Protein AF-0000000085220485 (afdb_homodimer)

Organism: Amphiprion ocellaris (NCBI:txid80972)

Secondary structure (DSSP, 8-state):
-GGGGGS----------S---S-------------S----HHHHHHHHHHHHHHHHHHHHHHHHHHSHHHHHHS-HHHHHHHHHHHHHHHHHHHTPPPPGGG-HHHIIIIIHHHHHHHHHHTS-HHHHHHTHHHHHIIIIIHHHHHHHHHHHHHHHHHTSGGGS-TT--HHHHHHHHHHHT---THHHHHHHHHHTB-HHHHHHHHHHHHHHHHHHHHHHHHHHHHHH-SS--HHHHHHHHHHHHHHHHHHHHHHHHHHHHHHHHHTT-TT-GGGHHHHHHHHHHHHHHHHHHTTS-HHHHHHHHHHHHHHHHHHHS-HHHHHHHHHHHHHHHHHHHHHHHHHHHHHHHHS-----HHHHHHHHHHHHHHHHHHHHHHHHHHGGG-SS---HHHHHHHHHT----HHHHHHHTT--TT-TTHHHHHHHHHHHHHHIIIIIHHHHHHHHHHHT--B----TTHHHHHHHHHHHHHHHHHHHHHS----TTHHHHHHHHHIIIIIHHHH-S------HHHHHHHHHHHHHHHHHHHS-GGGHHHHHHHHHHHHHHHHHHHH-/--GGGSS----------S---S-------------S----HHHHHHHHHHHHHHHHHHHHHHHHHHSHHHHHHS-HHHHHHHHHHHHHHHHHHHTPPPPGGG-HHHIIIIIHHHHHHHHHHTS-HHHHHHTHHHHHIIIIIHHHHHHHHHHHHHHHHHTSGGGS-TT--HHHHHHHHHHHT---THHHHHHHHHHTB-HHHHHHHHHHHHHHHHHHHHHHHHHHHHHT-SS--HHHHHHHHHHHHHHHHHHHHHHHHHHHHHHHHHTT-TT-GGGHHHHHHHHHHHHHHHHHHTTS-HHHHHHHHHHHHHHHHHHHS-HHHHHHHHHHHHHHHHHHHHHHHHHHHHHHHHS-----HHHHHHHHHHHHHHHHHHHHHHHHHHGGG-SSPPPHHHHHHHHHT----HHHHHHHHT--TT-TTHHHHHHHHHHHHHHIIIIIHHHHHHHHHHHT--B----TTHHHHHHHHHHHHHHHHHHHHHS----TTHHHHHHHHHIIIIIHHHH-S------HHHHHHHHHHHHHHHHHHHS-GGGHHHHHHHHHHHHHHHHHHHH-

Radius of gyration: 33.9 Å; Cα contacts (8 Å, |Δi|>4): 1233; chains: 2; bounding box: 104×90×86 Å

Sequence (1120 aa):
AAIMWIFPTDSNVCPLHDELNQPQAFPEEQRANLPVFTMDYPRIQVPFEFTLWVLLASFAKIGFHIYHKITIWIPESCLLISIGLVVGAIMHSVKEEPPAVLSSNVFFLYMLPPIVLDNGYFMPTRPFFENVGTVLWYAVVGTLWNSVGIGLSLFAICQIEAFGVQDINLQENLLFASIISAVDPVAALNVFEDIGVNEQLYIVIFGEGLFNDAVTVVLYSMFSFLADLPVVESVDVFLGVARFFVVGVGGVLFGLLFGFVAAFTTRFTHNVRQIEPLFVFMYSYLAYLVAELFAISSVLAIITCAITMKYYVEENVSQRSCTTIRHVVKMLATVSETLIFFFLGVVTITTEHEWSWAYVLFTLLFAFVWRGIGMLVLTQIINPFRTIQFNFKDQFGLAYGGLRGAICFALVFTLPDNINRRNLFVTASIAIIIFTVFIQGISIRPIVEYINIRRTNKDLNTINVEVHTRMMEHVVCGIEDLCGQWSHYYWKDKFKKFNDKVLRRILLRDNRAESSIVSLYKKLELQNAIDLLDTPMGDLSAQKYIHKCHFTNFTFYLKDAAIMWIFPTDSNVCPLHDELNQPQAFPEEQRANLPVFTMDYPRIQVPFEFTLWVLLASFAKIGFHIYHKITIWIPESCLLISIGLVVGAIMHSVKEEPPAVLSSNVFFLYMLPPIVLDNGYFMPTRPFFENVGTVLWYAVVGTLWNSVGIGLSLFAICQIEAFGVQDINLQENLLFASIISAVDPVAALNVFEDIGVNEQLYIVIFGEGLFNDAVTVVLYSMFSFLADLPVVESVDVFLGVARFFVVGVGGVLFGLLFGFVAAFTTRFTHNVRQIEPLFVFMYSYLAYLVAELFAISSVLAIITCAITMKYYVEENVSQRSCTTIRHVVKMLATVSETLIFFFLGVVTITTEHEWSWAYVLFTLLFAFVWRGIGMLVLTQIINPFRTIQFNFKDQFGLAYGGLRGAICFALVFTLPDNINRRNLFVTASIAIIIFTVFIQGISIRPIVEYINIRRTNKDLNTINVEVHTRMMEHVVCGIEDLCGQWSHYYWKDKFKKFNDKVLRRILLRDNRAESSIVSLYKKLELQNAIDLLDTPMGDLSAQKYIHKCHFTNFTFYLKD

Foldseek 3Di:
DVVVPPPDPPPDPDPPPDPPPDPPPPPPPPPPPDPPDDDDCVVCVVVVVVVVLLVVLVVQVVVCVVPVVNCLQAPPLLSLLVVLQVVLVVCVVVVHDDDPCPALVNLQQPLPLLQLLLLLQPQDDVLCLLCVVVLCLCQAVVLVLQLLQLLVVLQVVLVDPVQVNVVDDSLNSSLLRLLLSQFDLPLVLVLCVVQFFDPNLSNSLSSSNLSNLLLSVLSNVLSLVVVVDPDDDPVSVVVSVVSSVCLLVVLLVLLLVLLLVLLLVLLPCPVPQPCNLVSLVVSLSVQLVVSVVVVHRSSSSSSNSSNSNSVRVCQRHDPVSVVVNSVVSVVSSVSSQSSLSSNLSSCLNVDDADDRPVSLVSSLVSSLVSLLVSLVVSLVVCQVVDPDHDDPLSSVSSSLSGANDRSSQSSLSVRDPVRPPSRHSNNSSSVRNSCSSGPSSSVSNVVCVVSVRHHDPPPVCVVVVVVVVVVVVVVVVVVVVVVPDCDDCVVVVVVVVCCLPPSCVSSHNPNPPPDPVVVVVVVVVVVVVVVLVPPDPPVNVPVVVVVVVVVVVVVVVVVD/DVVVPPPDPPPDPDPPPDPPPDPPPPPPPPPPPPPPDDDDCVVCVVVVVVVVLLVVLVVQVVVCVVPVVNCLQAPPLLSLLVVLLVVLVVCVVVVHDDDPCPALVNLQQPLPLLQLLLLLQPQDDVLCLQCVVVLCLCQAVVLVLQLLQLLVVLQVVLPDPVQVNVVDDSLNSSLLRLLLSQFDLPLVLVLCVVQFFDPNLSNSLSSSNLSNLLLSVLSNVLSLVVVVDPDDDPVSVVVSVVSSVCLLVVLLVLLLVLLLVLLLVLLPCPVPQPCNLVSLVVSLSVQLVVSVVVVHRSSSSSSNSSNSNSVRVCQSHDPVSVVVNSVVSVVSSVSSQSSLSSNLSSCLNVDDADDRPVSLVSSLVSSLVSLLVSLVVSLVVCQVVDPDHDDPLSSVSSSLSGANDRSSQSSLSVRDPPRPPSRHSNNSSSVRNSCSSGPSSSVSNVVCVVSVRHHDPPPVCVVVVVVVVVVVVVVVVVVVVVVPDCDDCVVVVVVVVCCLPPSCVSSHNPNPPPDPVVVVVVVVVVVVVVVLVPPDPPVNVPVVVVVVVVVVVVVVVVVD

Nearest PDB structures (foldseek):
  7dsx-assembly1_A  TM=9.451E-01  e=5.344E-35  Homo sapiens
  7dsv-assembly1_B  TM=9.401E-01  e=3.914E-32  Homo sapiens
  7dsw-assembly1_A  TM=9.656E-01  e=1.649E-29  Homo sapiens
  7x2u-assembly1_A  TM=8.412E-01  e=3.575E-31  Homo sapiens
  8pd9-assembly1_A  TM=7.531E-01  e=2.000E-15  Strongylocentrotus purpuratus

InterPro domains:
  IPR004709 Na+/H+ exchanger [PR01084] (106-117)
  IPR004709 Na+/H+ exchanger [PR01084] (120-134)
  IPR004709 Na+/H+ exchanger [PR01084] (135-143)
  IPR004709 Na+/H+ exchanger [PR01084] (177-187)
  IPR004709 Na+/H+ exchanger [TIGR00840] (40-535)
  IPR006153 Cation/H+ exchanger, transmembrane domain [PF00999] (55-449)
  IPR018422 Cation/H+ exchanger, CPA1 family [PTHR10110] (40-530)

Solvent-accessible surface area (backbone atoms only — not comparable to full-atom values): 59218 Å² total; per-residue (Å²): 118,70,76,62,63,66,68,69,80,80,73,77,79,70,82,83,73,71,96,66,73,60,86,62,71,69,70,73,73,75,72,76,64,80,67,82,67,46,74,48,55,82,83,45,42,67,66,50,51,51,52,49,50,53,48,51,48,50,50,52,54,42,58,46,52,72,43,54,74,53,51,74,60,37,41,66,64,48,55,36,23,52,52,14,37,52,51,17,49,52,34,54,71,70,69,53,75,75,64,80,72,73,37,49,63,46,42,63,70,63,37,43,52,39,39,47,34,35,56,26,50,69,47,64,60,66,69,39,65,73,40,42,70,62,20,50,44,48,13,51,54,43,36,50,49,30,14,54,48,36,10,53,52,52,39,58,54,25,68,38,73,89,69,73,45,63,85,59,50,62,49,58,30,38,31,52,20,21,37,68,46,22,36,36,32,65,61,46,47,54,48,40,60,72,71,35,44,32,65,65,60,50,47,40,54,50,44,21,32,59,46,20,46,39,47,27,54,52,47,32,56,49,30,53,55,54,49,70,42,92,71,87,47,75,65,52,54,54,52,44,55,52,41,52,51,50,23,52,53,46,8,41,52,48,4,44,50,39,15,49,50,43,20,44,53,46,47,63,30,77,81,44,62,61,53,48,50,52,48,58,55,49,38,40,51,45,26,27,49,54,22,46,27,45,58,26,35,27,58,40,6,23,30,37,15,25,44,47,26,52,68,46,36,61,74,50,46,54,70,68,43,45,52,35,43,56,49,48,39,48,26,47,17,51,50,32,52,49,46,51,35,24,45,52,15,23,48,66,58,64,49,80,73,41,89,52,72,63,62,40,53,49,52,51,48,37,56,52,48,40,41,45,52,45,48,53,54,52,45,65,66,48,35,81,78,40,92,76,62,76,49,73,66,54,47,49,50,58,41,65,36,57,21,35,38,69,65,29,55,47,52,52,64,59,56,59,82,84,45,88,61,48,42,39,52,42,40,39,50,51,49,47,29,54,46,30,39,52,50,44,43,40,44,44,56,62,49,48,63,68,69,56,59,65,56,49,78,74,59,80,68,41,66,62,44,48,55,48,45,54,52,41,48,56,47,44,54,54,46,48,69,67,50,79,73,83,52,94,57,51,64,58,50,51,50,49,48,45,36,64,65,51,48,42,64,68,35,39,68,72,78,67,71,70,52,72,62,56,58,48,47,51,49,48,51,48,47,48,49,48,52,56,63,68,44,62,82,76,61,54,64,60,55,49,51,55,52,49,52,54,51,57,54,51,58,53,57,74,73,103,118,71,76,64,65,67,71,72,80,82,72,78,78,71,83,83,74,74,90,62,74,58,87,59,72,71,69,73,72,74,71,77,67,80,68,83,67,45,75,50,54,81,82,45,43,66,67,50,51,51,50,50,51,52,48,52,49,50,49,52,55,42,59,45,52,72,44,55,73,54,51,74,58,38,42,65,64,47,54,37,23,52,51,15,36,52,52,16,49,52,34,53,73,70,69,52,75,77,64,81,73,74,38,50,63,46,41,62,71,62,36,42,52,38,40,47,35,35,57,26,48,69,45,62,60,66,69,39,66,75,42,41,68,61,21,49,43,47,14,51,55,41,36,51,50,30,13,53,48,36,12,53,52,50,40,58,54,24,70,37,74,89,70,73,45,62,85,60,51,62,48,56,30,38,30,53,21,22,36,67,46,22,36,37,31,65,61,43,47,55,49,40,61,72,70,35,44,32,63,68,61,50,46,40,54,51,44,22,30,60,46,20,45,37,47,27,53,52,48,34,58,48,31,53,56,53,48,73,42,90,73,88,48,76,64,53,54,52,51,44,54,52,40,51,50,50,24,51,51,46,8,41,51,47,3,45,52,38,14,50,50,43,21,44,54,47,47,63,30,77,80,44,63,60,54,49,48,52,48,59,54,49,38,42,50,46,27,27,50,54,22,47,29,45,58,27,34,25,58,40,6,23,30,38,15,25,45,47,25,52,68,44,36,60,75,49,46,53,70,70,42,44,52,33,44,54,50,48,39,50,26,48,17,51,50,31,51,47,46,50,37,24,46,53,16,23,48,66,59,65,49,79,73,41,89,52,72,64,62,41,52,48,51,50,49,38,55,52,48,40,42,44,52,45,46,53,55,53,45,64,65,48,35,80,79,41,92,74,61,75,49,72,65,55,47,48,50,58,40,64,36,58,22,36,39,69,67,29,56,47,50,52,66,58,56,62,83,83,45,87,61,47,41,39,51,43,38,38,51,52,50,47,28,53,47,31,39,51,52,45,44,40,45,45,58,60,48,47,63,69,68,57,60,66,55,49,80,74,58,81,67,41,68,63,45,49,55,48,46,55,52,41,47,56,47,45,54,54,45,48,70,68,49,80,73,83,54,93,55,50,65,56,50,50,49,48,48,45,35,63,64,52,47,41,64,67,35,38,68,72,78,66,72,70,51,73,61,56,58,49,48,51,51,47,52,48,47,48,49,48,51,56,64,68,46,63,84,76,64,54,67,61,55,50,53,55,52,50,54,55,51,57,57,52,58,52,56,74,72,105

pLDDT: mean 74.8, std 22.11, range [21.05, 96.5]

Structure (mmCIF, N/CA/C/O backbone):
data_AF-0000000085220485-model_v1
#
loop_
_entity.id
_entity.type
_entity.pdbx_description
1 polymer 'Sodium/hydrogen exchanger'
#
loop_
_atom_site.group_PDB
_atom_site.id
_atom_site.type_symbol
_atom_site.label_atom_id
_atom_site.label_alt_id
_atom_site.label_comp_id
_atom_site.label_asym_id
_atom_site.label_entity_id
_atom_site.label_seq_id
_atom_site.pdbx_PDB_ins_code
_atom_site.Cartn_x
_atom_site.Cartn_y
_atom_site.Cartn_z
_atom_site.occupancy
_atom_site.B_iso_or_equiv
_atom_site.auth_seq_id
_atom_site.auth_comp_id
_atom_site.auth_asym_id
_atom_site.auth_atom_id
_atom_site.pdbx_PDB_model_num
ATOM 1 N N . ALA A 1 1 ? -16.891 -7.574 15.453 1 21.05 1 ALA A N 1
ATOM 2 C CA . ALA A 1 1 ? -18.266 -7.859 15.016 1 21.05 1 ALA A CA 1
ATOM 3 C C . ALA A 1 1 ? -19.203 -8.023 16.203 1 21.05 1 ALA A C 1
ATOM 5 O O . ALA A 1 1 ? -20.328 -7.551 16.188 1 21.05 1 ALA A O 1
ATOM 6 N N . ALA A 1 2 ? -18.609 -8.727 17.266 1 23.48 2 ALA A N 1
ATOM 7 C CA . ALA A 1 2 ? -19.359 -8.992 18.5 1 23.48 2 ALA A CA 1
ATOM 8 C C . ALA A 1 2 ? -19.594 -7.707 19.281 1 23.48 2 ALA A C 1
ATOM 10 O O . ALA A 1 2 ? -20.531 -7.625 20.078 1 23.48 2 ALA A O 1
ATOM 11 N N . ILE A 1 3 ? -18.625 -6.793 19.141 1 24.27 3 ILE A N 1
ATOM 12 C CA . ILE A 1 3 ? -18.859 -5.688 20.062 1 24.27 3 ILE A CA 1
ATOM 13 C C . ILE A 1 3 ? -20.047 -4.852 19.562 1 24.27 3 ILE A C 1
ATOM 15 O O . ILE A 1 3 ? -20.5 -3.945 20.266 1 24.27 3 ILE A O 1
ATOM 19 N N . MET A 1 4 ? -20.391 -5.059 18.25 1 26.12 4 MET A N 1
ATOM 20 C CA . MET A 1 4 ? -21.609 -4.387 17.797 1 26.12 4 MET A CA 1
ATOM 21 C C . MET A 1 4 ? -22.812 -4.844 18.609 1 26.12 4 MET A C 1
ATOM 23 O O . MET A 1 4 ? -23.875 -4.223 18.562 1 26.12 4 MET A O 1
ATOM 27 N N . TRP A 1 5 ? -22.766 -6.105 19.078 1 27.62 5 TRP A N 1
ATOM 28 C CA . TRP A 1 5 ? -24 -6.66 19.609 1 27.62 5 TRP A CA 1
ATOM 29 C C . TRP A 1 5 ? -24.484 -5.859 20.812 1 27.62 5 TRP A C 1
ATOM 31 O O . TRP A 1 5 ? -25.547 -6.137 21.375 1 27.62 5 TRP A O 1
ATOM 41 N N . ILE A 1 6 ? -23.531 -5.199 21.547 1 25.52 6 ILE A N 1
ATOM 42 C CA . ILE A 1 6 ? -24.078 -4.844 22.844 1 25.52 6 ILE A CA 1
ATOM 43 C C . ILE A 1 6 ? -25.109 -3.732 22.688 1 25.52 6 ILE A C 1
ATOM 45 O O . ILE A 1 6 ? -25.906 -3.482 23.594 1 25.52 6 ILE A O 1
ATOM 49 N N . PHE A 1 7 ? -24.891 -2.773 21.688 1 27.36 7 PHE A N 1
ATOM 50 C CA . PHE A 1 7 ? -25.859 -1.714 21.906 1 27.36 7 PHE A CA 1
ATOM 51 C C . PHE A 1 7 ? -27.234 -2.125 21.375 1 27.36 7 PHE A C 1
ATOM 53 O O . PHE A 1 7 ? -27.359 -2.498 20.203 1 27.36 7 PHE A O 1
ATOM 60 N N . PRO A 1 8 ? -28.188 -2.666 22.219 1 25.06 8 PRO A N 1
ATOM 61 C CA . PRO A 1 8 ? -29.547 -3.105 21.953 1 25.06 8 PRO A CA 1
ATOM 62 C C . PRO A 1 8 ? -30.328 -2.125 21.078 1 25.06 8 PRO A C 1
ATOM 64 O O . PRO A 1 8 ? -30.141 -0.91 21.188 1 25.06 8 PRO A O 1
ATOM 67 N N . THR A 1 9 ? -30.547 -2.436 19.859 1 27.03 9 THR A N 1
ATOM 68 C CA . THR A 1 9 ? -31.594 -1.802 19.078 1 27.03 9 THR A CA 1
ATOM 69 C C . THR A 1 9 ? -32.906 -1.751 19.875 1 27.03 9 THR A C 1
ATOM 71 O O . THR A 1 9 ? -33.531 -2.785 20.109 1 27.03 9 THR A O 1
ATOM 74 N N . ASP A 1 10 ? -33 -1.04 21.031 1 25.73 10 ASP A N 1
ATOM 75 C CA . ASP A 1 10 ? -34.312 -0.892 21.703 1 25.73 10 ASP A CA 1
ATOM 76 C C . ASP A 1 10 ? -35.406 -0.529 20.719 1 25.73 10 ASP A C 1
ATOM 78 O O . ASP A 1 10 ? -35.375 0.541 20.094 1 25.73 10 ASP A O 1
ATOM 82 N N . SER A 1 11 ? -36 -1.492 19.969 1 25.62 11 SER A N 1
ATOM 83 C CA . SER A 1 11 ? -37.188 -1.529 19.141 1 25.62 11 SER A CA 1
ATOM 84 C C . SER A 1 11 ? -38.344 -0.764 19.797 1 25.62 11 SER A C 1
ATOM 86 O O . SER A 1 11 ? -39.094 -0.064 19.109 1 25.62 11 SER A O 1
ATOM 88 N N . ASN A 1 12 ? -38.75 -1.252 20.984 1 25.95 12 ASN A N 1
ATOM 89 C CA . ASN A 1 12 ? -40.188 -1.247 21.297 1 25.95 12 ASN A CA 1
ATOM 90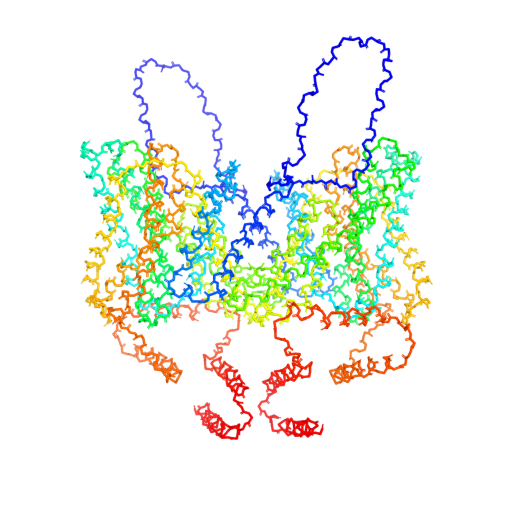 C C . ASN A 1 12 ? -40.656 0.131 21.75 1 25.95 12 ASN A C 1
ATOM 92 O O . ASN A 1 12 ? -40.969 0.321 22.922 1 25.95 12 ASN A O 1
ATOM 96 N N . VAL A 1 13 ? -40.062 1.266 21.609 1 27.34 13 VAL A N 1
ATOM 97 C CA . VAL A 1 13 ? -40.812 2.359 22.234 1 27.34 13 VAL A CA 1
ATOM 98 C C . VAL A 1 13 ? -42.188 2.484 21.578 1 27.34 13 VAL A C 1
ATOM 100 O O . VAL A 1 13 ? -42.281 2.717 20.359 1 27.34 13 VAL A O 1
ATOM 103 N N . CYS A 1 14 ? -43.219 1.809 22.109 1 25.25 14 CYS A N 1
ATOM 104 C CA . CYS A 1 14 ? -44.656 1.859 21.859 1 25.25 14 CYS A CA 1
ATOM 105 C C . CYS A 1 14 ? -45.125 3.301 21.75 1 25.25 14 CYS A C 1
ATOM 107 O O . CYS A 1 14 ? -44.688 4.164 22.531 1 25.25 14 CYS A O 1
ATOM 109 N N . PRO A 1 15 ? -45.969 3.635 20.703 1 27.27 15 PRO A N 1
ATOM 110 C CA . PRO A 1 15 ? -46.531 4.957 20.469 1 27.27 15 PRO A CA 1
ATOM 111 C C . PRO A 1 15 ? -47.5 5.379 21.578 1 27.27 15 PRO A C 1
ATOM 113 O O . PRO A 1 15 ? -48.531 4.738 21.797 1 27.27 15 PRO A O 1
ATOM 116 N N . LEU A 1 16 ? -47.125 5.453 22.922 1 25.89 16 LEU A N 1
ATOM 117 C CA . LEU A 1 16 ? -48.219 5.875 23.812 1 25.89 16 LEU A CA 1
ATOM 118 C C . LEU A 1 16 ? -48.938 7.098 23.25 1 25.89 16 LEU A C 1
ATOM 120 O O . LEU A 1 16 ? -48.312 8.148 23.047 1 25.89 16 LEU A O 1
ATOM 124 N N . HIS A 1 17 ? -50.094 6.965 22.641 1 26 17 HIS A N 1
ATOM 125 C CA . HIS A 1 17 ? -51.062 7.824 21.969 1 26 17 HIS A CA 1
ATOM 126 C C . HIS A 1 17 ? -51.469 9 22.844 1 26 17 HIS A C 1
ATOM 128 O O . HIS A 1 17 ? -51.75 10.086 22.344 1 26 17 HIS A O 1
ATOM 134 N N . ASP A 1 18 ? -52.125 8.594 24.062 1 26.05 18 ASP A N 1
ATOM 135 C CA . ASP A 1 18 ? -53.312 9.305 24.469 1 26.05 18 ASP A CA 1
ATOM 136 C C . ASP A 1 18 ? -53 10.758 24.828 1 26.05 18 ASP A C 1
ATOM 138 O O . ASP A 1 18 ? -53.75 11.672 24.422 1 26.05 18 ASP A O 1
ATOM 142 N N . GLU A 1 19 ? -52.75 10.945 26.234 1 29.34 19 GLU A N 1
ATOM 143 C CA . GLU A 1 19 ? -53.062 12.164 26.969 1 29.34 19 GLU A CA 1
ATOM 144 C C . GLU A 1 19 ? -52.281 13.359 26.469 1 29.34 19 GLU A C 1
ATOM 146 O O . GLU A 1 19 ? -51.125 13.555 26.875 1 29.34 19 GLU A O 1
ATOM 151 N N . LEU A 1 20 ? -52.531 13.797 25.25 1 27.78 20 LEU A N 1
ATOM 152 C CA . LEU A 1 20 ? -51.906 14.719 24.297 1 27.78 20 LEU A CA 1
ATOM 153 C C . LEU A 1 20 ? -51.938 16.141 24.828 1 27.78 20 LEU A C 1
ATOM 155 O O . LEU A 1 20 ? -51.344 17.047 24.25 1 27.78 20 LEU A O 1
ATOM 159 N N . ASN A 1 21 ? -53.125 16.438 25.5 1 27.73 21 ASN A N 1
ATOM 160 C CA . ASN A 1 21 ? -53.562 17.828 25.453 1 27.73 21 ASN A CA 1
ATOM 161 C C . ASN A 1 21 ? -52.625 18.75 26.219 1 27.73 21 ASN A C 1
ATOM 163 O O . ASN A 1 21 ? -52.844 19.969 26.281 1 27.73 21 ASN A O 1
ATOM 167 N N . GLN A 1 22 ? -52.312 18.297 27.469 1 28.64 22 GLN A N 1
ATOM 168 C CA . GLN A 1 22 ? -51.75 19.375 28.281 1 28.64 22 GLN A CA 1
ATOM 169 C C . GLN A 1 22 ? -50.469 19.922 27.641 1 28.64 22 GLN A C 1
ATOM 171 O O . GLN A 1 22 ? -49.75 19.188 26.984 1 28.64 22 GLN A O 1
ATOM 176 N N . PRO A 1 23 ? -50.406 21.375 27.406 1 30.55 23 PRO A N 1
ATOM 177 C CA . PRO A 1 23 ? -49.25 21.953 26.75 1 30.55 23 PRO A CA 1
ATOM 178 C C . PRO A 1 23 ? -47.938 21.297 27.188 1 30.55 23 PRO A C 1
ATOM 180 O O . PRO A 1 23 ? -47.562 21.375 28.359 1 30.55 23 PRO A O 1
ATOM 183 N N . GLN A 1 24 ? -47.906 19.969 27.109 1 27.91 24 GLN A N 1
ATOM 184 C CA . GLN A 1 24 ? -46.75 19.25 27.656 1 27.91 24 GLN A CA 1
ATOM 185 C C . GLN A 1 24 ? -45.438 19.953 27.297 1 27.91 24 GLN A C 1
ATOM 187 O O . GLN A 1 24 ? -45.219 20.297 26.125 1 27.91 24 GLN A O 1
ATOM 192 N N . ALA A 1 25 ? -44.938 20.656 28.375 1 32.09 25 ALA A N 1
ATOM 193 C CA . ALA A 1 25 ? -43.594 21.281 28.312 1 32.09 25 ALA A CA 1
ATOM 194 C C . ALA A 1 25 ? -42.656 20.5 27.391 1 32.09 25 ALA A C 1
ATOM 196 O O . ALA A 1 25 ? -42.625 19.266 27.438 1 32.09 25 ALA A O 1
ATOM 197 N N . PHE A 1 26 ? -42.688 20.891 26.125 1 32.41 26 PHE A N 1
ATOM 198 C CA . PHE A 1 26 ? -41.75 20.328 25.188 1 32.41 26 PHE A CA 1
ATOM 199 C C . PHE A 1 26 ? -40.594 19.688 25.906 1 32.41 26 PHE A C 1
ATOM 201 O O . PHE A 1 26 ? -40.031 20.25 26.859 1 32.41 26 PHE A O 1
ATOM 208 N N . PRO A 1 27 ? -40.719 18.312 26.203 1 33.19 27 PRO A N 1
ATOM 209 C CA . PRO A 1 27 ? -39.594 17.656 26.875 1 33.19 27 PRO A CA 1
ATOM 210 C C . PRO A 1 27 ? -38.25 18.359 26.609 1 33.19 27 PRO A C 1
ATOM 212 O O . PRO A 1 27 ? -38.062 18.938 25.531 1 33.19 27 PRO A O 1
ATOM 215 N N . GLU A 1 28 ? -37.781 19.031 27.641 1 33.38 28 GLU A N 1
ATOM 216 C CA . GLU A 1 28 ? -36.438 19.594 27.609 1 33.38 28 GLU A CA 1
ATOM 217 C C . GLU A 1 28 ? -35.531 18.812 26.672 1 33.38 28 GLU A C 1
ATOM 219 O O . GLU A 1 28 ? -35.438 17.578 26.781 1 33.38 28 GLU A O 1
ATOM 224 N N . GLU A 1 29 ? -35.719 18.953 25.344 1 37.59 29 GLU A N 1
ATOM 225 C CA . GLU A 1 29 ? -34.75 18.422 24.375 1 37.59 29 GLU A CA 1
ATOM 226 C C . GLU A 1 29 ? -33.438 18 25.047 1 37.59 29 GLU A C 1
ATOM 228 O O . GLU A 1 29 ? -32.75 18.828 25.656 1 37.59 29 GLU A O 1
ATOM 233 N N . GLN A 1 30 ? -33.438 16.953 25.812 1 38.88 30 GLN A N 1
ATOM 234 C CA . GLN A 1 30 ? -32.281 16.359 26.469 1 38.88 30 GLN A CA 1
ATOM 235 C C . GLN A 1 30 ? -30.984 16.703 25.719 1 38.88 30 GLN A C 1
ATOM 237 O O . GLN A 1 30 ? -30.812 16.344 24.562 1 38.88 30 GLN A O 1
ATOM 242 N N . ARG A 1 31 ? -30.438 17.875 25.906 1 45.56 31 ARG A N 1
ATOM 243 C CA . ARG A 1 31 ? -29.156 18.453 25.5 1 45.56 31 ARG A CA 1
ATOM 244 C C . ARG A 1 31 ? -28.078 17.375 25.406 1 45.56 31 ARG A C 1
ATOM 246 O O . ARG A 1 31 ? -27.766 16.719 26.406 1 45.56 31 ARG A O 1
ATOM 253 N N . ALA A 1 32 ? -28.094 16.516 24.469 1 48.5 32 ALA A N 1
ATOM 254 C CA . ALA A 1 32 ? -27.078 15.477 24.25 1 48.5 32 ALA A CA 1
ATOM 255 C C . ALA A 1 32 ? -25.688 15.984 24.625 1 48.5 32 ALA A C 1
ATOM 257 O O . ALA A 1 32 ? -25.203 16.969 24.047 1 48.5 32 ALA A O 1
ATOM 258 N N . ASN A 1 33 ? -25.375 15.914 25.953 1 49.38 33 ASN A N 1
ATOM 259 C CA . ASN A 1 33 ? -24.031 16.203 26.453 1 49.38 33 ASN A CA 1
ATOM 260 C C . ASN A 1 33 ? -22.953 15.656 25.516 1 49.38 33 ASN A C 1
ATOM 262 O O . ASN A 1 33 ? -23.219 14.742 24.734 1 49.38 33 ASN A O 1
ATOM 266 N N . LEU A 1 34 ? -21.984 16.406 25.25 1 55.78 34 LEU A N 1
ATOM 267 C CA . LEU A 1 34 ? -20.828 16.031 24.453 1 55.78 34 LEU A CA 1
ATOM 268 C C . LEU A 1 34 ? -20.391 14.602 24.781 1 55.78 34 LEU A C 1
ATOM 270 O O . LEU A 1 34 ? -20.047 14.305 25.922 1 55.78 34 LEU A O 1
ATOM 274 N N . PRO A 1 35 ? -20.906 13.609 23.984 1 58.28 35 PRO A N 1
ATOM 275 C CA . PRO A 1 35 ? -20.406 12.266 24.297 1 58.28 35 PRO A CA 1
ATOM 276 C C . PRO A 1 35 ? -18.891 12.203 24.344 1 58.28 35 PRO A C 1
ATOM 278 O O . PRO A 1 35 ? -18.203 12.742 23.469 1 58.28 35 PRO A O 1
ATOM 281 N N . VAL A 1 36 ? -18.391 11.977 25.578 1 59.88 36 VAL A N 1
ATOM 282 C CA . VAL A 1 36 ? -16.969 11.82 25.812 1 59.88 36 VAL A CA 1
ATOM 283 C C . VAL A 1 36 ? -16.406 10.758 24.859 1 59.88 36 VAL A C 1
ATOM 285 O O . VAL A 1 36 ? -15.273 10.867 24.391 1 59.88 36 VAL A O 1
ATOM 288 N N . PHE A 1 37 ? -17.359 9.688 24.453 1 62.28 37 PHE A N 1
ATOM 289 C CA . PHE A 1 37 ? -16.875 8.609 23.594 1 62.28 37 PHE A CA 1
ATOM 290 C C . PHE A 1 37 ? -17.844 8.359 22.438 1 62.28 37 PHE A C 1
ATOM 292 O O . PHE A 1 37 ? -19.047 8.25 22.656 1 62.28 37 PHE A O 1
ATOM 299 N N . THR A 1 38 ? -17.438 8.812 21.266 1 68.62 38 THR A N 1
ATOM 300 C CA . THR A 1 38 ? -18.25 8.445 20.109 1 68.62 38 THR A CA 1
ATOM 301 C C . THR A 1 38 ? -17.531 7.398 19.266 1 68.62 38 THR A C 1
ATOM 303 O O . THR A 1 38 ? -16.297 7.371 19.219 1 68.62 38 THR A O 1
ATOM 306 N N . MET A 1 39 ? -18.297 6.297 18.953 1 71.75 39 MET A N 1
ATOM 307 C CA . MET A 1 39 ? -17.75 5.246 18.094 1 71.75 39 MET A CA 1
ATOM 308 C C . MET A 1 39 ? -18.281 5.367 16.672 1 71.75 39 MET A C 1
ATOM 310 O O . MET A 1 39 ? -19.484 5.395 16.453 1 71.75 39 MET A O 1
ATOM 314 N N . ASP A 1 40 ? -17.422 5.816 15.758 1 75.75 40 ASP A N 1
ATOM 315 C CA . ASP A 1 40 ? -17.781 5.891 14.344 1 75.75 40 ASP A CA 1
ATOM 316 C C . ASP A 1 40 ? -17.203 4.703 13.57 1 75.75 40 ASP A C 1
ATOM 318 O O . ASP A 1 40 ? -16.172 4.82 12.914 1 75.75 40 ASP A O 1
ATOM 322 N N . TYR A 1 41 ? -17.984 3.619 13.453 1 76.06 41 TYR A N 1
ATOM 323 C CA . TYR A 1 41 ? -17.5 2.375 12.867 1 76.06 41 TYR A CA 1
ATOM 324 C C . TYR A 1 41 ? -17.703 2.371 11.352 1 76.06 41 TYR A C 1
ATOM 326 O O . TYR A 1 41 ? -16.812 1.967 10.602 1 76.06 41 TYR A O 1
ATOM 334 N N . PRO A 1 42 ? -18.719 2.973 10.836 1 74 42 PRO A N 1
ATOM 335 C CA . PRO A 1 42 ? -18.953 2.828 9.398 1 74 42 PRO A CA 1
ATOM 336 C C . PRO A 1 42 ? -17.922 3.582 8.555 1 74 42 PRO A C 1
ATOM 338 O O . PRO A 1 42 ? -17.609 3.172 7.434 1 74 42 PRO A O 1
ATOM 341 N N . ARG A 1 43 ? -17.406 4.512 9.156 1 77.56 43 ARG A N 1
ATOM 342 C CA . ARG A 1 43 ? -16.438 5.324 8.414 1 77.56 43 ARG A CA 1
ATOM 343 C C . ARG A 1 43 ? -15.141 4.566 8.195 1 77.56 43 ARG A C 1
ATOM 345 O O . ARG A 1 43 ? -14.5 4.703 7.148 1 77.56 43 ARG A O 1
ATOM 352 N N . ILE A 1 44 ? -14.797 3.719 9.125 1 80.5 44 ILE A N 1
ATOM 353 C CA . ILE A 1 44 ? -13.492 3.078 9.07 1 80.5 44 ILE A CA 1
ATOM 354 C C . ILE A 1 44 ? -13.656 1.579 8.828 1 80.5 44 ILE A C 1
ATOM 356 O O . ILE A 1 44 ? -12.695 0.819 8.906 1 80.5 44 ILE A O 1
ATOM 360 N N . GLN A 1 45 ? -14.789 1.115 8.422 1 80.56 45 GLN A N 1
ATOM 361 C CA . GLN A 1 45 ? -15.078 -0.313 8.375 1 80.56 45 GLN A CA 1
ATOM 362 C C . GLN A 1 45 ? -14.188 -1.024 7.363 1 80.56 45 GLN A C 1
ATOM 364 O O . GLN A 1 45 ? -13.57 -2.043 7.68 1 80.56 45 GLN A O 1
ATOM 369 N N . VAL A 1 46 ? -13.969 -0.447 6.203 1 78.75 46 VAL A N 1
ATOM 370 C CA . VAL A 1 46 ? -13.273 -1.135 5.121 1 78.75 46 VAL A CA 1
ATOM 371 C C . VAL A 1 46 ? -11.781 -1.229 5.445 1 78.75 46 VAL A C 1
ATOM 373 O O . VAL A 1 46 ? -11.219 -2.324 5.473 1 78.75 46 VAL A O 1
ATOM 376 N N . PRO A 1 47 ? -11.203 -0.118 5.789 1 83.31 47 PRO A N 1
ATOM 377 C CA . PRO A 1 47 ? -9.773 -0.25 6.102 1 83.31 47 PRO A CA 1
ATOM 378 C C . PRO A 1 47 ? -9.523 -1.028 7.391 1 83.31 47 PRO A C 1
ATOM 380 O O . PRO A 1 47 ? -8.508 -1.722 7.508 1 83.31 47 PRO A O 1
ATOM 383 N N . PHE A 1 48 ? -10.453 -0.976 8.32 1 87.25 48 PHE A N 1
ATOM 384 C CA . PHE A 1 48 ? -10.289 -1.674 9.594 1 87.25 48 PHE A CA 1
ATOM 385 C C . PHE A 1 48 ? -10.391 -3.182 9.398 1 87.25 48 PHE A C 1
ATOM 387 O O . PHE A 1 48 ? -9.562 -3.936 9.914 1 87.25 48 PHE A O 1
ATOM 394 N N . GLU A 1 49 ? -11.359 -3.592 8.625 1 83 49 GLU A N 1
ATOM 395 C CA . GLU A 1 49 ? -11.516 -5.02 8.352 1 83 49 GLU A CA 1
ATOM 396 C C . GLU A 1 49 ? -10.352 -5.559 7.531 1 83 49 GLU A C 1
ATOM 398 O O . GLU A 1 49 ? -9.875 -6.668 7.777 1 83 49 GLU A O 1
ATOM 403 N N . PHE A 1 50 ? -9.938 -4.82 6.633 1 85.25 50 PHE A N 1
ATOM 404 C CA . PHE A 1 50 ? -8.805 -5.25 5.816 1 85.25 50 PHE A CA 1
ATOM 405 C C . PHE A 1 50 ? -7.559 -5.426 6.672 1 85.25 50 PHE A C 1
ATOM 407 O O . PHE A 1 50 ? -6.848 -6.43 6.547 1 85.25 50 PHE A O 1
ATOM 414 N N . THR A 1 51 ? -7.297 -4.477 7.516 1 87.06 51 THR A N 1
ATOM 415 C CA . THR A 1 51 ? -6.105 -4.531 8.359 1 87.06 51 THR A CA 1
ATOM 416 C C . THR A 1 51 ? -6.191 -5.699 9.336 1 87.06 51 THR A C 1
ATOM 418 O O . THR A 1 51 ? -5.199 -6.391 9.578 1 87.06 51 THR A O 1
ATOM 421 N N . LEU A 1 52 ? -7.359 -5.973 9.812 1 87.56 52 LEU A N 1
ATOM 422 C CA . LEU A 1 52 ? -7.531 -7.066 10.766 1 87.56 52 LEU A CA 1
ATOM 423 C C . LEU A 1 52 ? -7.34 -8.414 10.078 1 87.56 52 LEU A C 1
ATOM 425 O O . LEU A 1 52 ? -6.734 -9.328 10.656 1 87.56 52 LEU A O 1
ATOM 429 N N . TRP A 1 53 ? -7.816 -8.539 8.867 1 86.25 53 TRP A N 1
ATOM 430 C CA . TRP A 1 53 ? -7.668 -9.789 8.125 1 86.25 53 TRP A CA 1
ATOM 431 C C . TRP A 1 53 ? -6.207 -10.039 7.766 1 86.25 53 TRP A C 1
ATOM 433 O O . TRP A 1 53 ? -5.73 -11.172 7.836 1 86.25 53 TRP A O 1
ATOM 443 N N . VAL A 1 54 ? -5.535 -9 7.375 1 88.94 54 VAL A N 1
ATOM 444 C CA . VAL A 1 54 ? -4.121 -9.141 7.039 1 88.94 54 VAL A CA 1
ATOM 445 C C . VAL A 1 54 ? -3.33 -9.531 8.281 1 88.94 54 VAL A C 1
ATOM 447 O O . VAL A 1 54 ? -2.449 -10.391 8.219 1 88.94 54 VAL A O 1
ATOM 450 N N . LEU A 1 55 ? -3.682 -8.945 9.414 1 90.38 55 LEU A N 1
ATOM 451 C CA . LEU A 1 55 ? -2.982 -9.258 10.656 1 90.38 55 LEU A CA 1
ATOM 452 C C . LEU A 1 55 ? -3.281 -10.68 11.117 1 90.38 55 LEU A C 1
ATOM 454 O O . LEU A 1 55 ? -2.383 -11.398 11.562 1 90.38 55 LEU A O 1
ATOM 458 N N . LEU A 1 56 ? -4.523 -11.078 10.969 1 87.88 56 LEU A N 1
ATOM 459 C CA . LEU A 1 56 ? -4.898 -12.438 11.352 1 87.88 56 LEU A CA 1
ATOM 460 C C . LEU A 1 56 ? -4.16 -13.461 10.5 1 87.88 56 LEU A C 1
ATOM 462 O O . LEU A 1 56 ? -3.637 -14.453 11.023 1 87.88 56 LEU A O 1
ATOM 466 N N . ALA A 1 57 ? -4.191 -13.188 9.234 1 88.06 57 ALA A N 1
ATOM 467 C CA . ALA A 1 57 ? -3.488 -14.086 8.328 1 88.06 57 ALA A CA 1
ATOM 468 C C . ALA A 1 57 ? -1.989 -14.102 8.617 1 88.06 57 ALA A C 1
ATOM 470 O O . ALA A 1 57 ? -1.347 -15.148 8.547 1 88.06 57 ALA A O 1
ATOM 471 N N . SER A 1 58 ? -1.43 -12.977 8.969 1 88.25 58 SER A N 1
ATOM 472 C CA . SER A 1 58 ? -0.003 -12.891 9.266 1 88.25 58 SER A CA 1
ATOM 473 C C . SER A 1 58 ? 0.328 -13.562 10.594 1 88.25 58 SER A C 1
ATOM 475 O O . SER A 1 58 ? 1.401 -14.148 10.742 1 88.25 58 SER A O 1
ATOM 477 N N . PHE A 1 59 ? -0.579 -13.508 11.555 1 88.69 59 PHE A N 1
ATOM 478 C CA . PHE A 1 59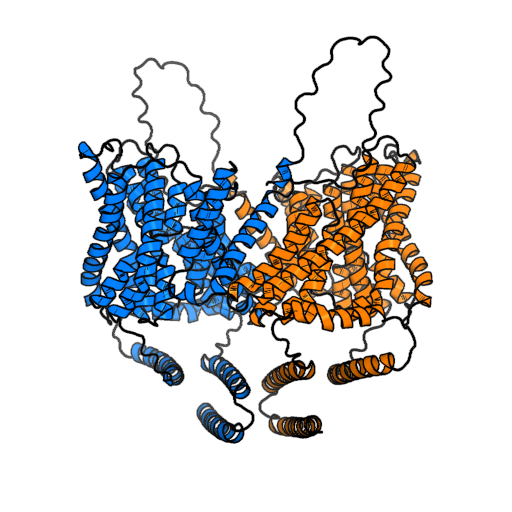 ? -0.385 -14.203 12.82 1 88.69 59 PHE A CA 1
ATOM 479 C C . PHE A 1 59 ? -0.393 -15.711 12.625 1 88.69 59 PHE A C 1
ATOM 481 O O . PHE A 1 59 ? 0.364 -16.438 13.273 1 88.69 59 PHE A O 1
ATOM 488 N N . ALA A 1 60 ? -1.278 -16.109 11.766 1 86.88 60 ALA A N 1
ATOM 489 C CA . ALA A 1 60 ? -1.317 -17.547 11.469 1 86.88 60 ALA A CA 1
ATOM 490 C C . ALA A 1 60 ? -0.003 -18.016 10.852 1 86.88 60 ALA A C 1
ATOM 492 O O . ALA A 1 60 ? 0.509 -19.078 11.195 1 86.88 60 ALA A O 1
ATOM 493 N N . LYS A 1 61 ? 0.487 -17.203 10.016 1 87.31 61 LYS A N 1
ATOM 494 C CA . LYS A 1 61 ? 1.744 -17.562 9.367 1 87.31 61 LYS A CA 1
ATOM 495 C C . LYS A 1 61 ? 2.889 -17.609 10.375 1 87.31 61 LYS A C 1
ATOM 497 O O . LYS A 1 61 ? 3.754 -18.484 10.289 1 87.31 61 LYS A O 1
ATOM 502 N N . ILE A 1 62 ? 2.926 -16.703 11.32 1 85.38 62 ILE A N 1
ATOM 503 C CA . ILE A 1 62 ? 3.945 -16.703 12.367 1 85.38 62 ILE A CA 1
ATOM 504 C C . ILE A 1 62 ? 3.793 -17.938 13.234 1 85.38 62 ILE A C 1
ATOM 506 O O . ILE A 1 62 ? 4.789 -18.562 13.617 1 85.38 62 ILE A O 1
ATOM 510 N N . GLY A 1 63 ? 2.594 -18.281 13.547 1 82.88 63 GLY A N 1
ATOM 511 C CA . GLY A 1 63 ? 2.33 -19.438 14.398 1 82.88 63 GLY A CA 1
ATOM 512 C C . GLY A 1 63 ? 2.848 -20.734 13.82 1 82.88 63 GLY A C 1
ATOM 513 O O . GLY A 1 63 ? 3.379 -21.578 14.547 1 82.88 63 GLY A O 1
ATOM 514 N N . PHE A 1 64 ? 2.752 -20.828 12.508 1 83.94 64 PHE A N 1
ATOM 515 C CA . PHE A 1 64 ? 3.195 -22.047 11.836 1 83.94 64 PHE A CA 1
ATOM 516 C C . PHE A 1 64 ? 4.715 -22.156 11.867 1 83.94 64 PHE A C 1
ATOM 518 O O . PHE A 1 64 ? 5.266 -23.266 11.938 1 83.94 64 PHE A O 1
ATOM 525 N N . HIS A 1 65 ? 5.297 -21.031 11.797 1 79.62 65 HIS A N 1
ATOM 526 C CA . HIS A 1 65 ? 6.746 -21.078 11.633 1 79.62 65 HIS A CA 1
ATOM 527 C C . HIS A 1 65 ? 7.457 -21.094 12.984 1 79.62 65 HIS A C 1
ATOM 529 O O . HIS A 1 65 ? 8.672 -21.266 13.047 1 79.62 65 HIS A O 1
ATOM 535 N N . ILE A 1 66 ? 6.668 -20.812 14.031 1 78.06 66 ILE A N 1
ATOM 536 C CA . ILE A 1 66 ? 7.262 -20.969 15.359 1 78.06 66 ILE A CA 1
ATOM 537 C C . ILE A 1 66 ? 7.574 -22.438 15.609 1 78.06 66 ILE A C 1
ATOM 539 O O . ILE A 1 66 ? 8.602 -22.781 16.203 1 78.06 66 ILE A O 1
ATOM 543 N N . TYR A 1 67 ? 6.711 -23.297 15.062 1 74.38 67 TYR A N 1
ATOM 544 C CA . TYR A 1 67 ? 6.969 -24.734 15.141 1 74.38 67 TYR A CA 1
ATOM 545 C C . TYR A 1 67 ? 7.484 -25.266 13.812 1 74.38 67 TYR A C 1
ATOM 547 O O . TYR A 1 67 ? 6.719 -25.797 13.016 1 74.38 67 TYR A O 1
ATOM 555 N N . HIS A 1 68 ? 8.641 -25.156 13.523 1 72.31 68 HIS A N 1
ATOM 556 C CA . HIS A 1 68 ? 9.305 -25.438 12.258 1 72.31 68 HIS A CA 1
ATOM 557 C C . HIS A 1 68 ? 9.102 -26.891 11.844 1 72.31 68 HIS A C 1
ATOM 559 O O . HIS A 1 68 ? 9.07 -27.219 10.656 1 72.31 68 HIS A O 1
ATOM 565 N N . LYS A 1 69 ? 8.812 -27.719 12.789 1 75.19 69 LYS A N 1
ATOM 566 C CA . LYS A 1 69 ? 8.68 -29.141 12.469 1 75.19 69 LYS A CA 1
ATOM 567 C C . LYS A 1 69 ? 7.406 -29.406 11.664 1 75.19 69 LYS A C 1
ATOM 569 O O . LYS A 1 69 ? 7.375 -30.312 10.82 1 75.19 69 LYS A O 1
ATOM 574 N N . ILE A 1 70 ? 6.406 -28.609 11.82 1 77.75 70 ILE A N 1
ATOM 575 C CA . ILE A 1 70 ? 5.129 -28.797 11.148 1 77.75 70 ILE A CA 1
ATOM 576 C C . ILE A 1 70 ? 5.234 -28.312 9.703 1 77.75 70 ILE A C 1
ATOM 578 O O . ILE A 1 70 ? 4.688 -28.922 8.789 1 77.75 70 ILE A O 1
ATOM 582 N N . THR A 1 71 ? 5.973 -27.312 9.484 1 75 71 THR A N 1
ATOM 583 C CA . THR A 1 71 ? 6.02 -26.688 8.164 1 75 71 THR A CA 1
ATOM 584 C C . THR A 1 71 ? 6.914 -27.484 7.223 1 75 71 THR A C 1
ATOM 586 O O . THR A 1 71 ? 6.844 -27.328 6.004 1 75 71 THR A O 1
ATOM 589 N N . ILE A 1 72 ? 7.645 -28.438 7.738 1 77.12 72 ILE A N 1
ATOM 590 C CA . ILE A 1 72 ? 8.477 -29.266 6.883 1 77.12 72 ILE A CA 1
ATOM 591 C C . ILE A 1 72 ? 7.621 -30.359 6.234 1 77.12 72 ILE A C 1
ATOM 593 O O . ILE A 1 72 ? 7.801 -30.672 5.055 1 77.12 72 ILE A O 1
ATOM 597 N N . TRP A 1 73 ? 6.637 -30.797 6.992 1 79.19 73 TRP A N 1
ATOM 598 C CA . TRP A 1 73 ? 5.844 -31.906 6.492 1 79.19 73 TRP A CA 1
ATOM 599 C C . TRP A 1 73 ? 4.566 -31.422 5.82 1 79.19 73 TRP A C 1
ATOM 601 O O . TRP A 1 73 ? 4.059 -32.062 4.895 1 79.19 73 TRP A O 1
ATOM 611 N N . ILE A 1 74 ? 4.039 -30.344 6.27 1 87.38 74 ILE A N 1
ATOM 612 C CA . ILE A 1 74 ? 2.783 -29.812 5.746 1 87.38 74 ILE A CA 1
ATOM 613 C C . ILE A 1 74 ? 3.023 -28.469 5.078 1 87.38 74 ILE A C 1
ATOM 615 O O . ILE A 1 74 ? 3.498 -27.531 5.719 1 87.38 74 ILE A O 1
ATOM 619 N N . PRO A 1 75 ? 2.713 -28.469 3.795 1 87.56 75 PRO A N 1
ATOM 620 C CA . PRO A 1 75 ? 2.883 -27.188 3.117 1 87.56 75 PRO A CA 1
ATOM 621 C C . PRO A 1 75 ? 2.086 -26.062 3.777 1 87.56 75 PRO A C 1
ATOM 623 O O . PRO A 1 75 ? 1.023 -26.312 4.352 1 87.56 75 PRO A O 1
ATOM 626 N N . GLU A 1 76 ? 2.576 -24.859 3.666 1 86.94 76 GLU A N 1
ATOM 627 C CA . GLU A 1 76 ? 1.975 -23.688 4.293 1 86.94 76 GLU A CA 1
ATOM 628 C C . GLU A 1 76 ? 0.566 -23.438 3.762 1 86.94 76 GLU A C 1
ATOM 630 O O . GLU A 1 76 ? -0.302 -22.953 4.492 1 86.94 76 GLU A O 1
ATOM 635 N N . SER A 1 77 ? 0.359 -23.734 2.51 1 89 77 SER A N 1
ATOM 636 C CA . SER A 1 77 ? -0.952 -23.5 1.909 1 89 77 SER A CA 1
ATOM 637 C C . SER A 1 77 ? -2.025 -24.344 2.588 1 89 77 SER A C 1
ATOM 639 O O . SER A 1 77 ? -3.143 -23.875 2.809 1 89 77 SER A O 1
ATOM 641 N N . CYS A 1 78 ? -1.698 -25.531 2.963 1 90.56 78 CYS A N 1
ATOM 642 C CA . CYS A 1 78 ? -2.639 -26.406 3.637 1 90.56 78 CYS A CA 1
ATOM 643 C C . CYS A 1 78 ? -2.99 -25.875 5.023 1 90.56 78 CYS A C 1
ATOM 645 O O . CYS A 1 78 ? -4.148 -25.938 5.438 1 90.56 78 CYS A O 1
ATOM 647 N N . LEU A 1 79 ? -2.027 -25.438 5.711 1 91.19 79 LEU A N 1
ATOM 648 C CA . LEU A 1 79 ? -2.248 -24.922 7.059 1 91.19 79 LEU A CA 1
ATOM 649 C C . LEU A 1 79 ? -3.102 -23.656 7.02 1 91.19 79 LEU A C 1
ATOM 651 O O . LEU A 1 79 ? -3.975 -23.469 7.871 1 91.19 79 LEU A O 1
ATOM 655 N N . LEU A 1 80 ? -2.836 -22.859 6.09 1 92.38 80 LEU A N 1
ATOM 656 C CA . LEU A 1 80 ? -3.602 -21.625 5.957 1 92.38 80 LEU A CA 1
ATOM 657 C C . LEU A 1 80 ? -5.062 -21.938 5.629 1 92.38 80 LEU A C 1
ATOM 659 O O . LEU A 1 80 ? -5.965 -21.297 6.18 1 92.38 80 LEU A O 1
ATOM 663 N N . ILE A 1 81 ? -5.297 -22.859 4.766 1 93.25 81 ILE A N 1
ATOM 664 C CA . ILE A 1 81 ? -6.66 -23.25 4.418 1 93.25 81 ILE A CA 1
ATOM 665 C C . ILE A 1 81 ? -7.359 -23.844 5.645 1 93.25 81 ILE A C 1
ATOM 667 O O . ILE A 1 81 ? -8.539 -23.562 5.883 1 93.25 81 ILE A O 1
ATOM 671 N N . SER A 1 82 ? -6.648 -24.625 6.414 1 94.06 82 SER A N 1
ATOM 672 C CA . SER A 1 82 ? -7.227 -25.234 7.605 1 94.06 82 SER A CA 1
ATOM 673 C C . SER A 1 82 ? -7.664 -24.172 8.609 1 94.06 82 SER A C 1
ATOM 675 O O . SER A 1 82 ? -8.75 -24.266 9.188 1 94.06 82 SER A O 1
ATOM 677 N N . ILE A 1 83 ? -6.812 -23.219 8.805 1 92.81 83 ILE A N 1
ATOM 678 C CA . ILE A 1 83 ? -7.176 -22.141 9.711 1 92.81 83 ILE A CA 1
ATOM 679 C C . ILE A 1 83 ? -8.352 -21.359 9.133 1 92.81 83 ILE A C 1
ATOM 681 O O . ILE A 1 83 ? -9.242 -20.922 9.875 1 92.81 83 ILE A O 1
ATOM 685 N N . GLY A 1 84 ? -8.352 -21.141 7.871 1 92.44 84 GLY A N 1
ATOM 686 C CA . GLY A 1 84 ? -9.477 -20.484 7.223 1 92.44 84 GLY A CA 1
ATOM 687 C C . GLY A 1 84 ? -10.789 -21.234 7.406 1 92.44 84 GLY A C 1
ATOM 688 O O . GLY A 1 84 ? -11.836 -20.625 7.59 1 92.44 84 GLY A O 1
ATOM 689 N N . LEU A 1 85 ? -10.703 -22.516 7.336 1 94.19 85 LEU A N 1
ATOM 690 C CA . LEU A 1 85 ? -11.883 -23.344 7.547 1 94.19 85 LEU A CA 1
ATOM 691 C C . LEU A 1 85 ? -12.43 -23.172 8.961 1 94.19 85 LEU A C 1
ATOM 693 O O . LEU A 1 85 ? -13.641 -23.078 9.156 1 94.19 85 LEU A O 1
ATOM 697 N N . VAL A 1 86 ? -11.516 -23.094 9.875 1 93.56 86 VAL A N 1
ATOM 698 C CA . VAL A 1 86 ? -11.914 -22.922 11.273 1 93.56 86 VAL A CA 1
ATOM 699 C C . VAL A 1 86 ? -12.578 -21.562 11.461 1 93.56 86 VAL A C 1
ATOM 701 O O . VAL A 1 86 ? -13.641 -21.469 12.078 1 93.56 86 VAL A O 1
ATOM 704 N N . VAL A 1 87 ? -11.984 -20.594 10.953 1 89.81 87 VAL A N 1
ATOM 705 C CA . VAL A 1 87 ? -12.531 -19.25 11.078 1 89.81 87 VAL A CA 1
ATOM 706 C C . VAL A 1 87 ? -13.867 -19.172 10.328 1 89.81 87 VAL A C 1
ATOM 708 O O . VAL A 1 87 ? -14.805 -18.516 10.797 1 89.81 87 VAL A O 1
ATOM 711 N N . GLY A 1 88 ? -13.906 -19.734 9.148 1 89.31 88 GLY A N 1
ATOM 712 C CA . GLY A 1 88 ? -15.164 -19.781 8.414 1 89.31 88 GLY A CA 1
ATOM 713 C C . GLY A 1 88 ? -16.281 -20.469 9.188 1 89.31 88 GLY A C 1
ATOM 714 O O . GLY A 1 88 ? -17.422 -20.031 9.141 1 89.31 88 GLY A O 1
ATOM 715 N N . ALA A 1 89 ? -15.93 -21.484 9.914 1 91.44 89 ALA A N 1
ATOM 716 C CA . ALA A 1 89 ? -16.906 -22.203 10.711 1 91.44 89 ALA A CA 1
ATOM 717 C C . ALA A 1 89 ? -17.422 -21.359 11.867 1 91.44 89 ALA A C 1
ATOM 719 O O . ALA A 1 89 ? -18.609 -21.375 12.195 1 91.44 89 ALA A O 1
ATOM 720 N N . ILE A 1 90 ? -16.516 -20.656 12.414 1 89.12 90 ILE A N 1
ATOM 721 C CA . ILE A 1 90 ? -16.906 -19.75 13.492 1 89.12 90 ILE A CA 1
ATOM 722 C C . ILE A 1 90 ? -17.812 -18.656 12.945 1 89.12 90 ILE A C 1
ATOM 724 O O . ILE A 1 90 ? -18.828 -18.312 13.57 1 89.12 90 ILE A O 1
ATOM 728 N N . MET A 1 91 ? -17.484 -18.172 11.836 1 85.31 91 MET A N 1
ATOM 729 C CA . MET A 1 91 ? -18.297 -17.125 11.227 1 85.31 91 MET A CA 1
ATOM 730 C C . MET A 1 91 ? -19.672 -17.641 10.844 1 85.31 91 MET A C 1
ATOM 732 O O . MET A 1 91 ? -20.672 -16.922 10.969 1 85.31 91 MET A O 1
ATOM 736 N N . HIS A 1 92 ? -19.734 -18.766 10.289 1 84.75 92 HIS A N 1
ATOM 737 C CA . HIS A 1 92 ? -21.016 -19.375 9.914 1 84.75 92 HIS A CA 1
ATOM 738 C C . HIS A 1 92 ? -21.891 -19.594 11.141 1 84.75 92 HIS A C 1
ATOM 740 O O . HIS A 1 92 ? -23.109 -19.438 11.07 1 84.75 92 HIS A O 1
ATOM 746 N N . SER A 1 93 ? -21.219 -19.906 12.188 1 86.44 93 SER A N 1
ATOM 747 C CA . SER A 1 93 ? -21.969 -20.141 13.414 1 86.44 93 SER A CA 1
ATOM 748 C C . SER A 1 93 ? -22.547 -18.844 13.969 1 86.44 93 SER A C 1
ATOM 750 O O . SER A 1 93 ? -23.641 -18.844 14.531 1 86.44 93 SER A O 1
ATOM 752 N N . VAL A 1 94 ? -21.859 -17.75 13.734 1 80.75 94 VAL A N 1
ATOM 753 C CA . VAL A 1 94 ? -22.297 -16.469 14.242 1 80.75 94 VAL A CA 1
ATOM 754 C C . VAL A 1 94 ? -23.125 -15.75 13.164 1 80.75 94 VAL A C 1
ATOM 756 O O . VAL A 1 94 ? -23.641 -14.656 13.398 1 80.75 94 VAL A O 1
ATOM 759 N N . LYS A 1 95 ? -23.391 -16.297 11.984 1 73.56 95 LYS A N 1
ATOM 760 C CA . LYS A 1 95 ? -24.203 -15.812 10.859 1 73.56 95 LYS A CA 1
ATOM 761 C C . LYS A 1 95 ? -23.625 -14.508 10.297 1 73.56 95 LYS A C 1
ATOM 763 O O . LYS A 1 95 ? -24.375 -13.57 10.023 1 73.56 95 LYS A O 1
ATOM 768 N N . GLU A 1 96 ? -22.391 -14.406 10.328 1 70.12 96 GLU A N 1
ATOM 769 C CA . GLU A 1 96 ? -21.766 -13.227 9.75 1 70.12 96 GLU A CA 1
ATOM 770 C C . GLU A 1 96 ? -21.406 -13.453 8.281 1 70.12 96 GLU A C 1
ATOM 772 O O . GLU A 1 96 ? -21.094 -14.57 7.879 1 70.12 96 GLU A O 1
ATOM 777 N N . GLU A 1 97 ? -21.75 -12.453 7.488 1 66.25 97 GLU A N 1
ATOM 778 C CA . GLU A 1 97 ? -21.406 -12.523 6.07 1 66.25 97 GLU A CA 1
ATOM 779 C C . GLU A 1 97 ? -19.922 -12.234 5.84 1 66.25 97 GLU A C 1
ATOM 781 O O . GLU A 1 97 ? -19.312 -11.469 6.594 1 66.25 97 GLU A O 1
ATOM 786 N N . PRO A 1 98 ? -19.438 -13.07 5.016 1 62.5 98 PRO A N 1
ATOM 787 C CA . PRO A 1 98 ? -18.031 -12.82 4.711 1 62.5 98 PRO A CA 1
ATOM 788 C C . PRO A 1 98 ? -17.781 -11.398 4.227 1 62.5 98 PRO A C 1
ATOM 790 O O . PRO A 1 98 ? -18.672 -10.766 3.652 1 62.5 98 PRO A O 1
ATOM 793 N N . PRO A 1 99 ? -16.656 -10.867 4.664 1 60.53 99 PRO A N 1
ATOM 794 C CA . PRO A 1 99 ? -16.359 -9.477 4.328 1 60.53 99 PRO A CA 1
ATOM 795 C C . PRO A 1 99 ? -16.453 -9.195 2.83 1 60.53 99 PRO A C 1
ATOM 797 O O . PRO A 1 99 ? -16.25 -10.102 2.02 1 60.53 99 PRO A O 1
ATOM 800 N N . ALA A 1 100 ? -17.047 -8.062 2.408 1 54.81 100 ALA A N 1
ATOM 801 C CA . ALA A 1 100 ? -17.172 -7.531 1.055 1 54.81 100 ALA A CA 1
ATOM 802 C C . ALA A 1 100 ? -15.852 -7.617 0.299 1 54.81 100 ALA A C 1
ATOM 804 O O . ALA A 1 100 ? -15.828 -7.566 -0.933 1 54.81 100 ALA A O 1
ATOM 805 N N . VAL A 1 101 ? -14.836 -7.785 1.054 1 53.56 101 VAL A N 1
ATOM 806 C CA . VAL A 1 101 ? -13.5 -7.77 0.459 1 53.56 101 VAL A CA 1
ATOM 807 C C . VAL A 1 101 ? -13.305 -9.016 -0.403 1 53.56 101 VAL A C 1
ATOM 809 O O . VAL A 1 101 ? -12.422 -9.055 -1.262 1 53.56 101 VAL A O 1
ATOM 812 N N . LEU A 1 102 ? -14.281 -9.922 -0.276 1 62.19 102 LEU A N 1
ATOM 813 C CA . LEU A 1 102 ? -14.086 -11.203 -0.946 1 62.19 102 LEU A CA 1
ATOM 814 C C . LEU A 1 102 ? -14.797 -11.219 -2.297 1 62.19 102 LEU A C 1
ATOM 816 O O . LEU A 1 102 ? -15.188 -12.281 -2.779 1 62.19 102 LEU A O 1
ATOM 820 N N . SER A 1 103 ? -14.711 -10.016 -2.887 1 69.88 103 SER A N 1
ATOM 821 C CA . SER A 1 103 ? -15.266 -10.039 -4.238 1 69.88 103 SER A CA 1
ATOM 822 C C . SER A 1 103 ? -14.211 -10.461 -5.258 1 69.88 103 SER A C 1
ATOM 824 O O . SER A 1 103 ? -13.008 -10.328 -5.008 1 69.88 103 SER A O 1
ATOM 826 N N . SER A 1 104 ? -14.617 -11.18 -6.227 1 75.44 104 SER A N 1
ATOM 827 C CA . SER A 1 104 ? -13.758 -11.656 -7.301 1 75.44 104 SER A CA 1
ATOM 828 C C . SER A 1 104 ? -12.969 -10.516 -7.938 1 75.44 104 SER A C 1
ATOM 830 O O . SER A 1 104 ? -11.812 -10.688 -8.32 1 75.44 104 SER A O 1
ATOM 832 N N . ASN A 1 105 ? -13.508 -9.336 -7.832 1 77.56 105 ASN A N 1
ATOM 833 C CA . ASN A 1 105 ? -12.82 -8.188 -8.422 1 77.56 105 ASN A CA 1
ATOM 834 C C . ASN A 1 105 ? -11.617 -7.766 -7.59 1 77.56 105 ASN A C 1
ATOM 836 O O . ASN A 1 105 ? -10.578 -7.391 -8.141 1 77.56 105 ASN A O 1
ATOM 840 N N . VAL A 1 106 ? -11.742 -7.93 -6.344 1 79 106 VAL A N 1
ATOM 841 C CA . VAL A 1 106 ? -10.633 -7.555 -5.469 1 79 106 VAL A CA 1
ATOM 842 C C . VAL A 1 106 ? -9.484 -8.547 -5.637 1 79 106 VAL A C 1
ATOM 844 O O . VAL A 1 106 ? -8.312 -8.156 -5.625 1 79 106 VAL A O 1
ATOM 847 N N . PHE A 1 107 ? -9.875 -9.719 -5.938 1 82.88 107 PHE A N 1
ATOM 848 C CA . PHE A 1 107 ? -8.852 -10.742 -6.125 1 82.88 107 PHE A CA 1
ATOM 849 C C . PHE A 1 107 ? -8.055 -10.492 -7.398 1 82.88 107 PHE A C 1
ATOM 851 O O . PHE A 1 107 ? -6.824 -10.492 -7.379 1 82.88 107 PHE A O 1
ATOM 858 N N . PHE A 1 108 ? -8.68 -10.156 -8.391 1 83.94 108 PHE A N 1
ATOM 859 C CA . PHE A 1 108 ? -8.031 -10.023 -9.688 1 83.94 108 PHE A CA 1
ATOM 860 C C . PHE A 1 108 ? -7.297 -8.695 -9.797 1 83.94 108 PHE A C 1
ATOM 862 O O . PHE A 1 108 ? -6.234 -8.617 -10.422 1 83.94 108 PHE A O 1
ATOM 869 N N . LEU A 1 109 ? -7.836 -7.742 -9.164 1 86.75 109 LEU A N 1
ATOM 870 C CA . LEU A 1 109 ? -7.266 -6.414 -9.383 1 86.75 109 LEU A CA 1
ATOM 871 C C . LEU A 1 109 ? -6.195 -6.105 -8.344 1 86.75 109 LEU A C 1
ATOM 873 O O . LEU A 1 109 ? -5.238 -5.383 -8.625 1 86.75 109 LEU A O 1
ATOM 877 N N . TYR A 1 110 ? -6.297 -6.789 -7.164 1 87.12 110 TYR A N 1
ATOM 878 C CA . TYR A 1 110 ? -5.395 -6.328 -6.109 1 87.12 110 TYR A CA 1
ATOM 879 C C . TYR A 1 110 ? -4.52 -7.469 -5.605 1 87.12 110 TYR A C 1
ATOM 881 O O . TYR A 1 110 ? -3.393 -7.242 -5.156 1 87.12 110 TYR A O 1
ATOM 889 N N . MET A 1 111 ? -4.926 -8.672 -5.676 1 89.38 111 MET A N 1
ATOM 890 C CA . MET A 1 111 ? -4.172 -9.742 -5.031 1 89.38 111 MET A CA 1
ATOM 891 C C . MET A 1 111 ? -3.346 -10.523 -6.051 1 89.38 111 MET A C 1
ATOM 893 O O . MET A 1 111 ? -2.252 -10.992 -5.738 1 89.38 111 MET A O 1
ATOM 897 N N . LEU A 1 112 ? -3.801 -10.57 -7.211 1 89.19 112 LEU A N 1
ATOM 898 C CA . LEU A 1 112 ? -3.129 -11.391 -8.211 1 89.19 112 LEU A CA 1
ATOM 899 C C . LEU A 1 112 ? -1.895 -10.68 -8.758 1 89.19 112 LEU A C 1
ATOM 901 O O . LEU A 1 112 ? -0.84 -11.289 -8.922 1 89.19 112 LEU A O 1
ATOM 905 N N . PRO A 1 113 ? -1.97 -9.414 -9 1 92.62 113 PRO A N 1
ATOM 906 C CA . PRO A 1 113 ? -0.833 -8.75 -9.641 1 92.62 113 PRO A CA 1
ATOM 907 C C . PRO A 1 113 ? 0.452 -8.859 -8.82 1 92.62 113 PRO A C 1
ATOM 909 O O . PRO A 1 113 ? 1.515 -9.164 -9.367 1 92.62 113 PRO A O 1
ATOM 912 N N . PRO A 1 114 ? 0.389 -8.711 -7.516 1 93.19 114 PRO A N 1
ATOM 913 C CA . PRO A 1 114 ? 1.641 -8.836 -6.766 1 93.19 114 PRO A CA 1
ATOM 914 C C . PRO A 1 114 ? 2.227 -10.242 -6.828 1 93.19 114 PRO A C 1
ATOM 916 O O . PRO A 1 114 ? 3.449 -10.414 -6.82 1 93.19 114 PRO A O 1
ATOM 919 N N . ILE A 1 115 ? 1.483 -11.219 -6.855 1 91 115 ILE A N 1
ATOM 920 C CA . ILE A 1 115 ? 1.962 -12.594 -6.914 1 91 115 ILE A CA 1
ATOM 921 C C . ILE A 1 115 ? 2.658 -12.844 -8.25 1 91 115 ILE A C 1
ATOM 923 O O . ILE A 1 115 ? 3.762 -13.391 -8.289 1 91 115 ILE A O 1
ATOM 927 N N . VAL A 1 116 ? 1.992 -12.375 -9.336 1 92.5 116 VAL A N 1
ATOM 928 C CA . VAL A 1 116 ? 2.541 -12.578 -10.672 1 92.5 116 VAL A CA 1
ATOM 929 C C . VAL A 1 116 ? 3.797 -11.727 -10.844 1 92.5 116 VAL A C 1
ATOM 931 O O . VAL A 1 116 ? 4.754 -12.148 -11.5 1 92.5 116 VAL A O 1
ATOM 934 N N . LEU A 1 117 ? 3.742 -10.555 -10.242 1 94.12 117 LEU A N 1
ATOM 935 C CA . LEU A 1 117 ? 4.918 -9.695 -10.289 1 94.12 117 LEU A CA 1
ATOM 936 C C . LEU A 1 117 ? 6.105 -10.352 -9.594 1 94.12 117 LEU A C 1
ATOM 938 O O . LEU A 1 117 ? 7.23 -10.297 -10.102 1 94.12 117 LEU A O 1
ATOM 942 N N . ASP A 1 118 ? 5.879 -10.969 -8.531 1 92.31 118 ASP A N 1
ATOM 943 C CA . ASP A 1 118 ? 6.93 -11.664 -7.789 1 92.31 118 ASP A CA 1
ATOM 944 C C . ASP A 1 118 ? 7.527 -12.797 -8.609 1 92.31 118 ASP A C 1
ATOM 946 O O . ASP A 1 118 ? 8.75 -12.922 -8.719 1 92.31 118 ASP A O 1
ATOM 950 N N . ASN A 1 119 ? 6.711 -13.562 -9.234 1 89.5 119 ASN A N 1
ATOM 951 C CA . ASN A 1 119 ? 7.168 -14.68 -10.039 1 89.5 119 ASN A CA 1
ATOM 952 C C . ASN A 1 119 ? 7.934 -14.211 -11.273 1 89.5 119 ASN A C 1
ATOM 954 O O . ASN A 1 119 ? 8.906 -14.844 -11.695 1 89.5 119 ASN A O 1
ATOM 958 N N . GLY A 1 120 ? 7.473 -13.094 -11.781 1 88.31 120 GLY A N 1
ATOM 959 C CA . GLY A 1 120 ? 8.164 -12.562 -12.945 1 88.31 120 GLY A CA 1
ATOM 960 C C . GLY A 1 120 ? 9.477 -11.883 -12.602 1 88.31 120 GLY A C 1
ATOM 961 O O . GLY A 1 120 ? 10.461 -12.016 -13.336 1 88.31 120 GLY A O 1
ATOM 962 N N . TYR A 1 121 ? 9.484 -11.242 -11.461 1 88.69 121 TYR A N 1
ATOM 963 C CA . TYR A 1 121 ? 10.664 -10.461 -11.086 1 88.69 121 TYR A CA 1
ATOM 964 C C . TYR A 1 121 ? 11.781 -11.367 -10.586 1 88.69 121 TYR A C 1
ATOM 966 O O . TYR A 1 121 ? 12.961 -11.078 -10.797 1 88.69 121 TYR A O 1
ATOM 974 N N . PHE A 1 122 ? 11.516 -12.492 -10 1 86 122 PHE A N 1
ATOM 975 C CA . PHE A 1 122 ? 12.547 -13.328 -9.406 1 86 122 PHE A CA 1
ATOM 976 C C . PHE A 1 122 ? 12.789 -14.57 -10.25 1 86 122 PHE A C 1
ATOM 978 O O . PHE A 1 122 ? 13.484 -15.492 -9.828 1 86 122 PHE A O 1
ATOM 985 N N . MET A 1 123 ? 12.289 -14.57 -11.375 1 85.5 123 MET A N 1
ATOM 986 C CA . MET A 1 123 ? 12.555 -15.664 -12.305 1 85.5 123 MET A CA 1
ATOM 987 C C . MET A 1 123 ? 13.992 -15.594 -12.828 1 85.5 123 MET A C 1
ATOM 989 O O . MET A 1 123 ? 14.453 -14.539 -13.25 1 85.5 123 MET A O 1
ATOM 993 N N . PRO A 1 124 ? 14.641 -16.719 -12.594 1 80.56 124 PRO A N 1
ATOM 994 C CA . PRO A 1 124 ? 15.969 -16.719 -13.211 1 80.56 124 PRO A CA 1
ATOM 995 C C . PRO A 1 124 ? 15.914 -16.609 -14.734 1 80.56 124 PRO A C 1
ATOM 997 O O . PRO A 1 124 ? 15.398 -17.516 -15.398 1 80.56 124 PRO A O 1
ATOM 1000 N N . THR A 1 125 ? 16.438 -15.656 -15.281 1 78.31 125 THR A N 1
ATOM 1001 C CA . THR A 1 125 ? 16.234 -15.305 -16.688 1 78.31 125 THR A CA 1
ATOM 1002 C C . THR A 1 125 ? 17.094 -16.203 -17.594 1 78.31 125 THR A C 1
ATOM 1004 O O . THR A 1 125 ? 16.625 -16.656 -18.625 1 78.31 125 THR A O 1
ATOM 1007 N N . ARG A 1 126 ? 18.281 -16.531 -17.156 1 77.25 126 ARG A N 1
ATOM 1008 C CA . ARG A 1 126 ? 19.172 -17.297 -18.031 1 77.25 126 ARG A CA 1
ATOM 1009 C C . ARG A 1 126 ? 18.672 -18.734 -18.203 1 77.25 126 ARG A C 1
ATOM 1011 O O . ARG A 1 126 ? 18.438 -19.172 -19.328 1 77.25 126 ARG A O 1
ATOM 1018 N N . PRO A 1 127 ? 18.5 -19.375 -17.125 1 80.94 127 PRO A N 1
ATOM 1019 C CA . PRO A 1 127 ? 17.984 -20.734 -17.312 1 80.94 127 PRO A CA 1
ATOM 1020 C C . PRO A 1 127 ? 16.594 -20.766 -17.906 1 80.94 127 PRO A C 1
ATOM 1022 O O . PRO A 1 127 ? 16.234 -21.719 -18.609 1 80.94 127 PRO A O 1
ATOM 1025 N N . PHE A 1 128 ? 15.898 -19.781 -17.75 1 85.19 128 PHE A N 1
ATOM 1026 C CA . PHE A 1 128 ? 14.539 -19.719 -18.297 1 85.19 128 PHE A CA 1
ATOM 1027 C C . PHE A 1 128 ? 14.57 -19.578 -19.812 1 85.19 128 PHE A C 1
ATOM 1029 O O . PHE A 1 128 ? 13.828 -20.281 -20.516 1 85.19 128 PHE A O 1
ATOM 1036 N N . PHE A 1 129 ? 15.383 -18.781 -20.312 1 82.38 129 PHE A N 1
ATOM 1037 C CA . PHE A 1 129 ? 15.406 -18.547 -21.766 1 82.38 129 PHE A CA 1
ATOM 1038 C C . PHE A 1 129 ? 16.062 -19.719 -22.484 1 82.38 129 PHE A C 1
ATOM 1040 O O . PHE A 1 129 ? 15.789 -19.938 -23.672 1 82.38 129 PHE A O 1
ATOM 1047 N N . GLU A 1 130 ? 16.844 -20.5 -21.688 1 82 130 GLU A N 1
ATOM 1048 C CA . GLU A 1 130 ? 17.406 -21.719 -22.266 1 82 130 GLU A CA 1
ATOM 1049 C C . GLU A 1 130 ? 16.344 -22.797 -22.422 1 82 130 GLU A C 1
ATOM 1051 O O . GLU A 1 130 ? 16.453 -23.672 -23.281 1 82 130 GLU A O 1
ATOM 1056 N N . ASN A 1 131 ? 15.328 -22.734 -21.625 1 87.56 131 ASN A N 1
ATOM 1057 C CA . ASN A 1 131 ? 14.266 -23.734 -21.656 1 87.56 131 ASN A CA 1
ATOM 1058 C C . ASN A 1 131 ? 12.93 -23.109 -22.062 1 87.56 131 ASN A C 1
ATOM 1060 O O . ASN A 1 131 ? 11.867 -23.625 -21.688 1 87.56 131 ASN A O 1
ATOM 1064 N N . VAL A 1 132 ? 12.914 -22 -22.797 1 87.44 132 VAL A N 1
ATOM 1065 C CA . VAL A 1 132 ? 11.688 -21.281 -23.094 1 87.44 132 VAL A CA 1
ATOM 1066 C C . VAL A 1 132 ? 10.8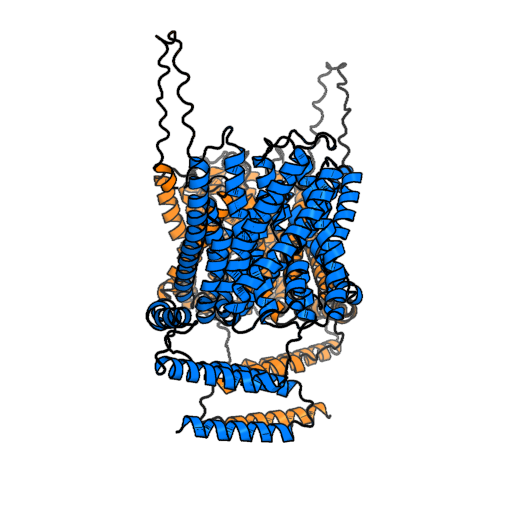05 -22.109 -24.016 1 87.44 132 VAL A C 1
ATOM 1068 O O . VAL A 1 132 ? 9.578 -22.094 -23.891 1 87.44 132 VAL A O 1
ATOM 1071 N N . GLY A 1 133 ? 11.422 -22.844 -24.938 1 88.31 133 GLY A N 1
ATOM 1072 C CA . GLY A 1 133 ? 10.641 -23.688 -25.844 1 88.31 133 GLY A CA 1
ATOM 1073 C C . GLY A 1 133 ? 9.875 -24.781 -25.125 1 88.31 133 GLY A C 1
ATOM 1074 O O . GLY A 1 133 ? 8.695 -25 -25.406 1 88.31 133 GLY A O 1
ATOM 1075 N N . THR A 1 134 ? 10.516 -25.438 -24.188 1 91.25 134 THR A N 1
ATOM 1076 C CA . THR A 1 134 ? 9.867 -26.5 -23.438 1 91.25 134 THR A CA 1
ATOM 1077 C C . THR A 1 134 ? 8.789 -25.922 -22.516 1 91.25 134 THR A C 1
ATOM 1079 O O . THR A 1 134 ? 7.703 -26.5 -22.391 1 91.25 134 THR A O 1
ATOM 1082 N N . VAL A 1 135 ? 9.062 -24.797 -21.938 1 91.62 135 VAL A N 1
ATOM 1083 C CA . VAL A 1 135 ? 8.125 -24.172 -21.016 1 91.62 135 VAL A CA 1
ATOM 1084 C C . VAL A 1 135 ? 6.855 -23.766 -21.75 1 91.62 135 VAL A C 1
ATOM 1086 O O . VAL A 1 135 ? 5.742 -24.016 -21.297 1 91.62 135 VAL A O 1
ATOM 1089 N N . LEU A 1 136 ? 7.004 -23.172 -22.906 1 91.31 136 LEU A N 1
ATOM 1090 C CA . LEU A 1 136 ? 5.855 -22.719 -23.688 1 91.31 136 LEU A CA 1
ATOM 1091 C C . LEU A 1 136 ? 5.066 -23.906 -24.219 1 91.31 136 LEU A C 1
ATOM 1093 O O . LEU A 1 136 ? 3.842 -23.828 -24.344 1 91.31 136 LEU A O 1
ATOM 1097 N N . TRP A 1 137 ? 5.809 -24.922 -24.484 1 93.31 137 TRP A N 1
ATOM 1098 C CA . TRP A 1 137 ? 5.16 -26.141 -24.953 1 93.31 137 TRP A CA 1
ATOM 1099 C C . TRP A 1 137 ? 4.234 -26.719 -23.891 1 93.31 137 TRP A C 1
ATOM 1101 O O . TRP A 1 137 ? 3.074 -27.031 -24.172 1 93.31 137 TRP A O 1
ATOM 1111 N N . TYR A 1 138 ? 4.723 -26.828 -22.75 1 93.25 138 TYR A N 1
ATOM 1112 C CA . TYR A 1 138 ? 3.914 -27.359 -21.656 1 93.25 138 TYR A CA 1
ATOM 1113 C C . TYR A 1 138 ? 2.811 -26.375 -21.281 1 93.25 138 TYR A C 1
ATOM 1115 O O . TYR A 1 138 ? 1.691 -26.797 -20.969 1 93.25 138 TYR A O 1
ATOM 1123 N N . ALA A 1 139 ? 3.088 -25.125 -21.266 1 93.44 139 ALA A N 1
ATOM 1124 C CA . ALA A 1 139 ? 2.145 -24.109 -20.781 1 93.44 139 ALA A CA 1
ATOM 1125 C C . ALA A 1 139 ? 0.994 -23.922 -21.766 1 93.44 139 ALA A C 1
ATOM 1127 O O . ALA A 1 139 ? -0.168 -23.828 -21.359 1 93.44 139 ALA A O 1
ATOM 1128 N N . VAL A 1 140 ? 1.266 -23.844 -23.062 1 92.62 140 VAL A N 1
ATOM 1129 C CA . VAL A 1 140 ? 0.234 -23.547 -24.047 1 92.62 140 VAL A CA 1
ATOM 1130 C C . VAL A 1 140 ? -0.439 -24.844 -24.516 1 92.62 140 VAL A C 1
ATOM 1132 O O . VAL A 1 140 ? -1.635 -25.031 -24.281 1 92.62 140 VAL A O 1
ATOM 1135 N N . VAL A 1 141 ? 0.35 -25.734 -25.062 1 94.31 141 VAL A N 1
ATOM 1136 C CA . VAL A 1 141 ? -0.212 -26.969 -25.609 1 94.31 141 VAL A CA 1
ATOM 1137 C C . VAL A 1 141 ? -0.697 -27.859 -24.469 1 94.31 141 VAL A C 1
ATOM 1139 O O . VAL A 1 141 ? -1.738 -28.516 -24.578 1 94.31 141 VAL A O 1
ATOM 1142 N N . GLY A 1 142 ? 0.081 -27.906 -23.438 1 94.12 142 GLY A N 1
ATOM 1143 C CA . GLY A 1 142 ? -0.337 -28.703 -22.297 1 94.12 142 GLY A CA 1
ATOM 1144 C C . GLY A 1 142 ? -1.656 -28.25 -21.703 1 94.12 142 GLY A C 1
ATOM 1145 O O . GLY A 1 142 ? -2.508 -29.078 -21.359 1 94.12 142 GLY A O 1
ATOM 1146 N N . THR A 1 143 ? -1.857 -26.953 -21.516 1 94.44 143 THR A N 1
ATOM 1147 C CA . THR A 1 143 ? -3.09 -26.422 -20.953 1 94.44 143 THR A CA 1
ATOM 1148 C C . THR A 1 143 ? -4.266 -26.656 -21.891 1 94.44 143 THR A C 1
ATOM 1150 O O . THR A 1 143 ? -5.371 -26.969 -21.453 1 94.44 143 THR A O 1
ATOM 1153 N N . LEU A 1 144 ? -4.039 -26.469 -23.203 1 93.88 144 LEU A N 1
ATOM 1154 C CA . LEU A 1 144 ? -5.082 -26.75 -24.172 1 93.88 144 LEU A CA 1
ATOM 1155 C C . LEU A 1 144 ? -5.473 -28.219 -24.141 1 93.88 144 LEU A C 1
ATOM 1157 O O . LEU A 1 144 ? -6.656 -28.547 -24.203 1 93.88 144 LEU A O 1
ATOM 1161 N N . TRP A 1 145 ? -4.465 -29.016 -24.047 1 95.19 145 TRP A N 1
ATOM 1162 C CA . TRP A 1 145 ? -4.68 -30.453 -23.953 1 95.19 145 TRP A CA 1
ATOM 1163 C C . TRP A 1 145 ? -5.512 -30.797 -22.719 1 95.19 145 TRP A C 1
ATOM 1165 O O . TRP A 1 145 ? -6.477 -31.562 -22.812 1 95.19 145 TRP A O 1
ATOM 1175 N N . ASN A 1 146 ? -5.215 -30.266 -21.641 1 95.19 146 ASN A N 1
ATOM 1176 C CA . ASN A 1 146 ? -5.938 -30.531 -20.391 1 95.19 146 ASN A CA 1
ATOM 1177 C C . ASN A 1 146 ? -7.348 -29.953 -20.438 1 95.19 146 ASN A C 1
ATOM 1179 O O . ASN A 1 146 ? -8.305 -30.609 -20.031 1 95.19 146 ASN A O 1
ATOM 1183 N N . SER A 1 147 ? -7.512 -28.734 -20.891 1 95.19 147 SER A N 1
ATOM 1184 C CA . SER A 1 147 ? -8.812 -28.078 -20.906 1 95.19 147 SER A CA 1
ATOM 1185 C C . SER A 1 147 ? -9.781 -28.781 -21.859 1 95.19 147 SER A C 1
ATOM 1187 O O . SER A 1 147 ? -10.914 -29.094 -21.469 1 95.19 147 SER A O 1
ATOM 1189 N N . VAL A 1 148 ? -9.352 -29.125 -23.078 1 93.88 148 VAL A N 1
ATOM 1190 C CA . VAL A 1 148 ? -10.219 -29.781 -24.047 1 93.88 148 VAL A CA 1
ATOM 1191 C C . VAL A 1 148 ? -10.453 -31.234 -23.625 1 93.88 148 VAL A C 1
ATOM 1193 O O . VAL A 1 148 ? -11.57 -31.75 -23.734 1 93.88 148 VAL A O 1
ATOM 1196 N N . GLY A 1 149 ? -9.43 -31.875 -23.156 1 96.19 149 GLY A N 1
ATOM 1197 C CA . GLY A 1 149 ? -9.57 -33.25 -22.719 1 96.19 149 GLY A CA 1
ATOM 1198 C C . GLY A 1 149 ? -10.547 -33.406 -21.562 1 96.19 149 GLY A C 1
ATOM 1199 O O . GLY A 1 149 ? -11.453 -34.25 -21.625 1 96.19 149 GLY A O 1
ATOM 1200 N N . ILE A 1 150 ? -10.375 -32.656 -20.562 1 96.5 150 ILE A N 1
ATOM 1201 C CA . ILE A 1 150 ? -11.258 -32.719 -19.391 1 96.5 150 ILE A CA 1
ATOM 1202 C C . ILE A 1 150 ? -12.672 -32.312 -19.797 1 96.5 150 ILE A C 1
ATOM 1204 O O . ILE A 1 150 ? -13.648 -32.938 -19.406 1 96.5 150 ILE A O 1
ATOM 1208 N N . GLY A 1 151 ? -12.805 -31.219 -20.562 1 95.38 151 GLY A N 1
ATOM 1209 C CA . GLY A 1 151 ? -14.109 -30.734 -20.984 1 95.38 151 GLY A CA 1
ATOM 1210 C C . GLY A 1 151 ? -14.891 -31.766 -21.781 1 95.38 151 GLY A C 1
ATOM 1211 O O . GLY A 1 151 ? -16.078 -31.984 -21.531 1 95.38 151 GLY A O 1
ATOM 1212 N N . LEU A 1 152 ? -14.273 -32.438 -22.719 1 95.12 152 LEU A N 1
ATOM 1213 C CA . LEU A 1 152 ? -14.938 -33.438 -23.547 1 95.12 152 LEU A CA 1
ATOM 1214 C C . LEU A 1 152 ? -15.281 -34.656 -22.734 1 95.12 152 LEU A C 1
ATOM 1216 O O . LEU A 1 152 ? -16.344 -35.281 -22.922 1 95.12 152 LEU A O 1
ATOM 1220 N N . SER A 1 153 ? -14.414 -35.031 -21.859 1 96.44 153 SER A N 1
ATOM 1221 C CA . SER A 1 153 ? -14.68 -36.188 -21.016 1 96.44 153 SER A CA 1
ATOM 1222 C C . SER A 1 153 ? -15.844 -35.938 -20.062 1 96.44 153 SER A C 1
ATOM 1224 O O . SER A 1 153 ? -16.672 -36.812 -19.828 1 96.44 153 SER A O 1
ATOM 1226 N N . LEU A 1 154 ? -15.875 -34.781 -19.531 1 95.56 154 LEU A N 1
ATOM 1227 C CA . LEU A 1 154 ? -16.984 -34.438 -18.625 1 95.56 154 LEU A CA 1
ATOM 1228 C C . LEU A 1 154 ? -18.297 -34.344 -19.391 1 95.56 154 LEU A C 1
ATOM 1230 O O . LEU A 1 154 ? -19.344 -34.75 -18.875 1 95.56 154 LEU A O 1
ATOM 1234 N N . PHE A 1 155 ? -18.25 -33.844 -20.609 1 93.94 155 PHE A N 1
ATOM 1235 C CA . PHE A 1 155 ? -19.453 -33.781 -21.438 1 93.94 155 PHE A CA 1
ATOM 1236 C C . PHE A 1 155 ? -19.969 -35.188 -21.734 1 93.94 155 PHE A C 1
ATOM 1238 O O . PHE A 1 155 ? -21.172 -35.406 -21.75 1 93.94 155 PHE A O 1
ATOM 1245 N N . ALA A 1 156 ? -19.062 -36.125 -21.922 1 92.88 156 ALA A N 1
ATOM 1246 C CA . ALA A 1 156 ? -19.438 -37.531 -22.188 1 92.88 156 ALA A CA 1
ATOM 1247 C C . ALA A 1 156 ? -20.141 -38.125 -20.969 1 92.88 156 ALA A C 1
ATOM 1249 O O . ALA A 1 156 ? -21.109 -38.875 -21.125 1 92.88 156 ALA A O 1
ATOM 1250 N N . ILE A 1 157 ? -19.75 -37.75 -19.844 1 90.81 157 ILE A N 1
ATOM 1251 C CA . ILE A 1 157 ? -20.344 -38.281 -18.625 1 90.81 157 ILE A CA 1
ATOM 1252 C C . ILE A 1 157 ? -21.703 -37.625 -18.391 1 90.81 157 ILE A C 1
ATOM 1254 O O . ILE A 1 157 ? -22.625 -38.281 -17.875 1 90.81 157 ILE A O 1
ATOM 1258 N N . CYS A 1 158 ? -21.844 -36.375 -18.766 1 89.94 158 CYS A N 1
ATOM 1259 C CA . CYS A 1 158 ? -23.109 -35.688 -18.562 1 89.94 158 CYS A CA 1
ATOM 1260 C C . CYS A 1 158 ? -24.188 -36.25 -19.469 1 89.94 158 CYS A C 1
ATOM 1262 O O . CYS A 1 158 ? -25.375 -36.094 -19.203 1 89.94 158 CYS A O 1
ATOM 1264 N N . GLN A 1 159 ? -23.844 -37.031 -20.531 1 88.19 159 GLN A N 1
ATOM 1265 C CA . GLN A 1 159 ? -24.812 -37.594 -21.453 1 88.19 159 GLN A CA 1
ATOM 1266 C C . GLN A 1 159 ? -25.391 -38.906 -20.891 1 88.19 159 GLN A C 1
ATOM 1268 O O . GLN A 1 159 ? -26.422 -39.375 -21.344 1 88.19 159 GLN A O 1
ATOM 1273 N N . ILE A 1 160 ? -24.734 -39.312 -19.875 1 88.06 160 ILE A N 1
ATOM 1274 C CA . ILE A 1 160 ? -25.234 -40.531 -19.25 1 88.06 160 ILE A CA 1
ATOM 1275 C C . ILE A 1 160 ? -26.359 -40.156 -18.266 1 88.06 160 ILE A C 1
ATOM 1277 O O . ILE A 1 160 ? -26.141 -39.406 -17.328 1 88.06 160 ILE A O 1
ATOM 1281 N N . GLU A 1 161 ? -27.547 -40.656 -18.438 1 84.62 161 GLU A N 1
ATOM 1282 C CA . GLU A 1 161 ? -28.75 -40.344 -17.688 1 84.62 161 GLU A CA 1
ATOM 1283 C C . GLU A 1 161 ? -28.609 -40.75 -16.219 1 84.62 161 GLU A C 1
ATOM 1285 O O . GLU A 1 161 ? -29.234 -40.156 -15.344 1 84.62 161 GLU A O 1
ATOM 1290 N N . ALA A 1 162 ? -27.766 -41.594 -15.93 1 80.69 162 ALA A N 1
ATOM 1291 C CA . ALA A 1 162 ? -27.641 -42.156 -14.586 1 80.69 162 ALA A CA 1
ATOM 1292 C C . ALA A 1 162 ? -27.125 -41.125 -13.602 1 80.69 162 ALA A C 1
ATOM 1294 O O . ALA A 1 162 ? -27.422 -41.156 -12.406 1 80.69 162 ALA A O 1
ATOM 1295 N N . PHE A 1 163 ? -26.562 -40.062 -14.031 1 82.88 163 PHE A N 1
ATOM 1296 C CA . PHE A 1 163 ? -25.906 -39.125 -13.117 1 82.88 163 PHE A CA 1
ATOM 1297 C C . PHE A 1 163 ? -26.75 -37.875 -12.953 1 82.88 163 PHE A C 1
ATOM 1299 O O . PHE A 1 163 ? -26.484 -37.062 -12.039 1 82.88 163 PHE A O 1
ATOM 1306 N N . GLY A 1 164 ? -27.734 -37.625 -13.641 1 76.94 164 GLY A N 1
ATOM 1307 C CA . GLY A 1 164 ? -28.719 -36.594 -13.453 1 76.94 164 GLY A CA 1
ATOM 1308 C C . GLY A 1 164 ? -28.172 -35.188 -13.789 1 76.94 164 GLY A C 1
ATOM 1309 O O . GLY A 1 164 ? -28.578 -34.219 -13.18 1 76.94 164 GLY A O 1
ATOM 1310 N N . VAL A 1 165 ? -27.094 -35.062 -14.484 1 81.75 165 VAL A N 1
ATOM 1311 C CA . VAL A 1 165 ? -26.516 -33.781 -14.828 1 81.75 165 VAL A CA 1
ATOM 1312 C C . VAL A 1 165 ? -26.594 -33.562 -16.344 1 81.75 165 VAL A C 1
ATOM 1314 O O . VAL A 1 165 ? -25.641 -33.062 -16.953 1 81.75 165 VAL A O 1
ATOM 1317 N N . GLN A 1 166 ? -27.625 -33.844 -16.969 1 81.19 166 GLN A N 1
ATOM 1318 C CA . GLN A 1 166 ? -27.766 -33.75 -18.406 1 81.19 166 GLN A CA 1
ATOM 1319 C C . GLN A 1 166 ? -28.078 -32.312 -18.844 1 81.19 166 GLN A C 1
ATOM 1321 O O . GLN A 1 166 ? -27.969 -31.984 -20.016 1 81.19 166 GLN A O 1
ATOM 1326 N N . ASP A 1 167 ? -28.203 -31.516 -17.875 1 84.69 167 ASP A N 1
ATOM 1327 C CA . ASP A 1 167 ? -28.594 -30.141 -18.188 1 84.69 167 ASP A CA 1
ATOM 1328 C C . ASP A 1 167 ? -27.375 -29.266 -18.484 1 84.69 167 ASP A C 1
ATOM 1330 O O . ASP A 1 167 ? -27.516 -28.109 -18.875 1 84.69 167 ASP A O 1
ATOM 1334 N N . ILE A 1 168 ? -26.188 -29.906 -18.406 1 88.25 168 ILE A N 1
ATOM 1335 C CA . ILE A 1 168 ? -24.984 -29.109 -18.641 1 88.25 168 ILE A CA 1
ATOM 1336 C C . ILE A 1 168 ? -24.531 -29.266 -20.094 1 88.25 168 ILE A C 1
ATOM 1338 O O . ILE A 1 168 ? -24.297 -30.391 -20.562 1 88.25 168 ILE A O 1
ATOM 1342 N N . ASN A 1 169 ? -24.453 -28.188 -20.781 1 88.12 169 ASN A N 1
ATOM 1343 C CA . ASN A 1 169 ? -24.062 -28.188 -22.188 1 88.12 169 ASN A CA 1
ATOM 1344 C C . ASN A 1 169 ? -22.547 -28.312 -22.359 1 88.12 169 ASN A C 1
ATOM 1346 O O . ASN A 1 169 ? -21.797 -28.266 -21.375 1 88.12 169 ASN A O 1
ATOM 1350 N N . LEU A 1 170 ? -22.141 -28.562 -23.578 1 89.12 170 LEU A N 1
ATOM 1351 C CA . LEU A 1 170 ? -20.734 -28.734 -23.906 1 89.12 170 LEU A CA 1
ATOM 1352 C C . LEU A 1 170 ? -19.938 -27.453 -23.625 1 89.12 170 LEU A C 1
ATOM 1354 O O . LEU A 1 170 ? -18.828 -27.5 -23.109 1 89.12 170 LEU A O 1
ATOM 1358 N N . GLN A 1 171 ? -20.547 -26.312 -23.875 1 88.38 171 GLN A N 1
ATOM 1359 C CA . GLN A 1 171 ? -19.875 -25.031 -23.688 1 88.38 171 GLN A CA 1
ATOM 1360 C C . GLN A 1 171 ? -19.594 -24.766 -22.203 1 88.38 171 GLN A C 1
ATOM 1362 O O . GLN A 1 171 ? -18.516 -24.281 -21.844 1 88.38 171 GLN A O 1
ATOM 1367 N N . GLU A 1 172 ? -20.453 -25.141 -21.375 1 91.69 172 GLU A N 1
ATOM 1368 C CA . GLU A 1 172 ? -20.281 -24.938 -19.938 1 91.69 172 GLU A CA 1
ATOM 1369 C C . GLU A 1 172 ? -19.234 -25.891 -19.375 1 91.69 172 GLU A C 1
ATOM 1371 O O . GLU A 1 172 ? -18.484 -25.531 -18.453 1 91.69 172 GLU A O 1
ATOM 1376 N N . ASN A 1 173 ? -19.172 -27.094 -20 1 93.5 173 ASN A N 1
ATOM 1377 C CA . ASN A 1 173 ? -18.156 -28.031 -19.547 1 93.5 173 ASN A CA 1
ATOM 1378 C C . ASN A 1 173 ? -16.766 -27.594 -19.969 1 93.5 173 ASN A C 1
ATOM 1380 O O . ASN A 1 173 ? -15.789 -27.766 -19.234 1 93.5 173 ASN A O 1
ATOM 1384 N N . LEU A 1 174 ? -16.672 -27.031 -21.125 1 92.62 174 LEU A N 1
ATOM 1385 C CA . LEU A 1 174 ? -15.383 -26.531 -21.594 1 92.62 174 LEU A CA 1
ATOM 1386 C C . LEU A 1 174 ? -14.953 -25.312 -20.766 1 92.62 174 LEU A C 1
ATOM 1388 O O . LEU A 1 174 ? -13.766 -25.141 -20.484 1 92.62 174 LEU A O 1
ATOM 1392 N N . LEU A 1 175 ? -15.906 -24.516 -20.406 1 93.06 175 LEU A N 1
ATOM 1393 C CA . LEU A 1 175 ? -15.633 -23.375 -19.531 1 93.06 175 LEU A CA 1
ATOM 1394 C C . LEU A 1 175 ? -15.141 -23.844 -18.172 1 93.06 175 LEU A C 1
ATOM 1396 O O . LEU A 1 175 ? -14.125 -23.344 -17.672 1 93.06 175 LEU A O 1
ATOM 1400 N N . PHE A 1 176 ? -15.844 -24.797 -17.609 1 95 176 PHE A N 1
ATOM 1401 C CA . PHE A 1 176 ? -15.445 -25.328 -16.312 1 95 176 PHE A CA 1
ATOM 1402 C C . PHE A 1 176 ? -14.086 -26.016 -16.406 1 95 176 PHE A C 1
ATOM 1404 O O . PHE A 1 176 ? -13.266 -25.875 -15.492 1 95 176 PHE A O 1
ATOM 1411 N N . ALA A 1 177 ? -13.844 -26.703 -17.469 1 96 177 ALA A N 1
ATOM 1412 C CA . ALA A 1 177 ? -12.578 -27.406 -17.656 1 96 177 ALA A CA 1
ATOM 1413 C C . ALA A 1 177 ? -11.414 -26.422 -17.766 1 96 177 ALA A C 1
ATOM 1415 O O . ALA A 1 177 ? -10.297 -26.719 -17.328 1 96 177 ALA A O 1
ATOM 1416 N N . SER A 1 178 ? -11.586 -25.297 -18.359 1 94 178 SER A N 1
ATOM 1417 C CA . SER A 1 178 ? -10.539 -24.281 -18.453 1 94 178 SER A CA 1
ATOM 1418 C C . SER A 1 178 ? -10.148 -23.781 -17.062 1 94 178 SER A C 1
ATOM 1420 O O . SER A 1 178 ? -8.984 -23.469 -16.812 1 94 178 SER A O 1
ATOM 1422 N N . ILE A 1 179 ? -11.078 -23.719 -16.156 1 94.19 179 ILE A N 1
ATOM 1423 C CA . ILE A 1 179 ? -10.828 -23.281 -14.789 1 94.19 179 ILE A CA 1
ATOM 1424 C C . ILE A 1 179 ? -9.984 -24.312 -14.055 1 94.19 179 ILE A C 1
ATOM 1426 O O . ILE A 1 179 ? -9.016 -23.969 -13.375 1 94.19 179 ILE A O 1
ATOM 1430 N N . ILE A 1 180 ? -10.289 -25.531 -14.297 1 94.62 180 ILE A N 1
ATOM 1431 C CA . ILE A 1 180 ? -9.656 -26.625 -13.562 1 94.62 180 ILE A CA 1
ATOM 1432 C C . ILE A 1 180 ? -8.273 -26.906 -14.141 1 94.62 180 ILE A C 1
ATOM 1434 O O . ILE A 1 180 ? -7.426 -27.516 -13.484 1 94.62 180 ILE A O 1
ATOM 1438 N N . SER A 1 181 ? -8.031 -26.438 -15.305 1 93.19 181 SER A N 1
ATOM 1439 C CA . SER A 1 181 ? -6.742 -26.688 -15.953 1 93.19 181 SER A CA 1
ATOM 1440 C C . SER A 1 181 ? -5.664 -25.75 -15.406 1 93.19 181 SER A C 1
ATOM 1442 O O . SER A 1 181 ? -4.477 -25.953 -15.68 1 93.19 181 SER A O 1
ATOM 1444 N N . ALA A 1 182 ? -6.016 -24.797 -14.547 1 91.31 182 ALA A N 1
ATOM 1445 C CA . ALA A 1 182 ? -5.047 -23.906 -13.938 1 91.31 182 ALA A CA 1
ATOM 1446 C C . ALA A 1 182 ? -4.262 -24.609 -12.836 1 91.31 182 ALA A C 1
ATOM 1448 O O . ALA A 1 182 ? -4.848 -25.125 -11.883 1 91.31 182 ALA A O 1
ATOM 1449 N N . VAL A 1 183 ? -2.961 -24.672 -13 1 89.69 183 VAL A N 1
ATOM 1450 C CA . VAL A 1 183 ? -2.09 -25.344 -12.039 1 89.69 183 VAL A CA 1
ATOM 1451 C C . VAL A 1 183 ? -1.256 -24.297 -11.289 1 89.69 183 VAL A C 1
ATOM 1453 O O . VAL A 1 183 ? -0.818 -23.312 -11.867 1 89.69 183 VAL A O 1
ATOM 1456 N N . ASP A 1 184 ? -1.159 -24.469 -10.023 1 87.25 184 ASP A N 1
ATOM 1457 C CA . ASP A 1 184 ? -0.337 -23.641 -9.156 1 87.25 184 ASP A CA 1
ATOM 1458 C C . ASP A 1 184 ? 0.679 -24.484 -8.391 1 87.25 184 ASP A C 1
ATOM 1460 O O . ASP A 1 184 ? 0.36 -25.047 -7.34 1 87.25 184 ASP A O 1
ATOM 1464 N N . PRO A 1 185 ? 1.843 -24.453 -8.867 1 84.81 185 PRO A N 1
ATOM 1465 C CA . PRO A 1 185 ? 2.824 -25.328 -8.219 1 84.81 185 PRO A CA 1
ATOM 1466 C C . PRO A 1 185 ? 3.547 -24.656 -7.059 1 84.81 185 PRO A C 1
ATOM 1468 O O . PRO A 1 185 ? 4.73 -24.906 -6.828 1 84.81 185 PRO A O 1
ATOM 1471 N N . VAL A 1 186 ? 2.965 -23.734 -6.395 1 80.81 186 VAL A N 1
ATOM 1472 C CA . VAL A 1 186 ? 3.639 -23 -5.332 1 80.81 186 VAL A CA 1
ATOM 1473 C C . VAL A 1 186 ? 4.09 -23.969 -4.238 1 80.81 186 VAL A C 1
ATOM 1475 O O . VAL A 1 186 ? 5.223 -23.906 -3.764 1 80.81 186 VAL A O 1
ATOM 1478 N N . ALA A 1 187 ? 3.301 -24.906 -3.855 1 80.75 187 ALA A N 1
ATOM 1479 C CA . ALA A 1 187 ? 3.637 -25.875 -2.809 1 80.75 187 ALA A CA 1
ATOM 1480 C C . ALA A 1 187 ? 4.723 -26.844 -3.277 1 80.75 187 ALA A C 1
ATOM 1482 O O . ALA A 1 187 ? 5.637 -27.172 -2.52 1 80.75 187 ALA A O 1
ATOM 1483 N N . ALA A 1 188 ? 4.586 -27.219 -4.469 1 85.44 188 ALA A N 1
ATOM 1484 C CA . ALA A 1 188 ? 5.562 -28.156 -5.016 1 85.44 188 ALA A CA 1
ATOM 1485 C C . ALA A 1 188 ? 6.93 -27.484 -5.168 1 85.44 188 ALA A C 1
ATOM 1487 O O . ALA A 1 188 ? 7.961 -28.109 -4.914 1 85.44 188 ALA A O 1
ATOM 1488 N N . LEU A 1 189 ? 6.879 -26.297 -5.512 1 85.81 189 LEU A N 1
ATOM 1489 C CA . LEU A 1 189 ? 8.133 -25.578 -5.727 1 85.81 189 LEU A CA 1
ATOM 1490 C C . LEU A 1 189 ? 8.891 -25.406 -4.418 1 85.81 189 LEU A C 1
ATOM 1492 O O . LEU A 1 189 ? 10.117 -25.484 -4.391 1 85.81 189 LEU A O 1
ATOM 1496 N N . ASN A 1 190 ? 8.219 -25.172 -3.383 1 81 190 ASN A N 1
ATOM 1497 C CA . ASN A 1 190 ? 8.867 -25.047 -2.082 1 81 190 ASN A CA 1
ATOM 1498 C C . ASN A 1 190 ? 9.539 -26.344 -1.654 1 81 190 ASN A C 1
ATOM 1500 O O . ASN A 1 190 ? 10.641 -26.328 -1.106 1 81 190 ASN A O 1
ATOM 1504 N N . VAL A 1 191 ? 8.945 -27.375 -1.957 1 82.75 191 VAL A N 1
ATOM 1505 C CA . VAL A 1 191 ? 9.484 -28.688 -1.592 1 82.75 191 VAL A CA 1
ATOM 1506 C C . VAL A 1 191 ? 10.664 -29.031 -2.494 1 82.75 191 VAL A C 1
ATOM 1508 O O . VAL A 1 191 ? 11.68 -29.547 -2.027 1 82.75 191 VAL A O 1
ATOM 1511 N N . PHE A 1 192 ? 10.516 -28.703 -3.711 1 83.94 192 PHE A N 1
ATOM 1512 C CA . PHE A 1 192 ? 11.594 -28.984 -4.652 1 83.94 192 PHE A CA 1
ATOM 1513 C C . PHE A 1 192 ? 12.836 -28.156 -4.312 1 83.94 192 PHE A C 1
ATOM 1515 O O . PHE A 1 192 ? 13.961 -28.641 -4.477 1 83.94 192 PHE A O 1
ATOM 1522 N N . GLU A 1 193 ? 12.57 -27 -3.885 1 81.31 193 GLU A N 1
ATOM 1523 C CA . GLU A 1 193 ? 13.688 -26.156 -3.486 1 81.31 193 GLU A CA 1
ATOM 1524 C C . GLU A 1 193 ? 14.359 -26.672 -2.221 1 81.31 193 GLU A C 1
ATOM 1526 O O . GLU A 1 193 ? 15.586 -26.656 -2.105 1 81.31 193 GLU A O 1
ATOM 1531 N N . ASP A 1 194 ? 13.625 -27.203 -1.358 1 77.94 194 ASP A N 1
ATOM 1532 C CA . ASP A 1 194 ? 14.141 -27.734 -0.097 1 77.94 194 ASP A CA 1
ATOM 1533 C C . ASP A 1 194 ? 14.945 -29 -0.32 1 77.94 194 ASP A C 1
ATOM 1535 O O . ASP A 1 194 ? 15.977 -29.219 0.328 1 77.94 194 ASP A O 1
ATOM 1539 N N . ILE A 1 195 ? 14.539 -29.766 -1.246 1 78.19 195 ILE A N 1
ATOM 1540 C CA . ILE A 1 195 ? 15.195 -31.047 -1.5 1 78.19 195 ILE A CA 1
ATOM 1541 C C . ILE A 1 195 ? 16.359 -30.844 -2.459 1 78.19 195 ILE A C 1
ATOM 1543 O O . ILE A 1 195 ? 17.281 -31.656 -2.498 1 78.19 195 ILE A O 1
ATOM 1547 N N . GLY A 1 196 ? 16.375 -29.672 -3.117 1 78.38 196 GLY A N 1
ATOM 1548 C CA . GLY A 1 196 ? 17.453 -29.391 -4.051 1 78.38 196 GLY A CA 1
ATOM 1549 C C . GLY A 1 196 ? 17.344 -30.172 -5.344 1 78.38 196 GLY A C 1
ATOM 1550 O O . GLY A 1 196 ? 18.312 -30.812 -5.77 1 78.38 196 GLY A O 1
ATOM 1551 N N . VAL A 1 197 ? 16.297 -30.203 -5.91 1 78.5 197 VAL A N 1
ATOM 1552 C CA . VAL A 1 197 ? 16.078 -30.922 -7.164 1 78.5 197 VAL A CA 1
ATOM 1553 C C . VAL A 1 197 ? 16.828 -30.203 -8.297 1 78.5 197 VAL A C 1
ATOM 1555 O O . VAL A 1 197 ? 17.25 -29.062 -8.148 1 78.5 197 VAL A O 1
ATOM 1558 N N . ASN A 1 198 ? 16.922 -30.844 -9.414 1 81.5 198 ASN A N 1
ATOM 1559 C CA . ASN A 1 198 ? 17.609 -30.328 -10.594 1 81.5 198 ASN A CA 1
ATOM 1560 C C . ASN A 1 198 ? 17.062 -28.969 -11 1 81.5 198 ASN A C 1
ATOM 1562 O O . ASN A 1 198 ? 15.852 -28.75 -11.016 1 81.5 198 ASN A O 1
ATOM 1566 N N . GLU A 1 199 ? 17.953 -28.125 -11.352 1 83.38 199 GLU A N 1
ATOM 1567 C CA . GLU A 1 199 ? 17.609 -26.75 -11.695 1 83.38 199 GLU A CA 1
ATOM 1568 C C . GLU A 1 199 ? 16.734 -26.688 -12.938 1 83.38 199 GLU A C 1
ATOM 1570 O O . GLU A 1 199 ? 15.82 -25.859 -13.023 1 83.38 199 GLU A O 1
ATOM 1575 N N . GLN A 1 200 ? 16.969 -27.609 -13.844 1 85.06 200 GLN A N 1
ATOM 1576 C CA . GLN A 1 200 ? 16.203 -27.594 -15.07 1 85.06 200 GLN A CA 1
ATOM 1577 C C . GLN A 1 200 ? 14.742 -27.969 -14.812 1 85.06 200 GLN A C 1
ATOM 1579 O O . GLN A 1 200 ? 13.828 -27.359 -15.367 1 85.06 200 GLN A O 1
ATOM 1584 N N . LEU A 1 201 ? 14.602 -28.953 -13.992 1 86.94 201 LEU A N 1
ATOM 1585 C CA . LEU A 1 201 ? 13.25 -29.375 -13.641 1 86.94 201 LEU A CA 1
ATOM 1586 C C . LEU A 1 201 ? 12.531 -28.281 -12.859 1 86.94 201 LEU A C 1
ATOM 1588 O O . LEU A 1 201 ? 11.344 -28.031 -13.094 1 86.94 201 LEU A O 1
ATOM 1592 N N . TYR A 1 202 ? 13.273 -27.641 -12.039 1 87.56 202 TYR A N 1
ATOM 1593 C CA . TYR A 1 202 ? 12.703 -26.547 -11.242 1 87.56 202 TYR A CA 1
ATOM 1594 C C . TYR A 1 202 ? 12.227 -25.422 -12.141 1 87.56 202 TYR A C 1
ATOM 1596 O O . TYR A 1 202 ? 11.117 -24.906 -11.977 1 87.56 202 TYR A O 1
ATOM 1604 N N . ILE A 1 203 ? 12.945 -25.078 -13.117 1 88.5 203 ILE A N 1
ATOM 1605 C CA . ILE A 1 203 ? 12.641 -23.953 -13.977 1 88.5 203 ILE A CA 1
ATOM 1606 C C . ILE A 1 203 ? 11.461 -24.281 -14.883 1 88.5 203 ILE A C 1
ATOM 1608 O O . ILE A 1 203 ? 10.633 -23.422 -15.18 1 88.5 203 ILE A O 1
ATOM 1612 N N . VAL A 1 204 ? 11.438 -25.484 -15.258 1 90.94 204 VAL A N 1
ATOM 1613 C CA . VAL A 1 204 ? 10.359 -25.891 -16.156 1 90.94 204 VAL A CA 1
ATOM 1614 C C . VAL A 1 204 ? 9.039 -25.922 -15.391 1 90.94 204 VAL A C 1
ATOM 1616 O O . VAL A 1 204 ? 8.016 -25.453 -15.898 1 90.94 204 VAL A O 1
ATOM 1619 N N . ILE A 1 205 ? 9.078 -26.422 -14.172 1 90.81 205 ILE A N 1
ATOM 1620 C CA . ILE A 1 205 ? 7.867 -26.469 -13.359 1 90.81 205 ILE A CA 1
ATOM 1621 C C . ILE A 1 205 ? 7.449 -25.031 -12.992 1 90.81 205 ILE A C 1
ATOM 1623 O O . ILE A 1 205 ? 6.266 -24.703 -13.047 1 90.81 205 ILE A O 1
ATOM 1627 N N . PHE A 1 206 ? 8.453 -24.281 -12.703 1 89.25 206 PHE A N 1
ATOM 1628 C CA . PHE A 1 206 ? 8.219 -22.875 -12.367 1 89.25 206 PHE A CA 1
ATOM 1629 C C . PHE A 1 206 ? 7.66 -22.109 -13.562 1 89.25 206 PHE A C 1
ATOM 1631 O O . PHE A 1 206 ? 6.668 -21.391 -13.445 1 89.25 206 PHE A O 1
ATOM 1638 N N . GLY A 1 207 ? 8.227 -22.25 -14.672 1 89.56 207 GLY A N 1
ATOM 1639 C CA . GLY A 1 207 ? 7.801 -21.562 -15.883 1 89.56 207 GLY A CA 1
ATOM 1640 C C . GLY A 1 207 ? 6.441 -22.016 -16.375 1 89.56 207 GLY A C 1
ATOM 1641 O O . GLY A 1 207 ? 5.629 -21.203 -16.828 1 89.56 207 GLY A O 1
ATOM 1642 N N . GLU A 1 208 ? 6.207 -23.281 -16.281 1 90.62 208 GLU A N 1
ATOM 1643 C CA . GLU A 1 208 ? 4.906 -23.797 -16.688 1 90.62 208 GLU A CA 1
ATOM 1644 C C . GLU A 1 208 ? 3.785 -23.203 -15.836 1 90.62 208 GLU A C 1
ATOM 1646 O O . GLU A 1 208 ? 2.74 -22.812 -16.359 1 90.62 208 GLU A O 1
ATOM 1651 N N . GLY A 1 209 ? 4.016 -23.172 -14.562 1 90.06 209 GLY A N 1
ATOM 1652 C CA . GLY A 1 209 ? 3.008 -22.609 -13.672 1 90.06 209 GLY A CA 1
ATOM 1653 C C . GLY A 1 209 ? 2.719 -21.141 -13.953 1 90.06 209 GLY A C 1
ATOM 1654 O O . GLY A 1 209 ? 1.562 -20.719 -13.922 1 90.06 209 GLY A O 1
ATOM 1655 N N . LEU A 1 210 ? 3.68 -20.438 -14.242 1 89.12 210 LEU A N 1
ATOM 1656 C CA . LEU A 1 210 ? 3.562 -19 -14.484 1 89.12 210 LEU A CA 1
ATOM 1657 C C . LEU A 1 210 ? 2.777 -18.734 -15.766 1 89.12 210 LEU A C 1
ATOM 1659 O O . LEU A 1 210 ? 1.836 -17.938 -15.758 1 89.12 210 LEU A O 1
ATOM 1663 N N . PHE A 1 211 ? 3.074 -19.391 -16.828 1 91.69 211 PHE A N 1
ATOM 1664 C CA . PHE A 1 211 ? 2.461 -19.125 -18.125 1 91.69 211 PHE A CA 1
ATOM 1665 C C . PHE A 1 211 ? 1.135 -19.859 -18.25 1 91.69 211 PHE A C 1
ATOM 1667 O O . PHE A 1 211 ? 0.265 -19.453 -19.031 1 91.69 211 PHE A O 1
ATOM 1674 N N . ASN A 1 212 ? 1.04 -20.953 -17.531 1 92.56 212 ASN A N 1
ATOM 1675 C CA . ASN A 1 212 ? -0.235 -21.672 -17.531 1 92.56 212 ASN A CA 1
ATOM 1676 C C . ASN A 1 212 ? -1.364 -20.797 -17 1 92.56 212 ASN A C 1
ATOM 1678 O O . ASN A 1 212 ? -2.486 -20.844 -17.516 1 92.56 212 ASN A O 1
ATOM 1682 N N . ASP A 1 213 ? -1.052 -19.984 -16.062 1 89.12 213 ASP A N 1
ATOM 1683 C CA . ASP A 1 213 ? -2.033 -19.047 -15.516 1 89.12 213 ASP A CA 1
ATOM 1684 C C . ASP A 1 213 ? -2.51 -18.062 -16.578 1 89.12 213 ASP A C 1
ATOM 1686 O O . ASP A 1 213 ? -3.703 -17.766 -16.672 1 89.12 213 ASP A O 1
ATOM 1690 N N . ALA A 1 214 ? -1.605 -17.594 -17.344 1 89.75 214 ALA A N 1
ATOM 1691 C CA . ALA A 1 214 ? -1.932 -16.641 -18.391 1 89.75 214 ALA A CA 1
ATOM 1692 C C . ALA A 1 214 ? -2.818 -17.281 -19.469 1 89.75 214 ALA A C 1
ATOM 1694 O O . ALA A 1 214 ? -3.82 -16.688 -19.875 1 89.75 214 ALA A O 1
ATOM 1695 N N . VAL A 1 215 ? -2.514 -18.453 -19.875 1 92 215 VAL A N 1
ATOM 1696 C CA . VAL A 1 215 ? -3.246 -19.141 -20.938 1 92 215 VAL A CA 1
ATOM 1697 C C . VAL A 1 215 ? -4.645 -19.516 -20.438 1 92 215 VAL A C 1
ATOM 1699 O O . VAL A 1 215 ? -5.621 -19.391 -21.172 1 92 215 VAL A O 1
ATOM 1702 N N . THR A 1 216 ? -4.715 -19.891 -19.219 1 92.44 216 THR A N 1
ATOM 1703 C CA . THR A 1 216 ? -6.004 -20.297 -18.656 1 92.44 216 THR A CA 1
ATOM 1704 C C . THR A 1 216 ? -6.957 -19.109 -18.594 1 92.44 216 THR A C 1
ATOM 1706 O O . THR A 1 216 ? -8.148 -19.234 -18.891 1 92.44 216 THR A O 1
ATOM 1709 N N . VAL A 1 217 ? -6.473 -18.031 -18.188 1 88.06 217 VAL A N 1
ATOM 1710 C CA . VAL A 1 217 ? -7.316 -16.844 -18.094 1 88.06 217 VAL A CA 1
ATOM 1711 C C . VAL A 1 217 ? -7.82 -16.453 -19.484 1 88.06 217 VAL A C 1
ATOM 1713 O O . VAL A 1 217 ? -8.977 -16.047 -19.641 1 88.06 217 VAL A O 1
ATOM 1716 N N . VAL A 1 218 ? -6.977 -16.578 -20.469 1 88.69 218 VAL A N 1
ATOM 1717 C CA . VAL A 1 218 ? -7.371 -16.25 -21.844 1 88.69 218 VAL A CA 1
ATOM 1718 C C . VAL A 1 218 ? -8.406 -17.266 -22.328 1 88.69 218 VAL A C 1
ATOM 1720 O O . VAL A 1 218 ? -9.391 -16.891 -22.969 1 88.69 218 VAL A O 1
ATOM 1723 N N . LEU A 1 219 ? -8.195 -18.5 -22.031 1 90.81 219 LEU A N 1
ATOM 1724 C CA . LEU A 1 219 ? -9.133 -19.531 -22.438 1 90.81 219 LEU A CA 1
ATOM 1725 C C . LEU A 1 219 ? -10.484 -19.344 -21.75 1 90.81 219 LEU A C 1
ATOM 1727 O O . LEU A 1 219 ? -11.531 -19.531 -22.359 1 90.81 219 LEU A O 1
ATOM 1731 N N . TYR A 1 220 ? -10.375 -19 -20.484 1 89.81 220 TYR A N 1
ATOM 1732 C CA . TYR A 1 220 ? -11.602 -18.75 -19.734 1 89.81 220 TYR A CA 1
ATOM 1733 C C . TYR A 1 220 ? -12.406 -17.625 -20.375 1 89.81 220 TYR A C 1
ATOM 1735 O O . TYR A 1 220 ? -13.625 -17.734 -20.531 1 89.81 220 TYR A O 1
ATOM 1743 N N . SER A 1 221 ? -11.766 -16.578 -20.719 1 83.12 221 SER A N 1
ATOM 1744 C CA . SER A 1 221 ? -12.453 -15.445 -21.328 1 83.12 221 SER A CA 1
ATOM 1745 C C . SER A 1 221 ? -13.055 -15.836 -22.672 1 83.12 221 SER A C 1
ATOM 1747 O O . SER A 1 221 ? -14.164 -15.406 -23.016 1 83.12 221 SER A O 1
ATOM 1749 N N . MET A 1 222 ? -12.445 -16.656 -23.391 1 84.38 222 MET A N 1
ATOM 1750 C CA . MET A 1 222 ? -12.922 -17.109 -24.688 1 84.38 222 MET A CA 1
ATOM 1751 C C . MET A 1 222 ? -14.133 -18.016 -24.531 1 84.38 222 MET A C 1
ATOM 1753 O O . MET A 1 222 ? -15.148 -17.828 -25.203 1 84.38 222 MET A O 1
ATOM 1757 N N . PHE A 1 223 ? -14.047 -18.906 -23.656 1 87.38 223 PHE A N 1
ATOM 1758 C CA . PHE A 1 223 ? -15.133 -19.859 -23.484 1 87.38 223 PHE A CA 1
ATOM 1759 C C . PHE A 1 223 ? -16.328 -19.203 -22.797 1 87.38 223 PHE A C 1
ATOM 1761 O O . PHE A 1 223 ? -17.469 -19.609 -23.016 1 87.38 223 PHE A O 1
ATOM 1768 N N . SER A 1 224 ? -16 -18.297 -21.906 1 84.5 224 SER A N 1
ATOM 1769 C CA . SER A 1 224 ? -17.094 -17.562 -21.281 1 84.5 224 SER A CA 1
ATOM 1770 C C . SER A 1 224 ? -17.922 -16.797 -22.312 1 84.5 224 SER A C 1
ATOM 1772 O O . SER A 1 224 ? -19.141 -16.719 -22.203 1 84.5 224 SER A O 1
ATOM 1774 N N . PHE A 1 225 ? -17.266 -16.312 -23.297 1 78.25 225 PHE A N 1
ATOM 1775 C CA . PHE A 1 225 ? -17.953 -15.617 -24.375 1 78.25 225 PHE A CA 1
ATOM 1776 C C . PHE A 1 225 ? -18.734 -16.609 -25.234 1 78.25 225 PHE A C 1
ATOM 1778 O O . PHE A 1 225 ? -19.875 -16.328 -25.641 1 78.25 225 PHE A O 1
ATOM 1785 N N . LEU A 1 226 ? -18.188 -17.75 -25.5 1 79.5 226 LEU A N 1
ATOM 1786 C CA . LEU A 1 226 ? -18.828 -18.766 -26.328 1 79.5 226 LEU A CA 1
ATOM 1787 C C . LEU A 1 226 ? -20.031 -19.359 -25.609 1 79.5 226 LEU A C 1
ATOM 1789 O O . LEU A 1 226 ? -21 -19.781 -26.234 1 79.5 226 LEU A O 1
ATOM 1793 N N . ALA A 1 227 ? -19.906 -19.406 -24.312 1 79.56 227 ALA A N 1
ATOM 1794 C CA . ALA A 1 227 ? -21 -19.969 -23.516 1 79.56 227 ALA A CA 1
ATOM 1795 C C . ALA A 1 227 ? -22.219 -19.062 -23.531 1 79.56 227 ALA A C 1
ATOM 1797 O O . ALA A 1 227 ? -23.344 -19.516 -23.328 1 79.56 227 ALA A O 1
ATOM 1798 N N . ASP A 1 228 ? -22 -17.828 -23.719 1 75.69 228 ASP A N 1
ATOM 1799 C CA . ASP A 1 228 ? -23.094 -16.859 -23.734 1 75.69 228 ASP A CA 1
ATOM 1800 C C . ASP A 1 228 ? -23.812 -16.844 -25.078 1 75.69 228 ASP A C 1
ATOM 1802 O O . ASP A 1 228 ? -24.922 -16.344 -25.203 1 75.69 228 ASP A O 1
ATOM 1806 N N . LEU A 1 229 ? -23.156 -17.562 -26.062 1 74.69 229 LEU A N 1
ATOM 1807 C CA . LEU A 1 229 ? -23.766 -17.625 -27.391 1 74.69 229 LEU A CA 1
ATOM 1808 C C . LEU A 1 229 ? -24.688 -18.828 -27.516 1 74.69 229 LEU A C 1
ATOM 1810 O O . LEU A 1 229 ? -24.344 -19.922 -27.062 1 74.69 229 LEU A O 1
ATOM 1814 N N . PRO A 1 230 ? -25.875 -18.625 -27.891 1 68.62 230 PRO A N 1
ATOM 1815 C CA . PRO A 1 230 ? -26.828 -19.734 -28 1 68.62 230 PRO A CA 1
ATOM 1816 C C . PRO A 1 230 ? -26.375 -20.797 -29 1 68.62 230 PRO A C 1
ATOM 1818 O O . PRO A 1 230 ? -26.562 -22 -28.766 1 68.62 230 PRO A O 1
ATOM 1821 N N . VAL A 1 231 ? -25.906 -20.422 -30.203 1 70.62 231 VAL A N 1
ATOM 1822 C CA . VAL A 1 231 ? -25.5 -21.391 -31.203 1 70.62 231 VAL A CA 1
ATOM 1823 C C . VAL A 1 231 ? -24.062 -21.109 -31.641 1 70.62 231 VAL A C 1
ATOM 1825 O O . VAL A 1 231 ? -23.719 -19.984 -31.969 1 70.62 231 VAL A O 1
ATOM 1828 N N . VAL A 1 232 ? -23.203 -22.188 -31.422 1 69.44 232 VAL A N 1
ATOM 1829 C CA . VAL A 1 232 ? -21.797 -22.047 -31.766 1 69.44 232 VAL A CA 1
ATOM 1830 C C . VAL A 1 232 ? -21.594 -22.406 -33.25 1 69.44 232 VAL A C 1
ATOM 1832 O O . VAL A 1 232 ? -21.906 -23.516 -33.656 1 69.44 232 VAL A O 1
ATOM 1835 N N . GLU A 1 233 ? -21.344 -21.359 -34 1 75.19 233 GLU A N 1
ATOM 1836 C CA . GLU A 1 233 ? -21 -21.594 -35.375 1 75.19 233 GLU A CA 1
ATOM 1837 C C . GLU A 1 233 ? -19.5 -21.781 -35.562 1 75.19 233 GLU A C 1
ATOM 1839 O O . GLU A 1 233 ? -18.719 -21.469 -34.656 1 75.19 233 GLU A O 1
ATOM 1844 N N . SER A 1 234 ? -19.125 -22.5 -36.594 1 76.88 234 SER A N 1
ATOM 1845 C CA . SER A 1 234 ? -17.719 -22.75 -36.906 1 76.88 234 SER A CA 1
ATOM 1846 C C . SER A 1 234 ? -16.922 -21.453 -37 1 76.88 234 SER A C 1
ATOM 1848 O O . SER A 1 234 ? -15.75 -21.406 -36.625 1 76.88 234 SER A O 1
ATOM 1850 N N . VAL A 1 235 ? -17.578 -20.438 -37.375 1 76.31 235 VAL A N 1
ATOM 1851 C CA . VAL A 1 235 ? -16.922 -19.141 -37.5 1 76.31 235 VAL A CA 1
ATOM 1852 C C . VAL A 1 235 ? -16.562 -18.594 -36.125 1 76.31 235 VAL A C 1
ATOM 1854 O O . VAL A 1 235 ? -15.523 -17.953 -35.969 1 76.31 235 VAL A O 1
ATOM 1857 N N . ASP A 1 236 ? -17.344 -18.984 -35.25 1 77.25 236 ASP A N 1
ATOM 1858 C CA . ASP A 1 236 ? -17.094 -18.5 -33.906 1 77.25 236 ASP A CA 1
ATOM 1859 C C . ASP A 1 236 ? -15.867 -19.156 -33.281 1 77.25 236 ASP A C 1
ATOM 1861 O O . ASP A 1 236 ? -15.125 -18.531 -32.531 1 77.25 236 ASP A O 1
ATOM 1865 N N . VAL A 1 237 ? -15.641 -20.359 -33.719 1 77.81 237 VAL A N 1
ATOM 1866 C CA . VAL A 1 237 ? -14.477 -21.062 -33.188 1 77.81 237 VAL A CA 1
ATOM 1867 C C . VAL A 1 237 ? -13.195 -20.469 -33.781 1 77.81 237 VAL A C 1
ATOM 1869 O O . VAL A 1 237 ? -12.203 -20.312 -33.062 1 77.81 237 VAL A O 1
ATOM 1872 N N . PHE A 1 238 ? -13.273 -20.094 -35 1 80.81 238 PHE A N 1
ATOM 1873 C CA . PHE A 1 238 ? -12.109 -19.5 -35.656 1 80.81 238 PHE A CA 1
ATOM 1874 C C . PHE A 1 238 ? -11.82 -18.109 -35.062 1 80.81 238 PHE A C 1
ATOM 1876 O O . PHE A 1 238 ? -10.664 -17.75 -34.875 1 80.81 238 PHE A O 1
ATOM 1883 N N . LEU A 1 239 ? -12.844 -17.469 -34.812 1 78.94 239 LEU A N 1
ATOM 1884 C CA . LEU A 1 239 ? -12.672 -16.156 -34.219 1 78.94 239 LEU A CA 1
ATOM 1885 C C . LEU A 1 239 ? -12.156 -16.266 -32.781 1 78.94 239 LEU A C 1
ATOM 1887 O O . LEU A 1 239 ? -11.391 -15.422 -32.344 1 78.94 239 LEU A O 1
ATOM 1891 N N . GLY A 1 240 ? -12.508 -17.328 -32.219 1 79.12 240 GLY A N 1
ATOM 1892 C CA . GLY A 1 240 ? -12 -17.578 -30.875 1 79.12 240 GLY A CA 1
ATOM 1893 C C . GLY A 1 240 ? -10.508 -17.859 -30.844 1 79.12 240 GLY A C 1
ATOM 1894 O O . GLY A 1 240 ? -9.781 -17.359 -29.984 1 79.12 240 GLY A O 1
ATOM 1895 N N . VAL A 1 241 ? -10.102 -18.578 -31.75 1 81.56 241 VAL A N 1
ATOM 1896 C CA . VAL A 1 241 ? -8.68 -18.922 -31.844 1 81.56 241 VAL A CA 1
ATOM 1897 C C . VAL A 1 241 ? -7.875 -17.672 -32.219 1 81.56 241 VAL A C 1
ATOM 1899 O O . VAL A 1 241 ? -6.789 -17.453 -31.656 1 81.56 241 VAL A O 1
ATOM 1902 N N . ALA A 1 242 ? -8.375 -16.906 -33.094 1 83.12 242 ALA A N 1
ATOM 1903 C CA . ALA A 1 242 ? -7.703 -15.672 -33.469 1 83.12 242 ALA A CA 1
ATOM 1904 C C . ALA A 1 242 ? -7.621 -14.711 -32.281 1 83.12 242 ALA A C 1
ATOM 1906 O O . ALA A 1 242 ? -6.602 -14.055 -32.094 1 83.12 242 ALA A O 1
ATOM 1907 N N . ARG A 1 243 ? -8.586 -14.727 -31.516 1 83.88 243 ARG A N 1
ATOM 1908 C CA . ARG A 1 243 ? -8.609 -13.875 -30.328 1 83.88 243 ARG A CA 1
ATOM 1909 C C . ARG A 1 243 ? -7.586 -14.344 -29.297 1 83.88 243 ARG A C 1
ATOM 1911 O O . ARG A 1 243 ? -6.98 -13.523 -28.594 1 83.88 243 ARG A O 1
ATOM 1918 N N . PHE A 1 244 ? -7.484 -15.617 -29.297 1 84.44 244 PHE A N 1
ATOM 1919 C CA . PHE A 1 244 ? -6.504 -16.188 -28.375 1 84.44 244 PHE A CA 1
ATOM 1920 C C . PHE A 1 244 ? -5.105 -15.664 -28.688 1 84.44 244 PHE A C 1
ATOM 1922 O O . PHE A 1 244 ? -4.379 -15.242 -27.781 1 84.44 244 PHE A O 1
ATOM 1929 N N . PHE A 1 245 ? -4.754 -15.516 -29.906 1 87.06 245 PHE A N 1
ATOM 1930 C CA . PHE A 1 245 ? -3.43 -15.062 -30.312 1 87.06 245 PHE A CA 1
ATOM 1931 C C . PHE A 1 245 ? -3.311 -13.547 -30.172 1 87.06 245 PHE A C 1
ATOM 1933 O O . PHE A 1 245 ? -2.262 -13.039 -29.766 1 87.06 245 PHE A O 1
ATOM 1940 N N . VAL A 1 246 ? -4.332 -12.883 -30.406 1 87.44 246 VAL A N 1
ATOM 1941 C CA . VAL A 1 246 ? -4.297 -11.43 -30.297 1 87.44 246 VAL A CA 1
ATOM 1942 C C . VAL A 1 246 ? -4.16 -11.016 -28.828 1 87.44 246 VAL A C 1
ATOM 1944 O O . VAL A 1 246 ? -3.389 -10.109 -28.516 1 87.44 246 VAL A O 1
ATOM 1947 N N . VAL A 1 247 ? -4.852 -11.711 -28.016 1 88.56 247 VAL A N 1
ATOM 1948 C CA . VAL A 1 247 ? -4.816 -11.391 -26.594 1 88.56 247 VAL A CA 1
ATOM 1949 C C . VAL A 1 247 ? -3.453 -11.758 -26 1 88.56 247 VAL A C 1
ATOM 1951 O O . VAL A 1 247 ? -2.902 -11.023 -25.188 1 88.56 247 VAL A O 1
ATOM 1954 N N . GLY A 1 248 ? -2.883 -12.828 -26.469 1 88.12 248 GLY A N 1
ATOM 1955 C CA . GLY A 1 248 ? -1.569 -13.242 -26 1 88.12 248 GLY A CA 1
ATOM 1956 C C . GLY A 1 248 ? -0.451 -12.336 -26.484 1 88.12 248 GLY A C 1
ATOM 1957 O O . GLY A 1 248 ? 0.358 -11.867 -25.672 1 88.12 248 GLY A O 1
ATOM 1958 N N . VAL A 1 249 ? -0.435 -12.008 -27.688 1 90.31 249 VAL A N 1
ATOM 1959 C CA . VAL A 1 249 ? 0.597 -11.156 -28.266 1 90.31 249 VAL A CA 1
ATOM 1960 C C . VAL A 1 249 ? 0.412 -9.719 -27.797 1 90.31 249 VAL A C 1
ATOM 1962 O O . VAL A 1 249 ? 1.391 -9.008 -27.547 1 90.31 249 VAL A O 1
ATOM 1965 N N . GLY A 1 250 ? -0.793 -9.359 -27.719 1 90.5 250 GLY A N 1
ATOM 1966 C CA . GLY A 1 250 ? -1.058 -8.031 -27.188 1 90.5 250 GLY A CA 1
ATOM 1967 C C . GLY A 1 250 ? -0.548 -7.859 -25.766 1 90.5 250 GLY A C 1
ATOM 1968 O O . GLY A 1 250 ? 0.001 -6.809 -25.422 1 90.5 250 GLY A O 1
ATOM 1969 N N . GLY A 1 251 ? -0.695 -8.875 -24.953 1 92.31 251 GLY A N 1
ATOM 1970 C CA . GLY A 1 251 ? -0.181 -8.812 -23.594 1 92.31 251 GLY A CA 1
ATOM 1971 C C . GLY A 1 251 ? 1.327 -8.664 -23.547 1 92.31 251 GLY A C 1
ATOM 1972 O O . GLY A 1 251 ? 1.844 -7.855 -22.766 1 92.31 251 GLY A O 1
ATOM 1973 N N . VAL A 1 252 ? 2.023 -9.32 -24.375 1 92.25 252 VAL A N 1
ATOM 1974 C CA . VAL A 1 252 ? 3.482 -9.266 -24.406 1 92.25 252 VAL A CA 1
ATOM 1975 C C . VAL A 1 252 ? 3.939 -7.895 -24.906 1 92.25 252 VAL A C 1
ATOM 1977 O O . VAL A 1 252 ? 4.859 -7.301 -24.328 1 92.25 252 VAL A O 1
ATOM 1980 N N . LEU A 1 253 ? 3.275 -7.363 -25.859 1 93.81 253 LEU A N 1
ATOM 1981 C CA . LEU A 1 253 ? 3.662 -6.082 -26.438 1 93.81 253 LEU A CA 1
ATOM 1982 C C . LEU A 1 253 ? 3.438 -4.949 -25.438 1 93.81 253 LEU A C 1
ATOM 1984 O O . LEU A 1 253 ? 4.301 -4.086 -25.266 1 93.81 253 LEU A O 1
ATOM 1988 N N . PHE A 1 254 ? 2.332 -5.004 -24.812 1 92.5 254 PHE A N 1
ATOM 1989 C CA . PHE A 1 254 ? 2.049 -3.986 -23.812 1 92.5 254 PHE A CA 1
ATOM 1990 C C . PHE A 1 254 ? 3.01 -4.105 -22.625 1 92.5 254 PHE A C 1
ATOM 1992 O O . PHE A 1 254 ? 3.436 -3.096 -22.062 1 92.5 254 PHE A O 1
ATOM 1999 N N . GLY A 1 255 ? 3.279 -5.324 -22.25 1 93.75 255 GLY A N 1
ATOM 2000 C CA . GLY A 1 255 ? 4.25 -5.523 -21.188 1 93.75 255 GLY A CA 1
ATOM 2001 C C . GLY A 1 255 ? 5.625 -4.988 -21.531 1 93.75 255 GLY A C 1
ATOM 2002 O O . GLY A 1 255 ? 6.266 -4.336 -20.703 1 93.75 255 GLY A O 1
ATOM 2003 N N . LEU A 1 256 ? 6.047 -5.184 -22.734 1 91.62 256 LEU A N 1
ATOM 2004 C CA . LEU A 1 256 ? 7.34 -4.688 -23.188 1 91.62 256 LEU A CA 1
ATOM 2005 C C . LEU A 1 256 ? 7.344 -3.164 -23.25 1 91.62 256 LEU A C 1
ATOM 2007 O O . LEU A 1 256 ? 8.32 -2.523 -22.844 1 91.62 256 LEU A O 1
ATOM 2011 N N . LEU A 1 257 ? 6.316 -2.637 -23.672 1 92.81 257 LEU A N 1
ATOM 2012 C CA . LEU A 1 257 ? 6.211 -1.187 -23.797 1 92.81 257 LEU A CA 1
ATOM 2013 C C . LEU A 1 257 ? 6.336 -0.521 -22.438 1 92.81 257 LEU A C 1
ATOM 2015 O O . LEU A 1 257 ? 7.168 0.371 -22.25 1 92.81 257 LEU A O 1
ATOM 2019 N N . PHE A 1 258 ? 5.562 -0.986 -21.516 1 93 258 PHE A N 1
ATOM 2020 C CA . PHE A 1 258 ? 5.582 -0.367 -20.188 1 93 258 PHE A CA 1
ATOM 2021 C C . PHE A 1 258 ? 6.875 -0.698 -19.453 1 93 258 PHE A C 1
ATOM 2023 O O . PHE A 1 258 ? 7.34 0.082 -18.625 1 93 258 PHE A O 1
ATOM 2030 N N . GLY A 1 259 ? 7.406 -1.895 -19.734 1 90.62 259 GLY A N 1
ATOM 2031 C CA . GLY A 1 259 ? 8.711 -2.203 -19.172 1 90.62 259 GLY A CA 1
ATOM 2032 C C . GLY A 1 259 ? 9.805 -1.27 -19.656 1 90.62 259 GLY A C 1
ATOM 2033 O O . GLY A 1 259 ? 10.633 -0.82 -18.859 1 90.62 259 GLY A O 1
ATOM 2034 N N . PHE A 1 260 ? 9.773 -0.862 -20.891 1 89.06 260 PHE A N 1
ATOM 2035 C CA . PHE A 1 260 ? 10.766 0.044 -21.453 1 89.06 260 PHE A CA 1
ATOM 2036 C C . PHE A 1 260 ? 10.531 1.471 -20.969 1 89.06 260 PHE A C 1
ATOM 2038 O O . PHE A 1 260 ? 11.484 2.199 -20.688 1 89.06 260 PHE A O 1
ATOM 2045 N N . VAL A 1 261 ? 9.32 1.816 -20.875 1 89.69 261 VAL A N 1
ATOM 2046 C CA . VAL A 1 261 ? 9.008 3.154 -20.391 1 89.69 261 VAL A CA 1
ATOM 2047 C C . VAL A 1 261 ? 9.445 3.285 -18.938 1 89.69 261 VAL A C 1
ATOM 2049 O O . VAL A 1 261 ? 9.961 4.332 -18.516 1 89.69 261 VAL A O 1
ATOM 2052 N N . ALA A 1 262 ? 9.188 2.26 -18.203 1 89.38 262 ALA A N 1
ATOM 2053 C CA . ALA A 1 262 ? 9.633 2.273 -16.812 1 89.38 262 ALA A CA 1
ATOM 2054 C C . ALA A 1 262 ? 11.148 2.41 -16.719 1 89.38 262 ALA A C 1
ATOM 2056 O O . ALA A 1 262 ? 11.656 3.162 -15.883 1 89.38 262 ALA A O 1
ATOM 2057 N N . ALA A 1 263 ? 11.875 1.694 -17.562 1 86.06 263 ALA A N 1
ATOM 2058 C CA . ALA A 1 263 ? 13.328 1.772 -17.562 1 86.06 263 ALA A CA 1
ATOM 2059 C C . ALA A 1 263 ? 13.797 3.16 -18 1 86.06 263 ALA A C 1
ATOM 2061 O O . ALA A 1 263 ? 14.773 3.688 -17.453 1 86.06 263 ALA A O 1
ATOM 2062 N N . PHE A 1 264 ? 13.109 3.752 -18.891 1 86 264 PHE A N 1
ATOM 2063 C CA . PHE A 1 264 ? 13.445 5.086 -19.375 1 86 264 PHE A CA 1
ATOM 2064 C C . PHE A 1 264 ? 13.227 6.125 -18.281 1 86 264 PHE A C 1
ATOM 2066 O O . PHE A 1 264 ? 14.039 7.035 -18.109 1 86 264 PHE A O 1
ATOM 2073 N N . THR A 1 265 ? 12.164 6.004 -17.594 1 86.44 265 THR A N 1
ATOM 2074 C CA . THR A 1 265 ? 11.828 6.973 -16.547 1 86.44 265 THR A CA 1
ATOM 2075 C C . THR A 1 265 ? 12.805 6.863 -15.383 1 86.44 265 THR A C 1
ATOM 2077 O O . THR A 1 265 ? 13.164 7.875 -14.773 1 86.44 265 THR A O 1
ATOM 2080 N N . THR A 1 266 ? 13.234 5.684 -15.039 1 85.06 266 THR A N 1
ATOM 2081 C CA . THR A 1 266 ? 14.117 5.48 -13.891 1 85.06 266 THR A CA 1
ATOM 2082 C C . THR A 1 266 ? 15.508 6.039 -14.164 1 85.06 266 THR A C 1
ATOM 2084 O O . THR A 1 266 ? 16.297 6.258 -13.242 1 85.06 266 THR A O 1
ATOM 2087 N N . ARG A 1 267 ? 15.797 6.309 -15.375 1 81.19 267 ARG A N 1
ATOM 2088 C CA . ARG A 1 267 ? 17.078 6.918 -15.727 1 81.19 267 ARG A CA 1
ATOM 2089 C C . ARG A 1 267 ? 17.172 8.336 -15.18 1 81.19 267 ARG A C 1
ATOM 2091 O O . ARG A 1 267 ? 18.266 8.812 -14.859 1 81.19 267 ARG A O 1
ATOM 2098 N N . PHE A 1 268 ? 16.047 8.945 -15.055 1 79.88 268 PHE A N 1
ATOM 2099 C CA . PHE A 1 268 ? 16.047 10.344 -14.648 1 79.88 268 PHE A CA 1
ATOM 2100 C C . PHE A 1 268 ? 15.75 10.484 -13.164 1 79.88 268 PHE A C 1
ATOM 2102 O O . PHE A 1 268 ? 15.562 11.594 -12.664 1 79.88 268 PHE A O 1
ATOM 2109 N N . THR A 1 269 ? 15.688 9.461 -12.422 1 78 269 THR A N 1
ATOM 2110 C CA . THR A 1 269 ? 15.281 9.531 -11.016 1 78 269 THR A CA 1
ATOM 2111 C C . THR A 1 269 ? 16.5 9.555 -10.102 1 78 269 THR A C 1
ATOM 2113 O O . THR A 1 269 ? 16.391 9.367 -8.891 1 78 269 THR A O 1
ATOM 2116 N N . HIS A 1 270 ? 17.625 9.844 -10.508 1 75.94 270 HIS A N 1
ATOM 2117 C CA . HIS A 1 270 ? 18.844 9.781 -9.703 1 75.94 270 HIS A CA 1
ATOM 2118 C C . HIS A 1 270 ? 18.844 10.852 -8.617 1 75.94 270 HIS A C 1
ATOM 2120 O O . HIS A 1 270 ? 19.406 10.648 -7.547 1 75.94 270 HIS A O 1
ATOM 2126 N N . ASN A 1 271 ? 18.125 11.914 -8.898 1 75.94 271 ASN A N 1
ATOM 2127 C CA . ASN A 1 271 ? 18.109 13 -7.922 1 75.94 271 ASN A CA 1
ATOM 2128 C C . ASN A 1 271 ? 16.984 12.82 -6.898 1 75.94 271 ASN A C 1
ATOM 2130 O O . ASN A 1 271 ? 16.938 13.539 -5.895 1 75.94 271 ASN A O 1
ATOM 2134 N N . VAL A 1 272 ? 16.109 11.938 -7.137 1 81.12 272 VAL A N 1
ATOM 2135 C CA . VAL A 1 272 ? 14.992 11.672 -6.23 1 81.12 272 VAL A CA 1
ATOM 2136 C C . VAL A 1 272 ? 14.953 10.188 -5.879 1 81.12 272 VAL A C 1
ATOM 2138 O O . VAL A 1 272 ? 14.039 9.469 -6.289 1 81.12 272 VAL A O 1
ATOM 2141 N N . ARG A 1 273 ? 15.781 9.789 -5.047 1 79.81 273 ARG A N 1
ATOM 2142 C CA . ARG A 1 273 ? 15.984 8.375 -4.727 1 79.81 273 ARG A CA 1
ATOM 2143 C C . ARG A 1 273 ? 14.812 7.824 -3.922 1 79.81 273 ARG A C 1
ATOM 2145 O O . ARG A 1 273 ? 14.516 6.629 -3.996 1 79.81 273 ARG A O 1
ATOM 2152 N N . GLN A 1 274 ? 14.07 8.68 -3.35 1 83.62 274 GLN A N 1
ATOM 2153 C CA . GLN A 1 274 ? 13.008 8.234 -2.461 1 83.62 274 GLN A CA 1
ATOM 2154 C C . GLN A 1 274 ? 11.812 7.707 -3.256 1 83.62 274 GLN A C 1
ATOM 2156 O O . GLN A 1 274 ? 11.07 6.844 -2.777 1 83.62 274 GLN A O 1
ATOM 2161 N N . ILE A 1 275 ? 11.664 8.109 -4.441 1 86.81 275 ILE A N 1
ATOM 2162 C CA . ILE A 1 275 ? 10.461 7.73 -5.172 1 86.81 275 ILE A CA 1
ATOM 2163 C C . ILE A 1 275 ? 10.82 6.715 -6.254 1 86.81 275 ILE A C 1
ATOM 2165 O O . ILE A 1 275 ? 9.953 6.281 -7.016 1 86.81 275 ILE A O 1
ATOM 2169 N N . GLU A 1 276 ? 12.047 6.242 -6.309 1 86.56 276 GLU A N 1
ATOM 2170 C CA . GLU A 1 276 ? 12.492 5.312 -7.34 1 86.56 276 GLU A CA 1
ATOM 2171 C C . GLU A 1 276 ? 11.711 4.004 -7.285 1 86.56 276 GLU A C 1
ATOM 2173 O O . GLU A 1 276 ? 11.203 3.535 -8.305 1 86.56 276 GLU A O 1
ATOM 2178 N N . PRO A 1 277 ? 11.555 3.471 -6.09 1 87.56 277 PRO A N 1
ATOM 2179 C CA . PRO A 1 277 ? 10.836 2.193 -6.047 1 87.56 277 PRO A CA 1
ATOM 2180 C C . PRO A 1 277 ? 9.359 2.33 -6.426 1 87.56 277 PRO A C 1
ATOM 2182 O O . PRO A 1 277 ? 8.75 1.371 -6.906 1 87.56 277 PRO A O 1
ATOM 2185 N N . LEU A 1 278 ? 8.883 3.455 -6.285 1 90.06 278 LEU A N 1
ATOM 2186 C CA . LEU A 1 278 ? 7.473 3.689 -6.57 1 90.06 278 LEU A CA 1
ATOM 2187 C C . LEU A 1 278 ? 7.184 3.533 -8.062 1 90.06 278 LEU A C 1
ATOM 2189 O O . LEU A 1 278 ? 6.137 3.008 -8.445 1 90.06 278 LEU A O 1
ATOM 2193 N N . PHE A 1 279 ? 8.047 3.9 -8.883 1 89.19 279 PHE A N 1
ATOM 2194 C CA . PHE A 1 279 ? 7.848 3.838 -10.32 1 89.19 279 PHE A CA 1
ATOM 2195 C C . PHE A 1 279 ? 7.789 2.391 -10.797 1 89.19 279 PHE A C 1
ATOM 2197 O O . PHE A 1 279 ? 7.035 2.066 -11.719 1 89.19 279 PHE A O 1
ATOM 2204 N N . VAL A 1 280 ? 8.57 1.577 -10.141 1 89.75 280 VAL A N 1
ATOM 2205 C CA . VAL A 1 280 ? 8.57 0.173 -10.531 1 89.75 280 VAL A CA 1
ATOM 2206 C C . VAL A 1 280 ? 7.219 -0.454 -10.211 1 89.75 280 VAL A C 1
ATOM 2208 O O . VAL A 1 280 ? 6.648 -1.171 -11.039 1 89.75 280 VAL A O 1
ATOM 2211 N N . PHE A 1 281 ? 6.645 -0.117 -9.164 1 91.44 281 PHE A N 1
ATOM 2212 C CA . PHE A 1 281 ? 5.359 -0.672 -8.75 1 91.44 281 PHE A CA 1
ATOM 2213 C C . PHE A 1 281 ? 4.223 -0.059 -9.562 1 91.44 281 PHE A C 1
ATOM 2215 O O . PHE A 1 281 ? 3.301 -0.765 -9.977 1 91.44 281 PHE A O 1
ATOM 2222 N N . MET A 1 282 ? 4.324 1.178 -9.844 1 92.75 282 MET A N 1
ATOM 2223 C CA . MET A 1 282 ? 3.24 1.863 -10.539 1 92.75 282 MET A CA 1
ATOM 2224 C C . MET A 1 282 ? 3.188 1.449 -12.008 1 92.75 282 MET A C 1
ATOM 2226 O O . MET A 1 282 ? 2.107 1.22 -12.555 1 92.75 282 MET A O 1
ATOM 2230 N N . TYR A 1 283 ? 4.309 1.311 -12.633 1 93.25 283 TYR A N 1
ATOM 2231 C CA . TYR A 1 283 ? 4.316 0.919 -14.031 1 93.25 283 TYR A CA 1
ATOM 2232 C C . TYR A 1 283 ? 3.887 -0.533 -14.195 1 93.25 283 TYR A C 1
ATOM 2234 O O . TYR A 1 283 ? 3.207 -0.88 -15.164 1 93.25 283 TYR A O 1
ATOM 2242 N N . SER A 1 284 ? 4.348 -1.395 -13.289 1 94.06 284 SER A N 1
ATOM 2243 C CA . SER A 1 284 ? 3.902 -2.783 -13.367 1 94.06 284 SER A CA 1
ATOM 2244 C C . SER A 1 284 ? 2.391 -2.891 -13.195 1 94.06 284 SER A C 1
ATOM 2246 O O . SER A 1 284 ? 1.727 -3.617 -13.93 1 94.06 284 SER A O 1
ATOM 2248 N N . TYR A 1 285 ? 1.9 -2.172 -12.242 1 94.5 285 TYR A N 1
ATOM 2249 C CA . TYR A 1 285 ? 0.46 -2.188 -12.016 1 94.5 285 TYR A CA 1
ATOM 2250 C C . TYR A 1 285 ? -0.287 -1.539 -13.172 1 94.5 285 TYR A C 1
ATOM 2252 O O . TYR A 1 285 ? -1.373 -1.986 -13.547 1 94.5 285 TYR A O 1
ATOM 2260 N N . LEU A 1 286 ? 0.233 -0.51 -13.75 1 93.88 286 LEU A N 1
ATOM 2261 C CA . LEU A 1 286 ? -0.388 0.153 -14.891 1 93.88 286 LEU A CA 1
ATOM 2262 C C . LEU A 1 286 ? -0.445 -0.778 -16.094 1 93.88 286 LEU A C 1
ATOM 2264 O O . LEU A 1 286 ? -1.422 -0.77 -16.859 1 93.88 286 LEU A O 1
ATOM 2268 N N . ALA A 1 287 ? 0.63 -1.499 -16.25 1 94.56 287 ALA A N 1
ATOM 2269 C CA . ALA A 1 287 ? 0.628 -2.477 -17.344 1 94.56 287 ALA A CA 1
ATOM 2270 C C . ALA A 1 287 ? -0.503 -3.486 -17.172 1 94.56 287 ALA A C 1
ATOM 2272 O O . ALA A 1 287 ? -1.178 -3.844 -18.141 1 94.56 287 ALA A O 1
ATOM 2273 N N . TYR A 1 288 ? -0.704 -3.926 -15.961 1 94.19 288 TYR A N 1
ATOM 2274 C CA . TYR A 1 288 ? -1.777 -4.863 -15.656 1 94.19 288 TYR A CA 1
ATOM 2275 C C . TYR A 1 288 ? -3.141 -4.234 -15.906 1 94.19 288 TYR A C 1
ATOM 2277 O O . TYR A 1 288 ? -4.008 -4.844 -16.547 1 94.19 288 TYR A O 1
ATOM 2285 N N . LEU A 1 289 ? -3.338 -3.016 -15.531 1 93.12 289 LEU A N 1
ATOM 2286 C CA . LEU A 1 289 ? -4.633 -2.352 -15.617 1 93.12 289 LEU A CA 1
ATOM 2287 C C . LEU A 1 289 ? -4.957 -1.985 -17.062 1 93.12 289 LEU A C 1
ATOM 2289 O O . LEU A 1 289 ? -6.105 -2.119 -17.5 1 93.12 289 LEU A O 1
ATOM 2293 N N . VAL A 1 290 ? -4.02 -1.517 -17.797 1 91.56 290 VAL A N 1
ATOM 2294 C CA . VAL A 1 290 ? -4.254 -1.152 -19.188 1 91.56 290 VAL A CA 1
ATOM 2295 C C . VAL A 1 290 ? -4.594 -2.4 -20 1 91.56 290 VAL A C 1
ATOM 2297 O O . VAL A 1 290 ? -5.438 -2.357 -20.891 1 91.56 290 VAL A O 1
ATOM 2300 N N . ALA A 1 291 ? -3.904 -3.447 -19.625 1 92.12 291 ALA A N 1
ATOM 2301 C CA . ALA A 1 291 ? -4.234 -4.699 -20.297 1 92.12 291 ALA A CA 1
ATOM 2302 C C . ALA A 1 291 ? -5.656 -5.145 -19.953 1 92.12 291 ALA A C 1
ATOM 2304 O O . ALA A 1 291 ? -6.371 -5.656 -20.812 1 92.12 291 ALA A O 1
ATOM 2305 N N . GLU A 1 292 ? -6.078 -4.973 -18.75 1 87.94 292 GLU A N 1
ATOM 2306 C CA . GLU A 1 292 ? -7.445 -5.301 -18.359 1 87.94 292 GLU A CA 1
ATOM 2307 C C . GLU A 1 292 ? -8.453 -4.391 -19.062 1 87.94 292 GLU A C 1
ATOM 2309 O O . GLU A 1 292 ? -9.57 -4.816 -19.375 1 87.94 292 GLU A O 1
ATOM 2314 N N . LEU A 1 293 ? -8.062 -3.164 -19.25 1 87.31 293 LEU A N 1
ATOM 2315 C CA . LEU A 1 293 ? -8.93 -2.197 -19.922 1 87.31 293 LEU A CA 1
ATOM 2316 C C . LEU A 1 293 ? -9.227 -2.633 -21.359 1 87.31 293 LEU A C 1
ATOM 2318 O O . LEU A 1 293 ? -10.367 -2.539 -21.812 1 87.31 293 LEU A O 1
ATOM 2322 N N . PHE A 1 294 ? -8.242 -3.168 -22.078 1 87.69 294 PHE A N 1
ATOM 2323 C CA . PHE A 1 294 ? -8.398 -3.559 -23.469 1 87.69 294 PHE A CA 1
ATOM 2324 C C . PHE A 1 294 ? -8.742 -5.039 -23.578 1 87.69 294 PHE A C 1
ATOM 2326 O O . PHE A 1 294 ? -8.703 -5.605 -24.672 1 87.69 294 PHE A O 1
ATOM 2333 N N . ALA A 1 295 ? -9 -5.672 -22.5 1 83.44 295 ALA A N 1
ATOM 2334 C CA . ALA A 1 295 ? -9.367 -7.086 -22.469 1 83.44 295 ALA A CA 1
ATOM 2335 C C . ALA A 1 295 ? -8.266 -7.957 -23.062 1 83.44 295 ALA A C 1
ATOM 2337 O O . ALA A 1 295 ? -8.539 -8.867 -23.844 1 83.44 295 ALA A O 1
ATOM 2338 N N . ILE A 1 296 ? -7.102 -7.5 -22.891 1 89.38 296 ILE A N 1
ATOM 2339 C CA . ILE A 1 296 ? -5.93 -8.289 -23.25 1 89.38 296 ILE A CA 1
ATOM 2340 C C . ILE A 1 296 ? -5.41 -9.031 -22.016 1 89.38 296 ILE A C 1
ATOM 2342 O O . ILE A 1 296 ? -5.938 -8.852 -20.906 1 89.38 296 ILE A O 1
ATOM 2346 N N . SER A 1 297 ? -4.559 -9.992 -22.25 1 90.81 297 SER A N 1
ATOM 2347 C CA . SER A 1 297 ? -4.059 -10.789 -21.141 1 90.81 297 SER A CA 1
ATOM 2348 C C . SER A 1 297 ? -3.266 -9.93 -20.156 1 90.81 297 SER A C 1
ATOM 2350 O O . SER A 1 297 ? -2.139 -9.523 -20.453 1 90.81 297 SER A O 1
ATOM 2352 N N . SER A 1 298 ? -3.803 -9.672 -19.016 1 91.69 298 SER A N 1
ATOM 2353 C CA . SER A 1 298 ? -3.164 -8.844 -18 1 91.69 298 SER A CA 1
ATOM 2354 C C . SER A 1 298 ? -1.998 -9.578 -17.344 1 91.69 298 SER A C 1
ATOM 2356 O O . SER A 1 298 ? -0.977 -8.969 -17.016 1 91.69 298 SER A O 1
ATOM 2358 N N . VAL A 1 299 ? -2.094 -10.875 -17.219 1 91.38 299 VAL A N 1
ATOM 2359 C CA . VAL A 1 299 ? -1.067 -11.68 -16.562 1 91.38 299 VAL A CA 1
ATOM 2360 C C . VAL A 1 299 ? 0.207 -11.68 -17.391 1 91.38 299 VAL A C 1
ATOM 2362 O O . VAL A 1 299 ? 1.303 -11.461 -16.875 1 91.38 299 VAL A O 1
ATOM 2365 N N . LEU A 1 300 ? 0.038 -11.844 -18.672 1 93.44 300 LEU A N 1
ATOM 2366 C CA . LEU A 1 300 ? 1.202 -11.844 -19.562 1 93.44 300 LEU A CA 1
ATOM 2367 C C . LEU A 1 300 ? 1.845 -10.461 -19.609 1 93.44 300 LEU A C 1
ATOM 2369 O O . LEU A 1 300 ? 3.066 -10.344 -19.734 1 93.44 300 LEU A O 1
ATOM 2373 N N . ALA A 1 301 ? 1.033 -9.492 -19.516 1 95.44 301 ALA A N 1
ATOM 2374 C CA . ALA A 1 301 ? 1.551 -8.125 -19.562 1 95.44 301 ALA A CA 1
ATOM 2375 C C . ALA A 1 301 ? 2.43 -7.84 -18.344 1 95.44 301 ALA A C 1
ATOM 2377 O O . ALA A 1 301 ? 3.535 -7.312 -18.484 1 95.44 301 ALA A O 1
ATOM 2378 N N . ILE A 1 302 ? 2.008 -8.211 -17.203 1 95.5 302 ILE A N 1
ATOM 2379 C CA . ILE A 1 302 ? 2.76 -7.902 -15.992 1 95.5 302 ILE A CA 1
ATOM 2380 C C . ILE A 1 302 ? 4.008 -8.781 -15.922 1 95.5 302 ILE A C 1
ATOM 2382 O O . ILE A 1 302 ? 5.055 -8.344 -15.445 1 95.5 302 ILE A O 1
ATOM 2386 N N . ILE A 1 303 ? 3.994 -10 -16.406 1 92.56 303 ILE A N 1
ATOM 2387 C CA . ILE A 1 303 ? 5.156 -10.883 -16.406 1 92.56 303 ILE A CA 1
ATOM 2388 C C . ILE A 1 303 ? 6.242 -10.305 -17.312 1 92.56 303 ILE A C 1
ATOM 2390 O O . ILE A 1 303 ? 7.406 -10.219 -16.906 1 92.56 303 ILE A O 1
ATOM 2394 N N . THR A 1 304 ? 5.836 -9.922 -18.484 1 92.75 304 THR A N 1
ATOM 2395 C CA . THR A 1 304 ? 6.805 -9.383 -19.422 1 92.75 304 THR A CA 1
ATOM 2396 C C . THR A 1 304 ? 7.355 -8.047 -18.938 1 92.75 304 THR A C 1
ATOM 2398 O O . THR A 1 304 ? 8.539 -7.75 -19.141 1 92.75 304 THR A O 1
ATOM 2401 N N . CYS A 1 305 ? 6.477 -7.324 -18.344 1 93.81 305 CYS A N 1
ATOM 2402 C CA . CYS A 1 305 ? 6.93 -6.055 -17.781 1 93.81 305 CYS A CA 1
ATOM 2403 C C . CYS A 1 305 ? 7.953 -6.281 -16.672 1 93.81 305 CYS A C 1
ATOM 2405 O O . CYS A 1 305 ? 8.969 -5.59 -16.609 1 93.81 305 CYS A O 1
ATOM 2407 N N . ALA A 1 306 ? 7.676 -7.188 -15.859 1 92.5 306 ALA A N 1
ATOM 2408 C CA . ALA A 1 306 ? 8.562 -7.484 -14.734 1 92.5 306 ALA A CA 1
ATOM 2409 C C . ALA A 1 306 ? 9.914 -7.996 -15.219 1 92.5 306 ALA A C 1
ATOM 2411 O O . ALA A 1 306 ? 10.961 -7.586 -14.711 1 92.5 306 ALA A O 1
ATOM 2412 N N . ILE A 1 307 ? 9.953 -8.82 -16.172 1 87.62 307 ILE A N 1
ATOM 2413 C CA . ILE A 1 307 ? 11.195 -9.383 -16.703 1 87.62 307 ILE A CA 1
ATOM 2414 C C . ILE A 1 307 ? 12.031 -8.273 -17.344 1 87.62 307 ILE A C 1
ATOM 2416 O O . ILE A 1 307 ? 13.242 -8.211 -17.141 1 87.62 307 ILE A O 1
ATOM 2420 N N . THR A 1 308 ? 11.375 -7.438 -18.047 1 87.19 308 THR A N 1
ATOM 2421 C CA . THR A 1 308 ? 12.07 -6.348 -18.719 1 87.19 308 THR A CA 1
ATOM 2422 C C . THR A 1 308 ? 12.617 -5.352 -17.703 1 87.19 308 THR A C 1
ATOM 2424 O O . THR A 1 308 ? 13.75 -4.871 -17.844 1 87.19 308 THR A O 1
ATOM 2427 N N . MET A 1 309 ? 11.812 -5.082 -16.75 1 87.25 309 MET A N 1
ATOM 2428 C CA . MET A 1 309 ? 12.227 -4.117 -15.727 1 87.25 309 MET A CA 1
ATOM 2429 C C . MET A 1 309 ? 13.391 -4.664 -14.906 1 87.25 309 MET A C 1
ATOM 2431 O O . MET A 1 309 ? 14.289 -3.91 -14.523 1 87.25 309 MET A O 1
ATOM 2435 N N . LYS A 1 310 ? 13.289 -5.906 -14.57 1 83.94 310 LYS A N 1
ATOM 2436 C CA . LYS A 1 310 ? 14.359 -6.5 -13.773 1 83.94 310 LYS A CA 1
ATOM 2437 C C . LYS A 1 310 ? 15.711 -6.336 -14.461 1 83.94 310 LYS A C 1
ATOM 2439 O O . LYS A 1 310 ? 16.703 -6.016 -13.805 1 83.94 310 LYS A O 1
ATOM 2444 N N . TYR A 1 311 ? 15.758 -6.418 -15.68 1 78.31 311 TYR A N 1
ATOM 2445 C CA . TYR A 1 311 ? 17 -6.348 -16.438 1 78.31 311 TYR A CA 1
ATOM 2446 C C . TYR A 1 311 ? 17.5 -4.91 -16.531 1 78.31 311 TYR A C 1
ATOM 2448 O O . TYR A 1 311 ? 18.703 -4.652 -16.375 1 78.31 311 TYR A O 1
ATOM 2456 N N . TYR A 1 312 ? 16.703 -3.939 -16.641 1 78.62 312 TYR A N 1
ATOM 2457 C CA . TYR A 1 312 ? 17.141 -2.576 -16.922 1 78.62 312 TYR A CA 1
ATOM 2458 C C . TYR A 1 312 ? 17.047 -1.708 -15.664 1 78.62 312 TYR A C 1
ATOM 2460 O O . TYR A 1 312 ? 17.922 -0.879 -15.414 1 78.62 312 TYR A O 1
ATOM 2468 N N . VAL A 1 313 ? 16.078 -1.868 -14.891 1 79.81 313 VAL A N 1
ATOM 2469 C CA . VAL A 1 313 ? 15.836 -0.985 -13.75 1 79.81 313 VAL A CA 1
ATOM 2470 C C . VAL A 1 313 ? 16.859 -1.252 -12.656 1 79.81 313 VAL A C 1
ATOM 2472 O O . VAL A 1 313 ? 17.328 -0.321 -11.992 1 79.81 313 VAL A O 1
ATOM 2475 N N . GLU A 1 314 ? 17.188 -2.529 -12.453 1 77.81 314 GLU A N 1
ATOM 2476 C CA . GLU A 1 314 ? 18.141 -2.85 -11.391 1 77.81 314 GLU A CA 1
ATOM 2477 C C . GLU A 1 314 ? 19.516 -2.271 -11.68 1 77.81 314 GLU A C 1
ATOM 2479 O O . GLU A 1 314 ? 20.297 -2.002 -10.758 1 77.81 314 GLU A O 1
ATOM 2484 N N . GLU A 1 315 ? 19.766 -1.958 -12.883 1 74.94 315 GLU A N 1
ATOM 2485 C CA . GLU A 1 315 ? 21.047 -1.35 -13.242 1 74.94 315 GLU A CA 1
ATOM 2486 C C . GLU A 1 315 ? 21 0.169 -13.102 1 74.94 315 GLU A C 1
ATOM 2488 O O . GLU A 1 315 ? 22.031 0.819 -12.938 1 74.94 315 GLU A O 1
ATOM 2493 N N . ASN A 1 316 ? 19.859 0.704 -13.117 1 77.88 316 ASN A N 1
ATOM 2494 C CA . ASN A 1 316 ? 19.688 2.152 -13.078 1 77.88 316 ASN A CA 1
ATOM 2495 C C . ASN A 1 316 ? 19.5 2.65 -11.641 1 77.88 316 ASN A C 1
ATOM 2497 O O . ASN A 1 316 ? 19.766 3.814 -11.344 1 77.88 316 ASN A O 1
ATOM 2501 N N . VAL A 1 317 ? 19.078 1.789 -10.781 1 77.31 317 VAL A N 1
ATOM 2502 C CA . VAL A 1 317 ? 18.641 2.248 -9.469 1 77.31 317 VAL A CA 1
ATOM 2503 C C . VAL A 1 317 ? 19.75 2.002 -8.445 1 77.31 317 VAL A C 1
ATOM 2505 O O . VAL A 1 317 ? 20.625 1.166 -8.656 1 77.31 317 VAL A O 1
ATOM 2508 N N . SER A 1 318 ? 19.703 2.723 -7.391 1 78.12 318 SER A N 1
ATOM 2509 C CA . SER A 1 318 ? 20.656 2.59 -6.289 1 78.12 318 SER A CA 1
ATOM 2510 C C . SER A 1 318 ? 20.484 1.252 -5.574 1 78.12 318 SER A C 1
ATOM 2512 O O . SER A 1 318 ? 19.469 0.571 -5.75 1 78.12 318 SER A O 1
ATOM 2514 N N . GLN A 1 319 ? 21.469 0.801 -4.875 1 78.19 319 GLN A N 1
ATOM 2515 C CA . GLN A 1 319 ? 21.453 -0.476 -4.168 1 78.19 319 GLN A CA 1
ATOM 2516 C C . GLN A 1 319 ? 20.375 -0.494 -3.098 1 78.19 319 GLN A C 1
ATOM 2518 O O . GLN A 1 319 ? 19.703 -1.515 -2.893 1 78.19 319 GLN A O 1
ATOM 2523 N N . ARG A 1 320 ? 20.219 0.634 -2.443 1 79.06 320 ARG A N 1
ATOM 2524 C CA . ARG A 1 320 ? 19.188 0.715 -1.412 1 79.06 320 ARG A CA 1
ATOM 2525 C C . ARG A 1 320 ? 17.797 0.572 -2.018 1 79.06 320 ARG A C 1
ATOM 2527 O O . ARG A 1 320 ? 16.938 -0.123 -1.463 1 79.06 320 ARG A O 1
ATOM 2534 N N . SER A 1 321 ? 17.672 1.219 -3.141 1 85.31 321 SER A N 1
ATOM 2535 C CA . SER A 1 321 ? 16.375 1.134 -3.812 1 85.31 321 SER A CA 1
ATOM 2536 C C . SER A 1 321 ? 16.125 -0.268 -4.359 1 85.31 321 SER A C 1
ATOM 2538 O O . SER A 1 321 ? 15 -0.753 -4.348 1 85.31 321 SER A O 1
ATOM 2540 N N . CYS A 1 322 ? 17.188 -0.942 -4.777 1 85.88 322 CYS A N 1
ATOM 2541 C CA . CYS A 1 322 ? 17.062 -2.305 -5.281 1 85.88 322 CYS A CA 1
ATOM 2542 C C . CYS A 1 322 ? 16.641 -3.262 -4.172 1 85.88 322 CYS A C 1
ATOM 2544 O O . CYS A 1 322 ? 15.773 -4.109 -4.367 1 85.88 322 CYS A O 1
ATOM 2546 N N . THR A 1 323 ? 17.266 -3.088 -3.025 1 84 323 THR A N 1
ATOM 2547 C CA . THR A 1 323 ? 16.906 -3.928 -1.887 1 84 323 THR A CA 1
ATOM 2548 C C . THR A 1 323 ? 15.461 -3.695 -1.47 1 84 323 THR A C 1
ATOM 2550 O O . THR A 1 323 ? 14.742 -4.645 -1.162 1 84 323 THR A O 1
ATOM 2553 N N . THR A 1 324 ? 15.102 -2.467 -1.521 1 88 324 THR A N 1
ATOM 2554 C CA . THR A 1 324 ? 13.734 -2.123 -1.144 1 88 324 THR A CA 1
ATOM 2555 C C . THR A 1 324 ? 12.734 -2.723 -2.129 1 88 324 THR A C 1
ATOM 2557 O O . THR A 1 324 ? 11.727 -3.301 -1.723 1 88 324 THR A O 1
ATOM 2560 N N . ILE A 1 325 ? 13.039 -2.615 -3.41 1 90 325 ILE A N 1
ATOM 2561 C CA . ILE A 1 325 ? 12.141 -3.137 -4.441 1 90 325 ILE A CA 1
ATOM 2562 C C . ILE A 1 325 ? 12 -4.648 -4.281 1 90 325 ILE A C 1
ATOM 2564 O O . ILE A 1 325 ? 10.883 -5.176 -4.27 1 90 325 ILE A O 1
ATOM 2568 N N . ARG A 1 326 ? 13.055 -5.336 -4.094 1 89.19 326 ARG A N 1
ATOM 2569 C CA . ARG A 1 326 ? 13.039 -6.793 -3.994 1 89.19 326 ARG A CA 1
ATOM 2570 C C . ARG A 1 326 ? 12.289 -7.25 -2.752 1 89.19 326 ARG A C 1
ATOM 2572 O O . ARG A 1 326 ? 11.461 -8.164 -2.82 1 89.19 326 ARG A O 1
ATOM 2579 N N . HIS A 1 327 ? 12.492 -6.582 -1.702 1 89.75 327 HIS A N 1
ATOM 2580 C CA . HIS A 1 327 ? 11.875 -6.992 -0.447 1 89.75 327 HIS A CA 1
ATOM 2581 C C . HIS A 1 327 ? 10.391 -6.656 -0.427 1 89.75 327 HIS A C 1
ATOM 2583 O O . HIS A 1 327 ? 9.578 -7.422 0.107 1 89.75 327 HIS A O 1
ATOM 2589 N N . VAL A 1 328 ? 10.039 -5.609 -0.99 1 91.75 328 VAL A N 1
ATOM 2590 C CA . VAL A 1 328 ? 8.633 -5.215 -1.006 1 91.75 328 VAL A CA 1
ATOM 2591 C C . VAL A 1 328 ? 7.848 -6.125 -1.947 1 91.75 328 VAL A C 1
ATOM 2593 O O . VAL A 1 328 ? 6.707 -6.496 -1.655 1 91.75 328 VAL A O 1
ATOM 2596 N N . VAL A 1 329 ? 8.414 -6.418 -3.076 1 92.62 329 VAL A N 1
ATOM 2597 C CA . VAL A 1 329 ? 7.754 -7.32 -4.008 1 92.62 329 VAL A CA 1
ATOM 2598 C C . VAL A 1 329 ? 7.508 -8.672 -3.334 1 92.62 329 VAL A C 1
ATOM 2600 O O . VAL A 1 329 ? 6.406 -9.219 -3.414 1 92.62 329 VAL A O 1
ATOM 2603 N N . LYS A 1 330 ? 8.477 -9.156 -2.635 1 91.12 330 LYS A N 1
ATOM 2604 C CA . LYS A 1 330 ? 8.336 -10.43 -1.944 1 91.12 330 LYS A CA 1
ATOM 2605 C C . LYS A 1 330 ? 7.305 -10.344 -0.824 1 91.12 330 LYS A C 1
ATOM 2607 O O . LYS A 1 330 ? 6.52 -11.273 -0.624 1 91.12 330 LYS A O 1
ATOM 2612 N N . MET A 1 331 ? 7.332 -9.281 -0.125 1 91.25 331 MET A N 1
ATOM 2613 C CA . MET A 1 331 ? 6.391 -9.078 0.974 1 91.25 331 MET A CA 1
ATOM 2614 C C . MET A 1 331 ? 4.957 -9.039 0.461 1 91.25 331 MET A C 1
ATOM 2616 O O . MET A 1 331 ? 4.082 -9.719 0.994 1 91.25 331 MET A O 1
ATOM 2620 N N . LEU A 1 332 ? 4.723 -8.289 -0.541 1 92.62 332 LEU A N 1
ATOM 2621 C CA . LEU A 1 332 ? 3.379 -8.141 -1.087 1 92.62 332 LEU A CA 1
ATOM 2622 C C . LEU A 1 332 ? 2.873 -9.469 -1.654 1 92.62 332 LEU A C 1
ATOM 2624 O O . LEU A 1 332 ? 1.688 -9.789 -1.536 1 92.62 332 LEU A O 1
ATOM 2628 N N . ALA A 1 333 ? 3.725 -10.133 -2.307 1 92.06 333 ALA A N 1
ATOM 2629 C CA . ALA A 1 333 ? 3.35 -11.43 -2.875 1 92.06 333 ALA A CA 1
ATOM 2630 C C . ALA A 1 333 ? 2.986 -12.422 -1.779 1 92.06 333 ALA A C 1
ATOM 2632 O O . ALA A 1 333 ? 1.979 -13.125 -1.879 1 92.06 333 ALA A O 1
ATOM 2633 N N . THR A 1 334 ? 3.76 -12.477 -0.753 1 89.5 334 THR A N 1
ATOM 2634 C CA . THR A 1 334 ? 3.52 -13.414 0.339 1 89.5 334 THR A CA 1
ATOM 2635 C C . THR A 1 334 ? 2.217 -13.078 1.06 1 89.5 334 THR A C 1
ATOM 2637 O O . THR A 1 334 ? 1.452 -13.984 1.415 1 89.5 334 THR A O 1
ATOM 2640 N N . VAL A 1 335 ? 2.006 -11.867 1.235 1 90.25 335 VAL A N 1
ATOM 2641 C CA . VAL A 1 335 ? 0.775 -11.453 1.899 1 90.25 335 VAL A CA 1
ATOM 2642 C C . VAL A 1 335 ? -0.428 -11.812 1.033 1 90.25 335 VAL A C 1
ATOM 2644 O O . VAL A 1 335 ? -1.442 -12.297 1.54 1 90.25 335 VAL A O 1
ATOM 2647 N N . SER A 1 336 ? -0.359 -11.539 -0.224 1 90.5 336 SER A N 1
ATOM 2648 C CA . SER A 1 336 ? -1.462 -11.844 -1.13 1 90.5 336 SER A CA 1
ATOM 2649 C C . SER A 1 336 ? -1.729 -13.344 -1.192 1 90.5 336 SER A C 1
ATOM 2651 O O . SER A 1 336 ? -2.883 -13.773 -1.174 1 90.5 336 SER A O 1
ATOM 2653 N N . GLU A 1 337 ? -0.673 -14.062 -1.243 1 89.31 337 GLU A N 1
ATOM 2654 C CA . GLU A 1 337 ? -0.819 -15.516 -1.261 1 89.31 337 GLU A CA 1
ATOM 2655 C C . GLU A 1 337 ? -1.462 -16.016 0.028 1 89.31 337 GLU A C 1
ATOM 2657 O O . GLU A 1 337 ? -2.338 -16.891 -0.008 1 89.31 337 GLU A O 1
ATOM 2662 N N . THR A 1 338 ? -1.011 -15.523 1.117 1 90.12 338 THR A N 1
ATOM 2663 C CA . THR A 1 338 ? -1.549 -15.922 2.412 1 90.12 338 THR A CA 1
ATOM 2664 C C . THR A 1 338 ? -3.031 -15.57 2.514 1 90.12 338 THR A C 1
ATOM 2666 O O . THR A 1 338 ? -3.834 -16.375 2.992 1 90.12 338 THR A O 1
ATOM 2669 N N . LEU A 1 339 ? -3.363 -14.477 2.016 1 89.81 339 LEU A N 1
ATOM 2670 C CA . LEU A 1 339 ? -4.754 -14.039 2.084 1 89.81 339 LEU A CA 1
ATOM 2671 C C . LEU A 1 339 ? -5.641 -14.891 1.187 1 89.81 339 LEU A C 1
ATOM 2673 O O . LEU A 1 339 ? -6.758 -15.242 1.568 1 89.81 339 LEU A O 1
ATOM 2677 N N . ILE A 1 340 ? -5.172 -15.18 0.053 1 89 340 ILE A N 1
ATOM 2678 C CA . ILE A 1 340 ? -5.973 -15.938 -0.9 1 89 340 ILE A CA 1
ATOM 2679 C C . ILE A 1 340 ? -6.281 -17.328 -0.327 1 89 340 ILE A C 1
ATOM 2681 O O . ILE A 1 340 ? -7.43 -17.766 -0.341 1 89 340 ILE A O 1
ATOM 2685 N N . PHE A 1 341 ? -5.336 -18.016 0.214 1 90.06 341 PHE A N 1
ATOM 2686 C CA . PHE A 1 341 ? -5.555 -19.344 0.749 1 90.06 341 PHE A CA 1
ATOM 2687 C C . PHE A 1 341 ? -6.375 -19.297 2.033 1 90.06 341 PHE A C 1
ATOM 2689 O O . PHE A 1 341 ? -7.164 -20.203 2.311 1 90.06 341 PHE A O 1
ATOM 2696 N N . PHE A 1 342 ? -6.141 -18.312 2.793 1 90.44 342 PHE A N 1
ATOM 2697 C CA . PHE A 1 342 ? -6.953 -18.094 3.984 1 90.44 342 PHE A CA 1
ATOM 2698 C C . PHE A 1 342 ? -8.414 -17.891 3.611 1 90.44 342 PHE A C 1
ATOM 2700 O O . PHE A 1 342 ? -9.305 -18.484 4.215 1 90.44 342 PHE A O 1
ATOM 2707 N N . PHE A 1 343 ? -8.641 -17.125 2.637 1 88.31 343 PHE A N 1
ATOM 2708 C CA . PHE A 1 343 ? -10.008 -16.812 2.221 1 88.31 343 PHE A CA 1
ATOM 2709 C C . PHE A 1 343 ? -10.641 -18.016 1.528 1 88.31 343 PHE A C 1
ATOM 2711 O O . PHE A 1 343 ? -11.859 -18.203 1.593 1 88.31 343 PHE A O 1
ATOM 2718 N N . LEU A 1 344 ? -9.836 -18.719 0.818 1 90.12 344 LEU A N 1
ATOM 2719 C CA . LEU A 1 344 ? -10.352 -19.953 0.236 1 90.12 344 LEU A CA 1
ATOM 2720 C C . LEU A 1 344 ? -10.969 -20.844 1.309 1 90.12 344 LEU A C 1
ATOM 2722 O O . LEU A 1 344 ? -12.031 -21.422 1.1 1 90.12 344 LEU A O 1
ATOM 2726 N N . GLY A 1 345 ? -10.359 -20.906 2.479 1 90.44 345 GLY A N 1
ATOM 2727 C CA . GLY A 1 345 ? -10.906 -21.672 3.588 1 90.44 345 GLY A CA 1
ATOM 2728 C C . GLY A 1 345 ? -12.188 -21.078 4.141 1 90.44 345 GLY A C 1
ATOM 2729 O O . GLY A 1 345 ? -13.148 -21.812 4.395 1 90.44 345 GLY A O 1
ATOM 2730 N N . VAL A 1 346 ? -12.234 -19.844 4.207 1 88.38 346 VAL A N 1
ATOM 2731 C CA . VAL A 1 346 ? -13.398 -19.188 4.781 1 88.38 346 VAL A CA 1
ATOM 2732 C C . VAL A 1 346 ? -14.594 -19.344 3.84 1 88.38 346 VAL A C 1
ATOM 2734 O O . VAL A 1 346 ? -15.695 -19.672 4.277 1 88.38 346 VAL A O 1
ATOM 2737 N N . VAL A 1 347 ? -14.391 -19.172 2.586 1 86.38 347 VAL A N 1
ATOM 2738 C CA . VAL A 1 347 ? -15.461 -19.172 1.602 1 86.38 347 VAL A CA 1
ATOM 2739 C C . VAL A 1 347 ? -15.984 -20.594 1.406 1 86.38 347 VAL A C 1
ATOM 2741 O O . VAL A 1 347 ? -17.156 -20.797 1.048 1 86.38 347 VAL A O 1
ATOM 2744 N N . THR A 1 348 ? -15.164 -21.578 1.607 1 89.69 348 THR A N 1
ATOM 2745 C CA . THR A 1 348 ? -15.586 -22.969 1.5 1 89.69 348 THR A CA 1
ATOM 2746 C C . THR A 1 348 ? -16.734 -23.25 2.459 1 89.69 348 THR A C 1
ATOM 2748 O O . THR A 1 348 ? -17.672 -23.984 2.109 1 89.69 348 THR A O 1
ATOM 2751 N N . ILE A 1 349 ? -16.734 -22.594 3.562 1 89.31 349 ILE A N 1
ATOM 2752 C CA . ILE A 1 349 ? -17.734 -22.875 4.574 1 89.31 349 ILE A CA 1
ATOM 2753 C C . ILE A 1 349 ? -18.938 -21.953 4.383 1 89.31 349 ILE A C 1
ATOM 2755 O O . ILE A 1 349 ? -20.094 -22.375 4.555 1 89.31 349 ILE A O 1
ATOM 2759 N N . THR A 1 350 ? -18.734 -20.797 3.965 1 84.94 350 THR A N 1
ATOM 2760 C CA . THR A 1 350 ? -19.797 -19.797 3.969 1 84.94 350 THR A CA 1
ATOM 2761 C C . THR A 1 350 ? -20.609 -19.875 2.678 1 84.94 350 THR A C 1
ATOM 2763 O O . THR A 1 350 ? -21.719 -19.344 2.607 1 84.94 350 THR A O 1
ATOM 2766 N N . THR A 1 351 ? -20.125 -20.469 1.685 1 83.06 351 THR A N 1
ATOM 2767 C CA . THR A 1 351 ? -20.828 -20.547 0.41 1 83.06 351 THR A CA 1
ATOM 2768 C C . THR A 1 351 ? -21.812 -21.703 0.397 1 83.06 351 THR A C 1
ATOM 2770 O O . THR A 1 351 ? -21.609 -22.703 1.095 1 83.06 351 THR A O 1
ATOM 2773 N N . GLU A 1 352 ? -22.875 -21.484 -0.39 1 85.31 352 GLU A N 1
ATOM 2774 C CA . GLU A 1 352 ? -23.844 -22.562 -0.591 1 85.31 352 GLU A CA 1
ATOM 2775 C C . GLU A 1 352 ? -23.344 -23.562 -1.634 1 85.31 352 GLU A C 1
ATOM 2777 O O . GLU A 1 352 ? -22.906 -23.172 -2.719 1 85.31 352 GLU A O 1
ATOM 2782 N N . HIS A 1 353 ? -23.406 -24.828 -1.253 1 88.81 353 HIS A N 1
ATOM 2783 C CA . HIS A 1 353 ? -22.828 -25.859 -2.109 1 88.81 353 HIS A CA 1
ATOM 2784 C C . HIS A 1 353 ? -23.922 -26.75 -2.705 1 88.81 353 HIS A C 1
ATOM 2786 O O . HIS A 1 353 ? -24.953 -26.969 -2.076 1 88.81 353 HIS A O 1
ATOM 2792 N N . GLU A 1 354 ? -23.797 -27 -3.98 1 90.25 354 GLU A N 1
ATOM 2793 C CA . GLU A 1 354 ? -24.516 -28.062 -4.664 1 90.25 354 GLU A CA 1
ATOM 2794 C C . GLU A 1 354 ? -23.609 -29.25 -4.945 1 90.25 354 GLU A C 1
ATOM 2796 O O . GLU A 1 354 ? -22.625 -29.125 -5.688 1 90.25 354 GLU A O 1
ATOM 2801 N N . TRP A 1 355 ? -23.969 -30.422 -4.328 1 90.38 355 TRP A N 1
ATOM 2802 C CA . TRP A 1 355 ? -23.047 -31.547 -4.387 1 90.38 355 TRP A CA 1
ATOM 2803 C C . TRP A 1 355 ? -23.578 -32.625 -5.312 1 90.38 355 TRP A C 1
ATOM 2805 O O . TRP A 1 355 ? -24.75 -33 -5.246 1 90.38 355 TRP A O 1
ATOM 2815 N N . SER A 1 356 ? -22.812 -32.938 -6.293 1 91 356 SER A N 1
ATOM 2816 C CA . SER A 1 356 ? -23 -34.125 -7.121 1 91 356 SER A CA 1
ATOM 2817 C C . SER A 1 356 ? -21.781 -35.062 -7.047 1 91 356 SER A C 1
ATOM 2819 O O . SER A 1 356 ? -20.719 -34.719 -7.562 1 91 356 SER A O 1
ATOM 2821 N N . TRP A 1 357 ? -21.844 -36.25 -6.496 1 90.94 357 TRP A N 1
ATOM 2822 C CA . TRP A 1 357 ? -20.734 -37.188 -6.293 1 90.94 357 TRP A CA 1
ATOM 2823 C C . TRP A 1 357 ? -20.125 -37.594 -7.625 1 90.94 357 TRP A C 1
ATOM 2825 O O . TRP A 1 357 ? -18.891 -37.625 -7.766 1 90.94 357 TRP A O 1
ATOM 2835 N N . ALA A 1 358 ? -20.938 -37.812 -8.539 1 91.62 358 ALA A N 1
ATOM 2836 C CA . ALA A 1 358 ? -20.438 -38.281 -9.828 1 91.62 358 ALA A CA 1
ATOM 2837 C C . ALA A 1 358 ? -19.641 -37.219 -10.547 1 91.62 358 ALA A C 1
ATOM 2839 O O . ALA A 1 358 ? -18.531 -37.438 -11 1 91.62 358 ALA A O 1
ATOM 2840 N N . TYR A 1 359 ? -20.188 -36.062 -10.562 1 93.88 359 TYR A N 1
ATOM 2841 C CA . TYR A 1 359 ? -19.531 -35 -11.297 1 93.88 359 TYR A CA 1
ATOM 2842 C C . TYR A 1 359 ? -18.203 -34.625 -10.633 1 93.88 359 TYR A C 1
ATOM 2844 O O . TYR A 1 359 ? -17.203 -34.438 -11.32 1 93.88 359 TYR A O 1
ATOM 2852 N N . VAL A 1 360 ? -18.094 -34.562 -9.32 1 94.19 360 VAL A N 1
ATOM 2853 C CA . VAL A 1 360 ? -16.906 -34.156 -8.594 1 94.19 360 VAL A CA 1
ATOM 2854 C C . VAL A 1 360 ? -15.836 -35.25 -8.688 1 94.19 360 VAL A C 1
ATOM 2856 O O . VAL A 1 360 ? -14.672 -34.938 -8.961 1 94.19 360 VAL A O 1
ATOM 2859 N N . LEU A 1 361 ? -16.188 -36.469 -8.586 1 95.12 361 LEU A N 1
ATOM 2860 C CA . LEU A 1 361 ? -15.227 -37.562 -8.602 1 95.12 361 LEU A CA 1
ATOM 2861 C C . LEU A 1 361 ? -14.664 -37.781 -10.008 1 95.12 361 LEU A C 1
ATOM 2863 O O . LEU A 1 361 ? -13.469 -38.062 -10.164 1 95.12 361 LEU A O 1
ATOM 2867 N N . PHE A 1 362 ? -15.484 -37.625 -10.953 1 95 362 PHE A N 1
ATOM 2868 C CA . PHE A 1 362 ? -15 -37.781 -12.32 1 95 362 PHE A CA 1
ATOM 2869 C C . PHE A 1 362 ? -14.133 -36.594 -12.727 1 95 362 PHE A C 1
ATOM 2871 O O . PHE A 1 362 ? -13.18 -36.75 -13.5 1 95 362 PHE A O 1
ATOM 2878 N N . THR A 1 363 ? -14.539 -35.406 -12.258 1 95.5 363 THR A N 1
ATOM 2879 C CA . THR A 1 363 ? -13.68 -34.25 -12.531 1 95.5 363 THR A CA 1
ATOM 2880 C C . THR A 1 363 ? -12.289 -34.469 -11.953 1 95.5 363 THR A C 1
ATOM 2882 O O . THR A 1 363 ? -11.281 -34.188 -12.617 1 95.5 363 THR A O 1
ATOM 2885 N N . LEU A 1 364 ? -12.211 -34.969 -10.734 1 95.44 364 LEU A N 1
ATOM 2886 C CA . LEU A 1 364 ? -10.938 -35.281 -10.094 1 95.44 364 LEU A CA 1
ATOM 2887 C C . LEU A 1 364 ? -10.172 -36.344 -10.867 1 95.44 364 LEU A C 1
ATOM 2889 O O . LEU A 1 364 ? -8.977 -36.188 -11.125 1 95.44 364 LEU A O 1
ATOM 2893 N N . LEU A 1 365 ? -10.844 -37.312 -11.281 1 96.12 365 LEU A N 1
ATOM 2894 C CA . LEU A 1 365 ? -10.211 -38.406 -12.008 1 96.12 365 LEU A CA 1
ATOM 2895 C C . LEU A 1 365 ? -9.672 -37.938 -13.352 1 96.12 365 LEU A C 1
ATOM 2897 O O . LEU A 1 365 ? -8.523 -38.219 -13.703 1 96.12 365 LEU A O 1
ATOM 2901 N N . PHE A 1 366 ? -10.461 -37.188 -14.055 1 96.06 366 PHE A N 1
ATOM 2902 C CA . PHE A 1 366 ? -10.055 -36.75 -15.383 1 96.06 366 PHE A CA 1
ATOM 2903 C C . PHE A 1 366 ? -8.961 -35.688 -15.297 1 96.06 366 PHE A C 1
ATOM 2905 O O . PHE A 1 366 ? -8.125 -35.594 -16.188 1 96.06 366 PHE A O 1
ATOM 2912 N N . ALA A 1 367 ? -9.008 -34.875 -14.211 1 94.38 367 ALA A N 1
ATOM 2913 C CA . ALA A 1 367 ? -7.934 -33.906 -14.039 1 94.38 367 ALA A CA 1
ATOM 2914 C C . ALA A 1 367 ? -6.586 -34.594 -13.883 1 94.38 367 ALA A C 1
ATOM 2916 O O . ALA A 1 367 ? -5.578 -34.156 -14.438 1 94.38 367 ALA A O 1
ATOM 2917 N N . PHE A 1 368 ? -6.531 -35.781 -13.234 1 94.44 368 PHE A N 1
ATOM 2918 C CA . PHE A 1 368 ? -5.297 -36.531 -13.023 1 94.44 368 PHE A CA 1
ATOM 2919 C C . PHE A 1 368 ? -4.902 -37.312 -14.281 1 94.44 368 PHE A C 1
ATOM 2921 O O . PHE A 1 368 ? -3.729 -37.344 -14.648 1 94.44 368 PHE A O 1
ATOM 2928 N N . VAL A 1 369 ? -5.863 -37.812 -14.93 1 95.62 369 VAL A N 1
ATOM 2929 C CA . VAL A 1 369 ? -5.59 -38.688 -16.078 1 95.62 369 VAL A CA 1
ATOM 2930 C C . VAL A 1 369 ? -5.09 -37.812 -17.25 1 95.62 369 VAL A C 1
ATOM 2932 O O . VAL A 1 369 ? -4.07 -38.156 -17.859 1 95.62 369 VAL A O 1
ATOM 2935 N N . TRP A 1 370 ? -5.789 -36.812 -17.5 1 95.56 370 TRP A N 1
ATOM 2936 C CA . TRP A 1 370 ? -5.406 -36 -18.656 1 95.56 370 TRP A CA 1
ATOM 2937 C C . TRP A 1 370 ? -4.094 -35.281 -18.391 1 95.56 370 TRP A C 1
ATOM 2939 O O . TRP A 1 370 ? -3.307 -35.031 -19.312 1 95.56 370 TRP A O 1
ATOM 2949 N N . ARG A 1 371 ? -3.785 -34.812 -17.172 1 94.19 371 ARG A N 1
ATOM 2950 C CA . ARG A 1 371 ? -2.492 -34.219 -16.859 1 94.19 371 ARG A CA 1
ATOM 2951 C C . ARG A 1 371 ? -1.368 -35.25 -16.984 1 94.19 371 ARG A C 1
ATOM 2953 O O . ARG A 1 371 ? -0.32 -34.938 -17.562 1 94.19 371 ARG A O 1
ATOM 2960 N N . GLY A 1 372 ? -1.606 -36.5 -16.469 1 93.94 372 GLY A N 1
ATOM 2961 C CA . GLY A 1 372 ? -0.603 -37.531 -16.562 1 93.94 372 GLY A CA 1
ATOM 2962 C C . GLY A 1 372 ? -0.292 -37.969 -17.984 1 93.94 372 GLY A C 1
ATOM 2963 O O . GLY A 1 372 ? 0.872 -37.969 -18.391 1 93.94 372 GLY A O 1
ATOM 2964 N N . ILE A 1 373 ? -1.316 -38.188 -18.719 1 95.19 373 ILE A N 1
ATOM 2965 C CA . ILE A 1 373 ? -1.138 -38.594 -20.109 1 95.19 373 ILE A CA 1
ATOM 2966 C C . ILE A 1 373 ? -0.571 -37.438 -20.922 1 95.19 373 ILE A C 1
ATOM 2968 O O . ILE A 1 373 ? 0.261 -37.656 -21.812 1 95.19 373 ILE A O 1
ATOM 2972 N N . GLY A 1 374 ? -1.074 -36.312 -20.641 1 93.56 374 GLY A N 1
ATOM 2973 C CA . GLY A 1 374 ? -0.575 -35.125 -21.344 1 93.56 374 GLY A CA 1
ATOM 2974 C C . GLY A 1 374 ? 0.914 -34.906 -21.156 1 93.56 374 GLY A C 1
ATOM 2975 O O . GLY A 1 374 ? 1.639 -34.688 -22.125 1 93.56 374 GLY A O 1
ATOM 2976 N N . MET A 1 375 ? 1.373 -35 -19.922 1 92.31 375 MET A N 1
ATOM 2977 C CA . MET A 1 375 ? 2.791 -34.781 -19.641 1 92.31 375 MET A CA 1
ATOM 2978 C C . MET A 1 375 ? 3.639 -35.875 -20.281 1 92.31 375 MET A C 1
ATOM 2980 O O . MET A 1 375 ? 4.742 -35.625 -20.766 1 92.31 375 MET A O 1
ATOM 2984 N N . LEU A 1 376 ? 3.154 -37.094 -20.359 1 93.12 376 LEU A N 1
ATOM 2985 C CA . LEU A 1 376 ? 3.883 -38.188 -20.969 1 93.12 376 LEU A CA 1
ATOM 2986 C C . LEU A 1 376 ? 3.988 -38.031 -22.469 1 93.12 376 LEU A C 1
ATOM 2988 O O . LEU A 1 376 ? 5.07 -38.156 -23.047 1 93.12 376 LEU A O 1
ATOM 2992 N N . VAL A 1 377 ? 2.918 -37.656 -23.062 1 94.38 377 VAL A N 1
ATOM 2993 C CA . VAL A 1 377 ? 2.885 -37.531 -24.516 1 94.38 377 VAL A CA 1
ATOM 2994 C C . VAL A 1 377 ? 3.688 -36.312 -24.953 1 94.38 377 VAL A C 1
ATOM 2996 O O . VAL A 1 377 ? 4.488 -36.375 -25.891 1 94.38 377 VAL A O 1
ATOM 2999 N N . LEU A 1 378 ? 3.488 -35.25 -24.281 1 95.06 378 LEU A N 1
ATOM 3000 C CA . LEU A 1 378 ? 4.16 -34 -24.656 1 95.06 378 LEU A CA 1
ATOM 3001 C C . LEU A 1 378 ? 5.664 -34.125 -24.438 1 95.06 378 LEU A C 1
ATOM 3003 O O . LEU A 1 378 ? 6.457 -33.562 -25.188 1 95.06 378 LEU A O 1
ATOM 3007 N N . THR A 1 379 ? 6.07 -34.781 -23.328 1 93.94 379 THR A N 1
ATOM 3008 C CA . THR A 1 379 ? 7.492 -34.938 -23.047 1 93.94 379 THR A CA 1
ATOM 3009 C C . THR A 1 379 ? 8.156 -35.844 -24.094 1 93.94 379 THR A C 1
ATOM 3011 O O . THR A 1 379 ? 9.305 -35.625 -24.469 1 93.94 379 THR A O 1
ATOM 3014 N N . GLN A 1 380 ? 7.441 -36.844 -24.625 1 92.38 380 GLN A N 1
ATOM 3015 C CA . GLN A 1 380 ? 7.988 -37.719 -25.656 1 92.38 380 GLN A CA 1
ATOM 3016 C C . GLN A 1 380 ? 8.219 -36.938 -26.969 1 92.38 380 GLN A C 1
ATOM 3018 O O . GLN A 1 380 ? 9.156 -37.219 -27.703 1 92.38 380 GLN A O 1
ATOM 3023 N N . ILE A 1 381 ? 7.48 -35.969 -27.172 1 92.88 381 ILE A N 1
ATOM 3024 C CA . ILE A 1 381 ? 7.594 -35.156 -28.391 1 92.88 381 ILE A CA 1
ATOM 3025 C C . ILE A 1 381 ? 8.742 -34.188 -28.25 1 92.88 381 ILE A C 1
ATOM 3027 O O . ILE A 1 381 ? 9.5 -33.938 -29.203 1 92.88 381 ILE A O 1
ATOM 3031 N N . ILE A 1 382 ? 8.93 -33.625 -27.094 1 91.25 382 ILE A N 1
ATOM 3032 C CA . ILE A 1 382 ? 9.883 -32.531 -26.953 1 91.25 382 ILE A CA 1
ATOM 3033 C C . ILE A 1 382 ? 11.25 -33.094 -26.547 1 91.25 382 ILE A C 1
ATOM 3035 O O . ILE A 1 382 ? 12.281 -32.469 -26.781 1 91.25 382 ILE A O 1
ATOM 3039 N N . ASN A 1 383 ? 11.359 -34.281 -25.953 1 90.06 383 ASN A N 1
ATOM 3040 C CA . ASN A 1 383 ? 12.586 -34.844 -25.422 1 90.06 383 ASN A CA 1
ATOM 3041 C C . ASN A 1 383 ? 13.672 -34.969 -26.484 1 90.06 383 ASN A C 1
ATOM 3043 O O . ASN A 1 383 ? 14.844 -34.688 -26.219 1 90.06 383 ASN A O 1
ATOM 3047 N N . PRO A 1 384 ? 13.32 -35.312 -27.703 1 88.25 384 PRO A N 1
ATOM 3048 C CA . PRO A 1 384 ? 14.375 -35.438 -28.719 1 88.25 384 PRO A CA 1
ATOM 3049 C C . PRO A 1 384 ? 14.953 -34.062 -29.094 1 88.25 384 PRO A C 1
ATOM 3051 O O . PRO A 1 384 ? 16.062 -34 -29.625 1 88.25 384 PRO A O 1
ATOM 3054 N N . PHE A 1 385 ? 14.305 -33.031 -28.812 1 84.94 385 PHE A N 1
ATOM 3055 C CA . PHE A 1 385 ? 14.758 -31.703 -29.188 1 84.94 385 PHE A CA 1
ATOM 3056 C C . PHE A 1 385 ? 15.531 -31.047 -28.047 1 84.94 385 PHE A C 1
ATOM 3058 O O . PHE A 1 385 ? 16.109 -29.984 -28.203 1 84.94 385 PHE A O 1
ATOM 3065 N N . ARG A 1 386 ? 15.602 -31.781 -26.938 1 85 386 ARG A N 1
ATOM 3066 C CA . ARG A 1 386 ? 16.266 -31.203 -25.781 1 85 386 ARG A CA 1
ATOM 3067 C C . ARG A 1 386 ? 17.672 -31.797 -25.609 1 85 386 ARG A C 1
ATOM 3069 O O . ARG A 1 386 ? 17.906 -32.938 -25.984 1 85 386 ARG A O 1
ATOM 3076 N N . THR A 1 387 ? 18.531 -30.859 -25 1 76.19 387 THR A N 1
ATOM 3077 C CA . THR A 1 387 ? 19.875 -31.312 -24.719 1 76.19 387 THR A CA 1
ATOM 3078 C C . THR A 1 387 ? 19.891 -32.25 -23.516 1 76.19 387 THR A C 1
ATOM 3080 O O . THR A 1 387 ? 20.516 -33.312 -23.547 1 76.19 387 THR A O 1
ATOM 3083 N N . ILE A 1 388 ? 19.156 -31.781 -22.531 1 78.44 388 ILE A N 1
ATOM 3084 C CA . ILE A 1 388 ? 19.031 -32.625 -21.359 1 78.44 388 ILE A CA 1
ATOM 3085 C C . ILE A 1 388 ? 17.641 -33.25 -21.297 1 78.44 388 ILE A C 1
ATOM 3087 O O . ILE A 1 388 ? 16.656 -32.531 -21.094 1 78.44 388 ILE A O 1
ATOM 3091 N N . GLN A 1 389 ? 17.641 -34.469 -21.484 1 84.25 389 GLN A N 1
ATOM 3092 C CA . GLN A 1 389 ? 16.375 -35.156 -21.578 1 84.25 389 GLN A CA 1
ATOM 3093 C C . GLN A 1 389 ? 15.797 -35.438 -20.188 1 84.25 389 GLN A C 1
ATOM 3095 O O . GLN A 1 389 ? 16.547 -35.625 -19.219 1 84.25 389 GLN A O 1
ATOM 3100 N N . PHE A 1 390 ? 14.469 -35.438 -20.172 1 88.25 390 PHE A N 1
ATOM 3101 C CA . PHE A 1 390 ? 13.758 -35.75 -18.938 1 88.25 390 PHE A CA 1
ATOM 3102 C C . PHE A 1 390 ? 13.477 -37.25 -18.844 1 88.25 390 PHE A C 1
ATOM 3104 O O . PHE A 1 390 ? 12.977 -37.875 -19.797 1 88.25 390 PHE A O 1
ATOM 3111 N N . ASN A 1 391 ? 13.812 -37.781 -17.719 1 88.5 391 ASN A N 1
ATOM 3112 C CA . ASN A 1 391 ? 13.523 -39.188 -17.469 1 88.5 391 ASN A CA 1
ATOM 3113 C C . ASN A 1 391 ? 12.094 -39.375 -16.969 1 88.5 391 ASN A C 1
ATOM 3115 O O . ASN A 1 391 ? 11.367 -38.406 -16.766 1 88.5 391 ASN A O 1
ATOM 3119 N N . PHE A 1 392 ? 11.734 -40.656 -16.844 1 89.38 392 PHE A N 1
ATOM 3120 C CA . PHE A 1 392 ? 10.375 -40.969 -16.422 1 89.38 392 PHE A CA 1
ATOM 3121 C C . PHE A 1 392 ? 10.133 -40.5 -14.992 1 89.38 392 PHE A C 1
ATOM 3123 O O . PHE A 1 392 ? 9.016 -40.125 -14.641 1 89.38 392 PHE A O 1
ATOM 3130 N N . LYS A 1 393 ? 11.125 -40.438 -14.219 1 88.62 393 LYS A N 1
ATOM 3131 C CA . LYS A 1 393 ? 10.992 -39.969 -12.844 1 88.62 393 LYS A CA 1
ATOM 3132 C C . LYS A 1 393 ? 10.75 -38.469 -12.805 1 88.62 393 LYS A C 1
ATOM 3134 O O . LYS A 1 393 ? 9.945 -37.969 -12.008 1 88.62 393 LYS A O 1
ATOM 3139 N N . ASP A 1 394 ? 11.453 -37.812 -13.742 1 89 394 ASP A N 1
ATOM 3140 C CA . ASP A 1 394 ? 11.25 -36.375 -13.844 1 89 394 ASP A CA 1
ATOM 3141 C C . ASP A 1 394 ? 9.844 -36.031 -14.344 1 89 394 ASP A C 1
ATOM 3143 O O . ASP A 1 394 ? 9.219 -35.094 -13.883 1 89 394 ASP A O 1
ATOM 3147 N N . GLN A 1 395 ? 9.398 -36.875 -15.266 1 90.62 395 GLN A N 1
ATOM 3148 C CA . GLN A 1 395 ? 8.07 -36.656 -15.82 1 90.62 395 GLN A CA 1
ATOM 3149 C C . GLN A 1 395 ? 6.984 -36.875 -14.773 1 90.62 395 GLN A C 1
ATOM 3151 O O . GLN A 1 395 ? 5.961 -36.188 -14.773 1 90.62 395 GLN A O 1
ATOM 3156 N N . PHE A 1 396 ? 7.227 -37.812 -13.945 1 89.88 396 PHE A N 1
ATOM 3157 C CA . PHE A 1 396 ? 6.285 -38.062 -12.852 1 89.88 396 PHE A CA 1
ATOM 3158 C C . PHE A 1 396 ? 6.246 -36.875 -11.891 1 89.88 396 PHE A C 1
ATOM 3160 O O . PHE A 1 396 ? 5.18 -36.531 -11.391 1 89.88 396 PHE A O 1
ATOM 3167 N N . GLY A 1 397 ? 7.41 -36.344 -11.633 1 86.5 397 GLY A N 1
ATOM 3168 C CA . GLY A 1 397 ? 7.461 -35.156 -10.805 1 86.5 397 GLY A CA 1
ATOM 3169 C C . GLY A 1 397 ? 6.727 -33.969 -11.414 1 86.5 397 GLY A C 1
ATOM 3170 O O . GLY A 1 397 ? 6.051 -33.219 -10.703 1 86.5 397 GLY A O 1
ATOM 3171 N N . LEU A 1 398 ? 6.812 -33.844 -12.703 1 89.19 398 LEU A N 1
ATOM 3172 C CA . LEU A 1 398 ? 6.129 -32.781 -13.414 1 89.19 398 LEU A CA 1
ATOM 3173 C C . LEU A 1 398 ? 4.617 -33 -13.383 1 89.19 398 LEU A C 1
ATOM 3175 O O . LEU A 1 398 ? 3.861 -32.031 -13.227 1 89.19 398 LEU A O 1
ATOM 3179 N N . ALA A 1 399 ? 4.242 -34.156 -13.539 1 91.31 399 ALA A N 1
ATOM 3180 C CA . ALA A 1 399 ? 2.816 -34.469 -13.562 1 91.31 399 ALA A CA 1
ATOM 3181 C C . ALA A 1 399 ? 2.209 -34.344 -12.164 1 91.31 399 ALA A C 1
ATOM 3183 O O . ALA A 1 399 ? 1.117 -33.812 -12 1 91.31 399 ALA A O 1
ATOM 3184 N N . TYR A 1 400 ? 2.93 -34.781 -11.148 1 90.31 400 TYR A N 1
ATOM 3185 C CA . TYR A 1 400 ? 2.406 -34.812 -9.789 1 90.31 400 TYR A CA 1
ATOM 3186 C C . TYR A 1 400 ? 2.51 -33.438 -9.148 1 90.31 400 TYR A C 1
ATOM 3188 O O . TYR A 1 400 ? 1.795 -33.125 -8.188 1 90.31 400 TYR A O 1
ATOM 3196 N N . GLY A 1 401 ? 3.383 -32.594 -9.664 1 85.56 401 GLY A N 1
ATOM 3197 C CA . GLY A 1 401 ? 3.578 -31.25 -9.109 1 85.56 401 GLY A CA 1
ATOM 3198 C C . GLY A 1 401 ? 2.523 -30.25 -9.555 1 85.56 401 GLY A C 1
ATOM 3199 O O . GLY A 1 401 ? 2.531 -29.094 -9.125 1 85.56 401 GLY A O 1
ATOM 3200 N N . GLY A 1 402 ? 1.556 -30.672 -10.281 1 86.12 402 GLY A N 1
ATOM 3201 C CA . GLY A 1 402 ? 0.527 -29.766 -10.773 1 86.12 402 GLY A CA 1
ATOM 3202 C C . GLY A 1 402 ? -0.652 -29.641 -9.828 1 86.12 402 GLY A C 1
ATOM 3203 O O . GLY A 1 402 ? -1.719 -30.203 -10.07 1 86.12 402 GLY A O 1
ATOM 3204 N N . LEU A 1 403 ? -0.5 -28.828 -8.789 1 88.25 403 LEU A N 1
ATOM 3205 C CA . LEU A 1 403 ? -1.585 -28.562 -7.848 1 88.25 403 LEU A CA 1
ATOM 3206 C C . LEU A 1 403 ? -2.482 -27.438 -8.352 1 88.25 403 LEU A C 1
ATOM 3208 O O . LEU A 1 403 ? -2.061 -26.625 -9.18 1 88.25 403 LEU A O 1
ATOM 3212 N N . ARG A 1 404 ? -3.678 -27.578 -7.934 1 88.62 404 ARG A N 1
ATOM 3213 C CA . ARG A 1 404 ? -4.598 -26.5 -8.258 1 88.62 404 ARG A CA 1
ATOM 3214 C C . ARG A 1 404 ? -4.648 -25.469 -7.125 1 88.62 404 ARG A C 1
ATOM 3216 O O . ARG A 1 404 ? -4.457 -25.812 -5.957 1 88.62 404 ARG A O 1
ATOM 3223 N N . GLY A 1 405 ? -4.809 -24.219 -7.492 1 85.25 405 GLY A N 1
ATOM 3224 C CA . GLY A 1 405 ? -4.656 -23.25 -6.414 1 85.25 405 GLY A CA 1
ATOM 3225 C C . GLY A 1 405 ? -5.457 -21.984 -6.637 1 85.25 405 GLY A C 1
ATOM 3226 O O . GLY A 1 405 ? -6.652 -22.031 -6.926 1 85.25 405 GLY A O 1
ATOM 3227 N N . ALA A 1 406 ? -4.711 -20.797 -6.504 1 82.25 406 ALA A N 1
ATOM 3228 C CA . ALA A 1 406 ? -5.281 -19.453 -6.328 1 82.25 406 ALA A CA 1
ATOM 3229 C C . ALA A 1 406 ? -6.039 -19.016 -7.578 1 82.25 406 ALA A C 1
ATOM 3231 O O . ALA A 1 406 ? -7.145 -18.484 -7.484 1 82.25 406 ALA A O 1
ATOM 3232 N N . ILE A 1 407 ? -5.516 -19.25 -8.711 1 87.56 407 ILE A N 1
ATOM 3233 C CA . ILE A 1 407 ? -6.145 -18.766 -9.938 1 87.56 407 ILE A CA 1
ATOM 3234 C C . ILE A 1 407 ? -7.422 -19.562 -10.211 1 87.56 407 ILE A C 1
ATOM 3236 O O . ILE A 1 407 ? -8.414 -19 -10.688 1 87.56 407 ILE A O 1
ATOM 3240 N N . CYS A 1 408 ? -7.414 -20.891 -9.969 1 90.88 408 CYS A N 1
ATOM 3241 C CA . CYS A 1 408 ? -8.617 -21.703 -10.094 1 90.88 408 CYS A CA 1
ATOM 3242 C C . CYS A 1 408 ? -9.734 -21.172 -9.203 1 90.88 408 CYS A C 1
ATOM 3244 O O . CYS A 1 408 ? -10.883 -21.047 -9.641 1 90.88 408 CYS A O 1
ATOM 3246 N N . PHE A 1 409 ? -9.359 -20.859 -8.078 1 88.44 409 PHE A N 1
ATOM 3247 C CA . PHE A 1 409 ? -10.305 -20.312 -7.105 1 88.44 409 PHE A CA 1
ATOM 3248 C C . PHE A 1 409 ? -10.844 -18.969 -7.574 1 88.44 409 PHE A C 1
ATOM 3250 O O . PHE A 1 409 ? -12.047 -18.719 -7.496 1 88.44 409 PHE A O 1
ATOM 3257 N N . ALA A 1 410 ? -10.055 -18.141 -8.023 1 86.25 410 ALA A N 1
ATOM 3258 C CA . ALA A 1 410 ? -10.477 -16.812 -8.445 1 86.25 410 ALA A CA 1
ATOM 3259 C C . ALA A 1 410 ? -11.391 -16.891 -9.672 1 86.25 410 ALA A C 1
ATOM 3261 O O . ALA A 1 410 ? -12.391 -16.172 -9.758 1 86.25 410 ALA A O 1
ATOM 3262 N N . LEU A 1 411 ? -11.133 -17.703 -10.578 1 88.19 411 LEU A N 1
ATOM 3263 C CA . LEU A 1 411 ? -11.875 -17.781 -11.836 1 88.19 411 LEU A CA 1
ATOM 3264 C C . LEU A 1 411 ? -13.266 -18.359 -11.594 1 88.19 411 LEU A C 1
ATOM 3266 O O . LEU A 1 411 ? -14.234 -17.953 -12.234 1 88.19 411 LEU A O 1
ATOM 3270 N N . VAL A 1 412 ? -13.352 -19.281 -10.711 1 90.44 412 VAL A N 1
ATOM 3271 C CA . VAL A 1 412 ? -14.641 -19.938 -10.508 1 90.44 412 VAL A CA 1
ATOM 3272 C C . VAL A 1 412 ? -15.641 -18.938 -9.922 1 90.44 412 VAL A C 1
ATOM 3274 O O . VAL A 1 412 ? -16.828 -19 -10.219 1 90.44 412 VAL A O 1
ATOM 3277 N N . PHE A 1 413 ? -15.203 -18.016 -9.195 1 85.94 413 PHE A N 1
ATOM 3278 C CA . PHE A 1 413 ? -16.109 -17.062 -8.562 1 85.94 413 PHE A CA 1
ATOM 3279 C C . PHE A 1 413 ? -16.438 -15.922 -9.516 1 85.94 413 PHE A C 1
ATOM 3281 O O . PHE A 1 413 ? -17.312 -15.109 -9.227 1 85.94 413 PHE A O 1
ATOM 3288 N N . THR A 1 414 ? -15.773 -15.898 -10.602 1 83.25 414 THR A N 1
ATOM 3289 C CA . THR A 1 414 ? -16.109 -14.898 -11.609 1 83.25 414 THR A CA 1
ATOM 3290 C C . THR A 1 414 ? -17.172 -15.43 -12.562 1 83.25 414 THR A C 1
ATOM 3292 O O . THR A 1 414 ? -17.656 -14.695 -13.43 1 83.25 414 THR A O 1
ATOM 3295 N N . LEU A 1 415 ? -17.594 -16.594 -12.398 1 87.81 415 LEU A N 1
ATOM 3296 C CA . LEU A 1 415 ? -18.625 -17.156 -13.25 1 87.81 415 LEU A CA 1
ATOM 3297 C C . LEU A 1 415 ? -19.906 -16.359 -13.156 1 87.81 415 LEU A C 1
ATOM 3299 O O . LEU A 1 415 ? -20.344 -16 -12.055 1 87.81 415 LEU A O 1
ATOM 3303 N N . PRO A 1 416 ? -20.422 -15.977 -14.289 1 81.69 416 PRO A N 1
ATOM 3304 C CA . PRO A 1 416 ? -21.656 -15.203 -14.266 1 81.69 416 PRO A CA 1
ATOM 3305 C C . PRO A 1 416 ? -22.828 -15.977 -13.688 1 81.69 416 PRO A C 1
ATOM 3307 O O . PRO A 1 416 ? -22.797 -17.219 -13.648 1 81.69 416 PRO A O 1
ATOM 3310 N N . ASP A 1 417 ? -23.812 -15.305 -13.328 1 79.31 417 ASP A N 1
ATOM 3311 C CA . ASP A 1 417 ? -24.969 -15.898 -12.68 1 79.31 417 ASP A CA 1
ATOM 3312 C C . ASP A 1 417 ? -25.891 -16.578 -13.703 1 79.31 417 ASP A C 1
ATOM 3314 O O . ASP A 1 417 ? -26.75 -17.375 -13.336 1 79.31 417 ASP A O 1
ATOM 3318 N N . ASN A 1 418 ? -25.594 -16.312 -14.922 1 80.12 418 ASN A N 1
ATOM 3319 C CA . ASN A 1 418 ? -26.469 -16.859 -15.945 1 80.12 418 ASN A CA 1
ATOM 3320 C C . ASN A 1 418 ? -26.203 -18.344 -16.172 1 80.12 418 ASN A C 1
ATOM 3322 O O . ASN A 1 418 ? -26.984 -19.016 -16.859 1 80.12 418 ASN A O 1
ATOM 3326 N N . ILE A 1 419 ? -25.203 -18.844 -15.516 1 83.25 419 ILE A N 1
ATOM 3327 C CA . ILE A 1 419 ? -24.875 -20.25 -15.68 1 83.25 419 ILE A CA 1
ATOM 3328 C C . ILE A 1 419 ? -25.766 -21.109 -14.773 1 83.25 419 ILE A C 1
ATOM 3330 O O . ILE A 1 419 ? -25.953 -20.781 -13.594 1 83.25 419 ILE A O 1
ATOM 3334 N N . ASN A 1 420 ? -26.422 -21.969 -15.328 1 78.56 420 ASN A N 1
ATOM 3335 C CA . ASN A 1 420 ? -27.422 -22.781 -14.656 1 78.56 420 ASN A CA 1
ATOM 3336 C C . ASN A 1 420 ? -26.859 -23.469 -13.422 1 78.56 420 ASN A C 1
ATOM 3338 O O . ASN A 1 420 ? -27.469 -23.453 -12.359 1 78.56 420 ASN A O 1
ATOM 3342 N N . ARG A 1 421 ? -25.719 -24.156 -13.555 1 88.38 421 ARG A N 1
ATOM 3343 C CA . ARG A 1 421 ? -25.156 -24.906 -12.438 1 88.38 421 ARG A CA 1
ATOM 3344 C C . ARG A 1 421 ? -23.875 -24.25 -11.93 1 88.38 421 ARG A C 1
ATOM 3346 O O . ARG A 1 421 ? -22.844 -24.906 -11.789 1 88.38 421 ARG A O 1
ATOM 3353 N N . ARG A 1 422 ? -23.969 -23.047 -11.578 1 89.88 422 ARG A N 1
ATOM 3354 C CA . ARG A 1 422 ? -22.828 -22.297 -11.078 1 89.88 422 ARG A CA 1
ATOM 3355 C C . ARG A 1 422 ? -22.359 -22.844 -9.734 1 89.88 422 ARG A C 1
ATOM 3357 O O . ARG A 1 422 ? -21.156 -22.984 -9.5 1 89.88 422 ARG A O 1
ATOM 3364 N N . ASN A 1 423 ? -23.297 -23.266 -8.891 1 91.62 423 ASN A N 1
ATOM 3365 C CA . ASN A 1 423 ? -22.953 -23.75 -7.559 1 91.62 423 ASN A CA 1
ATOM 3366 C C . ASN A 1 423 ? -22.266 -25.109 -7.617 1 91.62 423 ASN A C 1
ATOM 3368 O O . ASN A 1 423 ? -21.422 -25.422 -6.773 1 91.62 423 ASN A O 1
ATOM 3372 N N . LEU A 1 424 ? -22.641 -25.828 -8.617 1 93.19 424 LEU A N 1
ATOM 3373 C CA . LEU A 1 424 ? -21.984 -27.125 -8.789 1 93.19 424 LEU A CA 1
ATOM 3374 C C . LEU A 1 424 ? -20.531 -26.938 -9.211 1 93.19 424 LEU A C 1
ATOM 3376 O O . LEU A 1 424 ? -19.641 -27.641 -8.727 1 93.19 424 LEU A O 1
ATOM 3380 N N . PHE A 1 425 ? -20.281 -26 -10.086 1 93.69 425 PHE A N 1
ATOM 3381 C CA . PHE A 1 425 ? -18.922 -25.719 -10.547 1 93.69 425 PHE A CA 1
ATOM 3382 C C . PHE A 1 425 ? -18.062 -25.188 -9.414 1 93.69 425 PHE A C 1
ATOM 3384 O O . PHE A 1 425 ? -16.891 -25.531 -9.297 1 93.69 425 PHE A O 1
ATOM 3391 N N . VAL A 1 426 ? -18.688 -24.359 -8.609 1 92.75 426 VAL A N 1
ATOM 3392 C CA . VAL A 1 426 ? -17.953 -23.781 -7.48 1 92.75 426 VAL A CA 1
ATOM 3393 C C . VAL A 1 426 ? -17.609 -24.891 -6.484 1 92.75 426 VAL A C 1
ATOM 3395 O O . VAL A 1 426 ? -16.469 -24.969 -6.012 1 92.75 426 VAL A O 1
ATOM 3398 N N . THR A 1 427 ? -18.516 -25.734 -6.223 1 94.44 427 THR A N 1
ATOM 3399 C CA . THR A 1 427 ? -18.297 -26.828 -5.281 1 94.44 427 THR A CA 1
ATOM 3400 C C . THR A 1 427 ? -17.25 -27.797 -5.82 1 94.44 427 THR A C 1
ATOM 3402 O O . THR A 1 427 ? -16.359 -28.25 -5.082 1 94.44 427 THR A O 1
ATOM 3405 N N . ALA A 1 428 ? -17.359 -28.094 -7.074 1 94.69 428 ALA A N 1
ATOM 3406 C CA . ALA A 1 428 ? -16.391 -29.016 -7.68 1 94.69 428 ALA A CA 1
ATOM 3407 C C . ALA A 1 428 ? -14.992 -28.406 -7.672 1 94.69 428 ALA A C 1
ATOM 3409 O O . ALA A 1 428 ? -14.008 -29.125 -7.434 1 94.69 428 ALA A O 1
ATOM 3410 N N . SER A 1 429 ? -14.875 -27.141 -7.969 1 94.44 429 SER A N 1
ATOM 3411 C CA . SER A 1 429 ? -13.57 -26.484 -7.977 1 94.44 429 SER A CA 1
ATOM 3412 C C . SER A 1 429 ? -12.961 -26.469 -6.582 1 94.44 429 SER A C 1
ATOM 3414 O O . SER A 1 429 ? -11.766 -26.719 -6.422 1 94.44 429 SER A O 1
ATOM 3416 N N . ILE A 1 430 ? -13.727 -26.172 -5.574 1 93.31 430 ILE A N 1
ATOM 3417 C CA . ILE A 1 430 ? -13.234 -26.141 -4.203 1 93.31 430 ILE A CA 1
ATOM 3418 C C . ILE A 1 430 ? -12.797 -27.531 -3.775 1 93.31 430 ILE A C 1
ATOM 3420 O O . ILE A 1 430 ? -11.758 -27.703 -3.127 1 93.31 430 ILE A O 1
ATOM 3424 N N . ALA A 1 431 ? -13.57 -28.469 -4.184 1 94.62 431 ALA A N 1
ATOM 3425 C CA . ALA A 1 431 ? -13.242 -29.844 -3.826 1 94.62 431 ALA A CA 1
ATOM 3426 C C . ALA A 1 431 ? -11.922 -30.281 -4.449 1 94.62 431 ALA A C 1
ATOM 3428 O O . ALA A 1 431 ? -11.094 -30.906 -3.787 1 94.62 431 ALA A O 1
ATOM 3429 N N . ILE A 1 432 ? -11.758 -29.953 -5.66 1 94.88 432 ILE A N 1
ATOM 3430 C CA . ILE A 1 432 ? -10.531 -30.359 -6.348 1 94.88 432 ILE A CA 1
ATOM 3431 C C . ILE A 1 432 ? -9.344 -29.609 -5.754 1 94.88 432 ILE A C 1
ATOM 3433 O O . ILE A 1 432 ? -8.258 -30.188 -5.602 1 94.88 432 ILE A O 1
ATOM 3437 N N . ILE A 1 433 ? -9.469 -28.359 -5.402 1 93.94 433 ILE A N 1
ATOM 3438 C CA . ILE A 1 433 ? -8.383 -27.562 -4.824 1 93.94 433 ILE A CA 1
ATOM 3439 C C . ILE A 1 433 ? -7.984 -28.156 -3.473 1 93.94 433 ILE A C 1
ATOM 3441 O O . ILE A 1 433 ? -6.801 -28.359 -3.207 1 93.94 433 ILE A O 1
ATOM 3445 N N . ILE A 1 434 ? -9 -28.453 -2.646 1 92.94 434 ILE A N 1
ATOM 3446 C CA . ILE A 1 434 ? -8.727 -29 -1.317 1 92.94 434 ILE A CA 1
ATOM 3447 C C . ILE A 1 434 ? -8.078 -30.375 -1.439 1 92.94 434 ILE A C 1
ATOM 3449 O O . ILE A 1 434 ? -7.121 -30.688 -0.728 1 92.94 434 ILE A O 1
ATOM 3453 N N . PHE A 1 435 ? -8.547 -31.125 -2.375 1 93.5 435 PHE A N 1
ATOM 3454 C CA . PHE A 1 435 ? -8.008 -32.469 -2.559 1 93.5 435 PHE A CA 1
ATOM 3455 C C . PHE A 1 435 ? -6.562 -32.406 -3.041 1 93.5 435 PHE A C 1
ATOM 3457 O O . PHE A 1 435 ? -5.691 -33.094 -2.51 1 93.5 435 PHE A O 1
ATOM 3464 N N . THR A 1 436 ? -6.258 -31.609 -4.004 1 93.5 436 THR A N 1
ATOM 3465 C CA . THR A 1 436 ? -4.918 -31.531 -4.574 1 93.5 436 THR A CA 1
ATOM 3466 C C . THR A 1 436 ? -3.943 -30.906 -3.586 1 93.5 436 THR A C 1
ATOM 3468 O O . THR A 1 436 ? -2.809 -31.359 -3.443 1 93.5 436 THR A O 1
ATOM 3471 N N . VAL A 1 437 ? -4.34 -29.891 -2.902 1 91.38 437 VAL A N 1
ATOM 3472 C CA . VAL A 1 437 ? -3.438 -29.203 -1.985 1 91.38 437 VAL A CA 1
ATOM 3473 C C . VAL A 1 437 ? -3.154 -30.094 -0.772 1 91.38 437 VAL A C 1
ATOM 3475 O O . VAL A 1 437 ? -2.021 -30.156 -0.292 1 91.38 437 VAL A O 1
ATOM 3478 N N . PHE A 1 438 ? -4.133 -30.859 -0.257 1 92.44 438 PHE A N 1
ATOM 3479 C CA . PHE A 1 438 ? -3.953 -31.656 0.955 1 92.44 438 PHE A CA 1
ATOM 3480 C C . PHE A 1 438 ? -3.287 -32.969 0.637 1 92.44 438 PHE A C 1
ATOM 3482 O O . PHE A 1 438 ? -2.312 -33.375 1.288 1 92.44 438 PHE A O 1
ATOM 3489 N N . ILE A 1 439 ? -3.781 -33.594 -0.359 1 91.81 439 ILE A N 1
ATOM 3490 C CA . ILE A 1 439 ? -3.264 -34.906 -0.641 1 91.81 439 ILE A CA 1
ATOM 3491 C C . ILE A 1 439 ? -1.976 -34.812 -1.454 1 91.81 439 ILE A C 1
ATOM 3493 O O . ILE A 1 439 ? -0.94 -35.375 -1.064 1 91.81 439 ILE A O 1
ATOM 3497 N N . GLN A 1 440 ? -2.02 -34.125 -2.498 1 91.19 440 GLN A N 1
ATOM 3498 C CA . GLN A 1 440 ? -0.825 -34 -3.33 1 91.19 440 GLN A CA 1
ATOM 3499 C C . GLN A 1 440 ? 0.226 -33.125 -2.668 1 91.19 440 GLN A C 1
ATOM 3501 O O . GLN A 1 440 ? 1.427 -33.375 -2.809 1 91.19 440 GLN A O 1
ATOM 3506 N N . GLY A 1 441 ? -0.191 -32.156 -1.984 1 87 441 GLY A N 1
ATOM 3507 C CA . GLY A 1 441 ? 0.764 -31.266 -1.329 1 87 441 GLY A CA 1
ATOM 3508 C C . GLY A 1 441 ? 1.538 -31.953 -0.217 1 87 441 GLY A C 1
ATOM 3509 O O . GLY A 1 441 ? 2.752 -31.766 -0.098 1 87 441 GLY A O 1
ATOM 3510 N N . ILE A 1 442 ? 0.887 -32.812 0.494 1 88.75 442 ILE A N 1
ATOM 3511 C CA . ILE A 1 442 ? 1.522 -33.5 1.617 1 88.75 442 ILE A CA 1
ATOM 3512 C C . ILE A 1 442 ? 2.309 -34.688 1.112 1 88.75 442 ILE A C 1
ATOM 3514 O O . ILE A 1 442 ? 3.383 -35 1.631 1 88.75 442 ILE A O 1
ATOM 3518 N N . SER A 1 443 ? 1.892 -35.25 0.073 1 91.5 443 SER A N 1
ATOM 3519 C CA . SER A 1 443 ? 2.5 -36.5 -0.391 1 91.5 443 SER A CA 1
ATOM 3520 C C . SER A 1 443 ? 3.672 -36.219 -1.328 1 91.5 443 SER A C 1
ATOM 3522 O O . SER A 1 443 ? 4.457 -37.125 -1.631 1 91.5 443 SER A O 1
ATOM 3524 N N . ILE A 1 444 ? 3.805 -35.031 -1.748 1 88 444 ILE A N 1
ATOM 3525 C CA . ILE A 1 444 ? 4.84 -34.719 -2.736 1 88 444 ILE A CA 1
ATOM 3526 C C . ILE A 1 444 ? 6.219 -34.938 -2.117 1 88 444 ILE A C 1
ATOM 3528 O O . ILE A 1 444 ? 7.133 -35.438 -2.773 1 88 444 ILE A O 1
ATOM 3532 N N . ARG A 1 445 ? 6.484 -34.562 -0.897 1 87.38 445 ARG A N 1
ATOM 3533 C CA . ARG A 1 445 ? 7.793 -34.656 -0.26 1 87.38 445 ARG A CA 1
ATOM 3534 C C . ARG A 1 445 ? 8.219 -36.125 -0.109 1 87.38 445 ARG A C 1
ATOM 3536 O O . ARG A 1 445 ? 9.281 -36.5 -0.597 1 87.38 445 ARG A O 1
ATOM 3543 N N . PRO A 1 446 ? 7.406 -36.938 0.454 1 87.75 446 PRO A N 1
ATOM 3544 C CA . PRO A 1 446 ? 7.824 -38.344 0.585 1 87.75 446 PRO A CA 1
ATOM 3545 C C . PRO A 1 446 ? 7.953 -39.062 -0.762 1 87.75 446 PRO A C 1
ATOM 3547 O O . PRO A 1 446 ? 8.812 -39.938 -0.926 1 87.75 446 PRO A O 1
ATOM 3550 N N . ILE A 1 447 ? 7.18 -38.719 -1.694 1 88.38 447 ILE A N 1
ATOM 3551 C CA . ILE A 1 447 ? 7.223 -39.375 -3.002 1 88.38 447 ILE A CA 1
ATOM 3552 C C . ILE A 1 447 ? 8.516 -39 -3.721 1 88.38 447 ILE A C 1
ATOM 3554 O O . ILE A 1 447 ? 9.172 -39.875 -4.312 1 88.38 447 ILE A O 1
ATOM 3558 N N . VAL A 1 448 ? 8.883 -37.719 -3.648 1 84.44 448 VAL A N 1
ATOM 3559 C CA . VAL A 1 448 ? 10.094 -37.25 -4.316 1 84.44 448 VAL A CA 1
ATOM 3560 C C . VAL A 1 448 ? 11.32 -37.875 -3.641 1 84.44 448 VAL A C 1
ATOM 3562 O O . VAL A 1 448 ? 12.305 -38.219 -4.309 1 84.44 448 VAL A O 1
ATOM 3565 N N . GLU A 1 449 ? 11.25 -37.969 -2.363 1 83.88 449 GLU A N 1
ATOM 3566 C CA . GLU A 1 449 ? 12.359 -38.594 -1.638 1 83.88 449 GLU A CA 1
ATOM 3567 C C . GLU A 1 449 ? 12.469 -40.094 -1.946 1 83.88 449 GLU A C 1
ATOM 3569 O O . GLU A 1 449 ? 13.57 -40.625 -2.047 1 83.88 449 GLU A O 1
ATOM 3574 N N . TYR A 1 450 ? 11.336 -40.656 -2.145 1 86 450 TYR A N 1
ATOM 3575 C CA . TYR A 1 450 ? 11.32 -42.094 -2.414 1 86 450 TYR A CA 1
ATOM 3576 C C . TYR A 1 450 ? 11.805 -42.375 -3.832 1 86 450 TYR A C 1
ATOM 3578 O O . TYR A 1 450 ? 12.539 -43.344 -4.059 1 86 450 TYR A O 1
ATOM 3586 N N . ILE A 1 451 ? 11.383 -41.625 -4.773 1 83.56 451 ILE A N 1
ATOM 3587 C CA . ILE A 1 451 ? 11.719 -41.875 -6.172 1 83.56 451 ILE A CA 1
ATOM 3588 C C . ILE A 1 451 ? 13.141 -41.375 -6.449 1 83.56 451 ILE A C 1
ATOM 3590 O O . ILE A 1 451 ? 13.766 -41.812 -7.426 1 83.56 451 ILE A O 1
ATOM 3594 N N . ASN A 1 452 ? 13.797 -40.688 -5.539 1 76.12 452 ASN A N 1
ATOM 3595 C CA . ASN A 1 452 ? 15.164 -40.188 -5.664 1 76.12 452 ASN A CA 1
ATOM 3596 C C . ASN A 1 452 ? 15.367 -39.438 -6.973 1 76.12 452 ASN A C 1
ATOM 3598 O O . ASN A 1 452 ? 16.156 -39.875 -7.82 1 76.12 452 ASN A O 1
ATOM 3602 N N . ILE A 1 453 ? 14.656 -38.406 -7.129 1 69.25 453 ILE A N 1
ATOM 3603 C CA . ILE A 1 453 ? 14.797 -37.562 -8.305 1 69.25 453 ILE A CA 1
ATOM 3604 C C . ILE A 1 453 ? 16.188 -36.938 -8.328 1 69.25 453 ILE A C 1
ATOM 3606 O O . ILE A 1 453 ? 16.828 -36.781 -7.277 1 69.25 453 ILE A O 1
ATOM 3610 N N . ARG A 1 454 ? 16.781 -36.75 -9.43 1 69.94 454 ARG A N 1
ATOM 3611 C CA . ARG A 1 454 ? 18.125 -36.25 -9.633 1 69.94 454 ARG A CA 1
ATOM 3612 C C . ARG A 1 454 ? 18.328 -34.938 -8.875 1 69.94 454 ARG A C 1
ATOM 3614 O O . ARG A 1 454 ? 17.516 -34.031 -8.969 1 69.94 454 ARG A O 1
ATOM 3621 N N . ARG A 1 455 ? 19.203 -34.938 -7.871 1 70.69 455 ARG A N 1
ATOM 3622 C CA . ARG A 1 455 ? 19.531 -33.75 -7.07 1 70.69 455 ARG A CA 1
ATOM 3623 C C . ARG A 1 455 ? 20.672 -32.969 -7.711 1 70.69 455 ARG A C 1
ATOM 3625 O O . ARG A 1 455 ? 21.453 -33.5 -8.492 1 70.69 455 ARG A O 1
ATOM 3632 N N . THR A 1 456 ? 20.5 -31.609 -7.664 1 62.94 456 THR A N 1
ATOM 3633 C CA . THR A 1 456 ? 21.594 -30.766 -8.148 1 62.94 456 THR A CA 1
ATOM 3634 C C . THR A 1 456 ? 22.875 -31.047 -7.371 1 62.94 456 THR A C 1
ATOM 3636 O O . THR A 1 456 ? 22.859 -31.125 -6.141 1 62.94 456 THR A O 1
ATOM 3639 N N . ASN A 1 457 ? 23.781 -31.734 -7.957 1 47.41 457 ASN A N 1
ATOM 3640 C CA . ASN A 1 457 ? 25.109 -31.844 -7.336 1 47.41 457 ASN A CA 1
ATOM 3641 C C . ASN A 1 457 ? 25.625 -30.484 -6.895 1 47.41 457 ASN A C 1
ATOM 3643 O O . ASN A 1 457 ? 26 -29.656 -7.73 1 47.41 457 ASN A O 1
ATOM 3647 N N . LYS A 1 458 ? 25.109 -29.891 -5.898 1 45.72 458 LYS A N 1
ATOM 3648 C CA . LYS A 1 458 ? 25.688 -28.656 -5.367 1 45.72 458 LYS A CA 1
ATOM 3649 C C . LYS A 1 458 ? 27.203 -28.797 -5.184 1 45.72 458 LYS A C 1
ATOM 3651 O O . LYS A 1 458 ? 27.656 -29.281 -4.152 1 45.72 458 LYS A O 1
ATOM 3656 N N . ASP A 1 459 ? 28.031 -29.25 -6.023 1 40.34 459 ASP A N 1
ATOM 3657 C CA . ASP A 1 459 ? 29.453 -29.156 -5.734 1 40.34 459 ASP A CA 1
ATOM 3658 C C . ASP A 1 459 ? 29.828 -27.766 -5.242 1 40.34 459 ASP A C 1
ATOM 3660 O O . ASP A 1 459 ? 29.562 -26.766 -5.922 1 40.34 459 ASP A O 1
ATOM 3664 N N . LEU A 1 460 ? 29.969 -27.469 -3.998 1 38.56 460 LEU A N 1
ATOM 3665 C CA . LEU A 1 460 ? 30.531 -26.344 -3.283 1 38.56 460 LEU A CA 1
ATOM 3666 C C . LEU A 1 460 ? 31.547 -25.594 -4.16 1 38.56 460 LEU A C 1
ATOM 3668 O O . LEU A 1 460 ? 31.891 -24.453 -3.871 1 38.56 460 LEU A O 1
ATOM 3672 N N . ASN A 1 461 ? 32.406 -26.25 -4.926 1 37.5 461 ASN A N 1
ATOM 3673 C CA . ASN A 1 461 ? 33.469 -25.656 -5.746 1 37.5 461 ASN A CA 1
ATOM 3674 C C . ASN A 1 461 ? 32.875 -24.734 -6.824 1 37.5 461 ASN A C 1
ATOM 3676 O O . ASN A 1 461 ? 33.562 -24.359 -7.762 1 37.5 461 ASN A O 1
ATOM 3680 N N . THR A 1 462 ? 31.672 -24.547 -6.883 1 38.34 462 THR A N 1
ATOM 3681 C CA . THR A 1 462 ? 30.891 -23.906 -7.938 1 38.34 462 THR A CA 1
ATOM 3682 C C . THR A 1 462 ? 31.016 -22.375 -7.863 1 38.34 462 THR A C 1
ATOM 3684 O O . THR A 1 462 ? 30.672 -21.672 -8.812 1 38.34 462 THR A O 1
ATOM 3687 N N . ILE A 1 463 ? 31.328 -21.891 -6.75 1 37.44 463 ILE A N 1
ATOM 3688 C CA . ILE A 1 463 ? 31.641 -20.469 -6.812 1 37.44 463 ILE A CA 1
ATOM 3689 C C . ILE A 1 463 ? 32.781 -20.234 -7.801 1 37.44 463 ILE A C 1
ATOM 3691 O O . ILE A 1 463 ? 32.75 -19.281 -8.586 1 37.44 463 ILE A O 1
ATOM 3695 N N . ASN A 1 464 ? 33.906 -21.094 -7.738 1 35.88 464 ASN A N 1
ATOM 3696 C CA . ASN A 1 464 ? 35.031 -21.031 -8.68 1 35.88 464 ASN A CA 1
ATOM 3697 C C . ASN A 1 464 ? 34.594 -21.375 -10.094 1 35.88 464 ASN A C 1
ATOM 3699 O O . ASN A 1 464 ? 35.062 -20.781 -11.062 1 35.88 464 ASN A O 1
ATOM 3703 N N . VAL A 1 465 ? 33.719 -22.312 -10.312 1 39.97 465 VAL A N 1
ATOM 3704 C CA . VAL A 1 465 ? 33.25 -22.703 -11.641 1 39.97 465 VAL A CA 1
ATOM 3705 C C . VAL A 1 465 ? 32.25 -21.672 -12.164 1 39.97 465 VAL A C 1
ATOM 3707 O O . VAL A 1 465 ? 32.25 -21.375 -13.367 1 39.97 465 VAL A O 1
ATOM 3710 N N . GLU A 1 466 ? 31.547 -21.047 -11.336 1 40.78 466 GLU A N 1
ATOM 3711 C CA . GLU A 1 466 ? 30.672 -19.969 -11.805 1 40.78 466 GLU A CA 1
ATOM 3712 C C . GLU A 1 466 ? 31.469 -18.781 -12.305 1 40.78 466 GLU A C 1
ATOM 3714 O O . GLU A 1 466 ? 31.125 -18.156 -13.312 1 40.78 466 GLU A O 1
ATOM 3719 N N . VAL A 1 467 ? 32.562 -18.453 -11.68 1 38.56 467 VAL A N 1
ATOM 3720 C CA . VAL A 1 467 ? 33.531 -17.5 -12.227 1 38.56 467 VAL A CA 1
ATOM 3721 C C . VAL A 1 467 ? 34.125 -18.031 -13.531 1 38.56 467 VAL A C 1
ATOM 3723 O O . VAL A 1 467 ? 34.25 -17.297 -14.508 1 38.56 467 VAL A O 1
ATOM 3726 N N . HIS A 1 468 ? 34.531 -19.297 -13.562 1 34.75 468 HIS A N 1
ATOM 3727 C CA . HIS A 1 468 ? 35.094 -19.891 -14.781 1 34.75 468 HIS A CA 1
ATOM 3728 C C . HIS A 1 468 ? 34.031 -20.062 -15.844 1 34.75 468 HIS A C 1
ATOM 3730 O O . HIS A 1 468 ? 34.281 -19.891 -17.031 1 34.75 468 HIS A O 1
ATOM 3736 N N . THR A 1 469 ? 32.812 -20.375 -15.508 1 37.47 469 THR A N 1
ATOM 3737 C CA . THR A 1 469 ? 31.766 -20.547 -16.516 1 37.47 469 THR A CA 1
ATOM 3738 C C . THR A 1 469 ? 31.312 -19.203 -17.062 1 37.47 469 THR A C 1
ATOM 3740 O O . THR A 1 469 ? 31.062 -19.062 -18.25 1 37.47 469 THR A O 1
ATOM 3743 N N . ARG A 1 470 ? 31.25 -18.172 -16.266 1 42.06 470 ARG A N 1
ATOM 3744 C CA . ARG A 1 470 ? 30.984 -16.859 -16.828 1 42.06 470 ARG A CA 1
ATOM 3745 C C . ARG A 1 470 ? 32.156 -16.391 -17.688 1 42.06 470 ARG A C 1
ATOM 3747 O O . ARG A 1 470 ? 31.953 -15.75 -18.719 1 42.06 470 ARG A O 1
ATOM 3754 N N . MET A 1 471 ? 33.375 -16.672 -17.297 1 39.31 471 MET A N 1
ATOM 3755 C CA . MET A 1 471 ? 34.5 -16.453 -18.188 1 39.31 471 MET A CA 1
ATOM 3756 C C . MET A 1 471 ? 34.406 -17.312 -19.438 1 39.31 471 MET A C 1
ATOM 3758 O O . MET A 1 471 ? 34.688 -16.859 -20.547 1 39.31 471 MET A O 1
ATOM 3762 N N . MET A 1 472 ? 34 -18.547 -19.297 1 36 472 MET A N 1
ATOM 3763 C CA . MET A 1 472 ? 33.844 -19.422 -20.453 1 36 472 MET A CA 1
ATOM 3764 C C . MET A 1 472 ? 32.625 -19.031 -21.281 1 36 472 MET A C 1
ATOM 3766 O O . MET A 1 472 ? 32.656 -19.109 -22.516 1 36 472 MET A O 1
ATOM 3770 N N . GLU A 1 473 ? 31.578 -18.594 -20.672 1 42.56 473 GLU A N 1
ATOM 3771 C CA . GLU A 1 473 ? 30.438 -18.125 -21.453 1 42.56 473 GLU A CA 1
ATOM 3772 C C . GLU A 1 473 ? 30.812 -16.875 -22.266 1 42.56 473 GLU A C 1
ATOM 3774 O O . GLU A 1 473 ? 30.391 -16.734 -23.406 1 42.56 473 GLU A O 1
ATOM 3779 N N . HIS A 1 474 ? 31.547 -15.984 -21.719 1 41.56 474 HIS A N 1
ATOM 3780 C CA . HIS A 1 474 ? 32.094 -14.922 -22.562 1 41.56 474 HIS A CA 1
ATOM 3781 C C . HIS A 1 474 ? 33 -15.492 -23.641 1 41.56 474 HIS A C 1
ATOM 3783 O O . HIS A 1 474 ? 32.969 -15.023 -24.781 1 41.56 474 HIS A O 1
ATOM 3789 N N . VAL A 1 475 ? 33.875 -16.5 -23.344 1 39.72 475 VAL A N 1
ATOM 3790 C CA . VAL A 1 475 ? 34.719 -17.125 -24.344 1 39.72 475 VAL A CA 1
ATOM 3791 C C . VAL A 1 475 ? 33.906 -17.953 -25.312 1 39.72 475 VAL A C 1
ATOM 3793 O O . VAL A 1 475 ? 34.125 -17.938 -26.516 1 39.72 475 VAL A O 1
ATOM 3796 N N . VAL A 1 476 ? 32.875 -18.672 -24.812 1 38.72 476 VAL A N 1
ATOM 3797 C CA . VAL A 1 476 ? 32.062 -19.453 -25.734 1 38.72 476 VAL A CA 1
ATOM 3798 C C . VAL A 1 476 ? 31.219 -18.531 -26.594 1 38.72 476 VAL A C 1
ATOM 3800 O O . VAL A 1 476 ? 31.047 -18.766 -27.797 1 38.72 476 VAL A O 1
ATOM 3803 N N . CYS A 1 477 ? 30.703 -17.406 -26.094 1 42.19 477 CYS A N 1
ATOM 3804 C CA . CYS A 1 477 ? 30.047 -16.438 -26.969 1 42.19 477 CYS A CA 1
ATOM 3805 C C . CYS A 1 477 ? 31.031 -15.906 -28 1 42.19 477 CYS A C 1
ATOM 3807 O O . CYS A 1 477 ? 30.672 -15.695 -29.172 1 42.19 477 CYS A O 1
ATOM 3809 N N . GLY A 1 478 ? 32.25 -15.672 -27.688 1 37.53 478 GLY A N 1
ATOM 3810 C CA . GLY A 1 478 ? 33.281 -15.336 -28.688 1 37.53 478 GLY A CA 1
ATOM 3811 C C . GLY A 1 478 ? 33.531 -16.453 -29.672 1 37.53 478 GLY A C 1
ATOM 3812 O O . GLY A 1 478 ? 33.688 -16.219 -30.859 1 37.53 478 GLY A O 1
ATOM 3813 N N . ILE A 1 479 ? 33.719 -17.688 -29.188 1 36.91 479 ILE A N 1
ATOM 3814 C CA . ILE A 1 479 ? 33.969 -18.797 -30.094 1 36.91 479 ILE A CA 1
ATOM 3815 C C . ILE A 1 479 ? 32.719 -19.109 -30.906 1 36.91 479 ILE A C 1
ATOM 3817 O O . ILE A 1 479 ? 32.812 -19.438 -32.094 1 36.91 479 ILE A O 1
ATOM 3821 N N . GLU A 1 480 ? 31.578 -19.172 -30.312 1 37.34 480 GLU A N 1
ATOM 3822 C CA . GLU A 1 480 ? 30.391 -19.422 -31.141 1 37.34 480 GLU A CA 1
ATOM 3823 C C . GLU A 1 480 ? 30.203 -18.312 -32.188 1 37.34 480 GLU A C 1
ATOM 3825 O O . GLU A 1 480 ? 29.734 -18.578 -33.281 1 37.34 480 GLU A O 1
ATOM 3830 N N . ASP A 1 481 ? 30.484 -17.078 -31.984 1 38.91 481 ASP A N 1
ATOM 3831 C CA . ASP A 1 481 ? 30.578 -16.109 -33.062 1 38.91 481 ASP A CA 1
ATOM 3832 C C . ASP A 1 481 ? 31.5 -16.625 -34.188 1 38.91 481 ASP A C 1
ATOM 3834 O O . ASP A 1 481 ? 31.25 -16.359 -35.375 1 38.91 481 ASP A O 1
ATOM 3838 N N . LEU A 1 482 ? 32.688 -17.125 -33.875 1 33.12 482 LEU A N 1
ATOM 3839 C CA . LEU A 1 482 ? 33.531 -17.672 -34.938 1 33.12 482 LEU A CA 1
ATOM 3840 C C . LEU A 1 482 ? 32.938 -18.922 -35.531 1 33.12 482 LEU A C 1
ATOM 3842 O O . LEU A 1 482 ? 33.062 -19.172 -36.719 1 33.12 482 LEU A O 1
ATOM 3846 N N . CYS A 1 483 ? 32.562 -19.984 -34.656 1 31.81 483 CYS A N 1
ATOM 3847 C CA . CYS A 1 483 ? 32.031 -21.156 -35.344 1 31.81 483 CYS A CA 1
ATOM 3848 C C . CYS A 1 483 ? 30.625 -20.891 -35.875 1 31.81 483 CYS A C 1
ATOM 3850 O O . CYS A 1 483 ? 29.828 -20.234 -35.219 1 31.81 483 CYS A O 1
ATOM 3852 N N . GLY A 1 484 ? 30.172 -20.609 -37.094 1 34.62 484 GLY A N 1
ATOM 3853 C CA . GLY A 1 484 ? 29.047 -20.531 -38 1 34.62 484 GLY A CA 1
ATOM 3854 C C . GLY A 1 484 ? 27.812 -21.234 -37.5 1 34.62 484 GLY A C 1
ATOM 3855 O O . GLY A 1 484 ? 26.844 -21.422 -38.219 1 34.62 484 GLY A O 1
ATOM 3856 N N . GLN A 1 485 ? 27.906 -22.297 -36.656 1 32.88 485 GLN A N 1
ATOM 3857 C CA . GLN A 1 485 ? 26.719 -23.109 -36.469 1 32.88 485 GLN A CA 1
ATOM 3858 C C . GLN A 1 485 ? 25.609 -22.328 -35.781 1 32.88 485 GLN A C 1
ATOM 3860 O O . GLN A 1 485 ? 25.859 -21.672 -34.75 1 32.88 485 GLN A O 1
ATOM 3865 N N . TRP A 1 486 ? 24.516 -21.859 -36.469 1 35 486 TRP A N 1
ATOM 3866 C CA . TRP A 1 486 ? 23.219 -21.266 -36.188 1 35 486 TRP A CA 1
ATOM 3867 C C . TRP A 1 486 ? 22.656 -21.797 -34.875 1 35 486 TRP A C 1
ATOM 3869 O O . TRP A 1 486 ? 21.922 -22.797 -34.875 1 35 486 TRP A O 1
ATOM 3879 N N . SER A 1 487 ? 23.312 -22.359 -33.969 1 36.75 487 SER A N 1
ATOM 3880 C CA . SER A 1 487 ? 22.672 -23.094 -32.906 1 36.75 487 SER A CA 1
ATOM 3881 C C . SER A 1 487 ? 21.625 -22.25 -32.188 1 36.75 487 SER A C 1
ATOM 3883 O O . SER A 1 487 ? 21.531 -21.047 -32.438 1 36.75 487 SER A O 1
ATOM 3885 N N . HIS A 1 488 ? 20.938 -22.859 -31.094 1 41.72 488 HIS A N 1
ATOM 3886 C CA . HIS A 1 488 ? 19.781 -22.656 -30.234 1 41.72 488 HIS A CA 1
ATOM 3887 C C . HIS A 1 488 ? 19.812 -21.281 -29.578 1 41.72 488 HIS A C 1
ATOM 3889 O O . HIS A 1 488 ? 18.781 -20.797 -29.109 1 41.72 488 HIS A O 1
ATOM 3895 N N . TYR A 1 489 ? 20.938 -20.672 -29.453 1 44.03 489 TYR A N 1
ATOM 3896 C CA . TYR A 1 489 ? 20.969 -19.453 -28.672 1 44.03 489 TYR A CA 1
ATOM 3897 C C . TYR A 1 489 ? 20.922 -18.219 -29.562 1 44.03 489 TYR A C 1
ATOM 3899 O O . TYR A 1 489 ? 21.344 -17.141 -29.172 1 44.03 489 TYR A O 1
ATOM 3907 N N . TYR A 1 490 ? 20.547 -18.391 -30.859 1 44.94 490 TYR A N 1
ATOM 3908 C CA . TYR A 1 490 ? 20.578 -17.281 -31.812 1 44.94 490 TYR A CA 1
ATOM 3909 C C . TYR A 1 490 ? 19.75 -16.109 -31.312 1 44.94 490 TYR A C 1
ATOM 3911 O O . TYR A 1 490 ? 20.203 -14.961 -31.375 1 44.94 490 TYR A O 1
ATOM 3919 N N . TRP A 1 491 ? 18.656 -16.469 -30.922 1 46.34 491 TRP A N 1
ATOM 3920 C CA . TRP A 1 491 ? 17.781 -15.375 -30.516 1 46.34 491 TRP A CA 1
ATOM 3921 C C . TRP A 1 491 ? 18.312 -14.664 -29.281 1 46.34 491 TRP A C 1
ATOM 3923 O O . TRP A 1 491 ? 18.188 -13.445 -29.156 1 46.34 491 TRP A O 1
ATOM 3933 N N . LYS A 1 492 ? 18.875 -15.477 -28.516 1 54.38 492 LYS A N 1
ATOM 3934 C CA . LYS A 1 492 ? 19.453 -14.867 -27.328 1 54.38 492 LYS A CA 1
ATOM 3935 C C . LYS A 1 492 ? 20.578 -13.891 -27.703 1 54.38 492 LYS A C 1
ATOM 3937 O O . LYS A 1 492 ? 20.656 -12.797 -27.141 1 54.38 492 LYS A O 1
ATOM 3942 N N . ASP A 1 493 ? 21.312 -14.266 -28.594 1 50.06 493 ASP A N 1
ATOM 3943 C CA . ASP A 1 493 ? 22.453 -13.445 -29 1 50.06 493 ASP A CA 1
ATOM 3944 C C . ASP A 1 493 ? 22 -12.18 -29.703 1 50.06 493 ASP A C 1
ATOM 3946 O O . ASP A 1 493 ? 22.578 -11.102 -29.516 1 50.06 493 ASP A O 1
ATOM 3950 N N . LYS A 1 494 ? 20.969 -12.289 -30.516 1 49.03 494 LYS A N 1
ATOM 3951 C CA . LYS A 1 494 ? 20.484 -11.102 -31.219 1 49.03 494 LYS A CA 1
ATOM 3952 C C . LYS A 1 494 ? 19.875 -10.094 -30.234 1 49.03 494 LYS A C 1
ATOM 3954 O O . LYS A 1 494 ? 20.062 -8.883 -30.391 1 49.03 494 LYS A O 1
ATOM 3959 N N . PHE A 1 495 ? 19.188 -10.68 -29.375 1 57.06 495 PHE A N 1
ATOM 3960 C CA . PHE A 1 495 ? 18.609 -9.781 -28.375 1 57.06 495 PHE A CA 1
ATOM 3961 C C . PHE A 1 495 ? 19.703 -9.117 -27.547 1 57.06 495 PHE A C 1
ATOM 3963 O O . PHE A 1 495 ? 19.578 -7.941 -27.203 1 57.06 495 PHE A O 1
ATOM 3970 N N . LYS A 1 496 ? 20.656 -9.906 -27.25 1 59.28 496 LYS A N 1
ATOM 3971 C CA . LYS A 1 496 ? 21.766 -9.336 -26.5 1 59.28 496 LYS A CA 1
ATOM 3972 C C . LYS A 1 496 ? 22.453 -8.227 -27.281 1 59.28 496 LYS A C 1
ATOM 3974 O O . LYS A 1 496 ? 22.828 -7.195 -26.719 1 59.28 496 LYS A O 1
ATOM 3979 N N . LYS A 1 497 ? 22.594 -8.477 -28.562 1 51.97 497 LYS A N 1
ATOM 3980 C CA . LYS A 1 497 ? 23.234 -7.457 -29.391 1 51.97 497 LYS A CA 1
ATOM 3981 C C . LYS A 1 497 ? 22.359 -6.215 -29.5 1 51.97 497 LYS A C 1
ATOM 3983 O O . LYS A 1 497 ? 22.859 -5.09 -29.438 1 51.97 497 LYS A O 1
ATOM 3988 N N . PHE A 1 498 ? 21.125 -6.41 -29.734 1 55.66 498 PHE A N 1
ATOM 3989 C CA . PHE A 1 498 ? 20.203 -5.289 -29.797 1 55.66 498 PHE A CA 1
ATOM 3990 C C . PHE A 1 498 ? 20.125 -4.57 -28.453 1 55.66 498 PHE A C 1
ATOM 3992 O O . PHE A 1 498 ? 20.062 -3.342 -28.406 1 55.66 498 PHE A O 1
ATOM 3999 N N . ASN A 1 499 ? 20.078 -5.344 -27.562 1 59.72 499 ASN A N 1
ATOM 4000 C CA . ASN A 1 499 ? 20.078 -4.777 -26.219 1 59.72 499 ASN A CA 1
ATOM 4001 C C . ASN A 1 499 ? 21.328 -3.947 -25.953 1 59.72 499 ASN A C 1
ATOM 4003 O O . ASN A 1 499 ? 21.25 -2.838 -25.422 1 59.72 499 ASN A O 1
ATOM 4007 N N . ASP A 1 500 ? 22.469 -4.512 -26.25 1 58.78 500 ASP A N 1
ATOM 4008 C CA . ASP A 1 500 ? 23.734 -3.826 -25.969 1 58.78 500 ASP A CA 1
ATOM 4009 C C . ASP A 1 500 ? 23.922 -2.613 -26.875 1 58.78 500 ASP A C 1
ATOM 4011 O O . ASP A 1 500 ? 24.469 -1.597 -26.453 1 58.78 500 ASP A O 1
ATOM 4015 N N . LYS A 1 501 ? 23.328 -2.701 -28.062 1 54.12 501 LYS A N 1
ATOM 4016 C CA . LYS A 1 501 ? 23.594 -1.633 -29.031 1 54.12 501 LYS A CA 1
ATOM 4017 C C . LYS A 1 501 ? 22.578 -0.504 -28.891 1 54.12 501 LYS A C 1
ATOM 4019 O O . LYS A 1 501 ? 22.922 0.672 -29.016 1 54.12 501 LYS A O 1
ATOM 4024 N N . VAL A 1 502 ? 21.328 -0.865 -28.703 1 53.47 502 VAL A N 1
ATOM 4025 C CA . VAL A 1 502 ? 20.312 0.177 -28.812 1 53.47 502 VAL A CA 1
ATOM 4026 C C . VAL A 1 502 ? 19.672 0.43 -27.453 1 53.47 502 VAL A C 1
ATOM 4028 O O . VAL A 1 502 ? 19.656 1.563 -26.969 1 53.47 502 VAL A O 1
ATOM 4031 N N . LEU A 1 503 ? 19.375 -0.578 -26.938 1 59.84 503 LEU A N 1
ATOM 4032 C CA . LEU A 1 503 ? 18.484 -0.402 -25.797 1 59.84 503 LEU A CA 1
ATOM 4033 C C . LEU A 1 503 ? 19.281 0.037 -24.562 1 59.84 503 LEU A C 1
ATOM 4035 O O . LEU A 1 503 ? 18.828 0.892 -23.797 1 59.84 503 LEU A O 1
ATOM 4039 N N . ARG A 1 504 ? 20.406 -0.485 -24.469 1 63.09 504 ARG A N 1
ATOM 4040 C CA . ARG A 1 504 ? 21.203 -0.148 -23.281 1 63.09 504 ARG A CA 1
ATOM 4041 C C . ARG A 1 504 ? 21.656 1.309 -23.328 1 63.09 504 ARG A C 1
ATOM 4043 O O . ARG A 1 504 ? 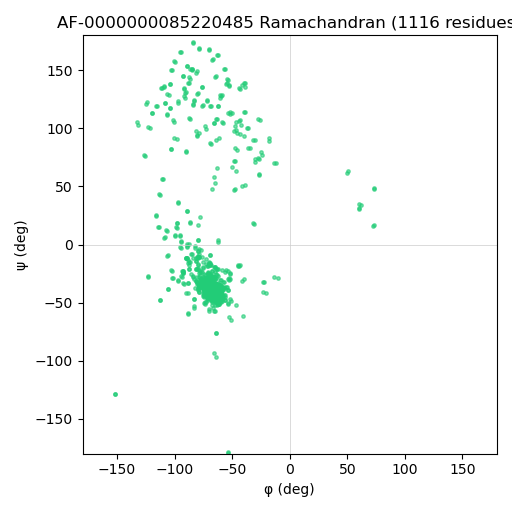21.766 1.96 -22.281 1 63.09 504 ARG A O 1
ATOM 4050 N N . ARG A 1 505 ? 21.891 1.753 -24.469 1 59.47 505 ARG A N 1
ATOM 4051 C CA . ARG A 1 505 ? 22.344 3.131 -24.594 1 59.47 505 ARG A CA 1
ATOM 4052 C C . ARG A 1 505 ? 21.234 4.117 -24.25 1 59.47 505 ARG A C 1
ATOM 4054 O O . ARG A 1 505 ? 21.5 5.195 -23.719 1 59.47 505 ARG A O 1
ATOM 4061 N N . ILE A 1 506 ? 20.047 3.668 -24.484 1 59.38 506 ILE A N 1
ATOM 4062 C CA . ILE A 1 506 ? 18.938 4.59 -24.312 1 59.38 506 ILE A CA 1
ATOM 4063 C C . ILE A 1 506 ? 18.375 4.441 -22.891 1 59.38 506 ILE A C 1
ATOM 4065 O O . ILE A 1 506 ? 17.938 5.426 -22.281 1 59.38 506 ILE A O 1
ATOM 4069 N N . LEU A 1 507 ? 18.547 3.316 -22.438 1 64.38 507 LEU A N 1
ATOM 4070 C CA . LEU A 1 507 ? 17.781 3.033 -21.234 1 64.38 507 LEU A CA 1
ATOM 4071 C C . LEU A 1 507 ? 18.656 3.127 -19.984 1 64.38 507 LEU A C 1
ATOM 4073 O O . LEU A 1 507 ? 18.156 3.311 -18.875 1 64.38 507 LEU A O 1
ATOM 4077 N N . LEU A 1 508 ? 20.016 2.961 -20.25 1 60.16 508 LEU A N 1
ATOM 4078 C CA . LEU A 1 508 ? 20.891 2.959 -19.078 1 60.16 508 LEU A CA 1
ATOM 4079 C C . LEU A 1 508 ? 21.625 4.285 -18.953 1 60.16 508 LEU A C 1
ATOM 4081 O O . LEU A 1 508 ? 21.938 4.922 -19.969 1 60.16 508 LEU A O 1
ATOM 4085 N N . ARG A 1 509 ? 21.734 4.797 -17.781 1 61.16 509 ARG A N 1
ATOM 4086 C CA . ARG A 1 509 ? 22.422 6.059 -17.5 1 61.16 509 ARG A CA 1
ATOM 4087 C C . ARG A 1 509 ? 23.906 5.957 -17.828 1 61.16 509 ARG A C 1
ATOM 4089 O O . ARG A 1 509 ? 24.469 6.836 -18.484 1 61.16 509 ARG A O 1
ATOM 4096 N N . ASP A 1 510 ? 24.75 5.246 -16.906 1 52.25 510 ASP A N 1
ATOM 4097 C CA . ASP A 1 510 ? 26.203 5.207 -17.031 1 52.25 510 ASP A CA 1
ATOM 4098 C C . ASP A 1 510 ? 26.641 4.168 -18.062 1 52.25 510 ASP A C 1
ATOM 4100 O O . ASP A 1 510 ? 26.281 2.992 -17.953 1 52.25 510 ASP A O 1
ATOM 4104 N N . ASN A 1 511 ? 26.766 4.754 -19.203 1 46.53 511 ASN A N 1
ATOM 4105 C CA . ASN A 1 511 ? 27.312 3.93 -20.281 1 46.53 511 ASN A CA 1
ATOM 4106 C C . ASN A 1 511 ? 28.5 3.105 -19.781 1 46.53 511 ASN A C 1
ATOM 4108 O O . ASN A 1 511 ? 29.281 2.578 -20.594 1 46.53 511 ASN A O 1
ATOM 4112 N N . ARG A 1 512 ? 29.188 3.443 -18.578 1 38.66 512 ARG A N 1
ATOM 4113 C CA . ARG A 1 512 ? 30.406 2.66 -18.359 1 38.66 512 ARG A CA 1
ATOM 4114 C C . ARG A 1 512 ? 30.062 1.205 -18.047 1 38.66 512 ARG A C 1
ATOM 4116 O O . ARG A 1 512 ? 29.312 0.919 -17.109 1 38.66 512 ARG A O 1
ATOM 4123 N N . ALA A 1 513 ? 29.922 0.456 -19.016 1 39.41 513 ALA A N 1
ATOM 4124 C CA . ALA A 1 513 ? 29.891 -0.994 -18.844 1 39.41 513 ALA A CA 1
ATOM 4125 C C . ALA A 1 513 ? 30.672 -1.414 -17.594 1 39.41 513 ALA A C 1
ATOM 4127 O O . ALA A 1 513 ? 31.906 -1.339 -17.578 1 39.41 513 ALA A O 1
ATOM 4128 N N . GLU A 1 514 ? 30.391 -1.027 -16.375 1 37.66 514 GLU A N 1
ATOM 4129 C CA . GLU A 1 514 ? 31.203 -1.646 -15.336 1 37.66 514 GLU A CA 1
ATOM 4130 C C . GLU A 1 514 ? 31.5 -3.105 -15.664 1 37.66 514 GLU A C 1
ATOM 4132 O O . GLU A 1 514 ? 30.594 -3.898 -15.891 1 37.66 514 GLU A O 1
ATOM 4137 N N . SER A 1 515 ? 32.562 -3.432 -16.125 1 35.94 515 SER A N 1
ATOM 4138 C CA . SER A 1 515 ? 33 -4.797 -16.406 1 35.94 515 SER A CA 1
ATOM 4139 C C . SER A 1 515 ? 32.531 -5.766 -15.328 1 35.94 515 SER A C 1
ATOM 4141 O O . SER A 1 515 ? 32.5 -5.414 -14.148 1 35.94 515 SER A O 1
ATOM 4143 N N . SER A 1 516 ? 31.625 -6.691 -15.734 1 38.34 516 SER A N 1
ATOM 4144 C CA . SER A 1 516 ? 31.109 -7.824 -14.969 1 38.34 516 SER A CA 1
ATOM 4145 C C . SER A 1 516 ? 32.094 -8.219 -13.859 1 38.34 516 SER A C 1
ATOM 4147 O O . SER A 1 516 ? 31.672 -8.656 -12.789 1 38.34 516 SER A O 1
ATOM 4149 N N . ILE A 1 517 ? 33.375 -8.062 -14.078 1 35.91 517 ILE A N 1
ATOM 4150 C CA . ILE A 1 517 ? 34.438 -8.5 -13.211 1 35.91 517 ILE A CA 1
ATOM 4151 C C . ILE A 1 517 ? 34.562 -7.555 -12.016 1 35.91 517 ILE A C 1
ATOM 4153 O O . ILE A 1 517 ? 34.781 -7.996 -10.883 1 35.91 517 ILE A O 1
ATOM 4157 N N . VAL A 1 518 ? 34.281 -6.336 -12.258 1 42 518 VAL A N 1
ATOM 4158 C CA . VAL A 1 518 ? 34.531 -5.406 -11.156 1 42 518 VAL A CA 1
ATOM 4159 C C . VAL A 1 518 ? 33.344 -5.457 -10.172 1 42 518 VAL A C 1
ATOM 4161 O O . VAL A 1 518 ? 33.562 -5.398 -8.961 1 42 518 VAL A O 1
ATOM 4164 N N . SER A 1 519 ? 32.219 -5.707 -10.641 1 43.72 519 SER A N 1
ATOM 4165 C CA . SER A 1 519 ? 31.078 -5.879 -9.734 1 43.72 519 SER A CA 1
ATOM 4166 C C . SER A 1 519 ? 31.172 -7.207 -8.984 1 43.72 519 SER A C 1
ATOM 4168 O O . SER A 1 519 ? 30.828 -7.281 -7.805 1 43.72 519 SER A O 1
ATOM 4170 N N . LEU A 1 520 ? 31.641 -8.258 -9.609 1 42.66 520 LEU A N 1
ATOM 4171 C CA . LEU A 1 520 ? 31.953 -9.516 -8.938 1 42.66 520 LEU A CA 1
ATOM 4172 C C . LEU A 1 520 ? 33.062 -9.32 -7.914 1 42.66 520 LEU A C 1
ATOM 4174 O O . LEU A 1 520 ? 33 -9.883 -6.816 1 42.66 520 LEU A O 1
ATOM 4178 N N . TYR A 1 521 ? 34.062 -8.539 -8.273 1 39.41 521 TYR A N 1
ATOM 4179 C CA . TYR A 1 521 ? 35.125 -8.266 -7.328 1 39.41 521 TYR A CA 1
ATOM 4180 C C . TYR A 1 521 ? 34.625 -7.488 -6.125 1 39.41 521 TYR A C 1
ATOM 4182 O O . TYR A 1 521 ? 35.031 -7.758 -4.988 1 39.41 521 TYR A O 1
ATOM 4190 N N . LYS A 1 522 ? 33.719 -6.668 -6.34 1 43.69 522 LYS A N 1
ATOM 4191 C CA . LYS A 1 522 ? 33.188 -5.926 -5.211 1 43.69 522 LYS A CA 1
ATOM 4192 C C . LYS A 1 522 ? 32.281 -6.812 -4.344 1 43.69 522 LYS A C 1
ATOM 4194 O O . LYS A 1 522 ? 32.312 -6.723 -3.115 1 43.69 522 LYS A O 1
ATOM 4199 N N . LYS A 1 523 ? 31.578 -7.672 -4.926 1 47.59 523 LYS A N 1
ATOM 4200 C CA . LYS A 1 523 ? 30.781 -8.633 -4.18 1 47.59 523 LYS A CA 1
ATOM 4201 C C . LYS A 1 523 ? 31.656 -9.656 -3.473 1 47.59 523 LYS A C 1
ATOM 4203 O O . LYS A 1 523 ? 31.391 -10.039 -2.332 1 47.59 523 LYS A O 1
ATOM 4208 N N . LEU A 1 524 ? 32.719 -10.117 -4.133 1 43.38 524 LEU A N 1
ATOM 4209 C CA . LEU A 1 524 ? 33.688 -11.023 -3.514 1 43.38 524 LEU A CA 1
ATOM 4210 C C . LEU A 1 524 ? 34.438 -10.328 -2.375 1 43.38 524 LEU A C 1
ATOM 4212 O O . LEU A 1 524 ? 34.688 -10.945 -1.335 1 43.38 524 LEU A O 1
ATOM 4216 N N . GLU A 1 525 ? 34.75 -9.133 -2.578 1 42.59 525 GLU A N 1
ATOM 4217 C CA . GLU A 1 525 ? 35.406 -8.391 -1.508 1 42.59 525 GLU A CA 1
ATOM 4218 C C . GLU A 1 525 ? 34.5 -8.172 -0.324 1 42.59 525 GLU A C 1
ATOM 4220 O O . GLU A 1 525 ? 34.906 -8.258 0.832 1 42.59 525 GLU A O 1
ATOM 4225 N N . LEU A 1 526 ? 33.219 -8.016 -0.641 1 43.59 526 LEU A N 1
ATOM 4226 C CA . LEU A 1 526 ? 32.25 -7.875 0.445 1 43.59 526 LEU A CA 1
ATOM 4227 C C . LEU A 1 526 ? 32 -9.211 1.128 1 43.59 526 LEU A C 1
ATOM 4229 O O . LEU A 1 526 ? 31.922 -9.281 2.355 1 43.59 526 LEU A O 1
ATOM 4233 N N . GLN A 1 527 ? 31.859 -10.266 0.367 1 45.06 527 GLN A N 1
ATOM 4234 C CA . GLN A 1 527 ? 31.75 -11.594 0.971 1 45.06 527 GLN A CA 1
ATOM 4235 C C . GLN A 1 527 ? 33 -11.961 1.737 1 45.06 527 GLN A C 1
ATOM 4237 O O . GLN A 1 527 ? 32.938 -12.523 2.832 1 45.06 527 GLN A O 1
ATOM 4242 N N . ASN A 1 528 ? 34.125 -11.742 1.183 1 43.47 528 ASN A N 1
ATOM 4243 C CA . ASN A 1 528 ? 35.375 -11.969 1.897 1 43.47 528 ASN A CA 1
ATOM 4244 C C . ASN A 1 528 ? 35.469 -11.117 3.166 1 43.47 528 ASN A C 1
ATOM 4246 O O . ASN A 1 528 ? 35.969 -11.578 4.191 1 43.47 528 ASN A O 1
ATOM 4250 N N . ALA A 1 529 ? 34.969 -9.992 3.006 1 42.91 529 ALA A N 1
ATOM 4251 C CA . ALA A 1 529 ? 34.938 -9.164 4.207 1 42.91 529 ALA A CA 1
ATOM 4252 C C . ALA A 1 529 ? 33.969 -9.719 5.246 1 42.91 529 ALA A C 1
ATOM 4254 O O . ALA A 1 529 ? 34.25 -9.695 6.445 1 42.91 529 ALA A O 1
ATOM 4255 N N . ILE A 1 530 ? 32.875 -10.242 4.812 1 43.38 530 ILE A N 1
ATOM 4256 C CA . ILE A 1 530 ? 31.953 -10.867 5.738 1 43.38 530 ILE A CA 1
ATOM 4257 C C . ILE A 1 530 ? 32.531 -12.18 6.258 1 43.38 530 ILE A C 1
ATOM 4259 O O . ILE A 1 530 ? 32.438 -12.484 7.449 1 43.38 530 ILE A O 1
ATOM 4263 N N . ASP A 1 531 ? 33.031 -13.008 5.383 1 43.91 531 ASP A N 1
ATOM 4264 C CA . ASP A 1 531 ? 33.688 -14.234 5.836 1 43.91 531 ASP A CA 1
ATOM 4265 C C . ASP A 1 531 ? 34.875 -13.922 6.766 1 43.91 531 ASP A C 1
ATOM 4267 O O . ASP A 1 531 ? 35.125 -14.664 7.715 1 43.91 531 ASP A O 1
ATOM 4271 N N . LEU A 1 532 ? 35.531 -12.875 6.453 1 41.22 532 LEU A N 1
ATOM 4272 C CA . LEU A 1 532 ? 36.594 -12.461 7.367 1 41.22 532 LEU A CA 1
ATOM 4273 C C . LEU A 1 532 ? 36 -12.047 8.719 1 41.22 532 LEU A C 1
ATOM 4275 O O . LEU A 1 532 ? 36.656 -12.242 9.75 1 41.22 532 LEU A O 1
ATOM 4279 N N . LEU A 1 533 ? 34.812 -11.562 8.609 1 38.28 533 LEU A N 1
ATOM 4280 C CA . LEU A 1 533 ? 34.219 -11.195 9.883 1 38.28 533 LEU A CA 1
ATOM 4281 C C . LEU A 1 533 ? 33.75 -12.43 10.633 1 38.28 533 LEU A C 1
ATOM 4283 O O . LEU A 1 533 ? 33.719 -12.445 11.867 1 38.28 533 LEU A O 1
ATOM 4287 N N . ASP A 1 534 ? 33.281 -13.438 10 1 37.75 534 ASP A N 1
ATOM 4288 C CA . ASP A 1 534 ? 32.844 -14.641 10.703 1 37.75 534 ASP A CA 1
ATOM 4289 C C . ASP A 1 534 ? 34.031 -15.516 11.086 1 37.75 534 ASP A C 1
ATOM 4291 O O . ASP A 1 534 ? 33.875 -16.594 11.656 1 37.75 534 ASP A O 1
ATOM 4295 N N . THR A 1 535 ? 35.188 -15.375 10.453 1 35.34 535 THR A N 1
ATOM 4296 C CA . THR A 1 535 ? 36.281 -16.219 10.93 1 35.34 535 THR A CA 1
ATOM 4297 C C . THR A 1 535 ? 36.75 -15.789 12.32 1 35.34 535 THR A C 1
ATOM 4299 O O . THR A 1 535 ? 36.906 -14.594 12.594 1 35.34 535 THR A O 1
ATOM 4302 N N . PRO A 1 536 ? 36.625 -16.719 13.289 1 34.91 536 PRO A N 1
ATOM 4303 C CA . PRO A 1 536 ? 37.188 -16.469 14.617 1 34.91 536 PRO A CA 1
ATOM 4304 C C . PRO A 1 536 ? 38.562 -15.805 14.555 1 34.91 536 PRO A C 1
ATOM 4306 O O . PRO A 1 536 ? 39.25 -15.93 13.562 1 34.91 536 PRO A O 1
ATOM 4309 N N . MET A 1 537 ? 38.906 -14.781 15.398 1 35.94 537 MET A N 1
ATOM 4310 C CA . MET A 1 537 ? 40.125 -13.977 15.555 1 35.94 537 MET A CA 1
ATOM 4311 C C . MET A 1 537 ? 41.375 -14.828 15.398 1 35.94 537 MET A C 1
ATOM 4313 O O . MET A 1 537 ? 42.469 -14.305 15.203 1 35.94 537 MET A O 1
ATOM 4317 N N . GLY A 1 538 ? 41.312 -16.109 15.75 1 35.41 538 GLY A N 1
ATOM 4318 C CA . GLY A 1 538 ? 42.562 -16.844 15.742 1 35.41 538 GLY A CA 1
ATOM 4319 C C . GLY A 1 538 ? 43.156 -17 14.359 1 35.41 538 GLY A C 1
ATOM 4320 O O . GLY A 1 538 ? 44.375 -16.953 14.195 1 35.41 538 GLY A O 1
ATOM 4321 N N . ASP A 1 539 ? 42.438 -17.562 13.453 1 34.25 539 ASP A N 1
ATOM 4322 C CA . ASP A 1 539 ? 43.094 -18.016 12.219 1 34.25 539 ASP A CA 1
ATOM 4323 C C . ASP A 1 539 ? 43.156 -16.875 11.195 1 34.25 539 ASP A C 1
ATOM 4325 O O . ASP A 1 539 ? 43.281 -17.125 9.992 1 34.25 539 ASP A O 1
ATOM 4329 N N . LEU A 1 540 ? 43 -15.656 11.641 1 36.38 540 LEU A N 1
ATOM 4330 C CA . LEU A 1 540 ? 43.094 -14.484 10.773 1 36.38 540 LEU A CA 1
ATOM 4331 C C . LEU A 1 540 ? 44.469 -14.359 10.164 1 36.38 540 LEU A C 1
ATOM 4333 O O . LEU A 1 540 ? 44.656 -13.625 9.188 1 36.38 540 LEU A O 1
ATOM 4337 N N . SER A 1 541 ? 45.469 -15.016 10.812 1 34.88 541 SER A N 1
ATOM 4338 C CA . SER A 1 541 ? 46.812 -14.922 10.281 1 34.88 541 SER A CA 1
ATOM 4339 C C . SER A 1 541 ? 46.938 -15.625 8.93 1 34.88 541 SER A C 1
ATOM 4341 O O . SER A 1 541 ? 47.594 -15.133 8.023 1 34.88 541 SER A O 1
ATOM 4343 N N . ALA A 1 542 ? 46.438 -16.812 8.891 1 35.81 542 ALA A N 1
ATOM 4344 C CA . ALA A 1 542 ? 46.75 -17.641 7.711 1 35.81 542 ALA A CA 1
ATOM 4345 C C . ALA A 1 542 ? 45.938 -17.156 6.504 1 35.81 542 ALA A C 1
ATOM 4347 O O . ALA A 1 542 ? 46.438 -17.188 5.375 1 35.81 542 ALA A O 1
ATOM 4348 N N . GLN A 1 543 ? 44.75 -16.75 6.703 1 34.38 543 GLN A N 1
ATOM 4349 C CA . GLN A 1 543 ? 43.906 -16.453 5.539 1 34.38 543 GLN A CA 1
ATOM 4350 C C . GLN A 1 543 ? 44.219 -15.062 4.996 1 34.38 543 GLN A C 1
ATOM 4352 O O . GLN A 1 543 ? 43.875 -14.75 3.852 1 34.38 543 GLN A O 1
ATOM 4357 N N . LYS A 1 544 ? 44.938 -14.25 5.758 1 39.06 544 LYS A N 1
ATOM 4358 C CA . LYS A 1 544 ? 45.531 -13.039 5.211 1 39.06 544 LYS A CA 1
ATOM 4359 C C . LYS A 1 544 ? 46.594 -13.367 4.168 1 39.06 544 LYS A C 1
ATOM 4361 O O . LYS A 1 544 ? 46.75 -12.625 3.197 1 39.06 544 LYS A O 1
ATOM 4366 N N . TYR A 1 545 ? 47.281 -14.516 4.465 1 32.84 545 TYR A N 1
ATOM 4367 C CA . TYR A 1 545 ? 48.281 -14.922 3.504 1 32.84 545 TYR A CA 1
ATOM 4368 C C . TYR A 1 545 ? 47.656 -15.367 2.193 1 32.84 545 TYR A C 1
ATOM 4370 O O . TYR A 1 545 ? 48.188 -15.102 1.114 1 32.84 545 TYR A O 1
ATOM 4378 N N . ILE A 1 546 ? 46.562 -16.062 2.311 1 34.5 546 ILE A N 1
ATOM 4379 C CA . ILE A 1 546 ? 46.031 -16.578 1.058 1 34.5 546 ILE A CA 1
ATOM 4380 C C . ILE A 1 546 ? 45.344 -15.445 0.289 1 34.5 546 ILE A C 1
ATOM 4382 O O . ILE A 1 546 ? 45.469 -15.367 -0.938 1 34.5 546 ILE A O 1
ATOM 4386 N N . HIS A 1 547 ? 44.812 -14.453 0.967 1 34.91 547 HIS A N 1
ATOM 4387 C CA . HIS A 1 547 ? 44.156 -13.359 0.268 1 34.91 547 HIS A CA 1
ATOM 4388 C C . HIS A 1 547 ? 45.156 -12.359 -0.267 1 34.91 547 HIS A C 1
ATOM 4390 O O . HIS A 1 547 ? 44.906 -11.68 -1.266 1 34.91 547 HIS A O 1
ATOM 4396 N N . LYS A 1 548 ? 46.344 -12.242 0.408 1 36.94 548 LYS A N 1
ATOM 4397 C CA . LYS A 1 548 ? 47.438 -11.492 -0.186 1 36.94 548 LYS A CA 1
ATOM 4398 C C . LYS A 1 548 ? 47.938 -12.164 -1.465 1 36.94 548 LYS A C 1
ATOM 4400 O O . LYS A 1 548 ? 48.312 -11.484 -2.43 1 36.94 548 LYS A O 1
ATOM 4405 N N . CYS A 1 549 ? 48.031 -13.453 -1.372 1 32.06 549 CYS A N 1
ATOM 4406 C CA . CYS A 1 549 ? 48.562 -14.133 -2.553 1 32.06 549 CYS A CA 1
ATOM 4407 C C . CYS A 1 549 ? 47.594 -14.031 -3.717 1 32.06 549 CYS A C 1
ATOM 4409 O O . CYS A 1 549 ? 48 -13.867 -4.867 1 32.06 549 CYS A O 1
ATOM 4411 N N . HIS A 1 550 ? 46.281 -14.094 -3.492 1 34.28 550 HIS A N 1
ATOM 4412 C CA . HIS A 1 550 ? 45.375 -14.031 -4.637 1 34.28 550 HIS A CA 1
ATOM 4413 C C . HIS A 1 550 ? 45.219 -12.594 -5.125 1 34.28 550 HIS A C 1
ATOM 4415 O O . HIS A 1 550 ? 45.031 -12.359 -6.32 1 34.28 550 HIS A O 1
ATOM 4421 N N . PHE A 1 551 ? 45.406 -11.562 -4.293 1 33.75 551 PHE A N 1
ATOM 4422 C CA . PHE A 1 551 ? 45.375 -10.18 -4.758 1 33.75 551 PHE A CA 1
ATOM 4423 C C . PHE A 1 551 ? 46.625 -9.852 -5.555 1 33.75 551 PHE A C 1
ATOM 4425 O O . PHE A 1 551 ? 46.562 -9.102 -6.535 1 33.75 551 PHE A O 1
ATOM 4432 N N . THR A 1 552 ? 47.844 -10.289 -5.16 1 33.19 552 THR A N 1
ATOM 4433 C CA . THR A 1 552 ? 49.031 -10.023 -5.938 1 33.19 552 THR A CA 1
ATOM 4434 C C . THR A 1 552 ? 48.938 -10.664 -7.324 1 33.19 552 THR A C 1
ATOM 4436 O O . THR A 1 552 ? 49.438 -10.094 -8.305 1 33.19 552 THR A O 1
ATOM 4439 N N . ASN A 1 553 ? 48.406 -11.812 -7.402 1 32.41 553 ASN A N 1
ATOM 4440 C CA . ASN A 1 553 ? 48.375 -12.414 -8.734 1 32.41 553 ASN A CA 1
ATOM 4441 C C . ASN A 1 553 ? 47.344 -11.742 -9.625 1 32.41 553 ASN A C 1
ATOM 4443 O O . ASN A 1 553 ? 47.5 -11.719 -10.844 1 32.41 553 ASN A O 1
ATOM 4447 N N . PHE A 1 554 ? 46.25 -11.281 -9.039 1 31.53 554 PHE A N 1
ATOM 4448 C CA . PHE A 1 554 ? 45.25 -10.664 -9.898 1 31.53 554 PHE A CA 1
ATOM 4449 C C . PHE A 1 554 ? 45.719 -9.281 -10.359 1 31.53 554 PHE A C 1
ATOM 4451 O O . PHE A 1 554 ? 45.406 -8.867 -11.484 1 31.53 554 PHE A O 1
ATOM 4458 N N . THR A 1 555 ? 46.5 -8.5 -9.648 1 31.41 555 THR A N 1
ATOM 4459 C CA . THR A 1 555 ? 47.031 -7.25 -10.172 1 31.41 555 THR A CA 1
ATOM 4460 C C . THR A 1 555 ? 47.969 -7.512 -11.344 1 31.41 555 THR A C 1
ATOM 4462 O O . THR A 1 555 ? 48.156 -6.637 -12.195 1 31.41 555 THR A O 1
ATOM 4465 N N . PHE A 1 556 ? 48.625 -8.633 -11.406 1 31.34 556 PHE A N 1
ATOM 4466 C CA . PHE A 1 556 ? 49.5 -8.859 -12.547 1 31.34 556 PHE A CA 1
ATOM 4467 C C . PHE A 1 556 ? 48.719 -9.062 -13.828 1 31.34 556 PHE A C 1
ATOM 4469 O O . PHE A 1 556 ? 49.156 -8.711 -14.914 1 31.34 556 PHE A O 1
ATOM 4476 N N . TYR A 1 557 ? 47.531 -9.703 -13.695 1 30.61 557 TYR A N 1
ATOM 4477 C CA . TYR A 1 557 ? 46.844 -9.984 -14.969 1 30.61 557 TYR A CA 1
ATOM 4478 C C . TYR A 1 557 ? 46.25 -8.719 -15.547 1 30.61 557 TYR A C 1
ATOM 4480 O O . TYR A 1 557 ? 45.938 -8.664 -16.734 1 30.61 557 TYR A O 1
ATOM 4488 N N . LEU A 1 558 ? 45.844 -7.766 -14.781 1 26.94 558 LEU A N 1
ATOM 4489 C CA . LEU A 1 558 ? 45.312 -6.559 -15.406 1 26.94 558 LEU A CA 1
ATOM 4490 C C . LEU A 1 558 ? 46.438 -5.758 -16.062 1 26.94 558 LEU A C 1
ATOM 4492 O O . LEU A 1 558 ? 46.188 -4.785 -16.781 1 26.94 558 LEU A O 1
ATOM 4496 N N . LYS A 1 559 ? 47.75 -5.836 -15.703 1 29 559 LYS A N 1
ATOM 4497 C CA . LYS A 1 559 ? 48.781 -5.086 -16.422 1 29 559 LYS A CA 1
ATOM 4498 C C . LYS A 1 559 ? 49.031 -5.695 -17.797 1 29 559 LYS A C 1
ATOM 4500 O O . LYS A 1 559 ? 49.531 -5.016 -18.703 1 29 559 LYS A O 1
ATOM 4505 N N . ASP A 1 560 ? 48.875 -6.992 -17.969 1 26.89 560 ASP A N 1
ATOM 4506 C CA . ASP A 1 560 ? 49.219 -7.434 -19.328 1 26.89 560 ASP A CA 1
ATOM 4507 C C . ASP A 1 560 ? 48 -7.293 -20.25 1 26.89 560 ASP A C 1
ATOM 4509 O O . ASP A 1 560 ? 46.906 -7.707 -19.922 1 26.89 560 ASP A O 1
ATOM 4513 N N . ALA B 1 1 ? -9.82 10.195 -20.172 1 21.09 1 ALA B N 1
ATOM 4514 C CA . ALA B 1 1 ? -11.008 11.039 -20.219 1 21.09 1 ALA B CA 1
ATOM 4515 C C . ALA B 1 1 ? -11.367 11.414 -21.656 1 21.09 1 ALA B C 1
ATOM 4517 O O . ALA B 1 1 ? -12.539 11.406 -22.031 1 21.09 1 ALA B O 1
ATOM 4518 N N . ALA B 1 2 ? -10.25 11.742 -22.422 1 23.8 2 ALA B N 1
ATOM 4519 C CA . ALA B 1 2 ? -10.438 12.102 -23.828 1 23.8 2 ALA B CA 1
ATOM 4520 C C . ALA B 1 2 ? -10.828 10.875 -24.656 1 23.8 2 ALA B C 1
ATOM 4522 O O . ALA B 1 2 ? -11.492 11.008 -25.688 1 23.8 2 ALA B O 1
ATOM 4523 N N . ILE B 1 3 ? -10.328 9.711 -24.219 1 24.23 3 ILE B N 1
ATOM 4524 C CA . ILE B 1 3 ? -10.617 8.648 -25.172 1 24.23 3 ILE B CA 1
ATOM 4525 C C . ILE B 1 3 ? -12.086 8.242 -25.062 1 24.23 3 ILE B C 1
ATOM 4527 O O . ILE B 1 3 ? -12.578 7.457 -25.875 1 24.23 3 ILE B O 1
ATOM 4531 N N . MET B 1 4 ? -12.758 8.656 -23.953 1 26.09 4 MET B N 1
ATOM 4532 C CA . MET B 1 4 ? -14.195 8.391 -23.922 1 26.09 4 MET B CA 1
ATOM 4533 C C . MET B 1 4 ? -14.898 9.094 -25.078 1 26.09 4 MET B C 1
ATOM 4535 O O . MET B 1 4 ? -16.062 8.805 -25.375 1 26.09 4 MET B O 1
ATOM 4539 N N . TRP B 1 5 ? -14.359 10.242 -25.516 1 27.7 5 TRP B N 1
ATOM 4540 C CA . TRP B 1 5 ? -15.172 11.062 -26.391 1 27.7 5 TRP B CA 1
ATOM 4541 C C . TRP B 1 5 ? -15.477 10.32 -27.703 1 27.7 5 TRP B C 1
ATOM 4543 O O . TRP B 1 5 ? -16.25 10.805 -28.531 1 27.7 5 TRP B O 1
ATOM 4553 N N . ILE B 1 6 ? -14.617 9.383 -28.125 1 25.44 6 ILE B N 1
ATOM 4554 C CA . ILE B 1 6 ? -14.844 9.094 -29.547 1 25.44 6 ILE B CA 1
ATOM 4555 C C . ILE B 1 6 ? -16.125 8.289 -29.703 1 25.44 6 ILE B C 1
ATOM 4557 O O . ILE B 1 6 ? -16.719 8.273 -30.781 1 25.44 6 ILE B O 1
ATOM 4561 N N . PHE B 1 7 ? -16.469 7.32 -28.766 1 27.16 7 PHE B N 1
ATOM 4562 C CA . PHE B 1 7 ? -17.578 6.535 -29.281 1 27.16 7 PHE B CA 1
ATOM 4563 C C . PHE B 1 7 ? -18.906 7.262 -29.062 1 27.16 7 PHE B C 1
ATOM 4565 O O . PHE B 1 7 ? -19.234 7.648 -27.938 1 27.16 7 PHE B O 1
ATOM 4572 N N . PRO B 1 8 ? -19.5 8.023 -30.094 1 25 8 PRO B N 1
ATOM 4573 C CA . PRO B 1 8 ? -20.766 8.758 -30.125 1 25 8 PRO B CA 1
ATOM 4574 C C . PRO B 1 8 ? -21.938 7.953 -29.562 1 25 8 PRO B C 1
ATOM 4576 O O . PRO B 1 8 ? -22.016 6.742 -29.781 1 25 8 PRO B O 1
ATOM 4579 N N . THR B 1 9 ? -22.406 8.234 -28.422 1 26.8 9 THR B N 1
ATOM 4580 C CA . THR B 1 9 ? -23.719 7.801 -27.969 1 26.8 9 THR B CA 1
ATOM 4581 C C . THR B 1 9 ? -24.797 8.117 -29 1 26.8 9 THR B C 1
ATOM 4583 O O . THR B 1 9 ? -25.109 9.289 -29.234 1 26.8 9 THR B O 1
ATOM 4586 N N . ASP B 1 10 ? -24.859 7.508 -30.25 1 25.89 10 ASP B N 1
ATOM 4587 C CA . ASP B 1 10 ? -25.969 7.703 -31.172 1 25.89 10 ASP B CA 1
ATOM 4588 C C . ASP B 1 10 ? -27.312 7.543 -30.469 1 25.89 10 ASP B C 1
ATOM 4590 O O . ASP B 1 10 ? -27.641 6.457 -29.984 1 25.89 10 ASP B O 1
ATOM 4594 N N . SER B 1 11 ? -27.875 8.531 -29.797 1 25.42 11 SER B N 1
ATOM 4595 C CA . SER B 1 11 ? -29.188 8.773 -29.219 1 25.42 11 SER B CA 1
ATOM 4596 C C . SER B 1 11 ? -30.297 8.422 -30.188 1 25.42 11 SER B C 1
ATOM 4598 O O . SER B 1 11 ? -31.375 7.957 -29.781 1 25.42 11 SER B O 1
ATOM 4600 N N . ASN B 1 12 ? -30.266 8.953 -31.438 1 26.02 12 ASN B N 1
ATOM 4601 C CA . ASN B 1 12 ? -31.531 9.297 -32.094 1 26.02 12 ASN B CA 1
ATOM 4602 C C . ASN B 1 12 ? -32.219 8.055 -32.656 1 26.02 12 ASN B C 1
ATOM 4604 O O . ASN B 1 12 ? -32.219 7.867 -33.875 1 26.02 12 ASN B O 1
ATOM 4608 N N . VAL B 1 13 ? -32.094 6.824 -32.312 1 27.38 13 VAL B N 1
ATOM 4609 C CA . VAL B 1 13 ? -32.906 5.895 -33.094 1 27.38 13 VAL B CA 1
ATOM 4610 C C . VAL B 1 13 ? -34.406 6.203 -32.844 1 27.38 13 VAL B C 1
ATOM 4612 O O . VAL B 1 13 ? -34.875 6.133 -31.703 1 27.38 13 VAL B O 1
ATOM 4615 N N . CYS B 1 14 ? -35.031 7.09 -33.656 1 24.89 14 CYS B N 1
ATOM 4616 C CA . CYS B 1 14 ? -36.438 7.434 -33.812 1 24.89 14 CYS B CA 1
ATOM 4617 C C . CYS B 1 14 ? -37.312 6.184 -33.844 1 24.89 14 CYS B C 1
ATOM 4619 O O . CYS B 1 14 ? -36.938 5.195 -34.5 1 24.89 14 CYS B O 1
ATOM 4621 N N . PRO B 1 15 ? -38.469 6.172 -33.094 1 27.88 15 PRO B N 1
ATOM 4622 C CA . PRO B 1 15 ? -39.469 5.082 -33.031 1 27.88 15 PRO B CA 1
ATOM 4623 C C . PRO B 1 15 ? -40.188 4.84 -34.344 1 27.88 15 PRO B C 1
ATOM 4625 O O . PRO B 1 15 ? -40.938 5.699 -34.812 1 27.88 15 PRO B O 1
ATOM 4628 N N . LEU B 1 16 ? -39.562 4.621 -35.531 1 26.02 16 LEU B N 1
ATOM 4629 C CA . LEU B 1 16 ? -40.438 4.441 -36.688 1 26.02 16 LEU B CA 1
ATOM 4630 C C . LEU B 1 16 ? -41.531 3.438 -36.375 1 26.02 16 LEU B C 1
ATOM 4632 O O . LEU B 1 16 ? -41.25 2.277 -36.062 1 26.02 16 LEU B O 1
ATOM 4636 N N . HIS B 1 17 ? -42.75 3.871 -36 1 26.47 17 HIS B N 1
ATOM 4637 C CA . HIS B 1 17 ? -44.031 3.258 -35.594 1 26.47 17 HIS B CA 1
ATOM 4638 C C . HIS B 1 17 ? -44.438 2.201 -36.625 1 26.47 17 HIS B C 1
ATOM 4640 O O . HIS B 1 17 ? -45.031 1.178 -36.25 1 26.47 17 HIS B O 1
ATOM 4646 N N . ASP B 1 18 ? -44.719 2.801 -37.906 1 26.48 18 ASP B N 1
ATOM 4647 C CA . ASP B 1 18 ? -45.906 2.383 -38.594 1 26.48 18 ASP B CA 1
ATOM 4648 C C . ASP B 1 18 ? -45.844 0.902 -38.969 1 26.48 18 ASP B C 1
ATOM 4650 O O . ASP B 1 18 ? -46.812 0.16 -38.75 1 26.48 18 ASP B O 1
ATOM 4654 N N . GLU B 1 19 ? -45.406 0.723 -40.344 1 29.58 19 GLU B N 1
ATOM 4655 C CA . GLU B 1 19 ? -45.875 -0.331 -41.219 1 29.58 19 GLU B CA 1
ATOM 4656 C C . GLU B 1 19 ? -45.406 -1.703 -40.75 1 29.58 19 GLU B C 1
ATOM 4658 O O . GLU B 1 19 ? -44.312 -2.168 -41.156 1 29.58 19 GLU B O 1
ATOM 4663 N N . LEU B 1 20 ? -45.562 -1.982 -39.531 1 27.34 20 LEU B N 1
ATOM 4664 C CA . LEU B 1 20 ? -44.938 -3.047 -38.75 1 27.34 20 LEU B CA 1
ATOM 4665 C C . LEU B 1 20 ? -45.531 -4.406 -39.125 1 27.34 20 LEU B C 1
ATOM 4667 O O . LEU B 1 20 ? -45.219 -5.414 -38.469 1 27.34 20 LEU B O 1
ATOM 4671 N N . ASN B 1 21 ? -46.656 -4.281 -39.875 1 28.36 21 ASN B N 1
ATOM 4672 C CA . ASN B 1 21 ? -47.438 -5.512 -39.906 1 28.36 21 ASN B CA 1
ATOM 4673 C C . ASN B 1 21 ? -46.656 -6.664 -40.531 1 28.36 21 ASN B C 1
ATOM 4675 O O . ASN B 1 21 ? -47.156 -7.773 -40.656 1 28.36 21 ASN B O 1
ATOM 4679 N N . GLN B 1 22 ? -46 -6.281 -41.656 1 28.98 22 GLN B N 1
ATOM 4680 C CA . GLN B 1 22 ? -45.562 -7.449 -42.406 1 28.98 22 GLN B CA 1
ATOM 4681 C C . GLN B 1 22 ? -44.625 -8.344 -41.562 1 28.98 22 GLN B C 1
ATOM 4683 O O . GLN B 1 22 ? -43.906 -7.852 -40.719 1 28.98 22 GLN B O 1
ATOM 4688 N N . PRO B 1 23 ? -44.969 -9.781 -41.5 1 31.06 23 PRO B N 1
ATOM 4689 C CA . PRO B 1 23 ? -44.219 -10.688 -40.625 1 31.06 23 PRO B CA 1
ATOM 4690 C C . PRO B 1 23 ? -42.719 -10.406 -40.656 1 31.06 23 PRO B C 1
ATOM 4692 O O . PRO B 1 23 ? -42.062 -10.539 -41.688 1 31.06 23 PRO B O 1
ATOM 4695 N N . GLN B 1 24 ? -42.375 -9.141 -40.469 1 27.95 24 GLN B N 1
ATOM 4696 C CA . GLN B 1 24 ? -41 -8.719 -40.688 1 27.95 24 GLN B CA 1
ATOM 4697 C C . GLN B 1 24 ? -40 -9.719 -40.094 1 27.95 24 GLN B C 1
ATOM 4699 O O . GLN B 1 24 ? -40.156 -10.141 -38.938 1 27.95 24 GLN B O 1
ATOM 4704 N N . ALA B 1 25 ? -39.344 -10.469 -41.062 1 31.84 25 ALA B N 1
ATOM 4705 C CA . ALA B 1 25 ? -38.25 -11.383 -40.75 1 31.84 25 ALA B CA 1
ATOM 4706 C C . ALA B 1 25 ? -37.438 -10.875 -39.562 1 31.84 25 ALA B C 1
ATOM 4708 O O . ALA B 1 25 ? -37.156 -9.688 -39.469 1 31.84 25 ALA B O 1
ATOM 4709 N N . PHE B 1 26 ? -37.875 -11.312 -38.344 1 32.47 26 PHE B N 1
ATOM 4710 C CA . PHE B 1 26 ? -37.125 -11.039 -37.125 1 32.47 26 PHE B CA 1
ATOM 4711 C C . PHE B 1 26 ? -35.688 -10.641 -37.469 1 32.47 26 PHE B C 1
ATOM 4713 O O . PHE B 1 26 ? -35.062 -11.281 -38.281 1 32.47 26 PHE B O 1
ATOM 4720 N N . PRO B 1 27 ? -35.469 -9.281 -37.688 1 33.5 27 PRO B N 1
ATOM 4721 C CA . PRO B 1 27 ? -34.094 -8.898 -38 1 33.5 27 PRO B CA 1
ATOM 4722 C C . PRO B 1 27 ? -33.062 -9.867 -37.406 1 33.5 27 PRO B C 1
ATOM 4724 O O . PRO B 1 27 ? -33.312 -10.469 -36.344 1 33.5 27 PRO B O 1
ATOM 4727 N N . GLU B 1 28 ? -32.469 -10.625 -38.312 1 33.5 28 GLU B N 1
ATOM 4728 C CA . GLU B 1 28 ? -31.344 -11.477 -37.969 1 33.5 28 GLU B CA 1
ATOM 4729 C C . GLU B 1 28 ? -30.578 -10.914 -36.781 1 33.5 28 GLU B C 1
ATOM 4731 O O . GLU B 1 28 ? -30.188 -9.75 -36.781 1 33.5 28 GLU B O 1
ATOM 4736 N N . GLU B 1 29 ? -31.141 -11.023 -35.531 1 38.06 29 GLU B N 1
ATOM 4737 C CA . GLU B 1 29 ? -30.391 -10.727 -34.312 1 38.06 29 GLU B CA 1
ATOM 4738 C C . GLU B 1 29 ? -28.891 -10.641 -34.594 1 38.06 29 GLU B C 1
ATOM 4740 O O . GLU B 1 29 ? -28.281 -11.609 -35.062 1 38.06 29 GLU B O 1
ATOM 4745 N N . GLN B 1 30 ? -28.453 -9.625 -35.281 1 39.62 30 GLN B N 1
ATOM 4746 C CA . GLN B 1 30 ? -27.062 -9.328 -35.562 1 39.62 30 GLN B CA 1
ATOM 4747 C C . GLN B 1 30 ? -26.125 -9.953 -34.531 1 39.62 30 GLN B C 1
ATOM 4749 O O . GLN B 1 30 ? -26.203 -9.617 -33.344 1 39.62 30 GLN B O 1
ATOM 4754 N N . ARG B 1 31 ? -25.859 -11.258 -34.594 1 44.53 31 ARG B N 1
ATOM 4755 C CA . ARG B 1 31 ? -24.891 -12.086 -33.875 1 44.53 31 ARG B CA 1
ATOM 4756 C C . ARG B 1 31 ? -23.656 -11.289 -33.5 1 44.53 31 ARG B C 1
ATOM 4758 O O . ARG B 1 31 ? -22.938 -10.781 -34.344 1 44.53 31 ARG B O 1
ATOM 4765 N N . ALA B 1 32 ? -23.719 -10.445 -32.562 1 48.75 32 ALA B N 1
ATOM 4766 C CA . ALA B 1 32 ? -22.578 -9.664 -32.062 1 48.75 32 ALA B CA 1
ATOM 4767 C C . ALA B 1 32 ? -21.297 -10.492 -32.094 1 48.75 32 ALA B C 1
ATOM 4769 O O . ALA B 1 32 ? -21.203 -11.523 -31.438 1 48.75 32 ALA B O 1
ATOM 4770 N N . ASN B 1 33 ? -20.609 -10.562 -33.312 1 49.22 33 ASN B N 1
ATOM 4771 C CA . ASN B 1 33 ? -19.312 -11.188 -33.438 1 49.22 33 ASN B CA 1
ATOM 4772 C C . ASN B 1 33 ? -18.422 -10.891 -32.219 1 49.22 33 ASN B C 1
ATOM 4774 O O . ASN B 1 33 ? -18.656 -9.922 -31.516 1 49.22 33 ASN B O 1
ATOM 4778 N N . LEU B 1 34 ? -17.703 -11.891 -31.766 1 55.47 34 LEU B N 1
ATOM 4779 C CA . LEU B 1 34 ? -16.75 -11.781 -30.656 1 55.47 34 LEU B CA 1
ATOM 4780 C C . LEU B 1 34 ? -15.922 -10.516 -30.781 1 55.47 34 LEU B C 1
ATOM 4782 O O . LEU B 1 34 ? -15.203 -10.328 -31.766 1 55.47 34 LEU B O 1
ATOM 4786 N N . PRO B 1 35 ? -16.375 -9.43 -30.094 1 57.66 35 PRO B N 1
ATOM 4787 C CA . PRO B 1 35 ? -15.516 -8.25 -30.203 1 57.66 35 PRO B CA 1
ATOM 4788 C C . PRO B 1 35 ? -14.062 -8.547 -29.828 1 57.66 35 PRO B C 1
ATOM 4790 O O . PRO B 1 35 ? -13.805 -9.211 -28.828 1 57.66 35 PRO B O 1
ATOM 4793 N N . VAL B 1 36 ? -13.203 -8.461 -30.859 1 59.69 36 VAL B N 1
ATOM 4794 C CA . VAL B 1 36 ? -11.766 -8.648 -30.688 1 59.69 36 VAL B CA 1
ATOM 4795 C C . VAL B 1 36 ? -11.25 -7.727 -29.578 1 59.69 36 VAL B C 1
ATOM 4797 O O . VAL B 1 36 ? -10.344 -8.094 -28.828 1 59.69 36 VAL B O 1
ATOM 4800 N N . PHE B 1 37 ? -11.977 -6.457 -29.422 1 62 37 PHE B N 1
ATOM 4801 C CA . PHE B 1 37 ? -11.492 -5.504 -28.438 1 62 37 PHE B CA 1
ATOM 4802 C C . PHE B 1 37 ? -12.633 -4.984 -27.562 1 62 37 PHE B C 1
ATOM 4804 O O . PHE B 1 37 ? -13.672 -4.582 -28.094 1 62 37 PHE B O 1
ATOM 4811 N N . THR B 1 38 ? -12.703 -5.5 -26.359 1 68.19 38 THR B N 1
ATOM 4812 C CA . THR B 1 38 ? -13.68 -4.914 -25.438 1 68.19 38 THR B CA 1
ATOM 4813 C C . THR B 1 38 ? -12.984 -4.043 -24.391 1 68.19 38 THR B C 1
ATOM 4815 O O . THR B 1 38 ? -11.844 -4.316 -24.016 1 68.19 38 THR B O 1
ATOM 4818 N N . MET B 1 39 ? -13.516 -2.771 -24.266 1 71.44 39 MET B N 1
ATOM 4819 C CA . MET B 1 39 ? -12.977 -1.855 -23.266 1 71.44 39 MET B CA 1
ATOM 4820 C C . MET B 1 39 ? -13.867 -1.806 -22.016 1 71.44 39 MET B C 1
ATOM 4822 O O . MET B 1 39 ? -15.062 -1.526 -22.125 1 71.44 39 MET B O 1
ATOM 4826 N N . ASP B 1 40 ? -13.43 -2.428 -20.938 1 75.56 40 ASP B N 1
ATOM 4827 C CA . ASP B 1 40 ? -14.141 -2.371 -19.672 1 75.56 40 ASP B CA 1
ATOM 4828 C C . ASP B 1 40 ? -13.531 -1.326 -18.75 1 75.56 40 ASP B C 1
ATOM 4830 O O . ASP B 1 40 ? -12.766 -1.667 -17.828 1 75.56 40 ASP B O 1
ATOM 4834 N N . TYR B 1 41 ? -14.008 -0.085 -18.797 1 76 41 TYR B N 1
ATOM 4835 C CA . TYR B 1 41 ? -13.414 1.024 -18.062 1 76 41 TYR B CA 1
ATOM 4836 C C . TYR B 1 41 ? -14 1.127 -16.672 1 76 41 TYR B C 1
ATOM 4838 O O . TYR B 1 41 ? -13.273 1.33 -15.688 1 76 41 TYR B O 1
ATOM 4846 N N . PRO B 1 42 ? -15.242 0.81 -16.453 1 74.19 42 PRO B N 1
ATOM 4847 C CA . PRO B 1 42 ? -15.805 1.055 -15.125 1 74.19 42 PRO B CA 1
ATOM 4848 C C . PRO B 1 42 ? -15.25 0.105 -14.062 1 74.19 42 PRO B C 1
ATOM 4850 O O . PRO B 1 42 ? -15.164 0.468 -12.891 1 74.19 42 PRO B O 1
ATOM 4853 N N . ARG B 1 43 ? -14.844 -0.948 -14.547 1 77.62 43 ARG B N 1
ATOM 4854 C CA . ARG B 1 43 ? -14.336 -1.941 -13.602 1 77.62 43 ARG B CA 1
ATOM 4855 C C . ARG B 1 43 ? -12.992 -1.516 -13.023 1 77.62 43 ARG B C 1
ATOM 4857 O O . ARG B 1 43 ? -12.711 -1.758 -11.852 1 77.62 43 ARG B O 1
ATOM 4864 N N . ILE B 1 44 ? -12.227 -0.798 -13.797 1 80.5 44 ILE B N 1
ATOM 4865 C CA . ILE B 1 44 ? -10.859 -0.492 -13.375 1 80.5 44 ILE B CA 1
ATOM 4866 C C . ILE B 1 44 ? -10.719 1.01 -13.141 1 80.5 44 ILE B C 1
ATOM 4868 O O . ILE B 1 44 ? -9.609 1.51 -12.938 1 80.5 44 ILE B O 1
ATOM 4872 N N . GLN B 1 45 ? -11.773 1.744 -13.039 1 80.44 45 GLN B N 1
ATOM 4873 C CA . GLN B 1 45 ? -11.711 3.201 -13.023 1 80.44 45 GLN B CA 1
ATOM 4874 C C . GLN B 1 45 ? -10.977 3.709 -11.789 1 80.44 45 GLN B C 1
ATOM 4876 O O . GLN B 1 45 ? -10.07 4.539 -11.891 1 80.44 45 GLN B O 1
ATOM 4881 N N . VAL B 1 46 ? -11.203 3.129 -10.641 1 78.62 46 VAL B N 1
ATOM 4882 C CA . VAL B 1 46 ? -10.672 3.662 -9.391 1 78.62 46 VAL B CA 1
ATOM 4883 C C . VAL B 1 46 ? -9.172 3.381 -9.305 1 78.62 46 VAL B C 1
ATOM 4885 O O . VAL B 1 46 ? -8.375 4.305 -9.141 1 78.62 46 VAL B O 1
ATOM 4888 N N . PRO B 1 47 ? -8.805 2.148 -9.523 1 83.31 47 PRO B N 1
ATOM 4889 C CA . PRO B 1 47 ? -7.363 1.922 -9.438 1 83.31 47 PRO B CA 1
ATOM 4890 C C . PRO B 1 47 ? -6.598 2.57 -10.594 1 83.31 47 PRO B C 1
ATOM 4892 O O . PRO B 1 47 ? -5.453 2.994 -10.414 1 83.31 47 PRO B O 1
ATOM 4895 N N . PHE B 1 48 ? -7.23 2.717 -11.734 1 87.25 48 PHE B N 1
ATOM 4896 C CA . PHE B 1 48 ? -6.574 3.312 -12.898 1 87.25 48 PHE B CA 1
ATOM 4897 C C . PHE B 1 48 ? -6.352 4.805 -12.688 1 87.25 48 PHE B C 1
ATOM 4899 O O . PHE B 1 48 ? -5.258 5.316 -12.938 1 87.25 48 PHE B O 1
ATOM 4906 N N . GLU B 1 49 ? -7.359 5.465 -12.188 1 82.81 49 GLU B N 1
ATOM 4907 C CA . GLU B 1 49 ? -7.238 6.895 -11.93 1 82.81 49 GLU B CA 1
ATOM 4908 C C . GLU B 1 49 ? -6.242 7.168 -10.805 1 82.81 49 GLU B C 1
ATOM 4910 O O . GLU B 1 49 ? -5.457 8.117 -10.883 1 82.81 49 GLU B O 1
ATOM 4915 N N . PHE B 1 50 ? -6.27 6.391 -9.844 1 85.31 50 PHE B N 1
ATOM 4916 C CA . PHE B 1 50 ? -5.328 6.566 -8.742 1 85.31 50 PHE B CA 1
ATOM 4917 C C . PHE B 1 50 ? -3.895 6.406 -9.234 1 85.31 50 PHE B C 1
ATOM 4919 O O . PHE B 1 50 ? -3.023 7.211 -8.891 1 85.31 50 PHE B O 1
ATOM 4926 N N . THR B 1 51 ? -3.654 5.379 -10.016 1 86.94 51 THR B N 1
ATOM 4927 C CA . THR B 1 51 ? -2.307 5.117 -10.508 1 86.94 51 THR B CA 1
ATOM 4928 C C . THR B 1 51 ? -1.846 6.238 -11.438 1 86.94 51 THR B C 1
ATOM 4930 O O . THR B 1 51 ? -0.689 6.66 -11.383 1 86.94 51 THR B O 1
ATOM 4933 N N . LEU B 1 52 ? -2.746 6.777 -12.188 1 87.5 52 LEU B N 1
ATOM 4934 C CA . LEU B 1 52 ? -2.393 7.848 -13.109 1 87.5 52 LEU B CA 1
ATOM 4935 C C . LEU B 1 52 ? -2.068 9.133 -12.359 1 87.5 52 LEU B C 1
ATOM 4937 O O . LEU B 1 52 ? -1.132 9.852 -12.719 1 87.5 52 LEU B O 1
ATOM 4941 N N . TRP B 1 53 ? -2.799 9.398 -11.305 1 86.19 53 TRP B N 1
ATOM 4942 C CA . TRP B 1 53 ? -2.555 10.602 -10.516 1 86.19 53 TRP B CA 1
ATOM 4943 C C . TRP B 1 53 ? -1.227 10.5 -9.766 1 86.19 53 TRP B C 1
ATOM 4945 O O . TRP B 1 53 ? -0.486 11.484 -9.672 1 86.19 53 TRP B O 1
ATOM 4955 N N . VAL B 1 54 ? -0.958 9.344 -9.25 1 89.06 54 VAL B N 1
ATOM 4956 C CA . VAL B 1 54 ? 0.305 9.141 -8.547 1 89.06 54 VAL B CA 1
ATOM 4957 C C . VAL B 1 54 ? 1.47 9.297 -9.523 1 89.06 54 VAL B C 1
ATOM 4959 O O . VAL B 1 54 ? 2.48 9.922 -9.203 1 89.06 54 VAL B O 1
ATOM 4962 N N . LEU B 1 55 ? 1.303 8.781 -10.727 1 90.38 55 LEU B N 1
ATOM 4963 C CA . LEU B 1 55 ? 2.359 8.875 -11.727 1 90.38 55 LEU B CA 1
ATOM 4964 C C . LEU B 1 55 ? 2.545 10.312 -12.195 1 90.38 55 LEU B C 1
ATOM 4966 O O . LEU B 1 55 ? 3.676 10.773 -12.359 1 90.38 55 LEU B O 1
ATOM 4970 N N . LEU B 1 56 ? 1.442 11.016 -12.367 1 87.94 56 LEU B N 1
ATOM 4971 C CA . LEU B 1 56 ? 1.524 12.406 -12.789 1 87.94 56 LEU B CA 1
ATOM 4972 C C . LEU B 1 56 ? 2.234 13.25 -11.734 1 87.94 56 LEU B C 1
ATOM 4974 O O . LEU B 1 56 ? 3.102 14.062 -12.07 1 87.94 56 LEU B O 1
ATOM 4978 N N . ALA B 1 57 ? 1.81 13.016 -10.539 1 87.88 57 ALA B N 1
ATOM 4979 C CA . ALA B 1 57 ? 2.443 13.75 -9.445 1 87.88 57 ALA B CA 1
ATOM 4980 C C . ALA B 1 57 ? 3.92 13.391 -9.328 1 87.88 57 ALA B C 1
ATOM 4982 O O . ALA B 1 57 ? 4.758 14.258 -9.055 1 87.88 57 ALA B O 1
ATOM 4983 N N . SER B 1 58 ? 4.258 12.148 -9.562 1 88.19 58 SER B N 1
ATOM 4984 C CA . SER B 1 58 ? 5.648 11.711 -9.469 1 88.19 58 SER B CA 1
ATOM 4985 C C . SER B 1 58 ? 6.473 12.242 -10.633 1 88.19 58 SER B C 1
ATOM 4987 O O . SER B 1 58 ? 7.656 12.547 -10.477 1 88.19 58 SER B O 1
ATOM 4989 N N . PHE B 1 59 ? 5.867 12.383 -11.797 1 88.62 59 PHE B N 1
ATOM 4990 C CA . PHE B 1 59 ? 6.555 12.961 -12.945 1 88.62 59 PHE B CA 1
ATOM 4991 C C . PHE B 1 59 ? 6.859 14.43 -12.711 1 88.62 59 PHE B C 1
ATOM 4993 O O . PHE B 1 59 ? 7.914 14.93 -13.109 1 88.62 59 PHE B O 1
ATOM 5000 N N . ALA B 1 60 ? 5.902 15.07 -12.109 1 86.81 60 ALA B N 1
ATOM 5001 C CA . ALA B 1 60 ? 6.129 16.469 -11.789 1 86.81 60 ALA B CA 1
ATOM 5002 C C . ALA B 1 60 ? 7.305 16.625 -10.82 1 86.81 60 ALA B C 1
ATOM 5004 O O . ALA B 1 60 ? 8.133 17.531 -10.984 1 86.81 60 ALA B O 1
ATOM 5005 N N . LYS B 1 61 ? 7.344 15.75 -9.906 1 87.19 61 LYS B N 1
ATOM 5006 C CA . LYS B 1 61 ? 8.43 15.82 -8.938 1 87.19 61 LYS B CA 1
ATOM 5007 C C . LYS B 1 61 ? 9.781 15.562 -9.594 1 87.19 61 LYS B C 1
ATOM 5009 O O . LYS B 1 61 ? 10.773 16.203 -9.258 1 87.19 61 LYS B O 1
ATOM 5014 N N . ILE B 1 62 ? 9.844 14.641 -10.539 1 85.44 62 ILE B N 1
ATOM 5015 C CA . ILE B 1 62 ? 11.078 14.359 -11.273 1 85.44 62 ILE B CA 1
ATOM 5016 C C . ILE B 1 62 ? 11.461 15.57 -12.109 1 85.44 62 ILE B C 1
ATOM 5018 O O . ILE B 1 62 ? 12.641 15.922 -12.195 1 85.44 62 ILE B O 1
ATOM 5022 N N . GLY B 1 63 ? 10.508 16.188 -12.703 1 82.88 63 GLY B N 1
ATOM 5023 C CA . GLY B 1 63 ? 10.766 17.328 -13.562 1 82.88 63 GLY B CA 1
ATOM 5024 C C . GLY B 1 63 ? 11.406 18.5 -12.828 1 82.88 63 GLY B C 1
ATOM 5025 O O . GLY B 1 63 ? 12.297 19.156 -13.367 1 82.88 63 GLY B O 1
ATOM 5026 N N . PHE B 1 64 ? 11.008 18.641 -11.594 1 83.88 64 PHE B N 1
ATOM 5027 C CA . PHE B 1 64 ? 11.539 19.75 -10.789 1 83.88 64 PHE B CA 1
ATOM 5028 C C . PHE B 1 64 ? 12.992 19.484 -10.406 1 83.88 64 PHE B C 1
ATOM 5030 O O . PHE B 1 64 ? 13.789 20.422 -10.305 1 83.88 64 PHE B O 1
ATOM 5037 N N . HIS B 1 65 ? 13.242 18.266 -10.219 1 79.5 65 HIS B N 1
ATOM 5038 C CA . HIS B 1 65 ? 14.562 17.953 -9.68 1 79.5 65 HIS B CA 1
ATOM 5039 C C . HIS B 1 65 ? 15.586 17.766 -10.789 1 79.5 65 HIS B C 1
ATOM 5041 O O . HIS B 1 65 ? 16.781 17.625 -10.523 1 79.5 65 HIS B O 1
ATOM 5047 N N . ILE B 1 66 ? 15.055 17.641 -12.023 1 78 66 ILE B N 1
ATOM 5048 C CA . ILE B 1 66 ? 15.992 17.625 -13.141 1 78 66 ILE B CA 1
ATOM 5049 C C . ILE B 1 66 ? 16.703 18.969 -13.242 1 78 66 ILE B C 1
ATOM 5051 O O . ILE B 1 66 ? 17.906 19.016 -13.531 1 78 66 ILE B O 1
ATOM 5055 N N . TYR B 1 67 ? 15.961 20 -12.914 1 74.5 67 TYR B N 1
ATOM 5056 C CA . TYR B 1 67 ? 16.578 21.328 -12.875 1 74.5 67 TYR B CA 1
ATOM 5057 C C . TYR B 1 67 ? 16.844 21.766 -11.438 1 74.5 67 TYR B C 1
ATOM 5059 O O . TYR B 1 67 ? 16.031 22.5 -10.844 1 74.5 67 TYR B O 1
ATOM 5067 N N . HIS B 1 68 ? 17.828 21.375 -10.867 1 72.06 68 HIS B N 1
ATOM 5068 C CA . HIS B 1 68 ? 18.188 21.547 -9.461 1 72.06 68 HIS B CA 1
ATOM 5069 C C . HIS B 1 68 ? 18.219 23.016 -9.078 1 72.06 68 HIS B C 1
ATOM 5071 O O . HIS B 1 68 ? 17.953 23.375 -7.922 1 72.06 68 HIS B O 1
ATOM 5077 N N . LYS B 1 69 ? 18.406 23.875 -10.016 1 74.69 69 LYS B N 1
ATOM 5078 C CA . LYS B 1 69 ? 18.531 25.297 -9.695 1 74.69 69 LYS B CA 1
ATOM 5079 C C . LYS B 1 69 ? 17.188 25.875 -9.25 1 74.69 69 LYS B C 1
ATOM 5081 O O . LYS B 1 69 ? 17.141 26.781 -8.414 1 74.69 69 LYS B O 1
ATOM 5086 N N . ILE B 1 70 ? 16.109 25.328 -9.703 1 77.62 70 ILE B N 1
ATOM 5087 C CA . ILE B 1 70 ? 14.781 25.844 -9.383 1 77.62 70 ILE B CA 1
ATOM 5088 C C . ILE B 1 70 ? 14.383 25.391 -7.98 1 77.62 70 ILE B C 1
ATOM 5090 O O . ILE B 1 70 ? 13.781 26.156 -7.223 1 77.62 70 ILE B O 1
ATOM 5094 N N . THR B 1 71 ? 14.781 24.266 -7.609 1 74.62 71 THR B N 1
ATOM 5095 C CA . THR B 1 71 ? 14.328 23.688 -6.348 1 74.62 71 THR B CA 1
ATOM 5096 C C . THR B 1 71 ? 15.102 24.281 -5.176 1 74.62 71 THR B C 1
ATOM 5098 O O . THR B 1 71 ? 14.672 24.172 -4.023 1 74.62 71 THR B O 1
ATOM 5101 N N . ILE B 1 72 ? 16.141 24.984 -5.445 1 76.88 72 ILE B N 1
ATOM 5102 C CA . ILE B 1 72 ? 16.891 25.625 -4.375 1 76.88 72 ILE B CA 1
ATOM 5103 C C . ILE B 1 72 ? 16.188 26.906 -3.939 1 76.88 72 ILE B C 1
ATOM 5105 O O . ILE B 1 72 ? 16.125 27.219 -2.748 1 76.88 72 ILE B O 1
ATOM 5109 N N . TRP B 1 73 ? 15.57 27.562 -4.91 1 79.06 73 TRP B N 1
ATOM 5110 C CA . TRP B 1 73 ? 14.969 28.844 -4.602 1 79.06 73 TRP B CA 1
ATOM 5111 C C . TRP B 1 73 ? 13.477 28.703 -4.312 1 79.06 73 TRP B C 1
ATOM 5113 O O . TRP B 1 73 ? 12.914 29.469 -3.537 1 79.06 73 TRP B O 1
ATOM 5123 N N . ILE B 1 74 ? 12.859 27.766 -4.922 1 87.25 74 ILE B N 1
ATOM 5124 C CA . ILE B 1 74 ? 11.422 27.578 -4.773 1 87.25 74 ILE B CA 1
ATOM 5125 C C . ILE B 1 74 ? 11.141 26.234 -4.109 1 87.25 74 ILE B C 1
ATOM 5127 O O . ILE B 1 74 ? 11.523 25.188 -4.633 1 87.25 74 ILE B O 1
ATOM 5131 N N . PRO B 1 75 ? 10.5 26.359 -2.961 1 87.44 75 PRO B N 1
ATOM 5132 C CA . PRO B 1 75 ? 10.164 25.094 -2.305 1 87.44 75 PRO B CA 1
ATOM 5133 C C . PRO B 1 75 ? 9.328 24.172 -3.189 1 87.44 75 PRO B C 1
ATOM 5135 O O . PRO B 1 75 ? 8.547 24.656 -4.02 1 87.44 75 PRO B O 1
ATOM 5138 N N . GLU B 1 76 ? 9.469 22.891 -2.986 1 86.81 76 GLU B N 1
ATOM 5139 C CA . GLU B 1 76 ? 8.789 21.875 -3.789 1 86.81 76 GLU B CA 1
ATOM 5140 C C . GLU B 1 76 ? 7.273 22 -3.658 1 86.81 76 GLU B C 1
ATOM 5142 O O . GLU B 1 76 ? 6.539 21.703 -4.609 1 86.81 76 GLU B O 1
ATOM 5147 N N . SER B 1 77 ? 6.809 22.375 -2.506 1 88.94 77 SER B N 1
ATOM 5148 C CA . SER B 1 77 ? 5.371 22.484 -2.285 1 88.94 77 SER B CA 1
ATOM 5149 C C . SER B 1 77 ? 4.754 23.547 -3.193 1 88.94 77 SER B C 1
ATOM 5151 O O . SER B 1 77 ? 3.658 23.344 -3.723 1 88.94 77 SER B O 1
ATOM 5153 N N . CYS B 1 78 ? 5.449 24.594 -3.422 1 90.5 78 CYS B N 1
ATOM 5154 C CA . CYS B 1 78 ? 4.965 25.656 -4.293 1 90.5 78 CYS B CA 1
ATOM 5155 C C . CYS B 1 78 ? 4.875 25.188 -5.738 1 90.5 78 CYS B C 1
ATOM 5157 O O . CYS B 1 78 ? 3.918 25.5 -6.445 1 90.5 78 CYS B O 1
ATOM 5159 N N . LEU B 1 79 ? 5.844 24.484 -6.164 1 91.12 79 LEU B N 1
ATOM 5160 C CA . LEU B 1 79 ? 5.871 24 -7.535 1 91.12 79 LEU B CA 1
ATOM 5161 C C . LEU B 1 79 ? 4.762 22.984 -7.77 1 91.12 79 LEU B C 1
ATOM 5163 O O . LEU B 1 79 ? 4.125 22.984 -8.82 1 91.12 79 LEU B O 1
ATOM 5167 N N . LEU B 1 80 ? 4.57 22.188 -6.832 1 92.31 80 LEU B N 1
ATOM 5168 C CA . LEU B 1 80 ? 3.523 21.172 -6.949 1 92.31 80 LEU B CA 1
ATOM 5169 C C . LEU B 1 80 ? 2.146 21.828 -7.012 1 92.31 80 LEU B C 1
ATOM 5171 O O . LEU B 1 80 ? 1.293 21.422 -7.801 1 92.31 80 LEU B O 1
ATOM 5175 N N . ILE B 1 81 ? 1.922 22.828 -6.207 1 93.19 81 ILE B N 1
ATOM 5176 C CA . ILE B 1 81 ? 0.65 23.547 -6.219 1 93.19 81 ILE B CA 1
ATOM 5177 C C . ILE B 1 81 ? 0.463 24.234 -7.566 1 93.19 81 ILE B C 1
ATOM 5179 O O . ILE B 1 81 ? -0.639 24.25 -8.117 1 93.19 81 ILE B O 1
ATOM 5183 N N . SER B 1 82 ? 1.522 24.797 -8.094 1 94 82 SER B N 1
ATOM 5184 C CA . SER B 1 82 ? 1.444 25.5 -9.375 1 94 82 SER B CA 1
ATOM 5185 C C . SER B 1 82 ? 1.048 24.547 -10.5 1 94 82 SER B C 1
ATOM 5187 O O . SER B 1 82 ? 0.208 24.875 -11.336 1 94 82 SER B O 1
ATOM 5189 N N . ILE B 1 83 ? 1.659 23.391 -10.484 1 92.69 83 ILE B N 1
ATOM 5190 C CA . ILE B 1 83 ? 1.297 22.406 -11.492 1 92.69 83 ILE B CA 1
ATOM 5191 C C . ILE B 1 83 ? -0.145 21.953 -11.273 1 92.69 83 ILE B C 1
ATOM 5193 O O . ILE B 1 83 ? -0.883 21.719 -12.234 1 92.69 83 ILE B O 1
ATOM 5197 N N . GLY B 1 84 ? -0.534 21.781 -10.055 1 92.38 84 GLY B N 1
ATOM 5198 C CA . GLY B 1 84 ? -1.916 21.453 -9.758 1 92.38 84 GLY B CA 1
ATOM 5199 C C . GLY B 1 84 ? -2.904 22.484 -10.25 1 92.38 84 GLY B C 1
ATOM 5200 O O . GLY B 1 84 ? -3.986 22.141 -10.734 1 92.38 84 GLY B O 1
ATOM 5201 N N . LEU B 1 85 ? -2.533 23.719 -10.133 1 94.19 85 LEU B N 1
ATOM 5202 C CA . LEU B 1 85 ? -3.383 24.797 -10.617 1 94.19 85 LEU B CA 1
ATOM 5203 C C . LEU B 1 85 ? -3.551 24.719 -12.133 1 94.19 85 LEU B C 1
ATOM 5205 O O . LEU B 1 85 ? -4.652 24.922 -12.648 1 94.19 85 LEU B O 1
ATOM 5209 N N . VAL B 1 86 ? -2.479 24.375 -12.766 1 93.56 86 VAL B N 1
ATOM 5210 C CA . VAL B 1 86 ? -2.52 24.266 -14.219 1 93.56 86 VAL B CA 1
ATOM 5211 C C . VAL B 1 86 ? -3.412 23.094 -14.625 1 93.56 86 VAL B C 1
ATOM 5213 O O . VAL B 1 86 ? -4.266 23.234 -15.508 1 93.56 86 VAL B O 1
ATOM 5216 N N . VAL B 1 87 ? -3.229 22.031 -14.008 1 89.75 87 VAL B N 1
ATOM 5217 C CA . VAL B 1 87 ? -4.039 20.859 -14.32 1 89.75 87 VAL B CA 1
ATOM 5218 C C . VAL B 1 87 ? -5.5 21.125 -13.961 1 89.75 87 VAL B C 1
ATOM 5220 O O . VAL B 1 87 ? -6.41 20.703 -14.688 1 89.75 87 VAL B O 1
ATOM 5223 N N . GLY B 1 88 ? -5.711 21.719 -12.82 1 89.19 88 GLY B N 1
ATOM 5224 C CA . GLY B 1 88 ? -7.066 22.094 -12.445 1 89.19 88 GLY B CA 1
ATOM 5225 C C . GLY B 1 88 ? -7.73 23 -13.461 1 89.19 88 GLY B C 1
ATOM 5226 O O . GLY B 1 88 ? -8.922 22.859 -13.742 1 89.19 88 GLY B O 1
ATOM 5227 N N . ALA B 1 89 ? -6.969 23.891 -14.031 1 91.44 89 ALA B N 1
ATOM 5228 C CA . ALA B 1 89 ? -7.496 24.812 -15.039 1 91.44 89 ALA B CA 1
ATOM 5229 C C . ALA B 1 89 ? -7.867 24.062 -16.312 1 91.44 89 ALA B C 1
ATOM 5231 O O . ALA B 1 89 ? -8.883 24.375 -16.938 1 91.44 89 ALA B O 1
ATOM 5232 N N . ILE B 1 90 ? -7.055 23.141 -16.625 1 89 90 ILE B N 1
ATOM 5233 C CA . ILE B 1 90 ? -7.344 22.312 -17.797 1 89 90 ILE B CA 1
ATOM 5234 C C . ILE B 1 90 ? -8.609 21.5 -17.547 1 89 90 ILE B C 1
ATOM 5236 O O . ILE B 1 90 ? -9.469 21.391 -18.438 1 89 90 ILE B O 1
ATOM 5240 N N . MET B 1 91 ? -8.719 20.984 -16.406 1 85.31 91 MET B N 1
ATOM 5241 C CA . MET B 1 91 ? -9.883 20.172 -16.078 1 85.31 91 MET B CA 1
ATOM 5242 C C . MET B 1 91 ? -11.148 21.031 -16.062 1 85.31 91 MET B C 1
ATOM 5244 O O . MET B 1 91 ? -12.219 20.578 -16.469 1 85.31 91 MET B O 1
ATOM 5248 N N . HIS B 1 92 ? -11.078 22.172 -15.5 1 84.56 92 HIS B N 1
ATOM 5249 C CA . HIS B 1 92 ? -12.219 23.078 -15.461 1 84.56 92 HIS B CA 1
ATOM 5250 C C . HIS B 1 92 ? -12.664 23.469 -16.859 1 84.56 92 HIS B C 1
ATOM 5252 O O . HIS B 1 92 ? -13.859 23.594 -17.125 1 84.56 92 HIS B O 1
ATOM 5258 N N . SER B 1 93 ? -11.672 23.578 -17.672 1 86.12 93 SER B N 1
ATOM 5259 C CA . SER B 1 93 ? -11.984 23.938 -19.047 1 86.12 93 SER B CA 1
ATOM 5260 C C . SER B 1 93 ? -12.688 22.797 -19.781 1 86.12 93 SER B C 1
ATOM 5262 O O . SER B 1 93 ? -13.562 23.031 -20.609 1 86.12 93 SER B O 1
ATOM 5264 N N . VAL B 1 94 ? -12.367 21.578 -19.406 1 80.56 94 VAL B N 1
ATOM 5265 C CA . VAL B 1 94 ? -12.969 20.406 -20.062 1 80.56 94 VAL B CA 1
ATOM 5266 C C . VAL B 1 94 ? -14.188 19.953 -19.266 1 80.56 94 VAL B C 1
ATOM 5268 O O . VAL B 1 94 ? -14.891 19.016 -19.672 1 80.56 94 VAL B O 1
ATOM 5271 N N . LYS B 1 95 ? -14.633 20.594 -18.188 1 73.62 95 LYS B N 1
ATOM 5272 C CA . LYS B 1 95 ? -15.797 20.359 -17.328 1 73.62 95 LYS B CA 1
ATOM 5273 C C . LYS B 1 95 ? -15.734 18.984 -16.688 1 73.62 95 LYS B C 1
ATOM 5275 O O . LYS B 1 95 ? -16.734 18.25 -16.656 1 73.62 95 LYS B O 1
ATOM 5280 N N . GLU B 1 96 ? -14.594 18.578 -16.391 1 70.06 96 GLU B N 1
ATOM 5281 C CA . GLU B 1 96 ? -14.453 17.297 -15.703 1 70.06 96 GLU B CA 1
ATOM 5282 C C . GLU B 1 96 ? -14.453 17.469 -14.188 1 70.06 96 GLU B C 1
ATOM 5284 O O . GLU B 1 96 ? -14 18.5 -13.672 1 70.06 96 GLU B O 1
ATOM 5289 N N . GLU B 1 97 ? -15.227 16.594 -13.555 1 66.12 97 GLU B N 1
ATOM 5290 C CA . GLU B 1 97 ? -15.273 16.625 -12.094 1 66.12 97 GLU B CA 1
ATOM 5291 C C . GLU B 1 97 ? -14.023 16 -11.492 1 66.12 97 GLU B C 1
ATOM 5293 O O . GLU B 1 97 ? -13.43 15.094 -12.078 1 66.12 97 GLU B O 1
ATOM 5298 N N . PRO B 1 98 ? -13.594 16.734 -10.539 1 62.16 98 PRO B N 1
ATOM 5299 C CA . PRO B 1 98 ? -12.414 16.172 -9.867 1 62.16 98 PRO B CA 1
ATOM 5300 C C . PRO B 1 98 ? -12.641 14.734 -9.375 1 62.16 98 PRO B C 1
ATOM 5302 O O . PRO B 1 98 ? -13.773 14.352 -9.086 1 62.16 98 PRO B O 1
ATOM 5305 N N . PRO B 1 99 ? -11.602 13.953 -9.523 1 60.38 99 PRO B N 1
ATOM 5306 C CA . PRO B 1 99 ? -11.742 12.539 -9.172 1 60.38 99 PRO B CA 1
ATOM 5307 C C . PRO B 1 99 ? -12.289 12.328 -7.758 1 60.38 99 PRO B C 1
ATOM 5309 O O . PRO B 1 99 ? -12.102 13.188 -6.891 1 60.38 99 PRO B O 1
ATOM 5312 N N . ALA B 1 100 ? -13.242 11.391 -7.547 1 54.12 100 ALA B N 1
ATOM 5313 C CA . ALA B 1 100 ? -13.859 10.945 -6.301 1 54.12 100 ALA B CA 1
ATOM 5314 C C . ALA B 1 100 ? -12.805 10.734 -5.219 1 54.12 100 ALA B C 1
ATOM 5316 O O . ALA B 1 100 ? -13.117 10.719 -4.027 1 54.12 100 ALA B O 1
ATOM 5317 N N . VAL B 1 101 ? -11.609 10.609 -5.676 1 53.44 101 VAL B N 1
ATOM 5318 C CA . VAL B 1 101 ? -10.523 10.289 -4.754 1 53.44 101 VAL B CA 1
ATOM 5319 C C . VAL B 1 101 ? -10.258 11.477 -3.834 1 53.44 101 VAL B C 1
ATOM 5321 O O . VAL B 1 101 ? -9.648 11.32 -2.773 1 53.44 101 VAL B O 1
ATOM 5324 N N . LEU B 1 102 ? -10.906 12.586 -4.168 1 62.12 102 LEU B N 1
ATOM 5325 C CA . LEU B 1 102 ? -10.594 13.805 -3.43 1 62.12 102 LEU B CA 1
ATOM 5326 C C . LEU B 1 102 ? -11.602 14.039 -2.314 1 62.12 102 LEU B C 1
ATOM 5328 O O . LEU B 1 102 ? -11.836 15.188 -1.918 1 62.12 102 LEU B O 1
ATOM 5332 N N . SER B 1 103 ? -11.984 12.867 -1.776 1 69.69 103 SER B N 1
ATOM 5333 C CA . SER B 1 103 ? -12.859 13.07 -0.624 1 69.69 103 SER B CA 1
ATOM 5334 C C . SER B 1 103 ? -12.055 13.258 0.655 1 69.69 103 SER B C 1
ATOM 5336 O O . SER B 1 103 ? -10.898 12.836 0.734 1 69.69 103 SER B O 1
ATOM 5338 N N . SER B 1 104 ? -12.516 14.102 1.491 1 75.19 104 SER B N 1
ATOM 5339 C CA . SER B 1 104 ? -11.883 14.398 2.773 1 75.19 104 SER B CA 1
ATOM 5340 C C . SER B 1 104 ? -11.609 13.125 3.564 1 75.19 104 SER B C 1
ATOM 5342 O O . SER B 1 104 ? -10.586 13.023 4.246 1 75.19 104 SER B O 1
ATOM 5344 N N . ASN B 1 105 ? -12.359 12.102 3.287 1 77.38 105 ASN B N 1
ATOM 5345 C CA . ASN B 1 105 ? -12.156 10.852 4.004 1 77.38 105 ASN B CA 1
ATOM 5346 C C . ASN B 1 105 ? -10.914 10.117 3.516 1 77.38 105 ASN B C 1
ATOM 5348 O O . ASN B 1 105 ? -10.188 9.516 4.309 1 77.38 105 ASN B O 1
ATOM 5352 N N . VAL B 1 106 ? -10.656 10.258 2.283 1 78.94 106 VAL B N 1
ATOM 5353 C CA . VAL B 1 106 ? -9.484 9.594 1.727 1 78.94 106 VAL B CA 1
ATOM 5354 C C . VAL B 1 106 ? -8.219 10.281 2.227 1 78.94 106 VAL B C 1
ATOM 5356 O O . VAL B 1 106 ? -7.215 9.617 2.508 1 78.94 106 VAL B O 1
ATOM 5359 N N . PHE B 1 107 ? -8.367 11.531 2.441 1 82.88 107 PHE B N 1
ATOM 5360 C CA . PHE B 1 107 ? -7.215 12.281 2.926 1 82.88 107 PHE B CA 1
ATOM 5361 C C . PHE B 1 107 ? -6.871 11.883 4.355 1 82.88 107 PHE B C 1
ATOM 5363 O O . PHE B 1 107 ? -5.715 11.586 4.664 1 82.88 107 PHE B O 1
ATOM 5370 N N . PHE B 1 108 ? -7.801 11.742 5.141 1 83.81 108 PHE B N 1
ATOM 5371 C CA . PHE B 1 108 ? -7.562 11.508 6.559 1 83.81 108 PHE B CA 1
ATOM 5372 C C . PHE B 1 108 ? -7.227 10.039 6.816 1 83.81 108 PHE B C 1
ATOM 5374 O O . PHE B 1 108 ? -6.422 9.727 7.695 1 83.81 108 PHE B O 1
ATOM 5381 N N . LEU B 1 109 ? -7.797 9.227 6.031 1 86.81 109 LEU B N 1
ATOM 5382 C CA . LEU B 1 109 ? -7.641 7.812 6.348 1 86.81 109 LEU B CA 1
ATOM 5383 C C . LEU B 1 109 ? -6.438 7.219 5.617 1 86.81 109 LEU B C 1
ATOM 5385 O O . LEU B 1 109 ? -5.793 6.297 6.125 1 86.81 109 LEU B O 1
ATOM 5389 N N . TYR B 1 110 ? -6.059 7.855 4.48 1 87.12 110 TYR B N 1
ATOM 5390 C CA . TYR B 1 110 ? -5.055 7.16 3.688 1 87.12 110 TYR B CA 1
ATOM 5391 C C . TYR B 1 110 ? -3.826 8.039 3.473 1 87.12 110 TYR B C 1
ATOM 5393 O O . TYR B 1 110 ? -2.709 7.527 3.332 1 87.12 110 TYR B O 1
ATOM 5401 N N . MET B 1 111 ? -3.934 9.312 3.469 1 89.31 111 MET B N 1
ATOM 5402 C CA . MET B 1 111 ? -2.803 10.148 3.08 1 89.31 111 MET B CA 1
ATOM 5403 C C . MET B 1 111 ? -2.113 10.734 4.305 1 89.31 111 MET B C 1
ATOM 5405 O O . MET B 1 111 ? -0.895 10.922 4.309 1 89.31 111 MET B O 1
ATOM 5409 N N . LEU B 1 112 ? -2.828 10.93 5.312 1 89.12 112 LEU B N 1
ATOM 5410 C CA . LEU B 1 112 ? -2.268 11.594 6.48 1 89.12 112 LEU B CA 1
ATOM 5411 C C . LEU B 1 112 ? -1.433 10.625 7.312 1 89.12 112 LEU B C 1
ATOM 5413 O O . LEU B 1 112 ? -0.342 10.977 7.77 1 89.12 112 LEU B O 1
ATOM 5417 N N . PRO B 1 113 ? -1.872 9.43 7.484 1 92.62 113 PRO B N 1
ATOM 5418 C CA . PRO B 1 113 ? -1.143 8.531 8.383 1 92.62 113 PRO B CA 1
ATOM 5419 C C . PRO B 1 113 ? 0.301 8.297 7.938 1 92.62 113 PRO B C 1
ATOM 5421 O O . PRO B 1 113 ? 1.219 8.352 8.758 1 92.62 113 PRO B O 1
ATOM 5424 N N . PRO B 1 114 ? 0.55 8.133 6.66 1 93.19 114 PRO B N 1
ATOM 5425 C CA . PRO B 1 114 ? 1.948 7.922 6.277 1 93.19 114 PRO B CA 1
ATOM 5426 C C . PRO B 1 114 ? 2.82 9.148 6.543 1 93.19 114 PRO B C 1
ATOM 5428 O O . PRO B 1 114 ? 4.004 9.008 6.863 1 93.19 114 PRO B O 1
ATOM 5431 N N . ILE B 1 115 ? 2.355 10.281 6.398 1 91.06 115 ILE B N 1
ATOM 5432 C CA . ILE B 1 115 ? 3.121 11.5 6.633 1 91.06 115 ILE B CA 1
ATOM 5433 C C . ILE B 1 115 ? 3.471 11.609 8.117 1 91.06 115 ILE B C 1
ATOM 5435 O O . ILE B 1 115 ? 4.621 11.883 8.469 1 91.06 115 ILE B O 1
ATOM 5439 N N . VAL B 1 116 ? 2.457 11.344 8.961 1 92.38 116 VAL B N 1
ATOM 5440 C CA . VAL B 1 116 ? 2.66 11.453 10.406 1 92.38 116 VAL B CA 1
ATOM 5441 C C . VAL B 1 116 ? 3.582 10.328 10.883 1 92.38 116 VAL B C 1
ATOM 5443 O O . VAL B 1 116 ? 4.402 10.523 11.781 1 92.38 116 VAL B O 1
ATOM 5446 N N . LEU B 1 117 ? 3.402 9.195 10.242 1 94.12 117 LEU B N 1
ATOM 5447 C CA . LEU B 1 117 ? 4.277 8.07 10.57 1 94.12 117 LEU B CA 1
ATOM 5448 C C . LEU B 1 117 ? 5.73 8.406 10.242 1 94.12 117 LEU B C 1
ATOM 5450 O O . LEU B 1 117 ? 6.633 8.094 11.023 1 94.12 117 LEU B O 1
ATOM 5454 N N . ASP B 1 118 ? 5.957 9.023 9.172 1 92.31 118 ASP B N 1
ATOM 5455 C CA . ASP B 1 118 ? 7.301 9.414 8.766 1 92.31 118 ASP B CA 1
ATOM 5456 C C . ASP B 1 118 ? 7.91 10.398 9.758 1 92.31 118 ASP B C 1
ATOM 5458 O O . ASP B 1 118 ? 9.055 10.234 10.18 1 92.31 118 ASP B O 1
ATOM 5462 N N . ASN B 1 119 ? 7.172 11.359 10.164 1 89.44 119 ASN B N 1
ATOM 5463 C CA . ASN B 1 119 ? 7.652 12.367 11.102 1 89.44 119 ASN B CA 1
ATOM 5464 C C . ASN B 1 119 ? 7.926 11.766 12.477 1 89.44 119 ASN B C 1
ATOM 5466 O O . ASN B 1 119 ? 8.875 12.164 13.156 1 89.44 119 ASN B O 1
ATOM 5470 N N . GLY B 1 120 ? 7.098 10.812 12.812 1 88.12 120 GLY B N 1
ATOM 5471 C CA . GLY B 1 120 ? 7.305 10.172 14.102 1 88.12 120 GLY B CA 1
ATOM 5472 C C . GLY B 1 120 ? 8.453 9.18 14.094 1 88.12 120 GLY B C 1
ATOM 5473 O O . GLY B 1 120 ? 9.211 9.094 15.062 1 88.12 120 GLY B O 1
ATOM 5474 N N . TYR B 1 121 ? 8.609 8.516 12.969 1 88.62 121 TYR B N 1
ATOM 5475 C CA . TYR B 1 121 ? 9.617 7.461 12.898 1 88.62 121 TYR B CA 1
ATOM 5476 C C . TYR B 1 121 ? 11.016 8.055 12.75 1 88.62 121 TYR B C 1
ATOM 5478 O O . TYR B 1 121 ? 11.992 7.496 13.258 1 88.62 121 TYR B O 1
ATOM 5486 N N . PHE B 1 122 ? 11.195 9.18 12.141 1 85.81 122 PHE B N 1
ATOM 5487 C CA . PHE B 1 122 ? 12.516 9.727 11.867 1 85.81 122 PHE B CA 1
ATOM 5488 C C . PHE B 1 122 ? 12.82 10.906 12.789 1 85.81 122 PHE B C 1
ATOM 5490 O O . PHE B 1 122 ? 13.805 11.617 12.594 1 85.81 122 PHE B O 1
ATOM 5497 N N . MET B 1 123 ? 12.039 11.062 13.742 1 85.44 123 MET B N 1
ATOM 5498 C CA . MET B 1 123 ? 12.312 12.086 14.742 1 85.44 123 MET B CA 1
ATOM 5499 C C . MET B 1 123 ? 13.492 11.695 15.625 1 85.44 123 MET B C 1
ATOM 5501 O O . MET B 1 123 ? 13.555 10.562 16.109 1 85.44 123 MET B O 1
ATOM 5505 N N . PRO B 1 124 ? 14.438 12.617 15.609 1 80.5 124 PRO B N 1
ATOM 5506 C CA . PRO B 1 124 ? 15.516 12.312 16.547 1 80.5 124 PRO B CA 1
ATOM 5507 C C . PRO B 1 124 ? 15.031 12.273 18 1 80.5 124 PRO B C 1
ATOM 5509 O O . PRO B 1 124 ? 14.594 13.289 18.547 1 80.5 124 PRO B O 1
ATOM 5512 N N . THR B 1 125 ? 15.148 11.234 18.641 1 78 125 THR B N 1
ATOM 5513 C CA . THR B 1 125 ? 14.508 10.992 19.922 1 78 125 THR B CA 1
ATOM 5514 C C . THR B 1 125 ? 15.273 11.68 21.047 1 78 125 THR B C 1
ATOM 5516 O O . THR B 1 125 ? 14.664 12.281 21.938 1 78 125 THR B O 1
ATOM 5519 N N . ARG B 1 126 ? 16.578 11.703 20.969 1 76.81 126 ARG B N 1
ATOM 5520 C CA . ARG B 1 126 ? 17.375 12.258 22.062 1 76.81 126 ARG B CA 1
ATOM 5521 C C . ARG B 1 126 ? 17.203 13.766 22.141 1 76.81 126 ARG B C 1
ATOM 5523 O O . ARG B 1 126 ? 16.797 14.297 23.172 1 76.81 126 ARG B O 1
ATOM 5530 N N . PRO B 1 127 ? 17.484 14.406 21.094 1 80.75 127 PRO B N 1
ATOM 5531 C CA . PRO B 1 127 ? 17.297 15.852 21.172 1 80.75 127 PRO B CA 1
ATOM 5532 C C . PRO B 1 127 ? 15.836 16.25 21.375 1 80.75 127 PRO B C 1
ATOM 5534 O O . PRO B 1 127 ? 15.555 17.281 21.984 1 80.75 127 PRO B O 1
ATOM 5537 N N . PHE B 1 128 ? 14.984 15.445 20.984 1 85 128 PHE B N 1
ATOM 5538 C CA . PHE B 1 128 ? 13.562 15.734 21.156 1 85 128 PHE B CA 1
ATOM 5539 C C . PHE B 1 128 ? 13.156 15.656 22.609 1 85 128 PHE B C 1
ATOM 5541 O O . PHE B 1 128 ? 12.445 16.531 23.125 1 85 128 PHE B O 1
ATOM 5548 N N . PHE B 1 129 ? 13.586 14.695 23.312 1 82.31 129 PHE B N 1
ATOM 5549 C CA . PHE B 1 129 ? 13.18 14.516 24.703 1 82.31 129 PHE B CA 1
ATOM 5550 C C . PHE B 1 129 ? 13.875 15.523 25.609 1 82.31 129 PHE B C 1
ATOM 5552 O O . PHE B 1 129 ? 13.359 15.852 26.672 1 82.31 129 PHE B O 1
ATOM 5559 N N . GLU B 1 130 ? 15.008 16.062 25.078 1 81.69 130 GLU B N 1
ATOM 5560 C CA . GLU B 1 130 ? 15.68 17.125 25.812 1 81.69 130 GLU B CA 1
ATOM 5561 C C . GLU B 1 130 ? 14.914 18.438 25.719 1 81.69 130 GLU B C 1
ATOM 5563 O O . GLU B 1 130 ? 15 19.281 26.609 1 81.69 130 GLU B O 1
ATOM 5568 N N . ASN B 1 131 ? 14.164 18.594 24.672 1 87.5 131 ASN B N 1
ATOM 5569 C CA . ASN B 1 131 ? 13.398 19.812 24.453 1 87.5 131 ASN B CA 1
ATOM 5570 C C . ASN B 1 131 ? 11.898 19.562 24.469 1 87.5 131 ASN B C 1
ATOM 5572 O O . ASN B 1 131 ? 11.133 20.297 23.844 1 87.5 131 ASN B O 1
ATOM 5576 N N . VAL B 1 132 ? 11.422 18.5 25.141 1 87.38 132 VAL B N 1
ATOM 5577 C CA . VAL B 1 132 ? 10.016 18.109 25.078 1 87.38 132 VAL B CA 1
ATOM 5578 C C . VAL B 1 132 ? 9.148 19.156 25.766 1 87.38 132 VAL B C 1
ATOM 5580 O O . VAL B 1 132 ? 8.039 19.438 25.312 1 87.38 132 VAL B O 1
ATOM 5583 N N . GLY B 1 133 ? 9.664 19.766 26.844 1 88.31 133 GLY B N 1
ATOM 5584 C CA . GLY B 1 133 ? 8.906 20.797 27.531 1 88.31 133 GLY B CA 1
ATOM 5585 C C . GLY B 1 133 ? 8.641 22.016 26.672 1 88.31 133 GLY B C 1
ATOM 5586 O O . GLY B 1 133 ? 7.52 22.516 26.641 1 88.31 133 GLY B O 1
ATOM 5587 N N . THR B 1 134 ? 9.641 22.469 25.969 1 91.19 134 THR B N 1
ATOM 5588 C CA . THR B 1 134 ? 9.492 23.625 25.094 1 91.19 134 THR B CA 1
ATOM 5589 C C . THR B 1 134 ? 8.594 23.297 23.906 1 91.19 134 THR B C 1
ATOM 5591 O O . THR B 1 134 ? 7.754 24.125 23.516 1 91.19 134 THR B O 1
ATOM 5594 N N . VAL B 1 135 ? 8.727 22.125 23.375 1 91.62 135 VAL B N 1
ATOM 5595 C CA . VAL B 1 135 ? 7.945 21.703 22.219 1 91.62 135 VAL B CA 1
ATOM 5596 C C . VAL B 1 135 ? 6.469 21.641 22.594 1 91.62 135 VAL B C 1
ATOM 5598 O O . VAL B 1 135 ? 5.613 22.141 21.859 1 91.62 135 VAL B O 1
ATOM 5601 N N . LEU B 1 136 ? 6.156 21.062 23.719 1 91.25 136 LEU B N 1
ATOM 5602 C CA . LEU B 1 136 ? 4.77 20.922 24.156 1 91.25 136 LEU B CA 1
ATOM 5603 C C . LEU B 1 136 ? 4.18 22.281 24.5 1 91.25 136 LEU B C 1
ATOM 5605 O O . LEU B 1 136 ? 2.986 22.531 24.297 1 91.25 136 LEU B O 1
ATOM 5609 N N . TRP B 1 137 ? 5.051 23.125 24.984 1 93.31 137 TRP B N 1
ATOM 5610 C CA . TRP B 1 137 ? 4.617 24.484 25.312 1 93.31 137 TRP B CA 1
ATOM 5611 C C . TRP B 1 137 ? 4.172 25.219 24.047 1 93.31 137 TRP B C 1
ATOM 5613 O O . TRP B 1 137 ? 3.094 25.812 24.031 1 93.31 137 TRP B O 1
ATOM 5623 N N . TYR B 1 138 ? 4.953 25.172 23.094 1 93.25 138 TYR B N 1
ATOM 5624 C CA . TYR B 1 138 ? 4.613 25.844 21.844 1 93.25 138 TYR B CA 1
ATOM 5625 C C . TYR B 1 138 ? 3.447 25.141 21.156 1 93.25 138 TYR B C 1
ATOM 5627 O O . TYR B 1 138 ? 2.584 25.797 20.562 1 93.25 138 TYR B O 1
ATOM 5635 N N . ALA B 1 139 ? 3.4 23.844 21.172 1 93.31 139 ALA B N 1
ATOM 5636 C CA . ALA B 1 139 ? 2.408 23.094 20.422 1 93.31 139 ALA B CA 1
ATOM 5637 C C . ALA B 1 139 ? 1.026 23.203 21.062 1 93.31 139 ALA B C 1
ATOM 5639 O O . ALA B 1 139 ? 0.027 23.375 20.359 1 93.31 139 ALA B O 1
ATOM 5640 N N . VAL B 1 140 ? 0.921 23.109 22.375 1 92.56 140 VAL B N 1
ATOM 5641 C CA . VAL B 1 140 ? -0.377 23.094 23.047 1 92.56 140 VAL B CA 1
ATOM 5642 C C . VAL B 1 140 ? -0.817 24.531 23.344 1 92.56 140 VAL B C 1
ATOM 5644 O O . VAL B 1 140 ? -1.824 25 22.828 1 92.56 140 VAL B O 1
ATOM 5647 N N . VAL B 1 141 ? -0.009 25.234 24.125 1 94.19 141 VAL B N 1
ATOM 5648 C CA . VAL B 1 141 ? -0.381 26.578 24.547 1 94.19 141 VAL B CA 1
ATOM 5649 C C . VAL B 1 141 ? -0.317 27.531 23.344 1 94.19 141 VAL B C 1
ATOM 5651 O O . VAL B 1 141 ? -1.158 28.422 23.219 1 94.19 141 VAL B O 1
ATOM 5654 N N . GLY B 1 142 ? 0.695 27.344 22.562 1 94.06 142 GLY B N 1
ATOM 5655 C CA . GLY B 1 142 ? 0.8 28.188 21.375 1 94.06 142 GLY B CA 1
ATOM 5656 C C . GLY B 1 142 ? -0.384 28.047 20.438 1 94.06 142 GLY B C 1
ATOM 5657 O O . GLY B 1 142 ? -0.891 29.031 19.922 1 94.06 142 GLY B O 1
ATOM 5658 N N . THR B 1 143 ? -0.833 26.828 20.172 1 94.44 143 THR B N 1
ATOM 5659 C CA . THR B 1 143 ? -1.962 26.578 19.281 1 94.44 143 THR B CA 1
ATOM 5660 C C . THR B 1 143 ? -3.254 27.125 19.891 1 94.44 143 THR B C 1
ATOM 5662 O O . THR B 1 143 ? -4.09 27.688 19.172 1 94.44 143 THR B O 1
ATOM 5665 N N . LEU B 1 144 ? -3.436 26.938 21.188 1 93.88 144 LEU B N 1
ATOM 5666 C CA . LEU B 1 144 ? -4.602 27.5 21.859 1 93.88 144 LEU B CA 1
ATOM 5667 C C . LEU B 1 144 ? -4.602 29.016 21.781 1 93.88 144 LEU B C 1
ATOM 5669 O O . LEU B 1 144 ? -5.641 29.625 21.531 1 93.88 144 LEU B O 1
ATOM 5673 N N . TRP B 1 145 ? -3.441 29.547 21.984 1 95.19 145 TRP B N 1
ATOM 5674 C CA . TRP B 1 145 ? -3.266 31 21.875 1 95.19 145 TRP B CA 1
ATOM 5675 C C . TRP B 1 145 ? -3.635 31.484 20.484 1 95.19 145 TRP B C 1
ATOM 5677 O O . TRP B 1 145 ? -4.375 32.469 20.344 1 95.19 145 TRP B O 1
ATOM 5687 N N . ASN B 1 146 ? -3.201 30.859 19.5 1 95.19 146 ASN B N 1
ATOM 5688 C CA . ASN B 1 146 ? -3.48 31.25 18.125 1 95.19 146 ASN B CA 1
ATOM 5689 C C . ASN B 1 146 ? -4.945 31.031 17.766 1 95.19 146 ASN B C 1
ATOM 5691 O O . ASN B 1 146 ? -5.574 31.891 17.141 1 95.19 146 ASN B O 1
ATOM 5695 N N . SER B 1 147 ? -5.52 29.891 18.125 1 95.19 147 SER B N 1
ATOM 5696 C CA . SER B 1 147 ? -6.898 29.578 17.766 1 95.19 147 SER B CA 1
ATOM 5697 C C . SER B 1 147 ? -7.879 30.531 18.453 1 95.19 147 SER B C 1
ATOM 5699 O O . SER B 1 147 ? -8.766 31.078 17.797 1 95.19 147 SER B O 1
ATOM 5701 N N . VAL B 1 148 ? -7.719 30.812 19.75 1 93.94 148 VAL B N 1
ATOM 5702 C CA . VAL B 1 148 ? -8.625 31.688 20.484 1 93.94 148 VAL B CA 1
ATOM 5703 C C . VAL B 1 148 ? -8.383 33.156 20.062 1 93.94 148 VAL B C 1
ATOM 5705 O O . VAL B 1 148 ? -9.328 33.906 19.891 1 93.94 148 VAL B O 1
ATOM 5708 N N . GLY B 1 149 ? -7.145 33.5 19.906 1 96.12 149 GLY B N 1
ATOM 5709 C CA . GLY B 1 149 ? -6.832 34.844 19.484 1 96.12 149 GLY B CA 1
ATOM 5710 C C . GLY B 1 149 ? -7.395 35.188 18.125 1 96.12 149 GLY B C 1
ATOM 5711 O O . GLY B 1 149 ? -8.062 36.219 17.969 1 96.12 149 GLY B O 1
ATOM 5712 N N . ILE B 1 150 ? -7.152 34.375 17.172 1 96.44 150 ILE B N 1
ATOM 5713 C CA . ILE B 1 150 ? -7.645 34.625 15.82 1 96.44 150 ILE B CA 1
ATOM 5714 C C . ILE B 1 150 ? -9.172 34.594 15.82 1 96.44 150 ILE B C 1
ATOM 5716 O O . ILE B 1 150 ? -9.82 35.438 15.203 1 96.44 150 ILE B O 1
ATOM 5720 N N . GLY B 1 151 ? -9.773 33.594 16.484 1 95.38 151 GLY B N 1
ATOM 5721 C CA . GLY B 1 151 ? -11.219 33.438 16.516 1 95.38 151 GLY B CA 1
ATOM 5722 C C . GLY B 1 151 ? -11.914 34.656 17.125 1 95.38 151 GLY B C 1
ATOM 5723 O O . GLY B 1 151 ? -12.906 35.156 16.578 1 95.38 151 GLY B O 1
ATOM 5724 N N . LEU B 1 152 ? -11.43 35.188 18.203 1 95.12 152 LEU B N 1
ATOM 5725 C CA . LEU B 1 152 ? -12.023 36.344 18.875 1 95.12 152 LEU B CA 1
ATOM 5726 C C . LEU B 1 152 ? -11.828 37.594 18.031 1 95.12 152 LEU B C 1
ATOM 5728 O O . LEU B 1 152 ? -12.727 38.438 17.969 1 95.12 152 LEU B O 1
ATOM 5732 N N . SER B 1 153 ? -10.688 37.719 17.438 1 96.38 153 SER B N 1
ATOM 5733 C CA . SER B 1 153 ? -10.438 38.875 16.594 1 96.38 153 SER B CA 1
ATOM 5734 C C . SER B 1 153 ? -11.336 38.875 15.367 1 96.38 153 SER B C 1
ATOM 5736 O O . SER B 1 153 ? -11.828 39.906 14.945 1 96.38 153 SER B O 1
ATOM 5738 N N . LEU B 1 154 ? -11.5 37.75 14.797 1 95.56 154 LEU B N 1
ATOM 5739 C CA . LEU B 1 154 ? -12.375 37.656 13.625 1 95.56 154 LEU B CA 1
ATOM 5740 C C . LEU B 1 154 ? -13.828 37.938 14.016 1 95.56 154 LEU B C 1
ATOM 5742 O O . LEU B 1 154 ? -14.578 38.531 13.25 1 95.56 154 LEU B O 1
ATOM 5746 N N . PHE B 1 155 ? -14.234 37.438 15.18 1 93.94 155 PHE B N 1
ATOM 5747 C CA . PHE B 1 155 ? -15.586 37.719 15.656 1 93.94 155 PHE B CA 1
ATOM 5748 C C . PHE B 1 155 ? -15.805 39.219 15.852 1 93.94 155 PHE B C 1
ATOM 5750 O O . PHE B 1 155 ? -16.891 39.719 15.562 1 93.94 155 PHE B O 1
ATOM 5757 N N . ALA B 1 156 ? -14.781 39.906 16.312 1 92.88 156 ALA B N 1
ATOM 5758 C CA . ALA B 1 156 ? -14.875 41.344 16.5 1 92.88 156 ALA B CA 1
ATOM 5759 C C . ALA B 1 156 ? -15.055 42.094 15.172 1 92.88 156 ALA B C 1
ATOM 5761 O O . ALA B 1 156 ? -15.805 43.062 15.086 1 92.88 156 ALA B O 1
ATOM 5762 N N . ILE B 1 157 ? -14.477 41.562 14.18 1 90.81 157 ILE B N 1
ATOM 5763 C CA . ILE B 1 157 ? -14.57 42.188 12.859 1 90.81 157 ILE B CA 1
ATOM 5764 C C . ILE B 1 157 ? -15.945 41.875 12.25 1 90.81 157 ILE B C 1
ATOM 5766 O O . ILE B 1 157 ? -16.5 42.719 11.539 1 90.81 157 ILE B O 1
ATOM 5770 N N . CYS B 1 158 ? -16.469 40.719 12.539 1 89.94 158 CYS B N 1
ATOM 5771 C CA . CYS B 1 158 ? -17.781 40.344 11.992 1 89.94 158 CYS B CA 1
ATOM 5772 C C . CYS B 1 158 ? -18.891 41.188 12.594 1 89.94 158 CYS B C 1
ATOM 5774 O O . CYS B 1 158 ? -19.969 41.312 12.008 1 89.94 158 CYS B O 1
ATOM 5776 N N . GLN B 1 159 ? -18.672 41.875 13.742 1 88.19 159 GLN B N 1
ATOM 5777 C CA . GLN B 1 159 ? -19.672 42.719 14.391 1 88.19 159 GLN B CA 1
ATOM 5778 C C . GLN B 1 159 ? -19.75 44.094 13.742 1 88.19 159 GLN B C 1
ATOM 5780 O O . GLN B 1 159 ? -20.719 44.812 13.922 1 88.19 159 GLN B O 1
ATOM 5785 N N . ILE B 1 160 ? -18.766 44.281 12.945 1 88.12 160 ILE B N 1
ATOM 5786 C CA . ILE B 1 160 ? -18.766 45.562 12.242 1 88.12 160 ILE B CA 1
ATOM 5787 C C . ILE B 1 160 ? -19.641 45.469 10.984 1 88.12 160 ILE B C 1
ATOM 5789 O O . ILE B 1 160 ? -19.375 44.625 10.117 1 88.12 160 ILE B O 1
ATOM 5793 N N . GLU B 1 161 ? -20.672 46.25 10.859 1 84.56 161 GLU B N 1
ATOM 5794 C CA . GLU B 1 161 ? -21.688 46.219 9.797 1 84.56 161 GLU B CA 1
ATOM 5795 C C . GLU B 1 161 ? -21.062 46.531 8.438 1 84.56 161 GLU B C 1
ATOM 5797 O O . GLU B 1 161 ? -21.547 46.062 7.406 1 84.56 161 GLU B O 1
ATOM 5802 N N . ALA B 1 162 ? -20 47.125 8.43 1 80.38 162 ALA B N 1
ATOM 5803 C CA . ALA B 1 162 ? -19.391 47.594 7.18 1 80.38 162 ALA B CA 1
ATOM 5804 C C . ALA B 1 162 ? -18.891 46.406 6.34 1 80.38 162 ALA B C 1
ATOM 5806 O O . ALA B 1 162 ? -18.828 46.5 5.113 1 80.38 162 ALA B O 1
ATOM 5807 N N . PHE B 1 163 ? -18.734 45.281 6.867 1 83.06 163 PHE B N 1
ATOM 5808 C CA . PHE B 1 163 ? -18.094 44.188 6.137 1 83.06 163 PHE B CA 1
ATOM 5809 C C . PHE B 1 163 ? -19.125 43.156 5.703 1 83.06 163 PHE B C 1
ATOM 5811 O O . PHE B 1 163 ? -18.844 42.312 4.867 1 83.06 163 PHE B O 1
ATOM 5818 N N . GLY B 1 164 ? -20.297 43.188 6.094 1 77.06 164 GLY B N 1
ATOM 5819 C CA . GLY B 1 164 ? -21.422 42.406 5.609 1 77.06 164 GLY B CA 1
ATOM 5820 C C . GLY B 1 164 ? -21.344 40.938 6.031 1 77.06 164 GLY B C 1
ATOM 5821 O O . GLY B 1 164 ? -21.781 40.062 5.305 1 77.06 164 GLY B O 1
ATOM 5822 N N . VAL B 1 165 ? -20.531 40.594 6.988 1 81.94 165 VAL B N 1
ATOM 5823 C CA . VAL B 1 165 ? -20.391 39.219 7.434 1 81.94 165 VAL B CA 1
ATOM 5824 C C . VAL B 1 165 ? -20.922 39.062 8.859 1 81.94 165 VAL B C 1
ATOM 5826 O O . VAL B 1 165 ? -20.328 38.375 9.6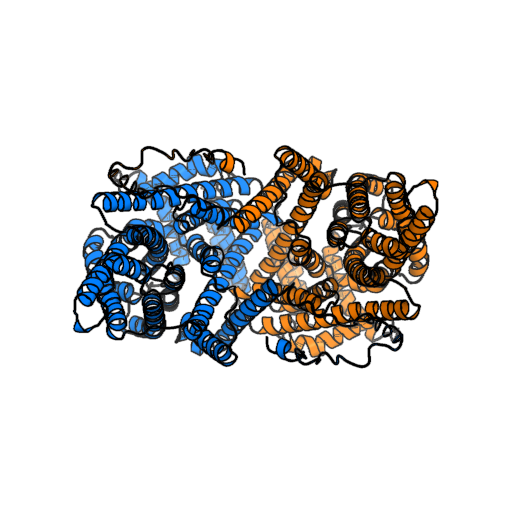8 1 81.94 165 VAL B O 1
ATOM 5829 N N . GLN B 1 166 ? -22 39.625 9.172 1 81.19 166 GLN B N 1
ATOM 5830 C CA . GLN B 1 166 ? -22.531 39.594 10.531 1 81.19 166 GLN B CA 1
ATOM 5831 C C . GLN B 1 166 ? -23.281 38.312 10.812 1 81.19 166 GLN B C 1
ATOM 5833 O O . GLN B 1 166 ? -23.594 38 11.961 1 81.19 166 GLN B O 1
ATOM 5838 N N . ASP B 1 167 ? -23.344 37.5 9.836 1 84.44 167 ASP B N 1
ATOM 5839 C CA . ASP B 1 167 ? -24.125 36.281 9.992 1 84.44 167 ASP B CA 1
ATOM 5840 C C . ASP B 1 167 ? -23.281 35.156 10.562 1 84.44 167 ASP B C 1
ATOM 5842 O O . ASP B 1 167 ? -23.797 34.094 10.859 1 84.44 167 ASP B O 1
ATOM 5846 N N . ILE B 1 168 ? -22 35.5 10.82 1 88.12 168 ILE B N 1
ATOM 5847 C CA . ILE B 1 168 ? -21.141 34.438 11.336 1 88.12 168 ILE B CA 1
ATOM 5848 C C . ILE B 1 168 ? -21.062 34.531 12.859 1 88.12 168 ILE B C 1
ATOM 5850 O O . ILE B 1 168 ? -20.703 35.562 13.406 1 88.12 168 ILE B O 1
ATOM 5854 N N . ASN B 1 169 ? -21.422 33.469 13.516 1 88 169 ASN B N 1
ATOM 5855 C CA . ASN B 1 169 ? -21.438 33.406 14.977 1 88 169 ASN B CA 1
ATOM 5856 C C . ASN B 1 169 ? -20.031 33.188 15.539 1 88 169 ASN B C 1
ATOM 5858 O O . ASN B 1 169 ? -19.094 32.938 14.789 1 88 169 ASN B O 1
ATOM 5862 N N . LEU B 1 170 ? -19.938 33.344 16.828 1 89.12 170 LEU B N 1
ATOM 5863 C CA . LEU B 1 170 ? -18.656 33.188 17.531 1 89.12 170 LEU B CA 1
ATOM 5864 C C . LEU B 1 170 ? -18.156 31.75 17.422 1 89.12 170 LEU B C 1
ATOM 5866 O O . LEU B 1 170 ? -16.969 31.516 17.219 1 89.12 170 LEU B O 1
ATOM 5870 N N . GLN B 1 171 ? -19.062 30.812 17.453 1 88.31 171 GLN B N 1
ATOM 5871 C CA . GLN B 1 171 ? -18.703 29.406 17.406 1 88.31 171 GLN B CA 1
ATOM 5872 C C . GLN B 1 171 ? -18.109 29.031 16.047 1 88.31 171 GLN B C 1
ATOM 5874 O O . GLN B 1 171 ? -17.125 28.297 15.984 1 88.31 171 GLN B O 1
ATOM 5879 N N . GLU B 1 172 ? -18.609 29.578 15.031 1 91.69 172 GLU B N 1
ATOM 5880 C CA . GLU B 1 172 ? -18.109 29.297 13.695 1 91.69 172 GLU B CA 1
ATOM 5881 C C . GLU B 1 172 ? -16.734 29.938 13.461 1 91.69 172 GLU B C 1
ATOM 5883 O O . GLU B 1 172 ? -15.891 29.375 12.766 1 91.69 172 GLU B O 1
ATOM 5888 N N . ASN B 1 173 ? -16.562 31.109 14.109 1 93.56 173 ASN B N 1
ATOM 5889 C CA . ASN B 1 173 ? -15.266 31.766 13.992 1 93.56 173 ASN B CA 1
ATOM 5890 C C . ASN B 1 173 ? -14.188 31.016 14.75 1 93.56 173 ASN B C 1
ATOM 5892 O O . ASN B 1 173 ? -13.039 30.922 14.297 1 93.56 173 ASN B O 1
ATOM 5896 N N . LEU B 1 174 ? -14.547 30.484 15.867 1 92.62 174 LEU B N 1
ATOM 5897 C CA . LEU B 1 174 ? -13.586 29.703 16.641 1 92.62 174 LEU B CA 1
ATOM 5898 C C . LEU B 1 174 ? -13.266 28.391 15.922 1 92.62 174 LEU B C 1
ATOM 5900 O O . LEU B 1 174 ? -12.117 27.922 15.953 1 92.62 174 LEU B O 1
ATOM 5904 N N . LEU B 1 175 ? -14.242 27.828 15.289 1 93.06 175 LEU B N 1
ATOM 5905 C CA . LEU B 1 175 ? -14.039 26.625 14.484 1 93.06 175 LEU B CA 1
ATOM 5906 C C . LEU B 1 175 ? -13.102 26.906 13.32 1 93.06 175 LEU B C 1
ATOM 5908 O O . LEU B 1 175 ? -12.148 26.172 13.086 1 93.06 175 LEU B O 1
ATOM 5912 N N . PHE B 1 176 ? -13.367 27.984 12.625 1 95 176 PHE B N 1
ATOM 5913 C CA . PHE B 1 176 ? -12.531 28.375 11.5 1 95 176 PHE B CA 1
ATOM 5914 C C . PHE B 1 176 ? -11.117 28.703 11.969 1 95 176 PHE B C 1
ATOM 5916 O O . PHE B 1 176 ? -10.141 28.359 11.305 1 95 176 PHE B O 1
ATOM 5923 N N . ALA B 1 177 ? -11.008 29.359 13.078 1 96 177 ALA B N 1
ATOM 5924 C CA . ALA B 1 177 ? -9.703 29.734 13.625 1 96 177 ALA B CA 1
ATOM 5925 C C . ALA B 1 177 ? -8.891 28.5 14 1 96 177 ALA B C 1
ATOM 5927 O O . ALA B 1 177 ? -7.66 28.516 13.883 1 96 177 ALA B O 1
ATOM 5928 N N . SER B 1 178 ? -9.484 27.469 14.492 1 94 178 SER B N 1
ATOM 5929 C CA . SER B 1 178 ? -8.773 26.234 14.812 1 94 178 SER B CA 1
ATOM 5930 C C . SER B 1 178 ? -8.164 25.609 13.57 1 94 178 SER B C 1
ATOM 5932 O O . SER B 1 178 ? -7.086 25.016 13.625 1 94 178 SER B O 1
ATOM 5934 N N . ILE B 1 179 ? -8.805 25.75 12.453 1 94.19 179 ILE B N 1
ATOM 5935 C CA . ILE B 1 179 ? -8.32 25.203 11.188 1 94.19 179 ILE B CA 1
ATOM 5936 C C . ILE B 1 179 ? -7.086 25.984 10.734 1 94.19 179 ILE B C 1
ATOM 5938 O O . ILE B 1 179 ? -6.082 25.391 10.328 1 94.19 179 ILE B O 1
ATOM 5942 N N . ILE B 1 180 ? -7.133 27.25 10.922 1 94.62 180 ILE B N 1
ATOM 5943 C CA . ILE B 1 180 ? -6.086 28.141 10.422 1 94.62 180 ILE B CA 1
ATOM 5944 C C . ILE B 1 180 ? -4.879 28.094 11.352 1 94.62 180 ILE B C 1
ATOM 5946 O O . ILE B 1 180 ? -3.768 28.453 10.961 1 94.62 180 ILE B O 1
ATOM 5950 N N . SER B 1 181 ? -5.07 27.609 12.531 1 93.25 181 SER B N 1
ATOM 5951 C CA . SER B 1 181 ? -3.986 27.562 13.5 1 93.25 181 SER B CA 1
ATOM 5952 C C . SER B 1 181 ? -3.057 26.391 13.234 1 93.25 181 SER B C 1
ATOM 5954 O O . SER B 1 181 ? -1.977 26.297 13.82 1 93.25 181 SER B O 1
ATOM 5956 N N . ALA B 1 182 ? -3.387 25.516 12.281 1 91.44 182 ALA B N 1
ATOM 5957 C CA . ALA B 1 182 ? -2.537 24.391 11.922 1 91.44 182 ALA B CA 1
ATOM 5958 C C . ALA B 1 182 ? -1.345 24.844 11.086 1 91.44 182 ALA B C 1
ATOM 5960 O O . ALA B 1 182 ? -1.518 25.469 10.031 1 91.44 182 ALA B O 1
ATOM 5961 N N . VAL B 1 183 ? -0.157 24.609 11.594 1 89.81 183 VAL B N 1
ATOM 5962 C CA . VAL B 1 183 ? 1.07 25.016 10.922 1 89.81 183 VAL B CA 1
ATOM 5963 C C . VAL B 1 183 ? 1.799 23.797 10.383 1 89.81 183 VAL B C 1
ATOM 5965 O O . VAL B 1 183 ? 1.812 22.734 11.023 1 89.81 183 VAL B O 1
ATOM 5968 N N . ASP B 1 184 ? 2.26 23.875 9.195 1 87.31 184 ASP B N 1
ATOM 5969 C CA . ASP B 1 184 ? 3.057 22.844 8.539 1 87.31 184 ASP B CA 1
ATOM 5970 C C . ASP B 1 184 ? 4.414 23.391 8.109 1 87.31 184 ASP B C 1
ATOM 5972 O O . ASP B 1 184 ? 4.535 24 7.039 1 87.31 184 ASP B O 1
ATOM 5976 N N . PRO B 1 185 ? 5.363 23.094 8.883 1 85 185 PRO B N 1
ATOM 5977 C CA . PRO B 1 185 ? 6.664 23.688 8.555 1 85 185 PRO B CA 1
ATOM 5978 C C . PRO B 1 185 ? 7.484 22.812 7.605 1 85 185 PRO B C 1
ATOM 5980 O O . PRO B 1 185 ? 8.711 22.781 7.691 1 85 185 PRO B O 1
ATOM 5983 N N . VAL B 1 186 ? 6.895 22.047 6.777 1 80.88 186 VAL B N 1
ATOM 5984 C CA . VAL B 1 186 ? 7.629 21.125 5.906 1 80.88 186 VAL B CA 1
ATOM 5985 C C . VAL B 1 186 ? 8.57 21.922 5 1 80.88 186 VAL B C 1
ATOM 5987 O O . VAL B 1 186 ? 9.734 21.562 4.84 1 80.88 186 VAL B O 1
ATOM 5990 N N . ALA B 1 187 ? 8.156 23.016 4.453 1 80.75 187 ALA B N 1
ATOM 5991 C CA . ALA B 1 187 ? 8.977 23.828 3.564 1 80.75 187 ALA B CA 1
ATOM 5992 C C . ALA B 1 187 ? 10.102 24.531 4.332 1 80.75 187 ALA B C 1
ATOM 5994 O O . ALA B 1 187 ? 11.234 24.594 3.855 1 80.75 187 ALA B O 1
ATOM 5995 N N . ALA B 1 188 ? 9.75 24.953 5.461 1 85.5 188 ALA B N 1
ATOM 5996 C CA . ALA B 1 188 ? 10.742 25.641 6.277 1 85.5 188 ALA B CA 1
ATOM 5997 C C . ALA B 1 188 ? 11.82 24.672 6.766 1 85.5 188 ALA B C 1
ATOM 5999 O O . ALA B 1 188 ? 13 25.031 6.812 1 85.5 188 ALA B O 1
ATOM 6000 N N . LEU B 1 189 ? 11.398 23.531 7.039 1 85.94 189 LEU B N 1
ATOM 6001 C CA . LEU B 1 189 ? 12.336 22.547 7.555 1 85.94 189 LEU B CA 1
ATOM 6002 C C . LEU B 1 189 ? 13.352 22.156 6.488 1 85.94 189 LEU B C 1
ATOM 6004 O O . LEU B 1 189 ? 14.531 21.953 6.793 1 85.94 189 LEU B O 1
ATOM 6008 N N . ASN B 1 190 ? 12.953 22.062 5.305 1 80.94 190 ASN B N 1
ATOM 6009 C CA . ASN B 1 190 ? 13.867 21.734 4.219 1 80.94 190 ASN B CA 1
ATOM 6010 C C . ASN B 1 190 ? 14.922 22.828 4.027 1 80.94 190 ASN B C 1
ATOM 6012 O O . ASN B 1 190 ? 16.094 22.531 3.791 1 80.94 190 ASN B O 1
ATOM 6016 N N . VAL B 1 191 ? 14.531 23.984 4.191 1 82.69 191 VAL B N 1
ATOM 6017 C CA . VAL B 1 191 ? 15.445 25.109 4.023 1 82.69 191 VAL B CA 1
ATOM 6018 C C . VAL B 1 191 ? 16.391 25.188 5.219 1 82.69 191 VAL B C 1
ATOM 6020 O O . VAL B 1 191 ? 17.594 25.438 5.055 1 82.69 191 VAL B O 1
ATOM 6023 N N . PHE B 1 192 ? 15.852 24.953 6.34 1 83.75 192 PHE B N 1
ATOM 6024 C CA . PHE B 1 192 ? 16.672 24.984 7.543 1 83.75 192 PHE B CA 1
ATOM 6025 C C . PHE B 1 192 ? 17.734 23.891 7.516 1 83.75 192 PHE B C 1
ATOM 6027 O O . PHE B 1 192 ? 18.844 24.078 7.988 1 83.75 192 PHE B O 1
ATOM 6034 N N . GLU B 1 193 ? 17.312 22.797 7 1 81.25 193 GLU B N 1
ATOM 6035 C CA . GLU B 1 193 ? 18.266 21.703 6.883 1 81.25 193 GLU B CA 1
ATOM 6036 C C . GLU B 1 193 ? 19.344 22.016 5.859 1 81.25 193 GLU B C 1
ATOM 6038 O O . GLU B 1 193 ? 20.516 21.688 6.074 1 81.25 193 GLU B O 1
ATOM 6043 N N . ASP B 1 194 ? 19.016 22.672 4.852 1 77.94 194 ASP B N 1
ATOM 6044 C CA . ASP B 1 194 ? 19.953 23.016 3.789 1 77.94 194 ASP B CA 1
ATOM 6045 C C . ASP B 1 194 ? 20.969 24.062 4.262 1 77.94 194 ASP B C 1
ATOM 6047 O O . ASP B 1 194 ? 22.141 23.984 3.918 1 77.94 194 ASP B O 1
ATOM 6051 N N . ILE B 1 195 ? 20.516 24.938 5.07 1 78 195 ILE B N 1
ATOM 6052 C CA . ILE B 1 195 ? 21.375 26.016 5.531 1 78 195 ILE B CA 1
ATOM 6053 C C . ILE B 1 195 ? 22.156 25.578 6.758 1 78 195 ILE B C 1
ATOM 6055 O O . ILE B 1 195 ? 23.219 26.141 7.062 1 78 195 ILE B O 1
ATOM 6059 N N . GLY B 1 196 ? 21.719 24.469 7.363 1 78.25 196 GLY B N 1
ATOM 6060 C CA . GLY B 1 196 ? 22.406 23.953 8.539 1 78.25 196 GLY B CA 1
ATOM 6061 C C . GLY B 1 196 ? 22.156 24.781 9.781 1 78.25 196 GLY B C 1
ATOM 6062 O O . GLY B 1 196 ? 23.094 25.172 10.469 1 78.25 196 GLY B O 1
ATOM 6063 N N . VAL B 1 197 ? 21.047 25.078 10.062 1 78.5 197 VAL B N 1
ATOM 6064 C CA . VAL B 1 197 ? 20.672 25.859 11.234 1 78.5 197 VAL B CA 1
ATOM 6065 C C . VAL B 1 197 ? 20.891 25.031 12.5 1 78.5 197 VAL B C 1
ATOM 6067 O O . VAL B 1 197 ? 21.062 23.812 12.43 1 78.5 197 VAL B O 1
ATOM 6070 N N . ASN B 1 198 ? 20.844 25.672 13.617 1 81.62 198 ASN B N 1
ATOM 6071 C CA . ASN B 1 198 ? 21.047 25.031 14.914 1 81.62 198 ASN B CA 1
ATOM 6072 C C . ASN B 1 198 ? 20.109 23.859 15.117 1 81.62 198 ASN B C 1
ATOM 6074 O O . ASN B 1 198 ? 18.922 23.938 14.797 1 81.62 198 ASN B O 1
ATOM 6078 N N . GLU B 1 199 ? 20.625 22.844 15.664 1 83.19 199 GLU B N 1
ATOM 6079 C CA . GLU B 1 199 ? 19.891 21.609 15.859 1 83.19 199 GLU B CA 1
ATOM 6080 C C . GLU B 1 199 ? 18.719 21.797 16.828 1 83.19 199 GLU B C 1
ATOM 6082 O O . GLU B 1 199 ? 17.656 21.219 16.641 1 83.19 199 GLU B O 1
ATOM 6087 N N . GLN B 1 200 ? 18.938 22.656 17.781 1 84.88 200 GLN B N 1
ATOM 6088 C CA . GLN B 1 200 ? 17.875 22.875 18.766 1 84.88 200 GLN B CA 1
ATOM 6089 C C . GLN B 1 200 ? 16.688 23.578 18.141 1 84.88 200 GLN B C 1
ATOM 6091 O O . GLN B 1 200 ? 15.531 23.219 18.406 1 84.88 200 GLN B O 1
ATOM 6096 N N . LEU B 1 201 ? 17.016 24.547 17.344 1 86.94 201 LEU B N 1
ATOM 6097 C CA . LEU B 1 201 ? 15.945 25.266 16.656 1 86.94 201 LEU B CA 1
ATOM 6098 C C . LEU B 1 201 ? 15.211 24.359 15.68 1 86.94 201 LEU B C 1
ATOM 6100 O O . LEU B 1 201 ? 13.984 24.406 15.586 1 86.94 201 LEU B O 1
ATOM 6104 N N . TYR B 1 202 ? 15.969 23.531 15.062 1 87.5 202 TYR B N 1
ATOM 6105 C CA . TYR B 1 202 ? 15.383 22.578 14.109 1 87.5 202 TYR B CA 1
ATOM 6106 C C . TYR B 1 202 ? 14.43 21.625 14.812 1 87.5 202 TYR B C 1
ATOM 6108 O O . TYR B 1 202 ? 13.312 21.391 14.336 1 87.5 202 TYR B O 1
ATOM 6116 N N . ILE B 1 203 ? 14.758 21.156 15.93 1 88.31 203 ILE B N 1
ATOM 6117 C CA . ILE B 1 203 ? 13.977 20.156 16.641 1 88.31 203 ILE B CA 1
ATOM 6118 C C . ILE B 1 203 ? 12.711 20.797 17.219 1 88.31 203 ILE B C 1
ATOM 6120 O O . ILE B 1 203 ? 11.648 20.172 17.25 1 88.31 203 ILE B O 1
ATOM 6124 N N . VAL B 1 204 ? 12.891 21.984 17.625 1 90.94 204 VAL B N 1
ATOM 6125 C CA . VAL B 1 204 ? 11.742 22.672 18.203 1 90.94 204 VAL B CA 1
ATOM 6126 C C . VAL B 1 204 ? 10.719 22.984 17.125 1 90.94 204 VAL B C 1
ATOM 6128 O O . VAL B 1 204 ? 9.516 22.812 17.312 1 90.94 204 VAL B O 1
ATOM 6131 N N . ILE B 1 205 ? 11.195 23.422 15.969 1 90.69 205 ILE B N 1
ATOM 6132 C CA . ILE B 1 205 ? 10.297 23.734 14.867 1 90.69 205 ILE B CA 1
ATOM 6133 C C . ILE B 1 205 ? 9.656 22.438 14.359 1 90.69 205 ILE B C 1
ATOM 6135 O O . ILE B 1 205 ? 8.453 22.406 14.078 1 90.69 205 ILE B O 1
ATOM 6139 N N . PHE B 1 206 ? 10.477 21.438 14.312 1 89.19 206 PHE B N 1
ATOM 6140 C CA . PHE B 1 206 ? 10 20.125 13.883 1 89.19 206 PHE B CA 1
ATOM 6141 C C . PHE B 1 206 ? 8.977 19.578 14.867 1 89.19 206 PHE B C 1
ATOM 6143 O O . PHE B 1 206 ? 7.91 19.109 14.461 1 89.19 206 PHE B O 1
ATOM 6150 N N . GLY B 1 207 ? 9.258 19.594 16.078 1 89.44 207 GLY B N 1
ATOM 6151 C CA . GLY B 1 207 ? 8.367 19.078 17.109 1 89.44 207 GLY B CA 1
ATOM 6152 C C . GLY B 1 207 ? 7.082 19.875 17.25 1 89.44 207 GLY B C 1
ATOM 6153 O O . GLY B 1 207 ? 6.008 19.297 17.438 1 89.44 207 GLY B O 1
ATOM 6154 N N . GLU B 1 208 ? 7.191 21.141 17.125 1 90.56 208 GLU B N 1
ATOM 6155 C CA . GLU B 1 208 ? 5.996 21.984 17.188 1 90.56 208 GLU B CA 1
ATOM 6156 C C . GLU B 1 208 ? 5.031 21.656 16.047 1 90.56 208 GLU B C 1
ATOM 6158 O O . GLU B 1 208 ? 3.822 21.547 16.266 1 90.56 208 GLU B O 1
ATOM 6163 N N . GLY B 1 209 ? 5.574 21.516 14.883 1 90.12 209 GLY B N 1
ATOM 6164 C CA . GLY B 1 209 ? 4.73 21.188 13.742 1 90.12 209 GLY B CA 1
ATOM 6165 C C . GLY B 1 209 ? 4.039 19.844 13.883 1 90.12 209 GLY B C 1
ATOM 6166 O O . GLY B 1 209 ? 2.865 19.703 13.531 1 90.12 209 GLY B O 1
ATOM 6167 N N . LEU B 1 210 ? 4.684 18.938 14.406 1 89.12 210 LEU B N 1
ATOM 6168 C CA . LEU B 1 210 ? 4.168 17.578 14.562 1 89.12 210 LEU B CA 1
ATOM 6169 C C . LEU B 1 210 ? 3.027 17.547 15.57 1 89.12 210 LEU B C 1
ATOM 6171 O O . LEU B 1 210 ? 1.961 17 15.289 1 89.12 210 LEU B O 1
ATOM 6175 N N . PHE B 1 211 ? 3.184 18.156 16.703 1 91.62 211 PHE B N 1
ATOM 6176 C CA . PHE B 1 211 ? 2.199 18.078 17.766 1 91.62 211 PHE B CA 1
ATOM 6177 C C . PHE B 1 211 ? 1.105 19.125 17.578 1 91.62 211 PHE B C 1
ATOM 6179 O O . PHE B 1 211 ? -0.008 18.953 18.078 1 91.62 211 PHE B O 1
ATOM 6186 N N . ASN B 1 212 ? 1.47 20.188 16.891 1 92.56 212 ASN B N 1
ATOM 6187 C CA . ASN B 1 212 ? 0.451 21.188 16.578 1 92.56 212 ASN B CA 1
ATOM 6188 C C . ASN B 1 212 ? -0.678 20.578 15.742 1 92.56 212 ASN B C 1
ATOM 6190 O O . ASN B 1 212 ? -1.846 20.922 15.93 1 92.56 212 ASN B O 1
ATOM 6194 N N . ASP B 1 213 ? -0.329 19.688 14.883 1 89 213 ASP B N 1
ATOM 6195 C CA . ASP B 1 213 ? -1.327 19 14.07 1 89 213 ASP B CA 1
ATOM 6196 C C . ASP B 1 213 ? -2.293 18.203 14.945 1 89 213 ASP B C 1
ATOM 6198 O O . ASP B 1 213 ? -3.502 18.203 14.703 1 89 213 ASP B O 1
ATOM 6202 N N . ALA B 1 214 ? -1.767 17.562 15.906 1 89.62 214 ALA B N 1
ATOM 6203 C CA . ALA B 1 214 ? -2.584 16.75 16.797 1 89.62 214 ALA B CA 1
ATOM 6204 C C . ALA B 1 214 ? -3.539 17.609 17.609 1 89.62 214 ALA B C 1
ATOM 6206 O O . ALA B 1 214 ? -4.727 17.297 17.734 1 89.62 214 ALA B O 1
ATOM 6207 N N . VAL B 1 215 ? -3.076 18.688 18.125 1 92 215 VAL B N 1
ATOM 6208 C CA . VAL B 1 215 ? -3.875 19.578 18.969 1 92 215 VAL B CA 1
ATOM 6209 C C . VAL B 1 215 ? -4.957 20.25 18.125 1 92 215 VAL B C 1
ATOM 6211 O O . VAL B 1 215 ? -6.098 20.391 18.578 1 92 215 VAL B O 1
ATOM 6214 N N . THR B 1 216 ? -4.609 20.609 16.953 1 92.44 216 THR B N 1
ATOM 6215 C CA . THR B 1 216 ? -5.566 21.281 16.094 1 92.44 216 THR B CA 1
ATOM 6216 C C . THR B 1 216 ? -6.723 20.359 15.734 1 92.44 216 THR B C 1
ATOM 6218 O O . THR B 1 216 ? -7.879 20.781 15.703 1 92.44 216 THR B O 1
ATOM 6221 N N . VAL B 1 217 ? -6.426 19.172 15.438 1 88.19 217 VAL B N 1
ATOM 6222 C CA . VAL B 1 217 ? -7.477 18.219 15.086 1 88.19 217 VAL B CA 1
ATOM 6223 C C . VAL B 1 217 ? -8.406 18.016 16.281 1 88.19 217 VAL B C 1
ATOM 6225 O O . VAL B 1 217 ? -9.625 17.906 16.109 1 88.19 217 VAL B O 1
ATOM 6228 N N . VAL B 1 218 ? -7.855 17.969 17.453 1 88.62 218 VAL B N 1
ATOM 6229 C CA . VAL B 1 218 ? -8.664 17.797 18.656 1 88.62 218 VAL B CA 1
ATOM 6230 C C . VAL B 1 218 ? -9.516 19.047 18.891 1 88.62 218 VAL B C 1
ATOM 6232 O O . VAL B 1 218 ? -10.695 18.953 19.234 1 88.62 218 VAL B O 1
ATOM 6235 N N . LEU B 1 219 ? -8.945 20.188 18.703 1 90.88 219 LEU B N 1
ATOM 6236 C CA . LEU B 1 219 ? -9.68 21.438 18.875 1 90.88 219 LEU B CA 1
ATOM 6237 C C . LEU B 1 219 ? -10.797 21.547 17.844 1 90.88 219 LEU B C 1
ATOM 6239 O O . LEU B 1 219 ? -11.898 22.016 18.156 1 90.88 219 LEU B O 1
ATOM 6243 N N . TYR B 1 220 ? -10.445 21.141 16.641 1 89.94 220 TYR B N 1
ATOM 6244 C CA . TYR B 1 220 ? -11.445 21.172 15.586 1 89.94 220 TYR B CA 1
ATOM 6245 C C . TYR B 1 220 ? -12.648 20.297 15.953 1 89.94 220 TYR B C 1
ATOM 6247 O O . TYR B 1 220 ? -13.797 20.703 15.773 1 89.94 220 TYR B O 1
ATOM 6255 N N . SER B 1 221 ? -12.391 19.141 16.406 1 83.12 221 SER B N 1
ATOM 6256 C CA . SER B 1 221 ? -13.477 18.219 16.781 1 83.12 221 SER B CA 1
ATOM 6257 C C . SER B 1 221 ? -14.297 18.797 17.938 1 83.12 221 SER B C 1
ATOM 6259 O O . SER B 1 221 ? -15.523 18.656 17.953 1 83.12 221 SER B O 1
ATOM 6261 N N . MET B 1 222 ? -13.711 19.469 18.812 1 84.38 222 MET B N 1
ATOM 6262 C CA . MET B 1 222 ? -14.391 20.062 19.953 1 84.38 222 MET B CA 1
ATOM 6263 C C . MET B 1 222 ? -15.266 21.234 19.516 1 84.38 222 MET B C 1
ATOM 6265 O O . MET B 1 222 ? -16.438 21.312 19.875 1 84.38 222 MET B O 1
ATOM 6269 N N . PHE B 1 223 ? -14.734 22.047 18.719 1 87.38 223 PHE B N 1
ATOM 6270 C CA . PHE B 1 223 ? -15.469 23.219 18.297 1 87.38 223 PHE B CA 1
ATOM 6271 C C . PHE B 1 223 ? -16.562 22.859 17.297 1 87.38 223 PHE B C 1
ATOM 6273 O O . PHE B 1 223 ? -17.594 23.531 17.203 1 87.38 223 PHE B O 1
ATOM 6280 N N . SER B 1 224 ? -16.25 21.875 16.5 1 84.5 224 SER B N 1
ATOM 6281 C CA . SER B 1 224 ? -17.281 21.406 15.578 1 84.5 224 SER B CA 1
ATOM 6282 C C . SER B 1 224 ? -18.5 20.891 16.328 1 84.5 224 SER B C 1
ATOM 6284 O O . SER B 1 224 ? -19.641 21.109 15.898 1 84.5 224 SER B O 1
ATOM 6286 N N . PHE B 1 225 ? -18.266 20.297 17.422 1 78.44 225 PHE B N 1
ATOM 6287 C CA . PHE B 1 225 ? -19.359 19.828 18.266 1 78.44 225 PHE B CA 1
ATOM 6288 C C . PHE B 1 225 ? -20.094 21 18.922 1 78.44 225 PHE B C 1
ATOM 6290 O O . PHE B 1 225 ? -21.312 21.016 19 1 78.44 225 PHE B O 1
ATOM 6297 N N . LEU B 1 226 ? -19.359 21.984 19.359 1 79.38 226 LEU B N 1
ATOM 6298 C CA . LEU B 1 226 ? -19.938 23.156 20 1 79.38 226 LEU B CA 1
ATOM 6299 C C . LEU B 1 226 ? -20.719 24 19.016 1 79.38 226 LEU B C 1
ATOM 6301 O O . LEU B 1 226 ? -21.703 24.656 19.375 1 79.38 226 LEU B O 1
ATOM 6305 N N . ALA B 1 227 ? -20.25 23.984 17.812 1 79.5 227 ALA B N 1
ATOM 6306 C CA . ALA B 1 227 ? -20.922 24.766 16.781 1 79.5 227 ALA B CA 1
ATOM 6307 C C . ALA B 1 227 ? -22.281 24.172 16.438 1 79.5 227 ALA B C 1
ATOM 6309 O O . ALA B 1 227 ? -23.172 24.875 15.969 1 79.5 227 ALA B O 1
ATOM 6310 N N . ASP B 1 228 ? -22.453 22.922 16.625 1 75.62 228 ASP B N 1
ATOM 6311 C CA . ASP B 1 228 ? -23.719 22.25 16.328 1 75.62 228 ASP B CA 1
ATOM 6312 C C . ASP B 1 228 ? -24.734 22.469 17.438 1 75.62 228 ASP B C 1
ATOM 6314 O O . ASP B 1 228 ? -25.938 22.25 17.234 1 75.62 228 ASP B O 1
ATOM 6318 N N . LEU B 1 229 ? -24.219 23.031 18.578 1 74.44 229 LEU B N 1
ATOM 6319 C CA . LEU B 1 229 ? -25.125 23.281 19.703 1 74.44 229 LEU B CA 1
ATOM 6320 C C . LEU B 1 229 ? -25.703 24.688 19.609 1 74.44 229 LEU B C 1
ATOM 6322 O O . LEU B 1 229 ? -25 25.641 19.312 1 74.44 229 LEU B O 1
ATOM 6326 N N . PRO B 1 230 ? -26.953 24.797 19.672 1 68.25 230 PRO B N 1
ATOM 6327 C CA . PRO B 1 230 ? -27.594 26.109 19.547 1 68.25 230 PRO B CA 1
ATOM 6328 C C . PRO B 1 230 ? -27.188 27.062 20.672 1 68.25 230 PRO B C 1
ATOM 6330 O O . PRO B 1 230 ? -27.016 28.25 20.438 1 68.25 230 PRO B O 1
ATOM 6333 N N . VAL B 1 231 ? -27.172 26.609 21.938 1 70.31 231 VAL B N 1
ATOM 6334 C CA . VAL B 1 231 ? -26.812 27.484 23.047 1 70.31 231 VAL B CA 1
ATOM 6335 C C . VAL B 1 231 ? -25.656 26.875 23.828 1 70.31 231 VAL B C 1
ATOM 6337 O O . VAL B 1 231 ? -25.703 25.703 24.203 1 70.31 231 VAL B O 1
ATOM 6340 N N . VAL B 1 232 ? -24.547 27.719 23.891 1 69.12 232 VAL B N 1
ATOM 6341 C CA . VAL B 1 232 ? -23.375 27.234 24.594 1 69.12 232 VAL B CA 1
ATOM 6342 C C . VAL B 1 232 ? -23.484 27.578 26.078 1 69.12 232 VAL B C 1
ATOM 6344 O O . VAL B 1 232 ? -23.641 28.75 26.453 1 69.12 232 VAL B O 1
ATOM 6347 N N . GLU B 1 233 ? -23.703 26.531 26.812 1 75 233 GLU B N 1
ATOM 6348 C CA . GLU B 1 233 ? -23.703 26.719 28.266 1 75 233 GLU B CA 1
ATOM 6349 C C . GLU B 1 233 ? -22.312 26.547 28.844 1 75 233 GLU B C 1
ATOM 6351 O O . GLU B 1 233 ? -21.406 26.016 28.188 1 75 233 GLU B O 1
ATOM 6356 N N . SER B 1 234 ? -22.047 27.188 29.969 1 76.75 234 SER B N 1
ATOM 6357 C CA . SER B 1 234 ? -20.766 27.094 30.656 1 76.75 234 SER B CA 1
ATOM 6358 C C . SER B 1 234 ? -20.359 25.656 30.906 1 76.75 234 SER B C 1
ATOM 6360 O O . SER B 1 234 ? -19.188 25.312 30.844 1 76.75 234 SER B O 1
ATOM 6362 N N . VAL B 1 235 ? -21.312 24.828 31.047 1 76.38 235 VAL B N 1
ATOM 6363 C CA . VAL B 1 235 ? -21.047 23.422 31.312 1 76.38 235 VAL B CA 1
ATOM 6364 C C . VAL B 1 235 ? -20.484 22.766 30.062 1 76.38 235 VAL B C 1
ATOM 6366 O O . VAL B 1 235 ? -19.609 21.891 30.156 1 76.38 235 VAL B O 1
ATOM 6369 N N . ASP B 1 236 ? -20.875 23.297 29.016 1 77.19 236 ASP B N 1
ATOM 6370 C CA . ASP B 1 236 ? -20.406 22.734 27.766 1 77.19 236 ASP B CA 1
ATOM 6371 C C . ASP B 1 236 ? -18.922 23.062 27.531 1 77.19 236 ASP B C 1
ATOM 6373 O O . ASP B 1 236 ? -18.188 22.234 26.969 1 77.19 236 ASP B O 1
ATOM 6377 N N . VAL B 1 237 ? -18.531 24.172 28.047 1 77.5 237 VAL B N 1
ATOM 6378 C CA . VAL B 1 237 ? -17.141 24.578 27.875 1 77.5 237 VAL B CA 1
ATOM 6379 C C . VAL B 1 237 ? -16.25 23.703 28.75 1 77.5 237 VAL B C 1
ATOM 6381 O O . VAL B 1 237 ? -15.172 23.281 28.328 1 77.5 237 VAL B O 1
ATOM 6384 N N . PHE B 1 238 ? -16.734 23.391 29.906 1 80.94 238 PHE B N 1
ATOM 6385 C CA . PHE B 1 238 ? -15.969 22.547 30.812 1 80.94 238 PHE B CA 1
ATOM 6386 C C . PHE B 1 238 ? -15.883 21.125 30.281 1 80.94 238 PHE B C 1
ATOM 6388 O O . PHE B 1 238 ? -14.836 20.484 30.391 1 80.94 238 PHE B O 1
ATOM 6395 N N . LEU B 1 239 ? -16.938 20.719 29.766 1 79.19 239 LEU B N 1
ATOM 6396 C CA . LEU B 1 239 ? -16.922 19.391 29.172 1 79.19 239 LEU B CA 1
ATOM 6397 C C . LEU B 1 239 ? -16.031 19.328 27.938 1 79.19 239 LEU B C 1
ATOM 6399 O O . LEU B 1 239 ? -15.406 18.312 27.672 1 79.19 239 LEU B O 1
ATOM 6403 N N . GLY B 1 240 ? -15.953 20.422 27.312 1 79.06 240 GLY B N 1
ATOM 6404 C CA . GLY B 1 240 ? -15.055 20.5 26.172 1 79.06 240 GLY B CA 1
ATOM 6405 C C . GLY B 1 240 ? -13.586 20.422 26.562 1 79.06 240 GLY B C 1
ATOM 6406 O O . GLY B 1 240 ? -12.812 19.719 25.906 1 79.06 240 GLY B O 1
ATOM 6407 N N . VAL B 1 241 ? -13.273 21.047 27.578 1 81.44 241 VAL B N 1
ATOM 6408 C CA . VAL B 1 241 ? -11.898 21.031 28.047 1 81.44 241 VAL B CA 1
ATOM 6409 C C . VAL B 1 241 ? -11.539 19.641 28.562 1 81.44 241 VAL B C 1
ATOM 6411 O O . VAL B 1 241 ? -10.438 19.156 28.328 1 81.44 241 VAL B O 1
ATOM 6414 N N . ALA B 1 242 ? -12.43 19.047 29.266 1 83.25 242 ALA B N 1
ATOM 6415 C CA . ALA B 1 242 ? -12.203 17.688 29.766 1 83.25 242 ALA B CA 1
ATOM 6416 C C . ALA B 1 242 ? -12.039 16.703 28.609 1 83.25 242 ALA B C 1
ATOM 6418 O O . ALA B 1 242 ? -11.195 15.812 28.656 1 83.25 242 ALA B O 1
ATOM 6419 N N . ARG B 1 243 ? -12.727 16.922 27.594 1 83.88 243 ARG B N 1
ATOM 6420 C CA . ARG B 1 243 ? -12.641 16.078 26.422 1 83.88 243 ARG B CA 1
ATOM 6421 C C . ARG B 1 243 ? -11.297 16.25 25.719 1 83.88 243 ARG B C 1
ATOM 6423 O O . ARG B 1 243 ? -10.742 15.289 25.172 1 83.88 243 ARG B O 1
ATOM 6430 N N . PHE B 1 244 ? -10.891 17.469 25.781 1 84.44 244 PHE B N 1
ATOM 6431 C CA . PHE B 1 244 ? -9.594 17.75 25.188 1 84.44 244 PHE B CA 1
ATOM 6432 C C . PHE B 1 244 ? -8.5 16.906 25.844 1 84.44 244 PHE B C 1
ATOM 6434 O O . PHE B 1 244 ? -7.684 16.297 25.141 1 84.44 244 PHE B O 1
ATOM 6441 N N . PHE B 1 245 ? -8.531 16.734 27.094 1 87.25 245 PHE B N 1
ATOM 6442 C CA . PHE B 1 245 ? -7.516 15.977 27.828 1 87.25 245 PHE B CA 1
ATOM 6443 C C . PHE B 1 245 ? -7.73 14.477 27.672 1 87.25 245 PHE B C 1
ATOM 6445 O O . PHE B 1 245 ? -6.77 13.719 27.547 1 87.25 245 PHE B O 1
ATOM 6452 N N . VAL B 1 246 ? -8.914 14.086 27.609 1 87.38 246 VAL B N 1
ATOM 6453 C CA . VAL B 1 246 ? -9.211 12.664 27.453 1 87.38 246 VAL B CA 1
ATOM 6454 C C . VAL B 1 246 ? -8.789 12.18 26.078 1 87.38 246 VAL B C 1
ATOM 6456 O O . VAL B 1 246 ? -8.203 11.102 25.938 1 87.38 246 VAL B O 1
ATOM 6459 N N . VAL B 1 247 ? -9.055 12.992 25.109 1 88.5 247 VAL B N 1
ATOM 6460 C CA . VAL B 1 247 ? -8.719 12.625 23.734 1 88.5 247 VAL B CA 1
ATOM 6461 C C . VAL B 1 247 ? -7.207 12.633 23.562 1 88.5 247 VAL B C 1
ATOM 6463 O O . VAL B 1 247 ? -6.652 11.758 22.891 1 88.5 247 VAL B O 1
ATOM 6466 N N . GLY B 1 248 ? -6.531 13.555 24.188 1 88.06 248 GLY B N 1
ATOM 6467 C CA . GLY B 1 248 ? -5.082 13.625 24.094 1 88.06 248 GLY B CA 1
ATOM 6468 C C . GLY B 1 248 ? -4.387 12.492 24.828 1 88.06 248 GLY B C 1
ATOM 6469 O O . GLY B 1 248 ? -3.535 11.805 24.25 1 88.06 248 GLY B O 1
ATOM 6470 N N . VAL B 1 249 ? -4.766 12.211 25.984 1 90.19 249 VAL B N 1
ATOM 6471 C CA . VAL B 1 249 ? -4.164 11.156 26.797 1 90.19 249 VAL B CA 1
ATOM 6472 C C . VAL B 1 249 ? -4.562 9.789 26.25 1 90.19 249 VAL B C 1
ATOM 6474 O O . VAL B 1 249 ? -3.76 8.852 26.25 1 90.19 249 VAL B O 1
ATOM 6477 N N . GLY B 1 250 ? -5.754 9.719 25.844 1 90.5 250 GLY B N 1
ATOM 6478 C CA . GLY B 1 250 ? -6.184 8.484 25.203 1 90.5 250 GLY B CA 1
ATOM 6479 C C . GLY B 1 250 ? -5.375 8.141 23.969 1 90.5 250 GLY B C 1
ATOM 6480 O O . GLY B 1 250 ? -5.023 6.977 23.766 1 90.5 250 GLY B O 1
ATOM 6481 N N . GLY B 1 251 ? -5.047 9.133 23.188 1 92.38 251 GLY B N 1
ATOM 6482 C CA . GLY B 1 251 ? -4.223 8.898 22.016 1 92.38 251 GLY B CA 1
ATOM 6483 C C . GLY B 1 251 ? -2.836 8.383 22.359 1 92.38 251 GLY B C 1
ATOM 6484 O O . GLY B 1 251 ? -2.346 7.445 21.719 1 92.38 251 GLY B O 1
ATOM 6485 N N . VAL B 1 252 ? -2.254 8.891 23.375 1 92.19 252 VAL B N 1
ATOM 6486 C CA . VAL B 1 252 ? -0.915 8.484 23.781 1 92.19 252 VAL B CA 1
ATOM 6487 C C . VAL B 1 252 ? -0.952 7.062 24.328 1 92.19 252 VAL B C 1
ATOM 6489 O O . VAL B 1 252 ? -0.088 6.242 24.016 1 92.19 252 VAL B O 1
ATOM 6492 N N . LEU B 1 253 ? -1.955 6.738 25.047 1 93.81 253 LEU B N 1
ATOM 6493 C CA . LEU B 1 253 ? -2.061 5.422 25.672 1 93.81 253 LEU B CA 1
ATOM 6494 C C . LEU B 1 253 ? -2.277 4.344 24.609 1 93.81 253 LEU B C 1
ATOM 6496 O O . LEU B 1 253 ? -1.637 3.289 24.656 1 93.81 253 LEU B O 1
ATOM 6500 N N . PHE B 1 254 ? -3.131 4.641 23.734 1 92.56 254 PHE B N 1
ATOM 6501 C CA . PHE B 1 254 ? -3.373 3.684 22.656 1 92.56 254 PHE B CA 1
ATOM 6502 C C . PHE B 1 254 ? -2.135 3.529 21.781 1 92.56 254 PHE B C 1
ATOM 6504 O O . PHE B 1 254 ? -1.83 2.428 21.312 1 92.56 254 PHE B O 1
ATOM 6511 N N . GLY B 1 255 ? -1.495 4.637 21.516 1 93.69 255 GLY B N 1
ATOM 6512 C CA . GLY B 1 255 ? -0.258 4.562 20.75 1 93.69 255 GLY B CA 1
ATOM 6513 C C . GLY B 1 255 ? 0.808 3.719 21.438 1 93.69 255 GLY B C 1
ATOM 6514 O O . GLY B 1 255 ? 1.469 2.908 20.781 1 93.69 255 GLY B O 1
ATOM 6515 N N . LEU B 1 256 ? 0.929 3.846 22.719 1 91.5 256 LEU B N 1
ATOM 6516 C CA . LEU B 1 256 ? 1.899 3.066 23.469 1 91.5 256 LEU B CA 1
ATOM 6517 C C . LEU B 1 256 ? 1.519 1.589 23.484 1 91.5 256 LEU B C 1
ATOM 6519 O O . LEU B 1 256 ? 2.381 0.72 23.328 1 91.5 256 LEU B O 1
ATOM 6523 N N . LEU B 1 257 ? 0.32 1.342 23.609 1 92.75 257 LEU B N 1
ATOM 6524 C CA . LEU B 1 257 ? -0.158 -0.036 23.656 1 92.75 257 LEU B CA 1
ATOM 6525 C C . LEU B 1 257 ? 0.162 -0.758 22.344 1 92.75 257 LEU B C 1
ATOM 6527 O O . LEU B 1 257 ? 0.772 -1.829 22.359 1 92.75 257 LEU B O 1
ATOM 6531 N N . PHE B 1 258 ? -0.204 -0.151 21.266 1 92.88 258 PHE B N 1
ATOM 6532 C CA . PHE B 1 258 ? 0.016 -0.799 19.984 1 92.88 258 PHE B CA 1
ATOM 6533 C C . PHE B 1 258 ? 1.499 -0.814 19.625 1 92.88 258 PHE B C 1
ATOM 6535 O O . PHE B 1 258 ? 1.965 -1.71 18.922 1 92.88 258 PHE B O 1
ATOM 6542 N N . GLY B 1 259 ? 2.205 0.232 20.078 1 90.56 259 GLY B N 1
ATOM 6543 C CA . GLY B 1 259 ? 3.646 0.197 19.891 1 90.56 259 GLY B CA 1
ATOM 6544 C C . GLY B 1 259 ? 4.312 -0.958 20.609 1 90.56 259 GLY B C 1
ATOM 6545 O O . GLY B 1 259 ? 5.195 -1.618 20.062 1 90.56 259 GLY B O 1
ATOM 6546 N N . PHE B 1 260 ? 3.865 -1.301 21.781 1 89 260 PHE B N 1
ATOM 6547 C CA . PHE B 1 260 ? 4.422 -2.4 22.562 1 89 260 PHE B CA 1
ATOM 6548 C C . PHE B 1 260 ? 3.99 -3.744 21.984 1 89 260 PHE B C 1
ATOM 6550 O O . PHE B 1 260 ? 4.777 -4.691 21.953 1 89 260 PHE B O 1
ATOM 6557 N N . VAL B 1 261 ? 2.793 -3.797 21.562 1 89.69 261 VAL B N 1
ATOM 6558 C CA . VAL B 1 261 ? 2.311 -5.035 20.953 1 89.69 261 VAL B CA 1
ATOM 6559 C C . VAL B 1 261 ? 3.076 -5.316 19.672 1 89.69 261 VAL B C 1
ATOM 6561 O O . VAL B 1 261 ? 3.406 -6.465 19.375 1 89.69 261 VAL B O 1
ATOM 6564 N N . ALA B 1 262 ? 3.281 -4.285 18.922 1 89.38 262 ALA B N 1
ATOM 6565 C CA . ALA B 1 262 ? 4.059 -4.449 17.703 1 89.38 262 ALA B CA 1
ATOM 6566 C C . ALA B 1 262 ? 5.465 -4.953 18.016 1 89.38 262 ALA B C 1
ATOM 6568 O O . ALA B 1 262 ? 5.984 -5.836 17.312 1 89.38 262 ALA B O 1
ATOM 6569 N N . ALA B 1 263 ? 6.094 -4.402 19.047 1 86.06 263 ALA B N 1
ATOM 6570 C CA . ALA B 1 263 ? 7.434 -4.832 19.438 1 86.06 263 ALA B CA 1
ATOM 6571 C C . ALA B 1 263 ? 7.422 -6.277 19.922 1 86.06 263 ALA B C 1
ATOM 6573 O O . ALA B 1 263 ? 8.344 -7.043 19.641 1 86.06 263 ALA B O 1
ATOM 6574 N N . PHE B 1 264 ? 6.391 -6.652 20.578 1 85.94 264 PHE B N 1
ATOM 6575 C CA . PHE B 1 264 ? 6.258 -8.008 21.094 1 85.94 264 PHE B CA 1
ATOM 6576 C C . PHE B 1 264 ? 6.086 -9 19.953 1 85.94 264 PHE B C 1
ATOM 6578 O O . PHE B 1 264 ? 6.668 -10.086 19.969 1 85.94 264 PHE B O 1
ATOM 6585 N N . THR B 1 265 ? 5.305 -8.648 19 1 86.38 265 THR B N 1
ATOM 6586 C CA . THR B 1 265 ? 5.035 -9.539 17.891 1 86.38 265 THR B CA 1
ATOM 6587 C C . THR B 1 265 ? 6.277 -9.711 17.016 1 86.38 265 THR B C 1
ATOM 6589 O O . THR B 1 265 ? 6.527 -10.797 16.484 1 86.38 265 THR B O 1
ATOM 6592 N N . THR B 1 266 ? 7.066 -8.68 16.828 1 85.06 266 THR B N 1
ATOM 6593 C CA . THR B 1 266 ? 8.242 -8.734 15.969 1 85.06 266 THR B CA 1
ATOM 6594 C C . THR B 1 266 ? 9.328 -9.609 16.594 1 85.06 266 THR B C 1
ATOM 6596 O O . THR B 1 266 ? 10.258 -10.031 15.898 1 85.06 266 THR B O 1
ATOM 6599 N N . ARG B 1 267 ? 9.219 -9.883 17.828 1 81 267 ARG B N 1
ATOM 6600 C CA . ARG B 1 267 ? 10.172 -10.773 18.484 1 81 267 ARG B CA 1
ATOM 6601 C C . ARG B 1 267 ? 10.07 -12.195 17.938 1 81 267 ARG B C 1
ATOM 6603 O O . ARG B 1 267 ? 11.055 -12.93 17.906 1 81 267 ARG B O 1
ATOM 6610 N N . PHE B 1 268 ? 8.906 -12.523 17.484 1 79.88 268 PHE B N 1
ATOM 6611 C CA . PHE B 1 268 ? 8.664 -13.891 17.047 1 79.88 268 PHE B CA 1
ATOM 6612 C C . PHE B 1 268 ? 8.75 -14.008 15.531 1 79.88 268 PHE B C 1
ATOM 6614 O O . PHE B 1 268 ? 8.414 -15.047 14.961 1 79.88 268 PHE B O 1
ATOM 6621 N N . THR B 1 269 ? 9.133 -13.031 14.844 1 78.06 269 THR B N 1
ATOM 6622 C CA . THR B 1 269 ? 9.109 -13.047 13.383 1 78.06 269 THR B CA 1
ATOM 6623 C C . THR B 1 269 ? 10.484 -13.398 12.82 1 78.06 269 THR B C 1
ATOM 6625 O O . THR B 1 269 ? 10.734 -13.234 11.625 1 78.06 269 THR B O 1
ATOM 6628 N N . HIS B 1 270 ? 11.352 -13.938 13.484 1 76 270 HIS B N 1
ATOM 6629 C CA . HIS B 1 270 ? 12.719 -14.195 13.031 1 76 270 HIS B CA 1
ATOM 6630 C C . HIS B 1 270 ? 12.742 -15.273 11.953 1 76 270 HIS B C 1
ATOM 6632 O O . HIS B 1 270 ? 13.609 -15.258 11.078 1 76 270 HIS B O 1
ATOM 6638 N N . ASN B 1 271 ? 11.734 -16.109 11.992 1 76 271 ASN B N 1
ATOM 6639 C CA . ASN B 1 271 ? 11.711 -17.188 11.016 1 76 271 ASN B CA 1
ATOM 6640 C C . ASN B 1 271 ? 10.977 -16.781 9.742 1 76 271 ASN B C 1
ATOM 6642 O O . ASN B 1 271 ? 11.008 -17.5 8.742 1 76 271 ASN B O 1
ATOM 6646 N N . VAL B 1 272 ? 10.305 -15.703 9.773 1 81.31 272 VAL B N 1
ATOM 6647 C CA . VAL B 1 272 ? 9.57 -15.211 8.617 1 81.31 272 VAL B CA 1
ATOM 6648 C C . VAL B 1 272 ? 9.984 -13.773 8.312 1 81.31 272 VAL B C 1
ATOM 6650 O O . VAL B 1 272 ? 9.195 -12.836 8.469 1 81.31 272 VAL B O 1
ATOM 6653 N N . ARG B 1 273 ? 11.086 -13.609 7.758 1 80 273 ARG B N 1
ATOM 6654 C CA . ARG B 1 273 ? 11.711 -12.305 7.547 1 80 273 ARG B CA 1
ATOM 6655 C C . ARG B 1 273 ? 10.969 -11.516 6.477 1 80 273 ARG B C 1
ATOM 6657 O O . ARG B 1 273 ? 10.961 -10.281 6.5 1 80 273 ARG B O 1
ATOM 6664 N N . GLN B 1 274 ? 10.211 -12.188 5.699 1 83.81 274 GLN B N 1
ATOM 6665 C CA . GLN B 1 274 ? 9.562 -11.523 4.574 1 83.81 274 GLN B CA 1
ATOM 6666 C C . GLN B 1 274 ? 8.367 -10.703 5.035 1 83.81 274 GLN B C 1
ATOM 6668 O O . GLN B 1 274 ? 8.008 -9.703 4.406 1 83.81 274 GLN B O 1
ATOM 6673 N N . ILE B 1 275 ? 7.82 -11.016 6.125 1 86.88 275 ILE B N 1
ATOM 6674 C CA . ILE B 1 275 ? 6.598 -10.328 6.52 1 86.88 275 ILE B CA 1
ATOM 6675 C C . ILE B 1 275 ? 6.887 -9.391 7.691 1 86.88 275 ILE B C 1
ATOM 6677 O O . ILE B 1 275 ? 5.977 -8.734 8.203 1 86.88 275 ILE B O 1
ATOM 6681 N N . GLU B 1 276 ? 8.133 -9.234 8.094 1 86.56 276 GLU B N 1
ATOM 6682 C CA . GLU B 1 276 ? 8.5 -8.406 9.234 1 86.56 276 GLU B CA 1
ATOM 6683 C C . GLU B 1 276 ? 8.102 -6.949 9.023 1 86.56 276 GLU B C 1
ATOM 6685 O O . GLU B 1 276 ? 7.469 -6.336 9.891 1 86.56 276 GLU B O 1
ATOM 6690 N N . PRO B 1 277 ? 8.398 -6.434 7.844 1 87.62 277 PRO B N 1
ATOM 6691 C CA . PRO B 1 277 ? 8.055 -5.023 7.656 1 87.62 277 PRO B CA 1
ATOM 6692 C C . PRO B 1 277 ? 6.547 -4.785 7.629 1 87.62 277 PRO B C 1
ATOM 6694 O O . PRO B 1 277 ? 6.082 -3.691 7.961 1 87.62 277 PRO B O 1
ATOM 6697 N N . LEU B 1 278 ? 5.859 -5.762 7.328 1 90.25 278 LEU B N 1
ATOM 6698 C CA . LEU B 1 278 ? 4.41 -5.637 7.219 1 90.25 278 LEU B CA 1
ATOM 6699 C C . LEU B 1 278 ? 3.785 -5.367 8.586 1 90.25 278 LEU B C 1
ATOM 6701 O O . LEU B 1 278 ? 2.834 -4.59 8.695 1 90.25 278 LEU B O 1
ATOM 6705 N N . PHE B 1 279 ? 4.293 -5.91 9.586 1 89.19 279 PHE B N 1
ATOM 6706 C CA . PHE B 1 279 ? 3.734 -5.754 10.93 1 89.19 279 PHE B CA 1
ATOM 6707 C C . PHE B 1 279 ? 3.902 -4.324 11.422 1 89.19 279 PHE B C 1
ATOM 6709 O O . PHE B 1 279 ? 3.035 -3.797 12.117 1 89.19 279 PHE B O 1
ATOM 6716 N N . VAL B 1 280 ? 5.004 -3.746 11.031 1 89.81 280 VAL B N 1
ATOM 6717 C CA . VAL B 1 280 ? 5.242 -2.373 11.453 1 89.81 280 VAL B CA 1
ATOM 6718 C C . VAL B 1 280 ? 4.215 -1.445 10.812 1 89.81 280 VAL B C 1
ATOM 6720 O O . VAL B 1 280 ? 3.637 -0.586 11.484 1 89.81 280 VAL B O 1
ATOM 6723 N N . PHE B 1 281 ? 3.881 -1.661 9.625 1 91.56 281 PHE B N 1
ATOM 6724 C CA . PHE B 1 281 ? 2.926 -0.825 8.906 1 91.56 281 PHE B CA 1
ATOM 6725 C C . PHE B 1 281 ? 1.501 -1.117 9.359 1 91.56 281 PHE B C 1
ATOM 6727 O O . PHE B 1 281 ? 0.701 -0.197 9.547 1 91.56 281 PHE B O 1
ATOM 6734 N N . MET B 1 282 ? 1.216 -2.33 9.625 1 92.88 282 MET B N 1
ATOM 6735 C CA . MET B 1 282 ? -0.147 -2.709 9.992 1 92.88 282 MET B CA 1
ATOM 6736 C C . MET B 1 282 ? -0.484 -2.248 11.406 1 92.88 282 MET B C 1
ATOM 6738 O O . MET B 1 282 ? -1.582 -1.747 11.648 1 92.88 282 MET B O 1
ATOM 6742 N N . TYR B 1 283 ? 0.435 -2.363 12.305 1 93.31 283 TYR B N 1
ATOM 6743 C CA . TYR B 1 283 ? 0.164 -1.94 13.68 1 93.31 283 TYR B CA 1
ATOM 6744 C C . TYR B 1 283 ? 0.068 -0.423 13.773 1 93.31 283 TYR B C 1
ATOM 6746 O O . TYR B 1 283 ? -0.742 0.109 14.531 1 93.31 283 TYR B O 1
ATOM 6754 N N . SER B 1 284 ? 0.946 0.268 13.039 1 94.06 284 SER B N 1
ATOM 6755 C CA . SER B 1 284 ? 0.848 1.724 13.047 1 94.06 284 SER B CA 1
ATOM 6756 C C . SER B 1 284 ? -0.489 2.189 12.477 1 94.06 284 SER B C 1
ATOM 6758 O O . SER B 1 284 ? -1.129 3.082 13.039 1 94.06 284 SER B O 1
ATOM 6760 N N . TYR B 1 285 ? -0.869 1.576 11.406 1 94.5 285 TYR B N 1
ATOM 6761 C CA . TYR B 1 285 ? -2.146 1.932 10.805 1 94.5 285 TYR B CA 1
ATOM 6762 C C . TYR B 1 285 ? -3.309 1.52 11.695 1 94.5 285 TYR B C 1
ATOM 6764 O O . TYR B 1 285 ? -4.316 2.227 11.781 1 94.5 285 TYR B O 1
ATOM 6772 N N . LEU B 1 286 ? -3.236 0.425 12.367 1 93.94 286 LEU B N 1
ATOM 6773 C CA . LEU B 1 286 ? -4.277 -0.031 13.281 1 93.94 286 LEU B CA 1
ATOM 6774 C C . LEU B 1 286 ? -4.426 0.925 14.453 1 93.94 286 LEU B C 1
ATOM 6776 O O . LEU B 1 286 ? -5.543 1.177 14.922 1 93.94 286 LEU B O 1
ATOM 6780 N N . ALA B 1 287 ? -3.289 1.365 14.906 1 94.5 287 ALA B N 1
ATOM 6781 C CA . ALA B 1 287 ? -3.344 2.35 15.984 1 94.5 287 ALA B CA 1
ATOM 6782 C C . ALA B 1 287 ? -4.109 3.596 15.547 1 94.5 287 ALA B C 1
ATOM 6784 O O . ALA B 1 287 ? -4.91 4.141 16.312 1 94.5 287 ALA B O 1
ATOM 6785 N N . TYR B 1 288 ? -3.867 4.031 14.352 1 94.25 288 TYR B N 1
ATOM 6786 C CA . TYR B 1 288 ? -4.562 5.191 13.805 1 94.25 288 TYR B CA 1
ATOM 6787 C C . TYR B 1 288 ? -6.055 4.918 13.664 1 94.25 288 TYR B C 1
ATOM 6789 O O . TYR B 1 288 ? -6.883 5.738 14.07 1 94.25 288 TYR B O 1
ATOM 6797 N N . LEU B 1 289 ? -6.43 3.775 13.211 1 93.19 289 LEU B N 1
ATOM 6798 C CA . LEU B 1 289 ? -7.82 3.445 12.93 1 93.19 289 LEU B CA 1
ATOM 6799 C C . LEU B 1 289 ? -8.594 3.217 14.219 1 93.19 289 LEU B C 1
ATOM 6801 O O . LEU B 1 289 ? -9.75 3.635 14.344 1 93.19 289 LEU B O 1
ATOM 6805 N N . VAL B 1 290 ? -8.031 2.564 15.156 1 91.69 290 VAL B N 1
ATOM 6806 C CA . VAL B 1 290 ? -8.711 2.312 16.422 1 91.69 290 VAL B CA 1
ATOM 6807 C C . VAL B 1 290 ? -8.938 3.633 17.156 1 91.69 290 VAL B C 1
ATOM 6809 O O . VAL B 1 290 ? -9.977 3.822 17.797 1 91.69 290 VAL B O 1
ATOM 6812 N N . ALA B 1 291 ? -7.941 4.469 17.016 1 92.12 291 ALA B N 1
ATOM 6813 C CA . ALA B 1 291 ? -8.125 5.785 17.625 1 92.12 291 ALA B CA 1
ATOM 6814 C C . ALA B 1 291 ? -9.25 6.551 16.938 1 92.12 291 ALA B C 1
ATOM 6816 O O . ALA B 1 291 ? -10.031 7.25 17.594 1 92.12 291 ALA B O 1
ATOM 6817 N N . GLU B 1 292 ? -9.367 6.441 15.656 1 88.06 292 GLU B N 1
ATOM 6818 C CA . GLU B 1 292 ? -10.461 7.074 14.922 1 88.06 292 GLU B CA 1
ATOM 6819 C C . GLU B 1 292 ? -11.805 6.461 15.297 1 88.06 292 GLU B C 1
ATOM 6821 O O . GLU B 1 292 ? -12.828 7.152 15.328 1 88.06 292 GLU B O 1
ATOM 6826 N N . LEU B 1 293 ? -11.805 5.184 15.547 1 87.44 293 LEU B N 1
ATOM 6827 C CA . LEU B 1 293 ? -13.023 4.477 15.93 1 87.44 293 LEU B CA 1
ATOM 6828 C C . LEU B 1 293 ? -13.578 5.02 17.234 1 87.44 293 LEU B C 1
ATOM 6830 O O . LEU B 1 293 ? -14.789 5.227 17.375 1 87.44 293 LEU B O 1
ATOM 6834 N N . PHE B 1 294 ? -12.719 5.332 18.219 1 87.81 294 PHE B N 1
ATOM 6835 C CA . PHE B 1 294 ? -13.133 5.797 19.547 1 87.81 294 PHE B CA 1
ATOM 6836 C C . PHE B 1 294 ? -13.125 7.32 19.609 1 87.81 294 PHE B C 1
ATOM 6838 O O . PHE B 1 294 ? -13.25 7.902 20.688 1 87.81 294 PHE B O 1
ATOM 6845 N N . ALA B 1 295 ? -12.922 7.953 18.5 1 83.81 295 ALA B N 1
ATOM 6846 C CA . ALA B 1 295 ? -12.922 9.406 18.422 1 83.81 295 ALA B CA 1
ATOM 6847 C C . ALA B 1 295 ? -11.844 10.016 19.312 1 83.81 295 ALA B C 1
ATOM 6849 O O . ALA B 1 295 ? -12.086 10.984 20.031 1 83.81 295 ALA B O 1
ATOM 6850 N N . ILE B 1 296 ? -10.812 9.281 19.453 1 89.44 296 ILE B N 1
ATOM 6851 C CA . ILE B 1 296 ? -9.625 9.781 20.125 1 89.44 296 ILE B CA 1
ATOM 6852 C C . ILE B 1 296 ? -8.633 10.328 19.109 1 89.44 296 ILE B C 1
ATOM 6854 O O . ILE B 1 296 ? -8.883 10.258 17.891 1 89.44 296 ILE B O 1
ATOM 6858 N N . SER B 1 297 ? -7.668 11.055 19.594 1 90.81 297 SER B N 1
ATOM 6859 C CA . SER B 1 297 ? -6.711 11.672 18.672 1 90.81 297 SER B CA 1
ATOM 6860 C C . SER B 1 297 ? -5.918 10.617 17.922 1 90.81 297 SER B C 1
ATOM 6862 O O . SER B 1 297 ? -5.039 9.961 18.484 1 90.81 297 SER B O 1
ATOM 6864 N N . SER B 1 298 ? -6.176 10.445 16.672 1 91.75 298 SER B N 1
ATOM 6865 C CA . SER B 1 298 ? -5.508 9.461 15.828 1 91.75 298 SER B CA 1
ATOM 6866 C C . SER B 1 298 ? -4.07 9.867 15.539 1 91.75 298 SER B C 1
ATOM 6868 O O . SER B 1 298 ? -3.178 9.016 15.477 1 91.75 298 SER B O 1
ATOM 6870 N N . VAL B 1 299 ? -3.809 11.148 15.414 1 91.38 299 VAL B N 1
ATOM 6871 C CA . VAL B 1 299 ? -2.482 11.656 15.078 1 91.38 299 VAL B CA 1
ATOM 6872 C C . VAL B 1 299 ? -1.518 11.375 16.234 1 91.38 299 VAL B C 1
ATOM 6874 O O . VAL B 1 299 ? -0.41 10.875 16.016 1 91.38 299 VAL B O 1
ATOM 6877 N N . LEU B 1 300 ? -1.977 11.625 17.422 1 93.38 300 LEU B N 1
ATOM 6878 C CA . LEU B 1 300 ? -1.125 11.367 18.578 1 93.38 300 LEU B CA 1
ATOM 6879 C C . LEU B 1 300 ? -0.875 9.875 18.766 1 93.38 300 LEU B C 1
ATOM 6881 O O . LEU B 1 300 ? 0.201 9.469 19.203 1 93.38 300 LEU B O 1
ATOM 6885 N N . ALA B 1 301 ? -1.844 9.133 18.422 1 95.44 301 ALA B N 1
ATOM 6886 C CA . ALA B 1 301 ? -1.701 7.684 18.547 1 95.44 301 ALA B CA 1
ATOM 6887 C C . ALA B 1 301 ? -0.626 7.152 17.609 1 95.44 301 ALA B C 1
ATOM 6889 O O . ALA B 1 301 ? 0.243 6.379 18.016 1 95.44 301 ALA B O 1
ATOM 6890 N N . ILE B 1 302 ? -0.635 7.566 16.422 1 95.5 302 ILE B N 1
ATOM 6891 C CA . ILE B 1 302 ? 0.315 7.047 15.438 1 95.5 302 ILE B CA 1
ATOM 6892 C C . ILE B 1 302 ? 1.709 7.594 15.727 1 95.5 302 ILE B C 1
ATOM 6894 O O . ILE B 1 302 ? 2.711 6.902 15.531 1 95.5 302 ILE B O 1
ATOM 6898 N N . ILE B 1 303 ? 1.867 8.797 16.234 1 92.44 303 ILE B N 1
ATOM 6899 C CA . ILE B 1 303 ? 3.164 9.375 16.562 1 92.44 303 ILE B CA 1
ATOM 6900 C C . ILE B 1 303 ? 3.801 8.586 17.703 1 92.44 303 ILE B C 1
ATOM 6902 O O . ILE B 1 303 ? 4.973 8.203 17.625 1 92.44 303 ILE B O 1
ATOM 6906 N N . THR B 1 304 ? 3.023 8.344 18.719 1 92.69 304 THR B N 1
ATOM 6907 C CA . THR B 1 304 ? 3.547 7.621 19.875 1 92.69 304 THR B CA 1
ATOM 6908 C C . THR B 1 304 ? 3.865 6.176 19.516 1 92.69 304 THR B C 1
ATOM 6910 O O . THR B 1 304 ? 4.844 5.605 20 1 92.69 304 THR B O 1
ATOM 6913 N N . CYS B 1 305 ? 3.025 5.668 18.672 1 93.81 305 CYS B N 1
ATOM 6914 C CA . CYS B 1 305 ? 3.291 4.309 18.219 1 93.81 305 CYS B CA 1
ATOM 6915 C C . CYS B 1 305 ? 4.594 4.246 17.422 1 93.81 305 CYS B C 1
ATOM 6917 O O . CYS B 1 305 ? 5.395 3.326 17.609 1 93.81 305 CYS B O 1
ATOM 6919 N N . ALA B 1 306 ? 4.773 5.168 16.594 1 92.5 306 ALA B N 1
ATOM 6920 C CA . ALA B 1 306 ? 5.969 5.207 15.758 1 92.5 306 ALA B CA 1
ATOM 6921 C C . ALA B 1 306 ? 7.227 5.391 16.594 1 92.5 306 ALA B C 1
ATOM 6923 O O . ALA B 1 306 ? 8.242 4.723 16.375 1 92.5 306 ALA B O 1
ATOM 6924 N N . ILE B 1 307 ? 7.203 6.211 17.562 1 87.5 307 ILE B N 1
ATOM 6925 C CA . ILE B 1 307 ? 8.359 6.473 18.422 1 87.5 307 ILE B CA 1
ATOM 6926 C C . ILE B 1 307 ? 8.695 5.219 19.219 1 87.5 307 ILE B C 1
ATOM 6928 O O . ILE B 1 307 ? 9.867 4.859 19.359 1 87.5 307 ILE B O 1
ATOM 6932 N N . THR B 1 308 ? 7.703 4.586 19.703 1 87.12 308 THR B N 1
ATOM 6933 C CA . THR B 1 308 ? 7.918 3.383 20.5 1 87.12 308 THR B CA 1
ATOM 6934 C C . THR B 1 308 ? 8.453 2.25 19.625 1 87.12 308 THR B C 1
ATOM 6936 O O . THR B 1 308 ? 9.352 1.514 20.047 1 87.12 308 THR B O 1
ATOM 6939 N N . MET B 1 309 ? 7.887 2.148 18.484 1 87.12 309 MET B N 1
ATOM 6940 C CA . MET B 1 309 ? 8.305 1.081 17.578 1 87.12 309 MET B CA 1
ATOM 6941 C C . MET B 1 309 ? 9.75 1.297 17.125 1 87.12 309 MET B C 1
ATOM 6943 O O . MET B 1 309 ? 10.5 0.337 16.969 1 87.12 309 MET B O 1
ATOM 6947 N N . LYS B 1 310 ? 10.055 2.525 16.797 1 83.75 310 LYS B N 1
ATOM 6948 C CA . LYS B 1 310 ? 11.406 2.814 16.344 1 83.75 310 LYS B CA 1
ATOM 6949 C C . LYS B 1 310 ? 12.445 2.346 17.359 1 83.75 310 LYS B C 1
ATOM 6951 O O . LYS B 1 310 ? 13.469 1.77 16.969 1 83.75 310 LYS B O 1
ATOM 6956 N N . TYR B 1 311 ? 12.188 2.447 18.547 1 77.94 311 TYR B N 1
ATOM 6957 C CA . TYR B 1 311 ? 13.133 2.102 19.594 1 77.94 311 TYR B CA 1
ATOM 6958 C C . TYR B 1 311 ? 13.234 0.59 19.766 1 77.94 311 TYR B C 1
ATOM 6960 O O . TYR B 1 311 ? 14.328 0.046 19.922 1 77.94 311 TYR B O 1
ATOM 6968 N N . TYR B 1 312 ? 12.219 -0.158 19.625 1 78.56 312 TYR B N 1
ATOM 6969 C CA . TYR B 1 312 ? 12.227 -1.577 19.953 1 78.56 312 TYR B CA 1
ATOM 6970 C C . TYR B 1 312 ? 12.258 -2.436 18.703 1 78.56 312 TYR B C 1
ATOM 6972 O O . TYR B 1 312 ? 12.945 -3.457 18.656 1 78.56 312 TYR B O 1
ATOM 6980 N N . VAL B 1 313 ? 11.594 -2.07 17.703 1 79.62 313 VAL B N 1
ATOM 6981 C CA . VAL B 1 313 ? 11.445 -2.9 16.516 1 79.62 313 VAL B CA 1
ATOM 6982 C C . VAL B 1 313 ? 12.758 -2.924 15.742 1 79.62 313 VAL B C 1
ATOM 6984 O O . VAL B 1 313 ? 13.148 -3.961 15.195 1 79.62 313 VAL B O 1
ATOM 6987 N N . GLU B 1 314 ? 13.43 -1.766 15.672 1 77.56 314 GLU B N 1
ATOM 6988 C CA . GLU B 1 314 ? 14.672 -1.715 14.906 1 77.56 314 GLU B CA 1
ATOM 6989 C C . GLU B 1 314 ? 15.742 -2.605 15.531 1 77.56 314 GLU B C 1
ATOM 6991 O O . GLU B 1 314 ? 16.641 -3.076 14.836 1 77.56 314 GLU B O 1
ATOM 6996 N N . GLU B 1 315 ? 15.586 -2.93 16.75 1 74.38 315 GLU B N 1
ATOM 6997 C CA . GLU B 1 315 ? 16.531 -3.818 17.406 1 74.38 315 GLU B CA 1
ATOM 6998 C C . GLU B 1 315 ? 16.156 -5.281 17.203 1 74.38 315 GLU B C 1
ATOM 7000 O O . GLU B 1 315 ? 17 -6.168 17.297 1 74.38 315 GLU B O 1
ATOM 7005 N N . ASN B 1 316 ? 14.961 -5.523 16.906 1 77.75 316 ASN B N 1
ATOM 7006 C CA . ASN B 1 316 ? 14.461 -6.887 16.766 1 77.75 316 ASN B CA 1
ATOM 7007 C C . ASN B 1 316 ? 14.547 -7.371 15.32 1 77.75 316 ASN B C 1
ATOM 7009 O O . ASN B 1 316 ? 14.602 -8.578 15.07 1 77.75 316 ASN B O 1
ATOM 7013 N N . VAL B 1 317 ? 14.57 -6.469 14.406 1 77.19 317 VAL B N 1
ATOM 7014 C CA . VAL B 1 317 ? 14.406 -6.852 13.008 1 77.19 317 VAL B CA 1
ATOM 7015 C C . VAL B 1 317 ? 15.766 -6.922 12.32 1 77.19 317 VAL B C 1
ATOM 7017 O O . VAL B 1 317 ? 16.734 -6.316 12.789 1 77.19 317 VAL B O 1
ATOM 7020 N N . SER B 1 318 ? 15.836 -7.645 11.281 1 77.94 318 SER B N 1
ATOM 7021 C CA . SER B 1 318 ? 17.047 -7.785 10.477 1 77.94 318 SER B CA 1
ATOM 7022 C C . SER B 1 318 ? 17.406 -6.473 9.781 1 77.94 318 SER B C 1
ATOM 7024 O O . SER B 1 318 ? 16.578 -5.562 9.703 1 77.94 318 SER B O 1
ATOM 7026 N N . GLN B 1 319 ? 18.609 -6.301 9.375 1 78.12 319 GLN B N 1
ATOM 7027 C CA . GLN B 1 319 ? 19.094 -5.086 8.734 1 78.12 319 GLN B CA 1
ATOM 7028 C C . GLN B 1 319 ? 18.375 -4.84 7.41 1 78.12 319 GLN B C 1
ATOM 7030 O O . GLN B 1 319 ? 18.062 -3.695 7.07 1 78.12 319 GLN B O 1
ATOM 7035 N N . ARG B 1 320 ? 18.109 -5.918 6.711 1 79.12 320 ARG B N 1
ATOM 7036 C CA . ARG B 1 320 ? 17.406 -5.781 5.441 1 79.12 320 ARG B CA 1
ATOM 7037 C C . ARG B 1 320 ? 15.984 -5.281 5.664 1 79.12 320 ARG B C 1
ATOM 7039 O O . ARG B 1 320 ? 15.5 -4.418 4.926 1 79.12 320 ARG B O 1
ATOM 7046 N N . SER B 1 321 ? 15.422 -5.84 6.695 1 85.38 321 SER B N 1
ATOM 7047 C CA . SER B 1 321 ? 14.055 -5.418 7.008 1 85.38 321 SER B CA 1
ATOM 7048 C C . SER B 1 321 ? 14.023 -3.98 7.516 1 85.38 321 SER B C 1
ATOM 7050 O O . SER B 1 321 ? 13.094 -3.232 7.219 1 85.38 321 SER B O 1
ATOM 7052 N N . CYS B 1 322 ? 15.07 -3.572 8.227 1 85.81 322 CYS B N 1
ATOM 7053 C CA . CYS B 1 322 ? 15.156 -2.203 8.727 1 85.81 322 CYS B CA 1
ATOM 7054 C C . CYS B 1 322 ? 15.297 -1.213 7.574 1 85.81 322 CYS B C 1
ATOM 7056 O O . CYS B 1 322 ? 14.633 -0.173 7.562 1 85.81 322 CYS B O 1
ATOM 7058 N N . THR B 1 323 ? 16.125 -1.565 6.621 1 83.75 323 THR B N 1
ATOM 7059 C CA . THR B 1 323 ? 16.312 -0.704 5.461 1 83.75 323 THR B CA 1
ATOM 7060 C C . THR B 1 323 ? 15.008 -0.591 4.664 1 83.75 323 THR B C 1
ATOM 7062 O O . THR B 1 323 ? 14.641 0.496 4.211 1 83.75 323 THR B O 1
ATOM 7065 N N . THR B 1 324 ? 14.352 -1.691 4.578 1 88.06 324 THR B N 1
ATOM 7066 C CA . THR B 1 324 ? 13.094 -1.703 3.844 1 88.06 324 THR B CA 1
ATOM 7067 C C . THR B 1 324 ? 12.047 -0.845 4.551 1 88.06 324 THR B C 1
ATOM 7069 O O . THR B 1 324 ? 11.352 -0.052 3.912 1 88.06 324 THR B O 1
ATOM 7072 N N . ILE B 1 325 ? 11.961 -0.975 5.867 1 90 325 ILE B N 1
ATOM 7073 C CA . ILE B 1 325 ? 10.984 -0.218 6.641 1 90 325 ILE B CA 1
ATOM 7074 C C . ILE B 1 325 ? 11.258 1.277 6.5 1 90 325 ILE B C 1
ATOM 7076 O O . ILE B 1 325 ? 10.352 2.057 6.211 1 90 325 ILE B O 1
ATOM 7080 N N . ARG B 1 326 ? 12.461 1.684 6.609 1 89.06 326 ARG B N 1
ATOM 7081 C CA . ARG B 1 326 ? 12.828 3.094 6.559 1 89.06 326 ARG B CA 1
ATOM 7082 C C . ARG B 1 326 ? 12.562 3.68 5.176 1 89.06 326 ARG B C 1
ATOM 7084 O O . ARG B 1 326 ? 12 4.77 5.055 1 89.06 326 ARG B O 1
ATOM 7091 N N . HIS B 1 327 ? 12.867 2.951 4.195 1 89.69 327 HIS B N 1
ATOM 7092 C CA . HIS B 1 327 ? 12.719 3.457 2.834 1 89.69 327 HIS B CA 1
ATOM 7093 C C . HIS B 1 327 ? 11.258 3.486 2.408 1 89.69 327 HIS B C 1
ATOM 7095 O O . HIS B 1 327 ? 10.828 4.402 1.703 1 89.69 327 HIS B O 1
ATOM 7101 N N . VAL B 1 328 ? 10.531 2.568 2.836 1 91.81 328 VAL B N 1
ATOM 7102 C CA . VAL B 1 328 ? 9.125 2.521 2.465 1 91.81 328 VAL B CA 1
ATOM 7103 C C . VAL B 1 328 ? 8.359 3.625 3.195 1 91.81 328 VAL B C 1
ATOM 7105 O O . VAL B 1 328 ? 7.465 4.25 2.623 1 91.81 328 VAL B O 1
ATOM 7108 N N . VAL B 1 329 ? 8.664 3.816 4.441 1 92.56 329 VAL B N 1
ATOM 7109 C CA . VAL B 1 329 ? 8.016 4.887 5.195 1 92.56 329 VAL B CA 1
ATOM 7110 C C . VAL B 1 329 ? 8.289 6.23 4.523 1 92.56 329 VAL B C 1
ATOM 7112 O O . VAL B 1 329 ? 7.371 7.027 4.324 1 92.56 329 VAL B O 1
ATOM 7115 N N . LYS B 1 330 ? 9.492 6.438 4.117 1 91.12 330 LYS B N 1
ATOM 7116 C CA . LYS B 1 330 ? 9.859 7.691 3.461 1 91.12 330 LYS B CA 1
ATOM 7117 C C . LYS B 1 330 ? 9.172 7.82 2.104 1 91.12 330 LYS B C 1
ATOM 7119 O O . LYS B 1 330 ? 8.711 8.906 1.734 1 91.12 330 LYS B O 1
ATOM 7124 N N . MET B 1 331 ? 9.125 6.758 1.404 1 91.12 331 MET B N 1
ATOM 7125 C CA . MET B 1 331 ? 8.484 6.758 0.089 1 91.12 331 MET B CA 1
ATOM 7126 C C . MET B 1 331 ? 7 7.078 0.203 1 91.12 331 MET B C 1
ATOM 7128 O O . MET B 1 331 ? 6.488 7.938 -0.521 1 91.12 331 MET B O 1
ATOM 7132 N N . LEU B 1 332 ? 6.34 6.441 1.081 1 92.62 332 LEU B N 1
ATOM 7133 C CA . LEU B 1 332 ? 4.902 6.641 1.247 1 92.62 332 LEU B CA 1
ATOM 7134 C C . LEU B 1 332 ? 4.602 8.062 1.705 1 92.62 332 LEU B C 1
ATOM 7136 O O . LEU B 1 332 ? 3.605 8.656 1.289 1 92.62 332 LEU B O 1
ATOM 7140 N N . ALA B 1 333 ? 5.391 8.531 2.576 1 92.06 333 ALA B N 1
ATOM 7141 C CA . ALA B 1 333 ? 5.207 9.898 3.068 1 92.06 333 ALA B CA 1
ATOM 7142 C C . ALA B 1 333 ? 5.402 10.914 1.949 1 92.06 333 ALA B C 1
ATOM 7144 O O . ALA B 1 333 ? 4.602 11.844 1.8 1 92.06 333 ALA B O 1
ATOM 7145 N N . THR B 1 334 ? 6.398 10.742 1.17 1 89.5 334 THR B N 1
ATOM 7146 C CA . THR B 1 334 ? 6.695 11.672 0.086 1 89.5 334 THR B CA 1
ATOM 7147 C C . THR B 1 334 ? 5.59 11.641 -0.967 1 89.5 334 THR B C 1
ATOM 7149 O O . THR B 1 334 ? 5.188 12.688 -1.482 1 89.5 334 THR B O 1
ATOM 7152 N N . VAL B 1 335 ? 5.145 10.508 -1.229 1 90.19 335 VAL B N 1
ATOM 7153 C CA . VAL B 1 335 ? 4.074 10.375 -2.211 1 90.19 335 VAL B CA 1
ATOM 7154 C C . VAL B 1 335 ? 2.805 11.047 -1.686 1 90.19 335 VAL B C 1
ATOM 7156 O O . VAL B 1 335 ? 2.111 11.742 -2.43 1 90.19 335 VAL B O 1
ATOM 7159 N N . SER B 1 336 ? 2.471 10.805 -0.472 1 90.44 336 SER B N 1
ATOM 7160 C CA . SER B 1 336 ? 1.274 11.398 0.118 1 90.44 336 SER B CA 1
ATOM 7161 C C . SER B 1 336 ? 1.372 12.922 0.157 1 90.44 336 SER B C 1
ATOM 7163 O O . SER B 1 336 ? 0.404 13.617 -0.153 1 90.44 336 SER B O 1
ATOM 7165 N N . GLU B 1 337 ? 2.516 13.367 0.51 1 89.38 337 GLU B N 1
ATOM 7166 C CA . GLU B 1 337 ? 2.727 14.812 0.536 1 89.38 337 GLU B CA 1
ATOM 7167 C C . GLU B 1 337 ? 2.59 15.414 -0.859 1 89.38 337 GLU B C 1
ATOM 7169 O O . GLU B 1 337 ? 1.975 16.469 -1.028 1 89.38 337 GLU B O 1
ATOM 7174 N N . THR B 1 338 ? 3.174 14.781 -1.801 1 90.06 338 THR B N 1
ATOM 7175 C CA . THR B 1 338 ? 3.113 15.258 -3.18 1 90.06 338 THR B CA 1
ATOM 7176 C C . THR B 1 338 ? 1.673 15.273 -3.682 1 90.06 338 THR B C 1
ATOM 7178 O O . THR B 1 338 ? 1.246 16.234 -4.332 1 90.06 338 THR B O 1
ATOM 7181 N N . LEU B 1 339 ? 0.971 14.312 -3.324 1 89.88 339 LEU B N 1
ATOM 7182 C CA . LEU B 1 339 ? -0.414 14.211 -3.773 1 89.88 339 LEU B CA 1
ATOM 7183 C C . LEU B 1 339 ? -1.275 15.289 -3.115 1 89.88 339 LEU B C 1
ATOM 7185 O O . LEU B 1 339 ? -2.129 15.891 -3.77 1 89.88 339 LEU B O 1
ATOM 7189 N N . ILE B 1 340 ? -1.07 15.492 -1.893 1 88.88 340 ILE B N 1
ATOM 7190 C CA . ILE B 1 340 ? -1.887 16.453 -1.161 1 88.88 340 ILE B CA 1
ATOM 7191 C C . ILE B 1 340 ? -1.688 17.844 -1.746 1 88.88 340 ILE B C 1
ATOM 7193 O O . ILE B 1 340 ? -2.66 18.562 -2.023 1 88.88 340 ILE B O 1
ATOM 7197 N N . PHE B 1 341 ? -0.499 18.281 -1.992 1 90.12 341 PHE B N 1
ATOM 7198 C CA . PHE B 1 341 ? -0.239 19.609 -2.518 1 90.12 341 PHE B CA 1
ATOM 7199 C C . PHE B 1 341 ? -0.677 19.719 -3.975 1 90.12 341 PHE B C 1
ATOM 7201 O O . PHE B 1 341 ? -1.124 20.766 -4.422 1 90.12 341 PHE B O 1
ATOM 7208 N N . PHE B 1 342 ? -0.493 18.672 -4.68 1 90.44 342 PHE B N 1
ATOM 7209 C CA . PHE B 1 342 ? -0.989 18.625 -6.047 1 90.44 342 PHE B CA 1
ATOM 7210 C C . PHE B 1 342 ? -2.504 18.797 -6.082 1 90.44 342 PHE B C 1
ATOM 7212 O O . PHE B 1 342 ? -3.031 19.562 -6.879 1 90.44 342 PHE B O 1
ATOM 7219 N N . PHE B 1 343 ? -3.162 18.141 -5.23 1 88.25 343 PHE B N 1
ATOM 7220 C CA . PHE B 1 343 ? -4.617 18.188 -5.199 1 88.25 343 PHE B CA 1
ATOM 7221 C C . PHE B 1 343 ? -5.105 19.531 -4.664 1 88.25 343 PHE B C 1
ATOM 7223 O O . PHE B 1 343 ? -6.18 20 -5.047 1 88.25 343 PHE B O 1
ATOM 7230 N N . LEU B 1 344 ? -4.371 20.016 -3.746 1 90.12 344 LEU B N 1
ATOM 7231 C CA . LEU B 1 344 ? -4.707 21.359 -3.281 1 90.12 344 LEU B CA 1
ATOM 7232 C C . LEU B 1 344 ? -4.781 22.344 -4.449 1 90.12 344 LEU B C 1
ATOM 7234 O O . LEU B 1 344 ? -5.688 23.172 -4.508 1 90.12 344 LEU B O 1
ATOM 7238 N N . GLY B 1 345 ? -3.879 22.219 -5.41 1 90.44 345 GLY B N 1
ATOM 7239 C CA . GLY B 1 345 ? -3.908 23.062 -6.598 1 90.44 345 GLY B CA 1
ATOM 7240 C C . GLY B 1 345 ? -5.105 22.781 -7.492 1 90.44 345 GLY B C 1
ATOM 7241 O O . GLY B 1 345 ? -5.758 23.719 -7.969 1 90.44 345 GLY B O 1
ATOM 7242 N N . VAL B 1 346 ? -5.43 21.594 -7.602 1 88.31 346 VAL B N 1
ATOM 7243 C CA . VAL B 1 346 ? -6.527 21.203 -8.492 1 88.31 346 VAL B CA 1
ATOM 7244 C C . VAL B 1 346 ? -7.855 21.672 -7.895 1 88.31 346 VAL B C 1
ATOM 7246 O O . VAL B 1 346 ? -8.688 22.25 -8.602 1 88.31 346 VAL B O 1
ATOM 7249 N N . VAL B 1 347 ? -8.039 21.5 -6.641 1 86.25 347 VAL B N 1
ATOM 7250 C CA . VAL B 1 347 ? -9.312 21.797 -5.98 1 86.25 347 VAL B CA 1
ATOM 7251 C C . VAL B 1 347 ? -9.508 23.312 -5.883 1 86.25 347 VAL B C 1
ATOM 7253 O O . VAL B 1 347 ? -10.641 23.797 -5.844 1 86.25 347 VAL B O 1
ATOM 7256 N N . THR B 1 348 ? -8.438 24.062 -5.816 1 89.56 348 THR B N 1
ATOM 7257 C CA . THR B 1 348 ? -8.523 25.516 -5.777 1 89.56 348 THR B CA 1
ATOM 7258 C C . THR B 1 348 ? -9.273 26.047 -6.996 1 89.56 348 THR B C 1
ATOM 7260 O O . THR B 1 348 ? -10.07 26.984 -6.883 1 89.56 348 THR B O 1
ATOM 7263 N N . ILE B 1 349 ? -9.141 25.375 -8.086 1 89.12 349 ILE B N 1
ATOM 7264 C CA . ILE B 1 349 ? -9.75 25.859 -9.32 1 89.12 349 ILE B CA 1
ATOM 7265 C C . ILE B 1 349 ? -11.141 25.25 -9.484 1 89.12 349 ILE B C 1
ATOM 7267 O O . ILE B 1 349 ? -12.062 25.922 -9.945 1 89.12 349 ILE B O 1
ATOM 7271 N N . THR B 1 350 ? -11.336 24.109 -9.062 1 84.69 350 THR B N 1
ATOM 7272 C CA . THR B 1 350 ? -12.57 23.391 -9.383 1 84.69 350 THR B CA 1
ATOM 7273 C C . THR B 1 350 ? -13.656 23.688 -8.352 1 84.69 350 THR B C 1
ATOM 7275 O O . THR B 1 350 ? -14.836 23.438 -8.594 1 84.69 350 THR B O 1
ATOM 7278 N N . THR B 1 351 ? -13.312 24.203 -7.25 1 82.94 351 THR B N 1
ATOM 7279 C CA . THR B 1 351 ? -14.297 24.484 -6.211 1 82.94 351 THR B CA 1
ATOM 7280 C C . THR B 1 351 ? -14.93 25.859 -6.418 1 82.94 351 THR B C 1
ATOM 7282 O O . THR B 1 351 ? -14.312 26.75 -7 1 82.94 351 THR B O 1
ATOM 7285 N N . GLU B 1 352 ? -16.188 25.922 -5.945 1 85.19 352 GLU B N 1
ATOM 7286 C CA . GLU B 1 352 ? -16.875 27.203 -5.973 1 85.19 352 GLU B CA 1
ATOM 7287 C C . GLU B 1 352 ? -16.453 28.094 -4.801 1 85.19 352 GLU B C 1
ATOM 7289 O O . GLU B 1 352 ? -16.422 27.641 -3.656 1 85.19 352 GLU B O 1
ATOM 7294 N N . HIS B 1 353 ? -16.094 29.328 -5.137 1 88.56 353 HIS B N 1
ATOM 7295 C CA . HIS B 1 353 ? -15.539 30.219 -4.129 1 88.56 353 HIS B CA 1
ATOM 7296 C C . HIS B 1 353 ? -16.5 31.359 -3.809 1 88.56 353 HIS B C 1
ATOM 7298 O O . HIS B 1 353 ? -17.25 31.812 -4.68 1 88.56 353 HIS B O 1
ATOM 7304 N N . GLU B 1 354 ? -16.656 31.609 -2.541 1 90.25 354 GLU B N 1
ATOM 7305 C CA . GLU B 1 354 ? -17.25 32.844 -2.037 1 90.25 354 GLU B CA 1
ATOM 7306 C C . GLU B 1 354 ? -16.188 33.781 -1.482 1 90.25 354 GLU B C 1
ATOM 7308 O O . GLU B 1 354 ? -15.492 33.438 -0.518 1 90.25 354 GLU B O 1
ATOM 7313 N N . TRP B 1 355 ? -16.078 34.969 -2.127 1 90.31 355 TRP B N 1
ATOM 7314 C CA . TRP B 1 355 ? -14.953 35.844 -1.788 1 90.31 355 TRP B CA 1
ATOM 7315 C C . TRP B 1 355 ? -15.43 37.062 -1.004 1 90.31 355 TRP B C 1
ATOM 7317 O O . TRP B 1 355 ? -16.422 37.688 -1.371 1 90.31 355 TRP B O 1
ATOM 7327 N N . SER B 1 356 ? -14.906 37.219 0.156 1 90.94 356 SER B N 1
ATOM 7328 C CA . SER B 1 356 ? -15.008 38.438 0.942 1 90.94 356 SER B CA 1
ATOM 7329 C C . SER B 1 356 ? -13.641 39.031 1.219 1 90.94 356 SER B C 1
ATOM 7331 O O . SER B 1 356 ? -12.852 38.469 1.982 1 90.94 356 SER B O 1
ATOM 7333 N N . TRP B 1 357 ? -13.25 40.188 0.718 1 90.94 357 TRP B N 1
ATOM 7334 C CA . TRP B 1 357 ? -11.938 40.812 0.849 1 90.94 357 TRP B CA 1
ATOM 7335 C C . TRP B 1 357 ? -11.617 41.094 2.311 1 90.94 357 TRP B C 1
ATOM 7337 O O . TRP B 1 357 ? -10.5 40.844 2.771 1 90.94 357 TRP B O 1
ATOM 7347 N N . ALA B 1 358 ? -12.586 41.562 2.982 1 91.56 358 ALA B N 1
ATOM 7348 C CA . ALA B 1 358 ? -12.352 41.938 4.371 1 91.56 358 ALA B CA 1
ATOM 7349 C C . ALA B 1 358 ? -12.047 40.719 5.234 1 91.56 358 ALA B C 1
ATOM 7351 O O . ALA B 1 358 ? -11.07 40.688 5.984 1 91.56 358 ALA B O 1
ATOM 7352 N N . TYR B 1 359 ? -12.828 39.75 5.066 1 93.81 359 TYR B N 1
ATOM 7353 C CA . TYR B 1 359 ? -12.664 38.562 5.91 1 93.81 359 TYR B CA 1
ATOM 7354 C C . TYR B 1 359 ? -11.352 37.844 5.613 1 93.81 359 TYR B C 1
ATOM 7356 O O . TYR B 1 359 ? -10.641 37.438 6.531 1 93.81 359 TYR B O 1
ATOM 7364 N N . VAL B 1 360 ? -10.914 37.75 4.379 1 94.19 360 VAL B N 1
ATOM 7365 C CA . VAL B 1 360 ? -9.703 37.031 3.979 1 94.19 360 VAL B CA 1
ATOM 7366 C C . VAL B 1 360 ? -8.469 37.812 4.391 1 94.19 360 VAL B C 1
ATOM 7368 O O . VAL B 1 360 ? -7.523 37.281 4.953 1 94.19 360 VAL B O 1
ATOM 7371 N N . LEU B 1 361 ? -8.477 39.094 4.234 1 95.12 361 LEU B N 1
ATOM 7372 C CA . LEU B 1 361 ? -7.32 39.938 4.543 1 95.12 361 LEU B CA 1
ATOM 7373 C C . LEU B 1 361 ? -7.113 40.062 6.047 1 95.12 361 LEU B C 1
ATOM 7375 O O . LEU B 1 361 ? -5.977 40.031 6.527 1 95.12 361 LEU B O 1
ATOM 7379 N N . PHE B 1 362 ? -8.172 40.125 6.746 1 95 362 PHE B N 1
ATOM 7380 C CA . PHE B 1 362 ? -8.047 40.219 8.195 1 95 362 PHE B CA 1
ATOM 7381 C C . PHE B 1 362 ? -7.629 38.875 8.781 1 95 362 PHE B C 1
ATOM 7383 O O . PHE B 1 362 ? -6.906 38.812 9.773 1 95 362 PHE B O 1
ATOM 7390 N N . THR B 1 363 ? -8.172 37.781 8.18 1 95.44 363 THR B N 1
ATOM 7391 C CA . THR B 1 363 ? -7.719 36.469 8.633 1 95.44 363 THR B CA 1
ATOM 7392 C C . THR B 1 363 ? -6.207 36.312 8.453 1 95.44 363 THR B C 1
ATOM 7394 O O . THR B 1 363 ? -5.516 35.844 9.344 1 95.44 363 THR B O 1
ATOM 7397 N N . LEU B 1 364 ? -5.699 36.75 7.316 1 95.44 364 LEU B N 1
ATOM 7398 C CA . LEU B 1 364 ? -4.266 36.719 7.039 1 95.44 364 LEU B CA 1
ATOM 7399 C C . LEU B 1 364 ? -3.496 37.594 8.023 1 95.44 364 LEU B C 1
ATOM 7401 O O . LEU B 1 364 ? -2.486 37.156 8.578 1 95.44 364 LEU B O 1
ATOM 7405 N N . LEU B 1 365 ? -3.99 38.719 8.273 1 96 365 LEU B N 1
ATOM 7406 C CA . LEU B 1 365 ? -3.33 39.656 9.18 1 96 365 LEU B CA 1
ATOM 7407 C C . LEU B 1 365 ? -3.297 39.094 10.602 1 96 365 LEU B C 1
ATOM 7409 O O . LEU B 1 365 ? -2.25 39.125 11.25 1 96 365 LEU B O 1
ATOM 7413 N N . PHE B 1 366 ? -4.391 38.594 11.047 1 96.06 366 PHE B N 1
ATOM 7414 C CA . PHE B 1 366 ? -4.473 38.125 12.422 1 96.06 366 PHE B CA 1
ATOM 7415 C C . PHE B 1 366 ? -3.688 36.812 12.586 1 96.06 366 PHE B C 1
ATOM 7417 O O . PHE B 1 366 ? -3.17 36.531 13.672 1 96.06 366 PHE B O 1
ATOM 7424 N N . ALA B 1 367 ? -3.646 36 11.516 1 94.31 367 ALA B N 1
ATOM 7425 C CA . ALA B 1 367 ? -2.828 34.812 11.594 1 94.31 367 ALA B CA 1
ATOM 7426 C C . ALA B 1 367 ? -1.359 35.156 11.828 1 94.31 367 ALA B C 1
ATOM 7428 O O . ALA B 1 367 ? -0.676 34.5 12.609 1 94.31 367 ALA B O 1
ATOM 7429 N N . PHE B 1 368 ? -0.857 36.281 11.242 1 94.44 368 PHE B N 1
ATOM 7430 C CA . PHE B 1 368 ? 0.532 36.688 11.383 1 94.44 368 PHE B CA 1
ATOM 7431 C C . PHE B 1 368 ? 0.75 37.375 12.727 1 94.44 368 PHE B C 1
ATOM 7433 O O . PHE B 1 368 ? 1.757 37.125 13.398 1 94.44 368 PHE B O 1
ATOM 7440 N N . VAL B 1 369 ? -0.191 38.125 13.125 1 95.62 369 VAL B N 1
ATOM 7441 C CA . VAL B 1 369 ? -0.036 38.938 14.336 1 95.62 369 VAL B CA 1
ATOM 7442 C C . VAL B 1 369 ? -0.083 38.031 15.562 1 95.62 369 VAL B C 1
ATOM 7444 O O . VAL B 1 369 ? 0.783 38.094 16.438 1 95.62 369 VAL B O 1
ATOM 7447 N N . TRP B 1 370 ? -1.052 37.219 15.594 1 95.56 370 TRP B N 1
ATOM 7448 C CA . TRP B 1 370 ? -1.196 36.375 16.766 1 95.56 370 TRP B CA 1
ATOM 7449 C C . TRP B 1 370 ? -0.078 35.312 16.844 1 95.56 370 TRP B C 1
ATOM 7451 O O . TRP B 1 370 ? 0.357 34.938 17.922 1 95.56 370 TRP B O 1
ATOM 7461 N N . ARG B 1 371 ? 0.431 34.781 15.734 1 94.19 371 ARG B N 1
ATOM 7462 C CA . ARG B 1 371 ? 1.575 33.875 15.758 1 94.19 371 ARG B CA 1
ATOM 7463 C C . ARG B 1 371 ? 2.84 34.594 16.203 1 94.19 371 ARG B C 1
ATOM 7465 O O . ARG B 1 371 ? 3.596 34.094 17.031 1 94.19 371 ARG B O 1
ATOM 7472 N N . GLY B 1 372 ? 3.053 35.844 15.695 1 93.94 372 GLY B N 1
ATOM 7473 C CA . GLY B 1 372 ? 4.219 36.625 16.078 1 93.94 372 GLY B CA 1
ATOM 7474 C C . GLY B 1 372 ? 4.234 37 17.547 1 93.94 372 GLY B C 1
ATOM 7475 O O . GLY B 1 372 ? 5.219 36.781 18.25 1 93.94 372 GLY B O 1
ATOM 7476 N N . ILE B 1 373 ? 3.131 37.5 18 1 95.19 373 ILE B N 1
ATOM 7477 C CA . ILE B 1 373 ? 3.031 37.906 19.391 1 95.19 373 ILE B CA 1
ATOM 7478 C C . ILE B 1 373 ? 3.062 36.656 20.297 1 95.19 373 ILE B C 1
ATOM 7480 O O . ILE B 1 373 ? 3.648 36.688 21.375 1 95.19 373 ILE B O 1
ATOM 7484 N N . GLY B 1 374 ? 2.391 35.688 19.844 1 93.56 374 GLY B N 1
ATOM 7485 C CA . GLY B 1 374 ? 2.385 34.438 20.625 1 93.56 374 GLY B CA 1
ATOM 7486 C C . GLY B 1 374 ? 3.771 33.875 20.828 1 93.56 374 GLY B C 1
ATOM 7487 O O . GLY B 1 374 ? 4.133 33.469 21.938 1 93.56 374 GLY B O 1
ATOM 7488 N N . MET B 1 375 ? 4.551 33.781 19.75 1 92.38 375 MET B N 1
ATOM 7489 C CA . MET B 1 375 ? 5.895 33.219 19.859 1 92.38 375 MET B CA 1
ATOM 7490 C C . MET B 1 375 ? 6.781 34.094 20.734 1 92.38 375 MET B C 1
ATOM 7492 O O . MET B 1 375 ? 7.621 33.594 21.484 1 92.38 375 MET B O 1
ATOM 7496 N N . LEU B 1 376 ? 6.605 35.406 20.719 1 93.12 376 LEU B N 1
ATOM 7497 C CA . LEU B 1 376 ? 7.395 36.312 21.531 1 93.12 376 LEU B CA 1
ATOM 7498 C C . LEU B 1 376 ? 7.051 36.188 23 1 93.12 376 LEU B C 1
ATOM 7500 O O . LEU B 1 376 ? 7.945 36.062 23.844 1 93.12 376 LEU B O 1
ATOM 7504 N N . VAL B 1 377 ? 5.805 36.125 23.297 1 94.44 377 VAL B N 1
ATOM 7505 C CA . VAL B 1 377 ? 5.359 36.031 24.688 1 94.44 377 VAL B CA 1
ATOM 7506 C C . VAL B 1 377 ? 5.699 34.688 25.266 1 94.44 377 VAL B C 1
ATOM 7508 O O . VAL B 1 377 ? 6.207 34.562 26.391 1 94.44 377 VAL B O 1
ATOM 7511 N N . LEU B 1 378 ? 5.441 33.656 24.531 1 95.12 378 LEU B N 1
ATOM 7512 C CA . LEU B 1 378 ? 5.668 32.312 25.031 1 95.12 378 LEU B CA 1
ATOM 7513 C C . LEU B 1 378 ? 7.16 32.062 25.219 1 95.12 378 LEU B C 1
ATOM 7515 O O . LEU B 1 378 ? 7.559 31.344 26.141 1 95.12 378 LEU B O 1
ATOM 7519 N N . THR B 1 379 ? 7.988 32.562 24.281 1 94 379 THR B N 1
ATOM 7520 C CA . THR B 1 379 ? 9.43 32.375 24.406 1 94 379 THR B CA 1
ATOM 7521 C C . THR B 1 379 ? 9.984 33.094 25.609 1 94 379 THR B C 1
ATOM 7523 O O . THR B 1 379 ? 10.914 32.625 26.266 1 94 379 THR B O 1
ATOM 7526 N N . GLN B 1 380 ? 9.422 34.25 25.953 1 92.38 380 GLN B N 1
ATOM 7527 C CA . GLN B 1 380 ? 9.867 35 27.125 1 92.38 380 GLN B CA 1
ATOM 7528 C C . GLN B 1 380 ? 9.547 34.25 28.422 1 92.38 380 GLN B C 1
ATOM 7530 O O . GLN B 1 380 ? 10.297 34.344 29.391 1 92.38 380 GLN B O 1
ATOM 7535 N N . ILE B 1 381 ? 8.57 33.469 28.391 1 92.88 381 ILE B N 1
ATOM 7536 C CA . ILE B 1 381 ? 8.164 32.719 29.578 1 92.88 381 ILE B CA 1
ATOM 7537 C C . ILE B 1 381 ? 9.031 31.484 29.719 1 92.88 381 ILE B C 1
ATOM 7539 O O . ILE B 1 381 ? 9.43 31.125 30.828 1 92.88 381 ILE B O 1
ATOM 7543 N N . ILE B 1 382 ? 9.375 30.875 28.625 1 91.25 382 ILE B N 1
ATOM 7544 C CA . ILE B 1 382 ? 10.047 29.578 28.703 1 91.25 382 ILE B CA 1
ATOM 7545 C C . ILE B 1 382 ? 11.562 29.781 28.688 1 91.25 382 ILE B C 1
ATOM 7547 O O . ILE B 1 382 ? 12.312 28.922 29.156 1 91.25 382 ILE B O 1
ATOM 7551 N N . ASN B 1 383 ? 12.109 30.875 28.188 1 90 383 ASN B N 1
ATOM 7552 C CA . ASN B 1 383 ? 13.531 31.125 28.016 1 90 383 ASN B CA 1
ATOM 7553 C C . ASN B 1 383 ? 14.297 31.016 29.328 1 90 383 ASN B C 1
ATOM 7555 O O . ASN B 1 383 ? 15.391 30.453 29.359 1 90 383 ASN B O 1
ATOM 7559 N N . PRO B 1 384 ? 13.727 31.484 30.438 1 88.12 384 PRO B N 1
ATOM 7560 C CA . PRO B 1 384 ? 14.469 31.359 31.688 1 88.12 384 PRO B CA 1
ATOM 7561 C C . PRO B 1 384 ? 14.586 29.906 32.156 1 88.12 384 PRO B C 1
ATOM 7563 O O . PRO B 1 384 ? 15.477 29.578 32.938 1 88.12 384 PRO B O 1
ATOM 7566 N N . PHE B 1 385 ? 13.797 29.047 31.672 1 84.75 385 PHE B N 1
ATOM 7567 C CA . PHE B 1 385 ? 13.805 27.656 32.094 1 84.75 385 PHE B CA 1
ATOM 7568 C C . PHE B 1 385 ? 14.672 26.812 31.188 1 84.75 385 PHE B C 1
ATOM 7570 O O . PHE B 1 385 ? 14.922 25.641 31.469 1 84.75 385 PHE B O 1
ATOM 7577 N N . ARG B 1 386 ? 15.203 27.453 30.156 1 84.88 386 ARG B N 1
ATOM 7578 C CA . ARG B 1 386 ? 16 26.703 29.203 1 84.88 386 ARG B CA 1
ATOM 7579 C C . ARG B 1 386 ? 17.484 26.922 29.422 1 84.88 386 ARG B C 1
ATOM 7581 O O . ARG B 1 386 ? 17.891 27.984 29.906 1 84.88 386 ARG B O 1
ATOM 7588 N N . THR B 1 387 ? 18.219 25.797 29.031 1 75.75 387 THR B N 1
ATOM 7589 C CA . THR B 1 387 ? 19.672 25.906 29.141 1 75.75 387 THR B CA 1
ATOM 7590 C C . THR B 1 387 ? 20.219 26.766 28.016 1 75.75 387 THR B C 1
ATOM 7592 O O . THR B 1 387 ? 21.062 27.641 28.25 1 75.75 387 THR B O 1
ATOM 7595 N N . ILE B 1 388 ? 19.688 26.469 26.859 1 78.19 388 ILE B N 1
ATOM 7596 C CA . ILE B 1 388 ? 20.094 27.281 25.734 1 78.19 388 ILE B CA 1
ATOM 7597 C C . ILE B 1 388 ? 18.953 28.219 25.328 1 78.19 388 ILE B C 1
ATOM 7599 O O . ILE B 1 388 ? 17.906 27.766 24.844 1 78.19 388 ILE B O 1
ATOM 7603 N N . GLN B 1 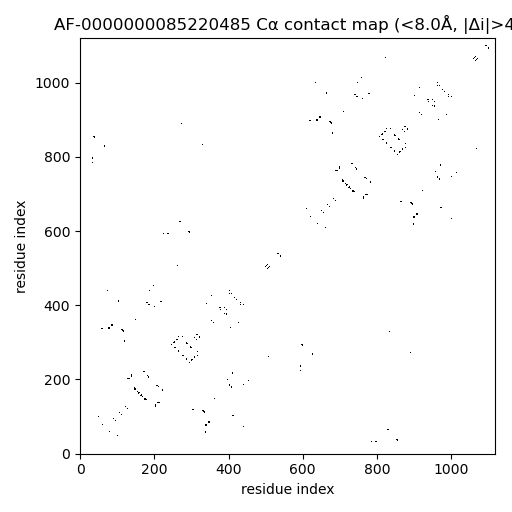389 ? 19.203 29.391 25.547 1 84.19 389 GLN B N 1
ATOM 7604 C CA . GLN B 1 389 ? 18.156 30.391 25.328 1 84.19 389 GLN B CA 1
ATOM 7605 C C . GLN B 1 389 ? 18.047 30.766 23.859 1 84.19 389 GLN B C 1
ATOM 7607 O O . GLN B 1 389 ? 19.047 30.719 23.125 1 84.19 389 GLN B O 1
ATOM 7612 N N . PHE B 1 390 ? 16.828 31.078 23.484 1 88.25 390 PHE B N 1
ATOM 7613 C CA . PHE B 1 390 ? 16.562 31.516 22.125 1 88.25 390 PHE B CA 1
ATOM 7614 C C . PHE B 1 390 ? 16.688 33.031 22.016 1 88.25 390 PHE B C 1
ATOM 7616 O O . PHE B 1 390 ? 16.109 33.781 22.812 1 88.25 390 PHE B O 1
ATOM 7623 N N . ASN B 1 391 ? 17.406 33.438 21.031 1 88.56 391 ASN B N 1
ATOM 7624 C CA . ASN B 1 391 ? 17.547 34.844 20.75 1 88.56 391 ASN B CA 1
ATOM 7625 C C . ASN B 1 391 ? 16.391 35.375 19.906 1 88.56 391 ASN B C 1
ATOM 7627 O O . ASN B 1 391 ? 15.531 34.594 19.469 1 88.56 391 ASN B O 1
ATOM 7631 N N . PHE B 1 392 ? 16.391 36.688 19.734 1 89.38 392 PHE B N 1
ATOM 7632 C CA . PHE B 1 392 ? 15.32 37.312 18.984 1 89.38 392 PHE B CA 1
ATOM 7633 C C . PHE B 1 392 ? 15.359 36.875 17.516 1 89.38 392 PHE B C 1
ATOM 7635 O O . PHE B 1 392 ? 14.32 36.781 16.875 1 89.38 392 PHE B O 1
ATOM 7642 N N . LYS B 1 393 ? 16.469 36.562 17.031 1 88.75 393 LYS B N 1
ATOM 7643 C CA . LYS B 1 393 ? 16.609 36.062 15.664 1 88.75 393 LYS B CA 1
ATOM 7644 C C . LYS B 1 393 ? 16.031 34.656 15.516 1 88.75 393 LYS B C 1
ATOM 7646 O O . LYS B 1 393 ? 15.375 34.375 14.516 1 88.75 393 LYS B O 1
ATOM 7651 N N . ASP B 1 394 ? 16.266 33.875 16.562 1 88.94 394 ASP B N 1
ATOM 7652 C CA . ASP B 1 394 ? 15.711 32.531 16.562 1 88.94 394 ASP B CA 1
ATOM 7653 C C . ASP B 1 394 ? 14.188 32.562 16.672 1 88.94 394 ASP B C 1
ATOM 7655 O O . ASP B 1 394 ? 13.5 31.781 16.016 1 88.94 394 ASP B O 1
ATOM 7659 N N . GLN B 1 395 ? 13.719 33.531 17.469 1 90.56 395 GLN B N 1
ATOM 7660 C CA . GLN B 1 395 ? 12.281 33.656 17.641 1 90.56 395 GLN B CA 1
ATOM 7661 C C . GLN B 1 395 ? 11.602 34.094 16.344 1 90.56 395 GLN B C 1
ATOM 7663 O O . GLN B 1 395 ? 10.477 33.656 16.062 1 90.56 395 GLN B O 1
ATOM 7668 N N . PHE B 1 396 ? 12.273 34.938 15.641 1 89.88 396 PHE B N 1
ATOM 7669 C CA . PHE B 1 396 ? 11.742 35.344 14.359 1 89.88 396 PHE B CA 1
ATOM 7670 C C . PHE B 1 396 ? 11.672 34.188 13.383 1 89.88 396 PHE B C 1
ATOM 7672 O O . PHE B 1 396 ? 10.727 34.062 12.602 1 89.88 396 PHE B O 1
ATOM 7679 N N . GLY B 1 397 ? 12.695 33.375 13.422 1 86.5 397 GLY B N 1
ATOM 7680 C CA . GLY B 1 397 ? 12.68 32.156 12.594 1 86.5 397 GLY B CA 1
ATOM 7681 C C . GLY B 1 397 ? 11.547 31.219 12.945 1 86.5 397 GLY B C 1
ATOM 7682 O O . GLY B 1 397 ? 10.922 30.625 12.055 1 86.5 397 GLY B O 1
ATOM 7683 N N . LEU B 1 398 ? 11.266 31.141 14.203 1 89.25 398 LEU B N 1
ATOM 7684 C CA . LEU B 1 398 ? 10.18 30.281 14.664 1 89.25 398 LEU B CA 1
ATOM 7685 C C . LEU B 1 398 ? 8.828 30.844 14.25 1 89.25 398 LEU B C 1
ATOM 7687 O O . LEU B 1 398 ? 7.93 30.094 13.867 1 89.25 398 LEU B O 1
ATOM 7691 N N . ALA B 1 399 ? 8.719 32.062 14.344 1 91.25 399 ALA B N 1
ATOM 7692 C CA . ALA B 1 399 ? 7.457 32.719 14 1 91.25 399 ALA B CA 1
ATOM 7693 C C . ALA B 1 399 ? 7.23 32.719 12.492 1 91.25 399 ALA B C 1
ATOM 7695 O O . ALA B 1 399 ? 6.117 32.438 12.023 1 91.25 399 ALA B O 1
ATOM 7696 N N . TYR B 1 400 ? 8.273 32.938 11.711 1 90.38 400 TYR B N 1
ATOM 7697 C CA . TYR B 1 400 ? 8.148 33.031 10.258 1 90.38 400 TYR B CA 1
ATOM 7698 C C . TYR B 1 400 ? 8.078 31.641 9.625 1 90.38 400 TYR B C 1
ATOM 7700 O O . TYR B 1 400 ? 7.598 31.484 8.5 1 90.38 400 TYR B O 1
ATOM 7708 N N . GLY B 1 401 ? 8.555 30.625 10.32 1 85.44 401 GLY B N 1
ATOM 7709 C CA . GLY B 1 401 ? 8.562 29.266 9.797 1 85.44 401 GLY B CA 1
ATOM 7710 C C . GLY B 1 401 ? 7.219 28.578 9.914 1 85.44 401 GLY B C 1
ATOM 7711 O O . GLY B 1 401 ? 7.059 27.438 9.469 1 85.44 401 GLY B O 1
ATOM 7712 N N . GLY B 1 402 ? 6.227 29.234 10.367 1 86.06 402 GLY B N 1
ATOM 7713 C CA . GLY B 1 402 ? 4.918 28.625 10.539 1 86.06 402 GLY B CA 1
ATOM 7714 C C . GLY B 1 402 ? 4.035 28.75 9.312 1 86.06 402 GLY B C 1
ATOM 7715 O O . GLY B 1 402 ? 3.104 29.562 9.289 1 86.06 402 GLY B O 1
ATOM 7716 N N . LEU B 1 403 ? 4.25 27.906 8.32 1 88.44 403 LEU B N 1
ATOM 7717 C CA . LEU B 1 403 ? 3.422 27.875 7.117 1 88.44 403 LEU B CA 1
ATOM 7718 C C . LEU B 1 403 ? 2.18 27.016 7.332 1 88.44 403 LEU B C 1
ATOM 7720 O O . LEU B 1 403 ? 2.156 26.156 8.219 1 88.44 403 LEU B O 1
ATOM 7724 N N . ARG B 1 404 ? 1.206 27.422 6.617 1 88.88 404 ARG B N 1
ATOM 7725 C CA . ARG B 1 404 ? 0.002 26.609 6.645 1 88.88 404 ARG B CA 1
ATOM 7726 C C . ARG B 1 404 ? 0.007 25.578 5.508 1 88.88 404 ARG B C 1
ATOM 7728 O O . ARG B 1 404 ? 0.584 25.828 4.445 1 88.88 404 ARG B O 1
ATOM 7735 N N . GLY B 1 405 ? -0.542 24.422 5.777 1 85.25 405 GLY B N 1
ATOM 7736 C CA . GLY B 1 405 ? -0.349 23.406 4.742 1 85.25 405 GLY B CA 1
ATOM 7737 C C . GLY B 1 405 ? -1.458 22.375 4.699 1 85.25 405 GLY B C 1
ATOM 7738 O O . GLY B 1 405 ? -2.639 22.734 4.66 1 85.25 405 GLY B O 1
ATOM 7739 N N . ALA B 1 406 ? -1.008 21.047 4.73 1 82.38 406 ALA B N 1
ATOM 7740 C CA . ALA B 1 406 ? -1.816 19.875 4.367 1 82.38 406 ALA B CA 1
ATOM 7741 C C . ALA B 1 406 ? -2.961 19.688 5.355 1 82.38 406 ALA B C 1
ATOM 7743 O O . ALA B 1 406 ? -4.098 19.422 4.957 1 82.38 406 ALA B O 1
ATOM 7744 N N . ILE B 1 407 ? -2.717 19.828 6.594 1 87.62 407 ILE B N 1
ATOM 7745 C CA . ILE B 1 407 ? -3.744 19.547 7.59 1 87.62 407 ILE B CA 1
ATOM 7746 C C . ILE B 1 407 ? -4.816 20.625 7.543 1 87.62 407 ILE B C 1
ATOM 7748 O O . ILE B 1 407 ? -6.004 20.344 7.719 1 87.62 407 ILE B O 1
ATOM 7752 N N . CYS B 1 408 ? -4.43 21.906 7.359 1 90.88 408 CYS B N 1
ATOM 7753 C CA . CYS B 1 408 ? -5.391 23 7.191 1 90.88 408 CYS B CA 1
ATOM 7754 C C . CYS B 1 408 ? -6.324 22.719 6.02 1 90.88 408 CYS B C 1
ATOM 7756 O O . CYS B 1 408 ? -7.539 22.891 6.133 1 90.88 408 CYS B O 1
ATOM 7758 N N . PHE B 1 409 ? -5.754 22.281 5.02 1 88.38 409 PHE B N 1
ATOM 7759 C CA . PHE B 1 409 ? -6.508 21.938 3.814 1 88.38 409 PHE B CA 1
ATOM 7760 C C . PHE B 1 409 ? -7.465 20.781 4.078 1 88.38 409 PHE B C 1
ATOM 7762 O O . PHE B 1 409 ? -8.625 20.828 3.67 1 88.38 409 PHE B O 1
ATOM 7769 N N . ALA B 1 410 ? -7.043 19.812 4.688 1 86.25 410 ALA B N 1
ATOM 7770 C CA . ALA B 1 410 ? -7.875 18.641 4.941 1 86.25 410 ALA B CA 1
ATOM 7771 C C . ALA B 1 410 ? -9.023 18.969 5.887 1 86.25 410 ALA B C 1
ATOM 7773 O O . ALA B 1 410 ? -10.156 18.531 5.68 1 86.25 410 ALA B O 1
ATOM 7774 N N . LEU B 1 411 ? -8.828 19.734 6.867 1 88.25 411 LEU B N 1
ATOM 7775 C CA . LEU B 1 411 ? -9.836 20.047 7.875 1 88.25 411 LEU B CA 1
ATOM 7776 C C . LEU B 1 411 ? -10.93 20.922 7.297 1 88.25 411 LEU B C 1
ATOM 7778 O O . LEU B 1 411 ? -12.102 20.781 7.645 1 88.25 411 LEU B O 1
ATOM 7782 N N . VAL B 1 412 ? -10.562 21.812 6.453 1 90.38 412 VAL B N 1
ATOM 7783 C CA . VAL B 1 412 ? -11.547 22.75 5.941 1 90.38 412 VAL B CA 1
ATOM 7784 C C . VAL B 1 412 ? -12.562 22.016 5.074 1 90.38 412 VAL B C 1
ATOM 7786 O O . VAL B 1 412 ? -13.742 22.359 5.051 1 90.38 412 VAL B O 1
ATOM 7789 N N . PHE B 1 413 ? -12.195 20.984 4.461 1 85.94 413 PHE B N 1
ATOM 7790 C CA . PHE B 1 413 ? -13.094 20.25 3.578 1 85.94 413 PHE B CA 1
ATOM 7791 C C . PHE B 1 413 ? -13.93 19.25 4.367 1 85.94 413 PHE B C 1
ATOM 7793 O O . PHE B 1 413 ? -14.875 18.672 3.832 1 85.94 413 PHE B O 1
ATOM 7800 N N . THR B 1 414 ? -13.609 19.109 5.59 1 83.12 414 THR B N 1
ATOM 7801 C CA . THR B 1 414 ? -14.43 18.25 6.441 1 83.12 414 THR B CA 1
ATOM 7802 C C . THR B 1 414 ? -15.555 19.047 7.09 1 83.12 414 THR B C 1
ATOM 7804 O O . THR B 1 414 ? -16.406 18.484 7.773 1 83.12 414 THR B O 1
ATOM 7807 N N . LEU B 1 415 ? -15.602 20.281 6.863 1 87.75 415 LEU B N 1
ATOM 7808 C CA . LEU B 1 415 ? -16.656 21.109 7.434 1 87.75 415 LEU B CA 1
ATOM 7809 C C . LEU B 1 415 ? -18.031 20.641 6.977 1 87.75 415 LEU B C 1
ATOM 7811 O O . LEU B 1 415 ? -18.234 20.359 5.789 1 87.75 415 LEU B O 1
ATOM 7815 N N . PRO B 1 416 ? -18.891 20.422 7.922 1 81.62 416 PRO B N 1
ATOM 7816 C CA . PRO B 1 416 ? -20.234 19.969 7.559 1 81.62 416 PRO B CA 1
ATOM 7817 C C . PRO B 1 416 ? -20.984 21 6.707 1 81.62 416 PRO B C 1
ATOM 7819 O O . PRO B 1 416 ? -20.656 22.188 6.715 1 81.62 416 PRO B O 1
ATOM 7822 N N . ASP B 1 417 ? -21.984 20.562 6.09 1 79.44 417 ASP B N 1
ATOM 7823 C CA . ASP B 1 417 ? -22.75 21.391 5.172 1 79.44 417 ASP B CA 1
ATOM 7824 C C . ASP B 1 417 ? -23.703 22.312 5.93 1 79.44 417 ASP B C 1
ATOM 7826 O O . ASP B 1 417 ? -24.219 23.281 5.371 1 79.44 417 ASP B O 1
ATOM 7830 N N . ASN B 1 418 ? -23.812 22.047 7.172 1 80.31 418 ASN B N 1
ATOM 7831 C CA . ASN B 1 418 ? -24.781 22.828 7.938 1 80.31 418 ASN B CA 1
ATOM 7832 C C . ASN B 1 418 ? -24.234 24.203 8.281 1 80.31 418 ASN B C 1
ATOM 7834 O O . ASN B 1 418 ? -24.969 25.078 8.758 1 80.31 418 ASN B O 1
ATOM 7838 N N . ILE B 1 419 ? -23 24.422 7.926 1 83.5 419 ILE B N 1
ATOM 7839 C CA . ILE B 1 419 ? -22.406 25.719 8.219 1 83.5 419 ILE B CA 1
ATOM 7840 C C . ILE B 1 419 ? -22.781 26.719 7.133 1 83.5 419 ILE B C 1
ATOM 7842 O O . ILE B 1 419 ? -22.719 26.422 5.938 1 83.5 419 ILE B O 1
ATOM 7846 N N . ASN B 1 420 ? -23.328 27.734 7.531 1 78.56 420 ASN B N 1
ATOM 7847 C CA . ASN B 1 420 ? -23.891 28.75 6.645 1 78.56 420 ASN B CA 1
ATOM 7848 C C . ASN B 1 420 ? -22.875 29.234 5.629 1 78.56 420 ASN B C 1
ATOM 7850 O O . ASN B 1 420 ? -23.172 29.344 4.438 1 78.56 420 ASN B O 1
ATOM 7854 N N . ARG B 1 421 ? -21.672 29.625 6.086 1 88.44 421 ARG B N 1
ATOM 7855 C CA . ARG B 1 421 ? -20.672 30.172 5.184 1 88.44 421 ARG B CA 1
ATOM 7856 C C . ARG B 1 421 ? -19.5 29.219 5.012 1 88.44 421 ARG B C 1
ATOM 7858 O O . ARG B 1 421 ? -18.344 29.594 5.16 1 88.44 421 ARG B O 1
ATOM 7865 N N . ARG B 1 422 ? -19.797 28.062 4.613 1 89.81 422 ARG B N 1
ATOM 7866 C CA . ARG B 1 422 ? -18.781 27.031 4.402 1 89.81 422 ARG B CA 1
ATOM 7867 C C . ARG B 1 422 ? -17.844 27.406 3.252 1 89.81 422 ARG B C 1
ATOM 7869 O O . ARG B 1 422 ? -16.625 27.234 3.35 1 89.81 422 ARG B O 1
ATOM 7876 N N . ASN B 1 423 ? -18.406 28.031 2.207 1 91.56 423 ASN B N 1
ATOM 7877 C CA . ASN B 1 423 ? -17.609 28.359 1.029 1 91.56 423 ASN B CA 1
ATOM 7878 C C . ASN B 1 423 ? -16.656 29.516 1.313 1 91.56 423 ASN B C 1
ATOM 7880 O O . ASN B 1 423 ? -15.57 29.594 0.733 1 91.56 423 ASN B O 1
ATOM 7884 N N . LEU B 1 424 ? -17.094 30.344 2.201 1 93.19 424 LEU B N 1
ATOM 7885 C CA . LEU B 1 424 ? -16.203 31.453 2.586 1 93.19 424 LEU B CA 1
ATOM 7886 C C . LEU B 1 424 ? -15.008 30.922 3.373 1 93.19 424 LEU B C 1
ATOM 7888 O O . LEU B 1 424 ? -13.875 31.375 3.16 1 93.19 424 LEU B O 1
ATOM 7892 N N . PHE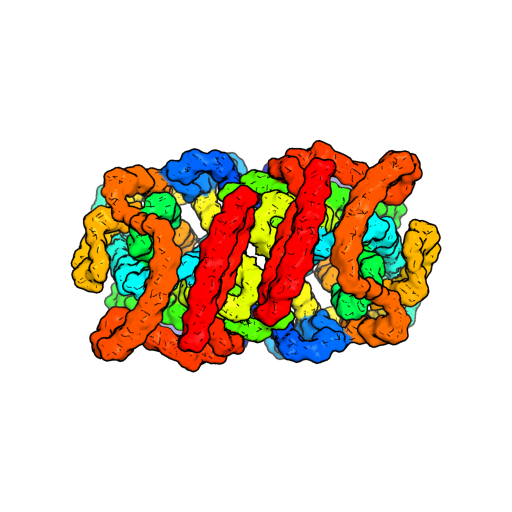 B 1 425 ? -15.234 29.984 4.246 1 93.69 425 PHE B N 1
ATOM 7893 C CA . PHE B 1 425 ? -14.156 29.406 5.039 1 93.69 425 PHE B CA 1
ATOM 7894 C C . PHE B 1 425 ? -13.188 28.641 4.152 1 93.69 425 PHE B C 1
ATOM 7896 O O . PHE B 1 425 ? -11.969 28.688 4.359 1 93.69 425 PHE B O 1
ATOM 7903 N N . VAL B 1 426 ? -13.742 27.938 3.186 1 92.75 426 VAL B N 1
ATOM 7904 C CA . VAL B 1 426 ? -12.906 27.188 2.268 1 92.75 426 VAL B CA 1
ATOM 7905 C C . VAL B 1 426 ? -12.047 28.125 1.438 1 92.75 426 VAL B C 1
ATOM 7907 O O . VAL B 1 426 ? -10.844 27.922 1.287 1 92.75 426 VAL B O 1
ATOM 7910 N N . THR B 1 427 ? -12.625 29.172 0.973 1 94.44 427 THR B N 1
ATOM 7911 C CA . THR B 1 427 ? -11.906 30.141 0.159 1 94.44 427 THR B CA 1
ATOM 7912 C C . THR B 1 427 ? -10.836 30.859 0.985 1 94.44 427 THR B C 1
ATOM 7914 O O . THR B 1 427 ? -9.711 31.047 0.521 1 94.44 427 THR B O 1
ATOM 7917 N N . ALA B 1 428 ? -11.195 31.203 2.172 1 94.62 428 ALA B N 1
ATOM 7918 C CA . ALA B 1 428 ? -10.242 31.875 3.041 1 94.62 428 ALA B CA 1
ATOM 7919 C C . ALA B 1 428 ? -9.07 30.953 3.387 1 94.62 428 ALA B C 1
ATOM 7921 O O . ALA B 1 428 ? -7.918 31.391 3.438 1 94.62 428 ALA B O 1
ATOM 7922 N N . SER B 1 429 ? -9.344 29.719 3.662 1 94.44 429 SER B N 1
ATOM 7923 C CA . SER B 1 429 ? -8.289 28.766 3.994 1 94.44 429 SER B CA 1
ATOM 7924 C C . SER B 1 429 ? -7.355 28.547 2.812 1 94.44 429 SER B C 1
ATOM 7926 O O . SER B 1 429 ? -6.133 28.5 2.98 1 94.44 429 SER B O 1
ATOM 7928 N N . ILE B 1 430 ? -7.879 28.406 1.632 1 93.25 430 ILE B N 1
ATOM 7929 C CA . ILE B 1 430 ? -7.062 28.203 0.437 1 93.25 430 ILE B CA 1
ATOM 7930 C C . ILE B 1 430 ? -6.203 29.438 0.187 1 93.25 430 ILE B C 1
ATOM 7932 O O . ILE B 1 430 ? -5.023 29.328 -0.156 1 93.25 430 ILE B O 1
ATOM 7936 N N . ALA B 1 431 ? -6.805 30.547 0.406 1 94.56 431 ALA B N 1
ATOM 7937 C CA . ALA B 1 431 ? -6.078 31.797 0.191 1 94.56 431 ALA B CA 1
ATOM 7938 C C . ALA B 1 431 ? -4.902 31.922 1.156 1 94.56 431 ALA B C 1
ATOM 7940 O O . ALA B 1 431 ? -3.803 32.312 0.76 1 94.56 431 ALA B O 1
ATOM 7941 N N . ILE B 1 432 ? -5.145 31.609 2.354 1 94.88 432 ILE B N 1
ATOM 7942 C CA . ILE B 1 432 ? -4.09 31.734 3.354 1 94.88 432 ILE B CA 1
ATOM 7943 C C . ILE B 1 432 ? -2.998 30.703 3.074 1 94.88 432 ILE B C 1
ATOM 7945 O O . ILE B 1 432 ? -1.809 30.984 3.236 1 94.88 432 ILE B O 1
ATOM 7949 N N . ILE B 1 433 ? -3.332 29.5 2.66 1 94 433 ILE B N 1
ATOM 7950 C CA . ILE B 1 433 ? -2.355 28.453 2.363 1 94 433 ILE B CA 1
ATOM 7951 C C . ILE B 1 433 ? -1.482 28.891 1.188 1 94 433 ILE B C 1
ATOM 7953 O O . ILE B 1 433 ? -0.254 28.797 1.252 1 94 433 ILE B O 1
ATOM 7957 N N . ILE B 1 434 ? -2.137 29.391 0.139 1 93 434 ILE B N 1
ATOM 7958 C CA . ILE B 1 434 ? -1.397 29.812 -1.05 1 93 434 ILE B CA 1
ATOM 7959 C C . ILE B 1 434 ? -0.494 30.984 -0.712 1 93 434 ILE B C 1
ATOM 7961 O O . ILE B 1 434 ? 0.665 31.031 -1.134 1 93 434 ILE B O 1
ATOM 7965 N N . PHE B 1 435 ? -0.994 31.859 0.084 1 93.5 435 PHE B N 1
ATOM 7966 C CA . PHE B 1 435 ? -0.209 33.031 0.451 1 93.5 435 PHE B CA 1
ATOM 7967 C C . PHE B 1 435 ? 0.994 32.656 1.298 1 93.5 435 PHE B C 1
ATOM 7969 O O . PHE B 1 435 ? 2.113 33.094 1.044 1 93.5 435 PHE B O 1
ATOM 7976 N N . THR B 1 436 ? 0.827 31.828 2.281 1 93.5 436 THR B N 1
ATOM 7977 C CA . THR B 1 436 ? 1.908 31.453 3.184 1 93.5 436 THR B CA 1
ATOM 7978 C C . THR B 1 436 ? 2.926 30.578 2.469 1 93.5 436 THR B C 1
ATOM 7980 O O . THR B 1 436 ? 4.133 30.734 2.648 1 93.5 436 THR B O 1
ATOM 7983 N N . VAL B 1 437 ? 2.492 29.672 1.673 1 91.38 437 VAL B N 1
ATOM 7984 C CA . VAL B 1 437 ? 3.406 28.75 1.006 1 91.38 437 VAL B CA 1
ATOM 7985 C C . VAL B 1 437 ? 4.207 29.5 -0.06 1 91.38 437 VAL B C 1
ATOM 7987 O O . VAL B 1 437 ? 5.406 29.266 -0.22 1 91.38 437 VAL B O 1
ATOM 7990 N N . PHE B 1 438 ? 3.621 30.469 -0.786 1 92.38 438 PHE B N 1
ATOM 7991 C CA . PHE B 1 438 ? 4.301 31.156 -1.882 1 92.38 438 PHE B CA 1
ATOM 7992 C C . PHE B 1 438 ? 5.16 32.281 -1.356 1 92.38 438 PHE B C 1
ATOM 7994 O O . PHE B 1 438 ? 6.332 32.406 -1.718 1 92.38 438 PHE B O 1
ATOM 8001 N N . ILE B 1 439 ? 4.578 33.031 -0.507 1 91.81 439 ILE B N 1
ATOM 8002 C CA . ILE B 1 439 ? 5.309 34.219 -0.054 1 91.81 439 ILE B CA 1
ATOM 8003 C C . ILE B 1 439 ? 6.266 33.812 1.071 1 91.81 439 ILE B C 1
ATOM 8005 O O . ILE B 1 439 ? 7.469 34.094 0.988 1 91.81 439 ILE B O 1
ATOM 8009 N N . GLN B 1 440 ? 5.777 33.219 2.043 1 91.19 440 GLN B N 1
ATOM 8010 C CA . GLN B 1 440 ? 6.645 32.844 3.158 1 91.19 440 GLN B CA 1
ATOM 8011 C C . GLN B 1 440 ? 7.59 31.703 2.771 1 91.19 440 GLN B C 1
ATOM 8013 O O . GLN B 1 440 ? 8.734 31.656 3.234 1 91.19 440 GLN B O 1
ATOM 8018 N N . GLY B 1 441 ? 7.145 30.828 1.96 1 87 441 GLY B N 1
ATOM 8019 C CA . GLY B 1 441 ? 8 29.719 1.556 1 87 441 GLY B CA 1
ATOM 8020 C C . GLY B 1 441 ? 9.18 30.156 0.714 1 87 441 GLY B C 1
ATOM 8021 O O . GLY B 1 441 ? 10.305 29.688 0.92 1 87 441 GLY B O 1
ATOM 8022 N N . ILE B 1 442 ? 8.977 31.125 -0.12 1 88.75 442 ILE B N 1
ATOM 8023 C CA . ILE B 1 442 ? 10.031 31.594 -1.01 1 88.75 442 ILE B CA 1
ATOM 8024 C C . ILE B 1 442 ? 10.922 32.594 -0.275 1 88.75 442 ILE B C 1
ATOM 8026 O O . ILE B 1 442 ? 12.141 32.625 -0.481 1 88.75 442 ILE B O 1
ATOM 8030 N N . SER B 1 443 ? 10.391 33.25 0.639 1 91.5 443 SER B N 1
ATOM 8031 C CA . SER B 1 443 ? 11.133 34.344 1.291 1 91.5 443 SER B CA 1
ATOM 8032 C C . SER B 1 443 ? 11.906 33.812 2.496 1 91.5 443 SER B C 1
ATOM 8034 O O . SER B 1 443 ? 12.781 34.5 3.027 1 91.5 443 SER B O 1
ATOM 8036 N N . ILE B 1 444 ? 11.641 32.625 2.895 1 88.06 444 ILE B N 1
ATOM 8037 C CA . ILE B 1 444 ? 12.273 32.125 4.113 1 88.06 444 ILE B CA 1
ATOM 8038 C C . ILE B 1 444 ? 13.773 31.984 3.889 1 88.06 444 ILE B C 1
ATOM 8040 O O . ILE B 1 444 ? 14.578 32.281 4.781 1 88.06 444 ILE B O 1
ATOM 8044 N N . ARG B 1 445 ? 14.25 31.5 2.77 1 87.38 445 ARG B N 1
ATOM 8045 C CA . ARG B 1 445 ? 15.664 31.266 2.506 1 87.38 445 ARG B CA 1
ATOM 8046 C C . ARG B 1 445 ? 16.453 32.562 2.52 1 87.38 445 ARG B C 1
ATOM 8048 O O . ARG B 1 445 ? 17.406 32.719 3.283 1 87.38 445 ARG B O 1
ATOM 8055 N N . PRO B 1 446 ? 16.047 33.562 1.787 1 87.75 446 PRO B N 1
ATOM 8056 C CA . PRO B 1 446 ? 16.812 34.812 1.817 1 87.75 446 PRO B CA 1
ATOM 8057 C C . PRO B 1 446 ? 16.75 35.5 3.174 1 87.75 446 PRO B C 1
ATOM 8059 O O . PRO B 1 446 ? 17.719 36.156 3.59 1 87.75 446 PRO B O 1
ATOM 8062 N N . ILE B 1 447 ? 15.703 35.438 3.865 1 88.31 447 ILE B N 1
ATOM 8063 C CA . ILE B 1 447 ? 15.547 36.094 5.156 1 88.31 447 ILE B CA 1
ATOM 8064 C C . ILE B 1 447 ? 16.484 35.438 6.18 1 88.31 447 ILE B C 1
ATOM 8066 O O . ILE B 1 447 ? 17.141 36.125 6.953 1 88.31 447 ILE B O 1
ATOM 8070 N N . VAL B 1 448 ? 16.531 34.094 6.164 1 84.31 448 VAL B N 1
ATOM 8071 C CA . VAL B 1 448 ? 17.375 33.375 7.113 1 84.31 448 VAL B CA 1
ATOM 8072 C C . VAL B 1 448 ? 18.844 33.656 6.809 1 84.31 448 VAL B C 1
ATOM 8074 O O . VAL B 1 448 ? 19.672 33.75 7.723 1 84.31 448 VAL B O 1
ATOM 8077 N N . GLU B 1 449 ? 19.141 33.719 5.555 1 83.81 449 GLU B N 1
ATOM 8078 C CA . GLU B 1 449 ? 20.516 34.031 5.168 1 83.81 449 GLU B CA 1
ATOM 8079 C C . GLU B 1 449 ? 20.891 35.438 5.543 1 83.81 449 GLU B C 1
ATOM 8081 O O . GLU B 1 449 ? 22.031 35.719 5.945 1 83.81 449 GLU B O 1
ATOM 8086 N N . TYR B 1 450 ? 19.922 36.281 5.465 1 86.25 450 TYR B N 1
ATOM 8087 C CA . TYR B 1 450 ? 20.188 37.688 5.766 1 86.25 450 TYR B CA 1
ATOM 8088 C C . TYR B 1 450 ? 20.328 37.906 7.27 1 86.25 450 TYR B C 1
ATOM 8090 O O . TYR B 1 450 ? 21.188 38.688 7.711 1 86.25 450 TYR B O 1
ATOM 8098 N N . ILE B 1 451 ? 19.5 37.312 8.039 1 83.56 451 ILE B N 1
ATOM 8099 C CA . ILE B 1 451 ? 19.5 37.5 9.484 1 83.56 451 ILE B CA 1
ATOM 8100 C C . ILE B 1 451 ? 20.641 36.719 10.117 1 83.56 451 ILE B C 1
ATOM 8102 O O . ILE B 1 451 ? 21.062 37 11.234 1 83.56 451 ILE B O 1
ATOM 8106 N N . ASN B 1 452 ? 21.328 35.844 9.398 1 76.38 452 ASN B N 1
ATOM 8107 C CA . ASN B 1 452 ? 22.438 35.031 9.867 1 76.38 452 ASN B CA 1
ATOM 8108 C C . ASN B 1 452 ? 22.094 34.312 11.148 1 76.38 452 ASN B C 1
ATOM 8110 O O . ASN B 1 452 ? 22.703 34.531 12.195 1 76.38 452 ASN B O 1
ATOM 8114 N N . ILE B 1 453 ? 21.141 33.469 11.07 1 69.44 453 ILE B N 1
ATOM 8115 C CA . ILE B 1 453 ? 20.75 32.656 12.211 1 69.44 453 ILE B CA 1
ATOM 8116 C C . ILE B 1 453 ? 21.906 31.703 12.578 1 69.44 453 ILE B C 1
ATOM 8118 O O . ILE B 1 453 ? 22.734 31.375 11.734 1 69.44 453 ILE B O 1
ATOM 8122 N N . ARG B 1 454 ? 22.109 31.438 13.805 1 70 454 ARG B N 1
ATOM 8123 C CA . ARG B 1 454 ? 23.188 30.625 14.344 1 70 454 ARG B CA 1
ATOM 8124 C C . ARG B 1 454 ? 23.281 29.281 13.609 1 70 454 ARG B C 1
ATOM 8126 O O . ARG B 1 454 ? 22.266 28.594 13.461 1 70 454 ARG B O 1
ATOM 8133 N N . ARG B 1 455 ? 24.344 29.031 12.875 1 70.56 455 ARG B N 1
ATOM 8134 C CA . ARG B 1 455 ? 24.594 27.797 12.148 1 70.56 455 ARG B CA 1
ATOM 8135 C C . ARG B 1 455 ? 25.297 26.766 13.039 1 70.56 455 ARG B C 1
ATOM 8137 O O . ARG B 1 455 ? 25.938 27.125 14.016 1 70.56 455 ARG B O 1
ATOM 8144 N N . THR B 1 456 ? 24.828 25.484 12.898 1 62.62 456 THR B N 1
ATOM 8145 C CA . THR B 1 456 ? 25.516 24.422 13.625 1 62.62 456 THR B CA 1
ATOM 8146 C C . THR B 1 456 ? 26.984 24.359 13.227 1 62.62 456 THR B C 1
ATOM 8148 O O . THR B 1 456 ? 27.312 24.391 12.039 1 62.62 456 THR B O 1
ATOM 8151 N N . ASN B 1 457 ? 27.844 24.812 14.055 1 47.44 457 ASN B N 1
ATOM 8152 C CA . ASN B 1 457 ? 29.266 24.578 13.805 1 47.44 457 ASN B CA 1
ATOM 8153 C C . ASN B 1 457 ? 29.531 23.109 13.461 1 47.44 457 ASN B C 1
ATOM 8155 O O . ASN B 1 457 ? 29.453 22.25 14.328 1 47.44 457 ASN B O 1
ATOM 8159 N N . LYS B 1 458 ? 29.172 22.656 12.344 1 45.5 458 LYS B N 1
ATOM 8160 C CA . LYS B 1 458 ? 29.531 21.297 11.93 1 45.5 458 LYS B CA 1
ATOM 8161 C C . LYS B 1 458 ? 31.016 21.031 12.156 1 45.5 458 LYS B C 1
ATOM 8163 O O . LYS B 1 458 ? 31.844 21.375 11.305 1 45.5 458 LYS B O 1
ATOM 8168 N N . ASP B 1 459 ? 31.688 21.297 13.203 1 40.19 459 ASP B N 1
ATOM 8169 C CA . ASP B 1 459 ? 33.062 20.828 13.297 1 40.19 459 ASP B CA 1
ATOM 8170 C C . ASP B 1 459 ? 33.188 19.375 12.875 1 40.19 459 ASP B C 1
ATOM 8172 O O . ASP B 1 459 ? 32.531 18.5 13.445 1 40.19 459 ASP B O 1
ATOM 8176 N N . LEU B 1 460 ? 33.531 19.016 11.703 1 38.53 460 LEU B N 1
ATOM 8177 C CA . LEU B 1 460 ? 33.969 17.75 11.117 1 38.53 460 LEU B CA 1
ATOM 8178 C C . LEU B 1 460 ? 34.5 16.812 12.188 1 38.53 460 LEU B C 1
ATOM 8180 O O . LEU B 1 460 ? 34.656 15.602 11.953 1 38.53 460 LEU B O 1
ATOM 8184 N N . ASN B 1 461 ? 35.281 17.25 13.172 1 37.31 461 ASN B N 1
ATOM 8185 C CA . ASN B 1 461 ? 35.906 16.438 14.211 1 37.31 461 ASN B CA 1
ATOM 8186 C C . ASN B 1 461 ? 34.875 15.742 15.078 1 37.31 461 ASN B C 1
ATOM 8188 O O . ASN B 1 461 ? 35.188 15.227 16.141 1 37.31 461 ASN B O 1
ATOM 8192 N N . THR B 1 462 ? 33.656 15.844 14.82 1 38.19 462 THR B N 1
ATOM 8193 C CA . THR B 1 462 ? 32.531 15.453 15.617 1 38.19 462 THR B CA 1
ATOM 8194 C C . THR B 1 462 ? 32.281 13.945 15.539 1 38.19 462 THR B C 1
ATOM 8196 O O . THR B 1 462 ? 31.484 13.391 16.281 1 38.19 462 THR B O 1
ATOM 8199 N N . ILE B 1 463 ? 32.75 13.352 14.531 1 37.12 463 ILE B N 1
ATOM 8200 C CA . ILE B 1 463 ? 32.688 11.898 14.625 1 37.12 463 ILE B CA 1
ATOM 8201 C C . ILE B 1 463 ? 33.406 11.43 15.883 1 37.12 463 ILE B C 1
ATOM 8203 O O . ILE B 1 463 ? 32.938 10.539 16.594 1 37.12 463 ILE B O 1
ATOM 8207 N N . ASN B 1 464 ? 34.688 12.008 16.172 1 35.84 464 ASN B N 1
ATOM 8208 C CA . ASN B 1 464 ? 35.469 11.703 17.375 1 35.84 464 ASN B CA 1
ATOM 8209 C C . ASN B 1 464 ? 34.75 12.195 18.625 1 35.84 464 ASN B C 1
ATOM 8211 O O . ASN B 1 464 ? 34.781 11.531 19.672 1 35.84 464 ASN B O 1
ATOM 8215 N N . VAL B 1 465 ? 34.094 13.32 18.625 1 39.53 465 VAL B N 1
ATOM 8216 C CA . VAL B 1 465 ? 33.406 13.859 19.781 1 39.53 465 VAL B CA 1
ATOM 8217 C C . VAL B 1 465 ? 32.094 13.102 20 1 39.53 465 VAL B C 1
ATOM 8219 O O . VAL B 1 465 ? 31.672 12.867 21.141 1 39.53 465 VAL B O 1
ATOM 8222 N N . GLU B 1 466 ? 31.5 12.633 19 1 40.81 466 GLU B N 1
ATOM 8223 C CA . GLU B 1 466 ? 30.297 11.82 19.188 1 40.81 466 GLU B CA 1
ATOM 8224 C C . GLU B 1 466 ? 30.625 10.484 19.844 1 40.81 466 GLU B C 1
ATOM 8226 O O . GLU B 1 466 ? 29.891 10.008 20.703 1 40.81 466 GLU B O 1
ATOM 8231 N N . VAL B 1 467 ? 31.766 9.898 19.547 1 38.5 467 VAL B N 1
ATOM 8232 C CA . VAL B 1 467 ? 32.281 8.758 20.297 1 38.5 467 VAL B CA 1
ATOM 8233 C C . VAL B 1 467 ? 32.594 9.195 21.719 1 38.5 467 VAL B C 1
ATOM 8235 O O . VAL B 1 467 ? 32.312 8.477 22.688 1 38.5 467 VAL B O 1
ATOM 8238 N N . HIS B 1 468 ? 33.281 10.32 21.906 1 34.59 468 HIS B N 1
ATOM 8239 C CA . HIS B 1 468 ? 33.625 10.812 23.25 1 34.59 468 HIS B CA 1
ATOM 8240 C C . HIS B 1 468 ? 32.375 11.273 24 1 34.59 468 HIS B C 1
ATOM 8242 O O . HIS B 1 468 ? 32.25 11.07 25.203 1 34.59 468 HIS B O 1
ATOM 8248 N N . THR B 1 469 ? 31.406 11.852 23.359 1 37.41 469 THR B N 1
ATOM 8249 C CA . THR B 1 469 ? 30.203 12.305 24.062 1 37.41 469 THR B CA 1
ATOM 8250 C C . THR B 1 469 ? 29.312 11.125 24.422 1 37.41 469 THR B C 1
ATOM 8252 O O . THR B 1 469 ? 28.734 11.078 25.516 1 37.41 469 THR B O 1
ATOM 8255 N N . ARG B 1 470 ? 29.203 10.117 23.609 1 41.66 470 ARG B N 1
ATOM 8256 C CA . ARG B 1 470 ? 28.5 8.914 24.047 1 41.66 470 ARG B CA 1
ATOM 8257 C C . ARG B 1 470 ? 29.25 8.211 25.172 1 41.66 470 ARG B C 1
ATOM 8259 O O . ARG B 1 470 ? 28.641 7.68 26.094 1 41.66 470 ARG B O 1
ATOM 8266 N N . MET B 1 471 ? 30.562 8.18 25.141 1 39.03 471 MET B N 1
ATOM 8267 C CA . MET B 1 471 ? 31.344 7.723 26.297 1 39.03 471 MET B CA 1
ATOM 8268 C C . MET B 1 471 ? 31.125 8.641 27.5 1 39.03 471 MET B C 1
ATOM 8270 O O . MET B 1 471 ? 30.984 8.172 28.625 1 39.03 471 MET B O 1
ATOM 8274 N N . MET B 1 472 ? 31.062 9.938 27.281 1 35.66 472 MET B N 1
ATOM 8275 C CA . MET B 1 472 ? 30.828 10.859 28.391 1 35.66 472 MET B CA 1
ATOM 8276 C C . MET B 1 472 ? 29.375 10.789 28.859 1 35.66 472 MET B C 1
ATOM 8278 O O . MET B 1 472 ? 29.094 10.914 30.047 1 35.66 472 MET B O 1
ATOM 8282 N N . GLU B 1 473 ? 28.453 10.586 27.984 1 42.19 473 GLU B N 1
ATOM 8283 C CA . GLU B 1 473 ? 27.062 10.422 28.438 1 42.19 473 GLU B CA 1
ATOM 8284 C C . GLU B 1 473 ? 26.906 9.148 29.266 1 42.19 473 GLU B C 1
ATOM 8286 O O . GLU B 1 473 ? 26.188 9.141 30.266 1 42.19 473 GLU B O 1
ATOM 8291 N N . HIS B 1 474 ? 27.531 8.086 28.906 1 41.28 474 HIS B N 1
ATOM 8292 C CA . HIS B 1 474 ? 27.578 6.953 29.828 1 41.28 474 HIS B CA 1
ATOM 8293 C C . HIS B 1 474 ? 28.266 7.332 31.125 1 41.28 474 HIS B C 1
ATOM 8295 O O . HIS B 1 474 ? 27.828 6.926 32.219 1 41.28 474 HIS B O 1
ATOM 8301 N N . VAL B 1 475 ? 29.375 8.102 31.109 1 39.44 475 VAL B N 1
ATOM 8302 C CA . VAL B 1 475 ? 30.078 8.531 32.312 1 39.44 475 VAL B CA 1
ATOM 8303 C C . VAL B 1 475 ? 29.234 9.57 33.062 1 39.44 475 VAL B C 1
ATOM 8305 O O . VAL B 1 475 ? 29.141 9.547 34.281 1 39.44 475 VAL B O 1
ATOM 8308 N N . VAL B 1 476 ? 28.578 10.492 32.344 1 38.59 476 VAL B N 1
ATOM 8309 C CA . VAL B 1 476 ? 27.75 11.484 33.031 1 38.59 476 VAL B CA 1
ATOM 8310 C C . VAL B 1 476 ? 26.516 10.805 33.625 1 38.59 476 VAL B C 1
ATOM 8312 O O . VAL B 1 476 ? 26.109 11.117 34.719 1 38.59 476 VAL B O 1
ATOM 8315 N N . CYS B 1 477 ? 25.891 9.828 32.969 1 41.94 477 CYS B N 1
ATOM 8316 C CA . CYS B 1 477 ? 24.828 9.07 33.625 1 41.94 477 CYS B CA 1
ATOM 8317 C C . CYS B 1 477 ? 25.359 8.344 34.844 1 41.94 477 CYS B C 1
ATOM 8319 O O . CYS B 1 477 ? 24.672 8.258 35.844 1 41.94 477 CYS B O 1
ATOM 8321 N N . GLY B 1 478 ? 26.547 7.809 34.844 1 37.16 478 GLY B N 1
ATOM 8322 C CA . GLY B 1 478 ? 27.156 7.27 36.031 1 37.16 478 GLY B CA 1
ATOM 8323 C C . GLY B 1 478 ? 27.406 8.328 37.094 1 37.16 478 GLY B C 1
ATOM 8324 O O . GLY B 1 478 ? 27.188 8.086 38.281 1 37.16 478 GLY B O 1
ATOM 8325 N N . ILE B 1 479 ? 27.984 9.477 36.75 1 36.94 479 ILE B N 1
ATOM 8326 C CA . ILE B 1 479 ? 28.266 10.508 37.75 1 36.94 479 ILE B CA 1
ATOM 8327 C C . ILE B 1 479 ? 26.953 11.133 38.219 1 36.94 479 ILE B C 1
ATOM 8329 O O . ILE B 1 479 ? 26.797 11.453 39.375 1 36.94 479 ILE B O 1
ATOM 8333 N N . GLU B 1 480 ? 26.031 11.453 37.344 1 37.22 480 GLU B N 1
ATOM 8334 C CA . GLU B 1 480 ? 24.781 12 37.844 1 37.22 480 GLU B CA 1
ATOM 8335 C C . GLU B 1 480 ? 24.078 11 38.75 1 37.22 480 GLU B C 1
ATOM 8337 O O . GLU B 1 480 ? 23.406 11.383 39.719 1 37.22 480 GLU B O 1
ATOM 8342 N N . ASP B 1 481 ? 24.094 9.719 38.594 1 38.88 481 ASP B N 1
ATOM 8343 C CA . ASP B 1 481 ? 23.656 8.789 39.625 1 38.88 481 ASP B CA 1
ATOM 8344 C C . ASP B 1 481 ? 24.344 9.086 40.938 1 38.88 481 ASP B C 1
ATOM 8346 O O . ASP B 1 481 ? 23.75 8.93 42.031 1 38.88 481 ASP B O 1
ATOM 8350 N N . LEU B 1 482 ? 25.656 9.289 41 1 32.94 482 LEU B N 1
ATOM 8351 C CA . LEU B 1 482 ? 26.312 9.641 42.25 1 32.94 482 LEU B CA 1
ATOM 8352 C C . LEU B 1 482 ? 25.875 11.031 42.719 1 32.94 482 LEU B C 1
ATOM 8354 O O . LEU B 1 482 ? 25.734 11.281 43.906 1 32.94 482 LEU B O 1
ATOM 8358 N N . CYS B 1 483 ? 26.031 12.125 41.812 1 31.66 483 CYS B N 1
ATOM 8359 C CA . CYS B 1 483 ? 25.641 13.414 42.375 1 31.66 483 CYS B CA 1
ATOM 8360 C C . CYS B 1 483 ? 24.125 13.523 42.5 1 31.66 483 CYS B C 1
ATOM 8362 O O . CYS B 1 483 ? 23.406 13.055 41.594 1 31.66 483 CYS B O 1
ATOM 8364 N N . GLY B 1 484 ? 23.297 13.359 43.531 1 34.47 484 GLY B N 1
ATOM 8365 C CA . GLY B 1 484 ? 21.969 13.594 44.094 1 34.47 484 GLY B CA 1
ATOM 8366 C C . GLY B 1 484 ? 21.141 14.562 43.281 1 34.47 484 GLY B C 1
ATOM 8367 O O . GLY B 1 484 ? 20.094 15.023 43.75 1 34.47 484 GLY B O 1
ATOM 8368 N N . GLN B 1 485 ? 21.719 15.547 42.531 1 32.53 485 GLN B N 1
ATOM 8369 C CA . GLN B 1 485 ? 20.875 16.625 42.062 1 32.53 485 GLN B CA 1
ATOM 8370 C C . GLN B 1 485 ? 19.844 16.125 41.062 1 32.53 485 GLN B C 1
ATOM 8372 O O . GLN B 1 485 ? 20.172 15.391 40.125 1 32.53 485 GLN B O 1
ATOM 8377 N N . TRP B 1 486 ? 18.516 15.961 41.406 1 34.75 486 TRP B N 1
ATOM 8378 C CA . TRP B 1 486 ? 17.219 15.711 40.781 1 34.75 486 TRP B CA 1
ATOM 8379 C C . TRP B 1 486 ? 17.188 16.328 39.375 1 34.75 486 TRP B C 1
ATOM 8381 O O . TRP B 1 486 ? 16.734 17.453 39.219 1 34.75 486 TRP B O 1
ATOM 8391 N N . SER B 1 487 ? 18.188 16.672 38.719 1 36.81 487 SER B N 1
ATOM 8392 C CA . SER B 1 487 ? 18.062 17.516 37.531 1 36.81 487 SER B CA 1
ATOM 8393 C C . SER B 1 487 ? 17.062 16.922 36.531 1 36.81 487 SER B C 1
ATOM 8395 O O . SER B 1 487 ? 16.609 15.781 36.688 1 36.81 487 SER B O 1
ATOM 8397 N N . HIS B 1 488 ? 16.859 17.656 35.312 1 41.31 488 HIS B N 1
ATOM 8398 C CA . HIS B 1 488 ? 15.953 17.719 34.188 1 41.31 488 HIS B CA 1
ATOM 8399 C C . HIS B 1 488 ? 15.828 16.359 33.5 1 41.31 488 HIS B C 1
ATOM 8401 O O . HIS B 1 488 ? 14.875 16.125 32.75 1 41.31 488 HIS B O 1
ATOM 8407 N N . TYR B 1 489 ? 16.766 15.508 33.656 1 43.69 489 TYR B N 1
ATOM 8408 C CA . TYR B 1 489 ? 16.719 14.289 32.875 1 43.69 489 TYR B CA 1
ATOM 8409 C C . TYR B 1 489 ? 16.141 13.133 33.656 1 43.69 489 TYR B C 1
ATOM 8411 O O . TYR B 1 489 ? 16.375 11.961 33.344 1 43.69 489 TYR B O 1
ATOM 8419 N N . TYR B 1 490 ? 15.484 13.43 34.812 1 44.44 490 TYR B N 1
ATOM 8420 C CA . TYR B 1 490 ? 14.992 12.375 35.719 1 44.44 490 TYR B CA 1
ATOM 8421 C C . TYR B 1 490 ? 14.062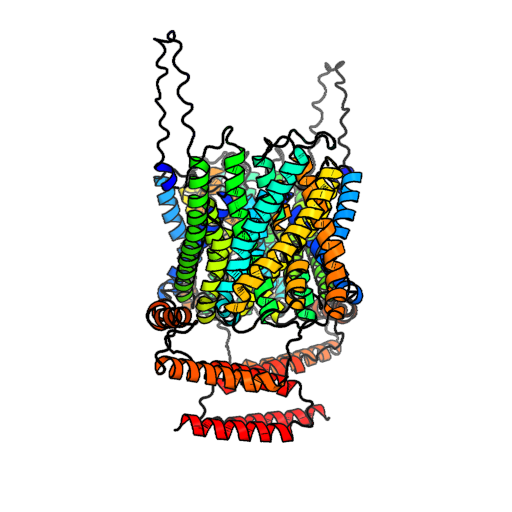 11.422 34.969 1 44.44 490 TYR B C 1
ATOM 8423 O O . TYR B 1 490 ? 14.188 10.203 35.094 1 44.44 490 TYR B O 1
ATOM 8431 N N . TRP B 1 491 ? 13.234 12.016 34.312 1 46.03 491 TRP B N 1
ATOM 8432 C CA . TRP B 1 491 ? 12.25 11.164 33.656 1 46.03 491 TRP B CA 1
ATOM 8433 C C . TRP B 1 491 ? 12.906 10.305 32.562 1 46.03 491 TRP B C 1
ATOM 8435 O O . TRP B 1 491 ? 12.531 9.148 32.375 1 46.03 491 TRP B O 1
ATOM 8445 N N . LYS B 1 492 ? 13.836 10.922 32.031 1 53.88 492 LYS B N 1
ATOM 8446 C CA . LYS B 1 492 ? 14.555 10.148 31.016 1 53.88 492 LYS B CA 1
ATOM 8447 C C . LYS B 1 492 ? 15.25 8.945 31.641 1 53.88 492 LYS B C 1
ATOM 8449 O O . LYS B 1 492 ? 15.227 7.844 31.078 1 53.88 492 LYS B O 1
ATOM 8454 N N . ASP B 1 493 ? 15.797 9.156 32.719 1 49.66 493 ASP B N 1
ATOM 8455 C CA . ASP B 1 493 ? 16.562 8.094 33.375 1 49.66 493 ASP B CA 1
ATOM 8456 C C . ASP B 1 493 ? 15.633 7 33.906 1 49.66 493 ASP B C 1
ATOM 8458 O O . ASP B 1 493 ? 15.961 5.812 33.812 1 49.66 493 ASP B O 1
ATOM 8462 N N . LYS B 1 494 ? 14.484 7.379 34.406 1 48.69 494 LYS B N 1
ATOM 8463 C CA . LYS B 1 494 ? 13.555 6.371 34.906 1 48.69 494 LYS B CA 1
ATOM 8464 C C . LYS B 1 494 ? 13.016 5.508 33.75 1 48.69 494 LYS B C 1
ATOM 8466 O O . LYS B 1 494 ? 12.859 4.297 33.906 1 48.69 494 LYS B O 1
ATOM 8471 N N . PHE B 1 495 ? 12.758 6.219 32.75 1 56.75 495 PHE B N 1
ATOM 8472 C CA . PHE B 1 495 ? 12.258 5.457 31.625 1 56.75 495 PHE B CA 1
ATOM 8473 C C . PHE B 1 495 ? 13.336 4.516 31.094 1 56.75 495 PHE B C 1
ATOM 8475 O O . PHE B 1 495 ? 13.039 3.391 30.672 1 56.75 495 PHE B O 1
ATOM 8482 N N . LYS B 1 496 ? 14.5 5.039 31.094 1 58.78 496 LYS B N 1
ATOM 8483 C CA . LYS B 1 496 ? 15.602 4.191 30.641 1 58.78 496 LYS B CA 1
ATOM 8484 C C . LYS B 1 496 ? 15.766 2.973 31.547 1 58.78 496 LYS B C 1
ATOM 8486 O O . LYS B 1 496 ? 16 1.865 31.062 1 58.78 496 LYS B O 1
ATOM 8491 N N . LYS B 1 497 ? 15.609 3.229 32.812 1 51.5 497 LYS B N 1
ATOM 8492 C CA . LYS B 1 497 ? 15.742 2.109 33.75 1 51.5 497 LYS B CA 1
ATOM 8493 C C . LYS B 1 497 ? 14.594 1.119 33.594 1 51.5 497 LYS B C 1
ATOM 8495 O O . LYS B 1 497 ? 14.797 -0.095 33.625 1 51.5 497 LYS B O 1
ATOM 8500 N N . PHE B 1 498 ? 13.414 1.613 33.5 1 55.47 498 PHE B N 1
ATOM 8501 C CA . PHE B 1 498 ? 12.258 0.752 33.281 1 55.47 498 PHE B CA 1
ATOM 8502 C C . PHE B 1 498 ? 12.375 0.029 31.938 1 55.47 498 PHE B C 1
ATOM 8504 O O . PHE B 1 498 ? 12.031 -1.149 31.828 1 55.47 498 PHE B O 1
ATOM 8511 N N . ASN B 1 499 ? 12.766 0.761 31.109 1 59.25 499 ASN B N 1
ATOM 8512 C CA . ASN B 1 499 ? 12.984 0.171 29.781 1 59.25 499 ASN B CA 1
ATOM 8513 C C . ASN B 1 499 ? 14.023 -0.944 29.828 1 59.25 499 ASN B C 1
ATOM 8515 O O . ASN B 1 499 ? 13.82 -2.018 29.266 1 59.25 499 ASN B O 1
ATOM 8519 N N . ASP B 1 500 ? 15.148 -0.661 30.438 1 58.62 500 ASP B N 1
ATOM 8520 C CA . ASP B 1 500 ? 16.234 -1.637 30.453 1 58.62 500 ASP B CA 1
ATOM 8521 C C . ASP B 1 500 ? 15.875 -2.83 31.344 1 58.62 500 ASP B C 1
ATOM 8523 O O . ASP B 1 500 ? 16.266 -3.963 31.047 1 58.62 500 ASP B O 1
ATOM 8527 N N . LYS B 1 501 ? 15.047 -2.559 32.344 1 53.62 501 LYS B N 1
ATOM 8528 C CA . LYS B 1 501 ? 14.773 -3.625 33.312 1 53.62 501 LYS B CA 1
ATOM 8529 C C . LYS B 1 501 ? 13.594 -4.48 32.875 1 53.62 501 LYS B C 1
ATOM 8531 O O . LYS B 1 501 ? 13.594 -5.699 33.031 1 53.62 501 LYS B O 1
ATOM 8536 N N . VAL B 1 502 ? 12.562 -3.84 32.375 1 53.16 502 VAL B N 1
ATOM 8537 C CA . VAL B 1 502 ? 11.336 -4.598 32.188 1 53.16 502 VAL B CA 1
ATOM 8538 C C . VAL B 1 502 ? 11.031 -4.738 30.688 1 53.16 502 VAL B C 1
ATOM 8540 O O . VAL B 1 502 ? 10.867 -5.852 30.188 1 53.16 502 VAL B O 1
ATOM 8543 N N . LEU B 1 503 ? 11.133 -3.699 30.141 1 59.22 503 LEU B N 1
ATOM 8544 C CA . LEU B 1 503 ? 10.57 -3.697 28.797 1 59.22 503 LEU B CA 1
ATOM 8545 C C . LEU B 1 503 ? 11.531 -4.355 27.812 1 59.22 503 LEU B C 1
ATOM 8547 O O . LEU B 1 503 ? 11.102 -5.102 26.922 1 59.22 503 LEU B O 1
ATOM 8551 N N . ARG B 1 504 ? 12.742 -4.129 28.031 1 62.59 504 ARG B N 1
ATOM 8552 C CA . ARG B 1 504 ? 13.719 -4.688 27.094 1 62.59 504 ARG B CA 1
ATOM 8553 C C . ARG B 1 504 ? 13.773 -6.207 27.219 1 62.59 504 ARG B C 1
ATOM 8555 O O . ARG B 1 504 ? 13.992 -6.898 26.219 1 62.59 504 ARG B O 1
ATOM 8562 N N . ARG B 1 505 ? 13.578 -6.656 28.344 1 58.91 505 ARG B N 1
ATOM 8563 C CA . ARG B 1 505 ? 13.648 -8.102 28.547 1 58.91 505 ARG B CA 1
ATOM 8564 C C . ARG B 1 505 ? 12.461 -8.805 27.906 1 58.91 505 ARG B C 1
ATOM 8566 O O . ARG B 1 505 ? 12.594 -9.922 27.406 1 58.91 505 ARG B O 1
ATOM 8573 N N . ILE B 1 506 ? 11.406 -8.078 27.812 1 58.62 506 ILE B N 1
ATOM 8574 C CA . ILE B 1 506 ? 10.188 -8.703 27.312 1 58.62 506 ILE B CA 1
ATOM 8575 C C . ILE B 1 506 ? 10.07 -8.477 25.812 1 58.62 506 ILE B C 1
ATOM 8577 O O . ILE B 1 506 ? 9.586 -9.344 25.078 1 58.62 506 ILE B O 1
ATOM 8581 N N . LEU B 1 507 ? 10.641 -7.445 25.453 1 63.91 507 LEU B N 1
ATOM 8582 C CA . LEU B 1 507 ? 10.312 -7.023 24.094 1 63.91 507 LEU B CA 1
ATOM 8583 C C . LEU B 1 507 ? 11.438 -7.363 23.125 1 63.91 507 LEU B C 1
ATOM 8585 O O . LEU B 1 507 ? 11.219 -7.453 21.922 1 63.91 507 LEU B O 1
ATOM 8589 N N . LEU B 1 508 ? 12.656 -7.52 23.75 1 59.91 508 LEU B N 1
ATOM 8590 C CA . LEU B 1 508 ? 13.781 -7.766 22.859 1 59.91 508 LEU B CA 1
ATOM 8591 C C . LEU B 1 508 ? 14.188 -9.234 22.891 1 59.91 508 LEU B C 1
ATOM 8593 O O . LEU B 1 508 ? 14.062 -9.898 23.922 1 59.91 508 LEU B O 1
ATOM 8597 N N . ARG B 1 509 ? 14.477 -9.805 21.766 1 61.03 509 ARG B N 1
ATOM 8598 C CA . ARG B 1 509 ? 14.883 -11.203 21.641 1 61.03 509 ARG B CA 1
ATOM 8599 C C . ARG B 1 509 ? 16.203 -11.453 22.344 1 61.03 509 ARG B C 1
ATOM 8601 O O . ARG B 1 509 ? 16.344 -12.43 23.094 1 61.03 509 ARG B O 1
ATOM 8608 N N . ASP B 1 510 ? 17.406 -11.016 21.719 1 52 510 ASP B N 1
ATOM 8609 C CA . ASP B 1 510 ? 18.734 -11.32 22.25 1 52 510 ASP B CA 1
ATOM 8610 C C . ASP B 1 510 ? 19.109 -10.383 23.391 1 52 510 ASP B C 1
ATOM 8612 O O . ASP B 1 510 ? 19.078 -9.164 23.234 1 52 510 ASP B O 1
ATOM 8616 N N . ASN B 1 511 ? 18.781 -10.977 24.5 1 46.97 511 ASN B N 1
ATOM 8617 C CA . ASN B 1 511 ? 19.219 -10.281 25.703 1 46.97 511 ASN B CA 1
ATOM 8618 C C . ASN B 1 511 ? 20.656 -9.773 25.578 1 46.97 511 ASN B C 1
ATOM 8620 O O . ASN B 1 511 ? 21.266 -9.398 26.578 1 46.97 511 ASN B O 1
ATOM 8624 N N . ARG B 1 512 ? 21.516 -10.32 24.594 1 38.94 512 ARG B N 1
ATOM 8625 C CA . ARG B 1 512 ? 22.891 -9.844 24.719 1 38.94 512 ARG B CA 1
ATOM 8626 C C . ARG B 1 512 ? 23 -8.367 24.375 1 38.94 512 ARG B C 1
ATOM 8628 O O . ARG B 1 512 ? 22.609 -7.953 23.281 1 38.94 512 ARG B O 1
ATOM 8635 N N . ALA B 1 513 ? 22.797 -7.598 25.281 1 39.28 513 ALA B N 1
ATOM 8636 C CA . ALA B 1 513 ? 23.156 -6.184 25.156 1 39.28 513 ALA B CA 1
ATOM 8637 C C . ALA B 1 513 ? 24.297 -5.996 24.172 1 39.28 513 ALA B C 1
ATOM 8639 O O . ALA B 1 513 ? 25.438 -6.355 24.453 1 39.28 513 ALA B O 1
ATOM 8640 N N . GLU B 1 514 ? 24.234 -6.344 22.906 1 37.56 514 GLU B N 1
ATOM 8641 C CA . GLU B 1 514 ? 25.406 -5.957 22.125 1 37.56 514 GLU B CA 1
ATOM 8642 C C . GLU B 1 514 ? 25.953 -4.602 22.578 1 37.56 514 GLU B C 1
ATOM 8644 O O . GLU B 1 514 ? 25.219 -3.609 22.578 1 37.56 514 GLU B O 1
ATOM 8649 N N . SER B 1 515 ? 26.906 -4.512 23.312 1 35.81 515 SER B N 1
ATOM 8650 C CA . SER B 1 515 ? 27.547 -3.279 23.75 1 35.81 515 SER B CA 1
ATOM 8651 C C . SER B 1 515 ? 27.625 -2.262 22.625 1 35.81 515 SER B C 1
ATOM 8653 O O . SER B 1 515 ? 27.812 -2.629 21.453 1 35.81 515 SER B O 1
ATOM 8655 N N . SER B 1 516 ? 26.875 -1.122 22.797 1 38.5 516 SER B N 1
ATOM 8656 C CA . SER B 1 516 ? 26.875 0.069 21.953 1 38.5 516 SER B CA 1
ATOM 8657 C C . SER B 1 516 ? 28.172 0.182 21.156 1 38.5 516 SER B C 1
ATOM 8659 O O . SER B 1 516 ? 28.172 0.659 20.016 1 38.5 516 SER B O 1
ATOM 8661 N N . ILE B 1 517 ? 29.25 -0.265 21.703 1 35.94 517 ILE B N 1
ATOM 8662 C CA . ILE B 1 517 ? 30.609 -0.132 21.172 1 35.94 517 ILE B CA 1
ATOM 8663 C C . ILE B 1 517 ? 30.812 -1.129 20.031 1 35.94 517 ILE B C 1
ATOM 8665 O O . ILE B 1 517 ? 31.406 -0.796 19 1 35.94 517 ILE B O 1
ATOM 8669 N N . VAL B 1 518 ? 30.188 -2.234 20.172 1 41.66 518 VAL B N 1
ATOM 8670 C CA . VAL B 1 518 ? 30.484 -3.238 19.141 1 41.66 518 VAL B CA 1
ATOM 8671 C C . VAL B 1 518 ? 29.656 -2.959 17.891 1 41.66 518 VAL B C 1
ATOM 8673 O O . VAL B 1 518 ? 30.141 -3.115 16.781 1 41.66 518 VAL B O 1
ATOM 8676 N N . SER B 1 519 ? 28.531 -2.434 18.047 1 43.75 519 SER B N 1
ATOM 8677 C CA . SER B 1 519 ? 27.75 -2.039 16.875 1 43.75 519 SER B CA 1
ATOM 8678 C C . SER B 1 519 ? 28.328 -0.793 16.219 1 43.75 519 SER B C 1
ATOM 8680 O O . SER B 1 519 ? 28.344 -0.681 14.992 1 43.75 519 SER B O 1
ATOM 8682 N N . LEU B 1 520 ? 28.844 0.141 16.969 1 42.72 520 LEU B N 1
ATOM 8683 C CA . LEU B 1 520 ? 29.609 1.264 16.438 1 42.72 520 LEU B CA 1
ATOM 8684 C C . LEU B 1 520 ? 30.875 0.778 15.758 1 42.72 520 LEU B C 1
ATOM 8686 O O . LEU B 1 520 ? 31.25 1.295 14.695 1 42.72 520 LEU B O 1
ATOM 8690 N N . TYR B 1 521 ? 31.531 -0.202 16.344 1 39.41 521 TYR B N 1
ATOM 8691 C CA . TYR B 1 521 ? 32.719 -0.754 15.711 1 39.41 521 TYR B CA 1
ATOM 8692 C C . TYR B 1 521 ? 32.406 -1.438 14.391 1 39.41 521 TYR B C 1
ATOM 8694 O O . TYR B 1 521 ? 33.125 -1.309 13.414 1 39.41 521 TYR B O 1
ATOM 8702 N N . LYS B 1 522 ? 31.297 -2.012 14.336 1 43.72 522 LYS B N 1
ATOM 8703 C CA . LYS B 1 522 ? 30.906 -2.65 13.078 1 43.72 522 LYS B CA 1
ATOM 8704 C C . LYS B 1 522 ? 30.516 -1.611 12.031 1 43.72 522 LYS B C 1
ATOM 8706 O O . LYS B 1 522 ? 30.844 -1.75 10.852 1 43.72 522 LYS B O 1
ATOM 8711 N N . LYS B 1 523 ? 29.906 -0.592 12.43 1 47.59 523 LYS B N 1
ATOM 8712 C CA . LYS B 1 523 ? 29.578 0.504 11.523 1 47.59 523 LYS B CA 1
ATOM 8713 C C . LYS B 1 523 ? 30.828 1.271 11.117 1 47.59 523 LYS B C 1
ATOM 8715 O O . LYS B 1 523 ? 30.969 1.664 9.953 1 47.59 523 LYS B O 1
ATOM 8720 N N . LEU B 1 524 ? 31.75 1.489 12.039 1 43.28 524 LEU B N 1
ATOM 8721 C CA . LEU B 1 524 ? 33.031 2.125 11.734 1 43.28 524 LEU B CA 1
ATOM 8722 C C . LEU B 1 524 ? 33.875 1.238 10.82 1 43.28 524 LEU B C 1
ATOM 8724 O O . LEU B 1 524 ? 34.531 1.734 9.906 1 43.28 524 LEU B O 1
ATOM 8728 N N . GLU B 1 525 ? 33.844 0.009 11.086 1 42.34 525 GLU B N 1
ATOM 8729 C CA . GLU B 1 525 ? 34.594 -0.9 10.219 1 42.34 525 GLU B CA 1
ATOM 8730 C C . GLU B 1 525 ? 34 -0.943 8.82 1 42.34 525 GLU B C 1
ATOM 8732 O O . GLU B 1 525 ? 34.719 -1.002 7.824 1 42.34 525 GLU B O 1
ATOM 8737 N N . LEU B 1 526 ? 32.688 -0.795 8.766 1 43.34 526 LEU B N 1
ATOM 8738 C CA . LEU B 1 526 ? 32.062 -0.749 7.449 1 43.34 526 LEU B CA 1
ATOM 8739 C C . LEU B 1 526 ? 32.344 0.59 6.766 1 43.34 526 LEU B C 1
ATOM 8741 O O . LEU B 1 526 ? 32.594 0.636 5.566 1 43.34 526 LEU B O 1
ATOM 8745 N N . GLN B 1 527 ? 32.219 1.68 7.496 1 44.88 527 GLN B N 1
ATOM 8746 C CA . GLN B 1 527 ? 32.594 2.973 6.922 1 44.88 527 GLN B CA 1
ATOM 8747 C C . GLN B 1 527 ? 34.062 3.016 6.555 1 44.88 527 GLN B C 1
ATOM 8749 O O . GLN B 1 527 ? 34.438 3.541 5.5 1 44.88 527 GLN B O 1
ATOM 8754 N N . ASN B 1 528 ? 34.906 2.557 7.398 1 43.22 528 ASN B N 1
ATOM 8755 C CA . ASN B 1 528 ? 36.312 2.465 7.062 1 43.22 528 ASN B CA 1
ATOM 8756 C C . ASN B 1 528 ? 36.562 1.582 5.84 1 43.22 528 ASN B C 1
ATOM 8758 O O . ASN B 1 528 ? 37.406 1.881 5.004 1 43.22 528 ASN B O 1
ATOM 8762 N N . ALA B 1 529 ? 35.781 0.594 5.812 1 42.53 529 ALA B N 1
ATOM 8763 C CA . ALA B 1 529 ? 35.906 -0.246 4.625 1 42.53 529 ALA B CA 1
ATOM 8764 C C . ALA B 1 529 ? 35.406 0.49 3.383 1 42.53 529 ALA B C 1
ATOM 8766 O O . ALA B 1 529 ? 36 0.361 2.305 1 42.53 529 ALA B O 1
ATOM 8767 N N . ILE B 1 530 ? 34.406 1.276 3.52 1 43.19 530 ILE B N 1
ATOM 8768 C CA . ILE B 1 530 ? 33.938 2.078 2.395 1 43.19 530 ILE B CA 1
ATOM 8769 C C . ILE B 1 530 ? 34.938 3.199 2.107 1 43.19 530 ILE B C 1
ATOM 8771 O O . ILE B 1 530 ? 35.25 3.48 0.946 1 43.19 530 ILE B O 1
ATOM 8775 N N . ASP B 1 531 ? 35.375 3.906 3.119 1 43.78 531 ASP B N 1
ATOM 8776 C CA . ASP B 1 531 ? 36.375 4.934 2.904 1 43.78 531 ASP B CA 1
ATOM 8777 C C . ASP B 1 531 ? 37.656 4.328 2.328 1 43.78 531 ASP B C 1
ATOM 8779 O O . ASP B 1 531 ? 38.344 4.953 1.51 1 43.78 531 ASP B O 1
ATOM 8783 N N . LEU B 1 532 ? 37.938 3.164 2.785 1 40.91 532 LEU B N 1
ATOM 8784 C CA . LEU B 1 532 ? 39.094 2.488 2.186 1 40.91 532 LEU B CA 1
ATOM 8785 C C . LEU B 1 532 ? 38.844 2.184 0.714 1 40.91 532 LEU B C 1
ATOM 8787 O O . LEU B 1 532 ? 39.781 2.182 -0.094 1 40.91 532 LEU B O 1
ATOM 8791 N N . LEU B 1 533 ? 37.594 1.993 0.463 1 38 533 LEU B N 1
ATOM 8792 C CA . LEU B 1 533 ? 37.312 1.74 -0.942 1 38 533 LEU B CA 1
ATOM 8793 C C . LEU B 1 533 ? 37.344 3.033 -1.748 1 38 533 LEU B C 1
ATOM 8795 O O . LEU B 1 533 ? 37.688 3.018 -2.938 1 38 533 LEU B O 1
ATOM 8799 N N . ASP B 1 534 ? 37 4.133 -1.216 1 37.78 534 ASP B N 1
ATOM 8800 C CA . ASP B 1 534 ? 37.062 5.387 -1.963 1 37.78 534 ASP B CA 1
ATOM 8801 C C . ASP B 1 534 ? 38.469 5.941 -1.962 1 37.78 534 ASP B C 1
ATOM 8803 O O . ASP B 1 534 ? 38.75 7.008 -2.525 1 37.78 534 ASP B O 1
ATOM 8807 N N . THR B 1 535 ? 39.344 5.555 -1.025 1 35.34 535 THR B N 1
ATOM 8808 C CA . THR B 1 535 ? 40.719 6.102 -1.145 1 35.34 535 THR B CA 1
ATOM 8809 C C . THR B 1 535 ? 41.406 5.531 -2.373 1 35.34 535 THR B C 1
ATOM 8811 O O . THR B 1 535 ? 41.375 4.324 -2.619 1 35.34 535 THR B O 1
ATOM 8814 N N . PRO B 1 536 ? 41.781 6.414 -3.289 1 34.78 536 PRO B N 1
ATOM 8815 C CA . PRO B 1 536 ? 42.656 6.004 -4.41 1 34.78 536 PRO B CA 1
ATOM 8816 C C . PRO B 1 536 ? 43.75 5.039 -3.994 1 34.78 536 PRO B C 1
ATOM 8818 O O . PRO B 1 536 ? 44.156 5.027 -2.83 1 34.78 536 PRO B O 1
ATOM 8821 N N . MET B 1 537 ? 44.125 3.947 -4.742 1 35.66 537 MET B N 1
ATOM 8822 C CA . MET B 1 537 ? 45.094 2.879 -4.582 1 35.66 537 MET B CA 1
ATOM 8823 C C . MET B 1 537 ? 46.406 3.422 -4.023 1 35.66 537 MET B C 1
ATOM 8825 O O . MET B 1 537 ? 47.25 2.66 -3.531 1 35.66 537 MET B O 1
ATOM 8829 N N . GLY B 1 538 ? 46.781 4.676 -4.324 1 35.34 538 GLY B N 1
ATOM 8830 C CA . GLY B 1 538 ? 48.094 5.09 -3.936 1 35.34 538 GLY B CA 1
ATOM 8831 C C . GLY B 1 538 ? 48.312 5.141 -2.432 1 35.34 538 GLY B C 1
ATOM 8832 O O . GLY B 1 538 ? 49.375 4.809 -1.928 1 35.34 538 GLY B O 1
ATOM 8833 N N . ASP B 1 539 ? 47.531 5.879 -1.74 1 34.09 539 ASP B N 1
ATOM 8834 C CA . ASP B 1 539 ? 47.875 6.203 -0.362 1 34.09 539 ASP B CA 1
ATOM 8835 C C . ASP B 1 539 ? 47.375 5.125 0.601 1 34.09 539 ASP B C 1
ATOM 8837 O O . ASP B 1 539 ? 47.219 5.379 1.798 1 34.09 539 ASP B O 1
ATOM 8841 N N . LEU B 1 540 ? 47.094 3.957 0.103 1 36.12 540 LEU B N 1
ATOM 8842 C CA . LEU B 1 540 ? 46.625 2.836 0.917 1 36.12 540 LEU B CA 1
ATOM 8843 C C . LEU B 1 540 ? 47.719 2.391 1.885 1 36.12 540 LEU B C 1
ATOM 8845 O O . LEU B 1 540 ? 47.438 1.642 2.828 1 36.12 540 LEU B O 1
ATOM 8849 N N . SER B 1 541 ? 48.969 2.77 1.564 1 34.53 541 SER B N 1
ATOM 8850 C CA . SER B 1 541 ? 50.062 2.352 2.449 1 34.53 541 SER B CA 1
ATOM 8851 C C . SER B 1 541 ? 49.969 3.039 3.807 1 34.53 541 SER B C 1
ATOM 8853 O O . SER B 1 541 ? 50.219 2.42 4.84 1 34.53 541 SER B O 1
ATOM 8855 N N . ALA B 1 542 ? 49.812 4.328 3.768 1 35.47 542 ALA B N 1
ATOM 8856 C CA . ALA B 1 542 ? 49.938 5.082 5.012 1 35.47 542 ALA B CA 1
ATOM 8857 C C . ALA B 1 542 ? 48.75 4.852 5.93 1 35.47 542 ALA B C 1
ATOM 8859 O O . ALA B 1 542 ? 48.906 4.797 7.152 1 35.47 542 ALA B O 1
ATOM 8860 N N . GLN B 1 543 ? 47.594 4.723 5.406 1 33.69 543 GLN B N 1
ATOM 8861 C CA . GLN B 1 543 ? 46.406 4.664 6.277 1 33.69 543 GLN B CA 1
ATOM 8862 C C . GLN B 1 543 ? 46.219 3.258 6.828 1 33.69 543 GLN B C 1
ATOM 8864 O O . GLN B 1 543 ? 45.5 3.072 7.816 1 33.69 543 GLN B O 1
ATOM 8869 N N . LYS B 1 544 ? 46.875 2.279 6.285 1 38.81 544 LYS B N 1
ATOM 8870 C CA . LYS B 1 544 ? 47 0.97 6.922 1 38.81 544 LYS B CA 1
ATOM 8871 C C . LYS B 1 544 ? 47.781 1.058 8.227 1 38.81 544 LYS B C 1
ATOM 8873 O O . LYS B 1 544 ? 47.5 0.324 9.18 1 38.81 544 LYS B O 1
ATOM 8878 N N . TYR B 1 545 ? 48.781 1.996 8.188 1 32.81 545 TYR B N 1
ATOM 8879 C CA . TYR B 1 545 ? 49.562 2.17 9.414 1 32.81 545 TYR B CA 1
ATOM 8880 C C . TYR B 1 545 ? 48.719 2.799 10.516 1 32.81 545 TYR B C 1
ATOM 8882 O O . TYR B 1 545 ? 48.844 2.441 11.688 1 32.81 545 TYR B O 1
ATOM 8890 N N . ILE B 1 546 ? 47.875 3.721 10.141 1 34.44 546 ILE B N 1
ATOM 8891 C CA . ILE B 1 546 ? 47.156 4.387 11.211 1 34.44 546 ILE B CA 1
ATOM 8892 C C . ILE B 1 546 ? 46.031 3.482 11.711 1 34.44 546 ILE B C 1
ATOM 8894 O O . ILE B 1 546 ? 45.781 3.422 12.914 1 34.44 546 ILE B O 1
ATOM 8898 N N . HIS B 1 547 ? 45.469 2.635 10.883 1 34.44 547 HIS B N 1
ATOM 8899 C CA . HIS B 1 547 ? 44.406 1.75 11.328 1 34.44 547 HIS B CA 1
ATOM 8900 C C . HIS B 1 547 ? 44.969 0.552 12.086 1 34.44 547 HIS B C 1
ATOM 8902 O O . HIS B 1 547 ? 44.281 -0.013 12.945 1 34.44 547 HIS B O 1
ATOM 8908 N N . LYS B 1 548 ? 46.219 0.119 11.789 1 36.44 548 LYS B N 1
ATOM 8909 C CA . LYS B 1 548 ? 46.906 -0.86 12.641 1 36.44 548 LYS B CA 1
ATOM 8910 C C . LYS B 1 548 ? 47.156 -0.296 14.039 1 36.44 548 LYS B C 1
ATOM 8912 O O . LYS B 1 548 ? 47.031 -1.013 15.031 1 36.44 548 LYS B O 1
ATOM 8917 N N . CYS B 1 549 ? 47.594 0.917 14.047 1 32.25 549 CYS B N 1
ATOM 8918 C CA . CYS B 1 549 ? 47.906 1.476 15.359 1 32.25 549 CYS B CA 1
ATOM 8919 C C . CYS B 1 549 ? 46.656 1.667 16.188 1 32.25 549 CYS B C 1
ATOM 8921 O O . CYS B 1 549 ? 46.656 1.435 17.406 1 32.25 549 CYS B O 1
ATOM 8923 N N . HIS B 1 550 ? 45.531 2.033 15.633 1 34.16 550 HIS B N 1
ATOM 8924 C CA . HIS B 1 550 ? 44.344 2.238 16.469 1 34.16 550 HIS B CA 1
ATOM 8925 C C . HIS B 1 550 ? 43.688 0.912 16.828 1 34.16 550 HIS B C 1
ATOM 8927 O O . HIS B 1 550 ? 43.062 0.785 17.891 1 34.16 550 HIS B O 1
ATOM 8933 N N . PHE B 1 551 ? 43.844 -0.165 16.062 1 33.56 551 PHE B N 1
ATOM 8934 C CA . PHE B 1 551 ? 43.344 -1.479 16.438 1 33.56 551 PHE B CA 1
ATOM 8935 C C . PHE B 1 551 ? 44.188 -2.084 17.562 1 33.56 551 PHE B C 1
ATOM 8937 O O . PHE B 1 551 ? 43.656 -2.758 18.453 1 33.56 551 PHE B O 1
ATOM 8944 N N . THR B 1 552 ? 45.531 -1.956 17.562 1 33.12 552 THR B N 1
ATOM 8945 C CA . THR B 1 552 ? 46.344 -2.486 18.641 1 33.12 552 THR B CA 1
ATOM 8946 C C . THR B 1 552 ? 46 -1.799 19.953 1 33.12 552 THR B C 1
ATOM 8948 O O . THR B 1 552 ? 46.031 -2.434 21.016 1 33.12 552 THR B O 1
ATOM 8951 N N . ASN B 1 553 ? 45.812 -0.55 19.953 1 32.56 553 ASN B N 1
ATOM 8952 C CA . ASN B 1 553 ? 45.531 0.085 21.25 1 32.56 553 ASN B CA 1
ATOM 8953 C C . ASN B 1 553 ? 44.156 -0.269 21.766 1 32.56 553 ASN B C 1
ATOM 8955 O O . ASN B 1 553 ? 43.938 -0.306 22.984 1 32.56 553 ASN B O 1
ATOM 8959 N N . PHE B 1 554 ? 43.188 -0.476 20.906 1 31.59 554 PHE B N 1
ATOM 8960 C CA . PHE B 1 554 ? 41.875 -0.801 21.406 1 31.59 554 PHE B CA 1
ATOM 8961 C C . PHE B 1 554 ? 41.812 -2.236 21.922 1 31.59 554 PHE B C 1
ATOM 8963 O O . PHE B 1 554 ? 41.125 -2.531 22.891 1 31.59 554 PHE B O 1
ATOM 8970 N N . THR B 1 555 ? 42.562 -3.211 21.453 1 31.53 555 THR B N 1
ATOM 8971 C CA . THR B 1 555 ? 42.594 -4.539 22.062 1 31.53 555 THR B CA 1
ATOM 8972 C C . THR B 1 555 ? 43.219 -4.477 23.453 1 31.53 555 THR B C 1
ATOM 8974 O O . THR B 1 555 ? 42.938 -5.344 24.297 1 31.53 555 THR B O 1
ATOM 8977 N N . PHE B 1 556 ? 44.094 -3.568 23.781 1 31.5 556 PHE B N 1
ATOM 8978 C CA . PHE B 1 556 ? 44.625 -3.52 25.125 1 31.5 556 PHE B CA 1
ATOM 8979 C C . PHE B 1 556 ? 43.562 -3.07 26.125 1 31.5 556 PHE B C 1
ATOM 8981 O O . PHE B 1 556 ? 43.562 -3.498 27.281 1 31.5 556 PHE B O 1
ATOM 8988 N N . TYR B 1 557 ? 42.656 -2.154 25.672 1 30.48 557 TYR B N 1
ATOM 8989 C CA . TYR B 1 557 ? 41.75 -1.668 26.703 1 30.48 557 TYR B CA 1
ATOM 8990 C C . TYR B 1 557 ? 40.688 -2.711 27.031 1 30.48 557 TYR B C 1
ATOM 8992 O O . TYR B 1 557 ? 40.062 -2.646 28.078 1 30.48 557 TYR B O 1
ATOM 9000 N N . LEU B 1 558 ? 40.312 -3.574 26.156 1 27.05 558 LEU B N 1
ATOM 9001 C CA . LEU B 1 558 ? 39.344 -4.602 26.547 1 27.05 558 LEU B CA 1
ATOM 9002 C C . LEU B 1 558 ? 39.969 -5.621 27.484 1 27.05 558 LEU B C 1
ATOM 9004 O O . LEU B 1 558 ? 39.281 -6.449 28.078 1 27.05 558 LEU B O 1
ATOM 9008 N N . LYS B 1 559 ? 41.312 -5.895 27.516 1 28.94 559 LYS B N 1
ATOM 9009 C CA . LYS B 1 559 ? 41.875 -6.836 28.484 1 28.94 559 LYS B CA 1
ATOM 9010 C C . LYS B 1 559 ? 41.844 -6.25 29.906 1 28.94 559 LYS B C 1
ATOM 9012 O O . LYS B 1 559 ? 41.844 -6.988 30.891 1 28.94 559 LYS B O 1
ATOM 9017 N N . ASP B 1 560 ? 42.031 -4.93 30.078 1 27.08 560 ASP B N 1
ATOM 9018 C CA . ASP B 1 560 ? 42.062 -4.496 31.484 1 27.08 560 ASP B CA 1
ATOM 9019 C C . ASP B 1 560 ? 40.656 -4.281 32.031 1 27.08 560 ASP B C 1
ATOM 9021 O O . ASP B 1 560 ? 39.812 -3.631 31.375 1 27.08 560 ASP B O 1
#